Protein AF-A0A6Q2YKS8-F1 (afdb_monomer)

InterPro domains:
  IPR000008 C2 domain [PF00168] (632-728)
  IPR000008 C2 domain [PS50004] (613-742)
  IPR000008 C2 domain [SM00239] (632-740)
  IPR000909 Phosphatidylinositol-specific phospholipase C, X domain [PF00388] (297-441)
  IPR000909 Phosphatidylinositol-specific phospholipase C, X domain [SM00148] (295-440)
  IPR001192 Phosphoinositide phospholipase C family [PR00390] (300-318)
  IPR001192 Phosphoinositide phospholipase C family [PR00390] (326-346)
  IPR001192 Phosphoinositide phospholipase C family [PR00390] (424-441)
  IPR001192 Phosphoinositide phospholipase C family [PR00390] (551-572)
  IPR001192 Phosphoinositide phospholipase C family [PR00390] (572-590)
  IPR001192 Phosphoinositide phospholipase C family [PR00390] (726-736)
  IPR001192 Phosphoinositide phospholipase C family [PTHR10336] (9-755)
  IPR001711 Phospholipase C, phosphatidylinositol-specific, Y domain [PF00387] (498-611)
  IPR001711 Phospholipase C, phosphatidylinositol-specific, Y domain [PS50008] (498-612)
  IPR001711 Phospholipase C, phosphatidylinositol-specific, Y domain [SM00149] (498-613)
  IPR001849 Pleckstrin homology domain [PF16457] (10-120)
  IPR001849 Pleckstrin homology domain [SM00233] (14-123)
  IPR002048 EF-hand domain [PS50222] (138-173)
  IPR002048 EF-hand domain [SM00054] (142-170)
  IPR002048 EF-hand domain [SM00054] (178-207)

Structure (mmCIF, N/CA/C/O backbone):
data_AF-A0A6Q2YKS8-F1
#
_entry.id   AF-A0A6Q2YKS8-F1
#
loop_
_atom_site.group_PDB
_atom_site.id
_atom_site.type_symbol
_atom_site.label_atom_id
_atom_site.label_alt_id
_atom_site.label_comp_id
_atom_site.label_asym_id
_atom_site.label_entity_id
_atom_site.label_seq_id
_atom_site.pdbx_PDB_ins_code
_atom_site.Cartn_x
_atom_site.Cartn_y
_atom_site.Cartn_z
_atom_site.occupancy
_atom_site.B_iso_or_equiv
_atom_site.auth_seq_id
_atom_site.auth_comp_id
_atom_site.auth_asym_id
_atom_site.auth_atom_id
_atom_site.pdbx_PDB_model_num
ATOM 1 N N . PRO A 1 1 ? -7.801 -16.984 30.990 1.00 25.09 1 PRO A N 1
ATOM 2 C CA . PRO A 1 1 ? -7.345 -15.678 31.512 1.00 25.09 1 PRO A CA 1
ATOM 3 C C . PRO A 1 1 ? -7.088 -14.725 30.337 1.00 25.09 1 PRO A C 1
ATOM 5 O O . PRO A 1 1 ? -5.967 -14.635 29.868 1.00 25.09 1 PRO A O 1
ATOM 8 N N . ASN A 1 2 ? -8.168 -14.169 29.785 1.00 26.89 2 ASN A N 1
ATOM 9 C CA . ASN A 1 2 ? -8.197 -13.201 28.684 1.00 26.89 2 ASN A CA 1
ATOM 10 C C . ASN A 1 2 ? -9.638 -12.677 28.634 1.00 26.89 2 ASN A C 1
ATOM 12 O O . ASN A 1 2 ? -10.514 -13.327 28.073 1.00 26.89 2 ASN A O 1
ATOM 16 N N . THR A 1 3 ? -9.898 -11.557 29.299 1.00 23.27 3 THR A N 1
ATOM 17 C CA . THR A 1 3 ? -11.165 -10.816 29.215 1.00 23.27 3 THR A CA 1
ATOM 18 C C . THR A 1 3 ? -10.833 -9.330 29.212 1.00 23.27 3 THR A C 1
ATOM 20 O O . THR A 1 3 ? -11.090 -8.629 30.185 1.00 23.27 3 THR A O 1
ATOM 23 N N . PHE A 1 4 ? -10.205 -8.874 28.133 1.00 27.16 4 PHE A N 1
ATOM 24 C CA . PHE A 1 4 ? -10.004 -7.458 27.839 1.00 27.16 4 PHE A CA 1
ATOM 25 C C . PHE A 1 4 ? -10.475 -7.214 26.402 1.00 27.16 4 PHE A C 1
ATOM 27 O O . PHE A 1 4 ? -9.683 -7.206 25.469 1.00 27.16 4 PHE A O 1
ATOM 34 N N . GLY A 1 5 ? -11.794 -7.112 26.221 1.00 28.03 5 GLY A N 1
ATOM 35 C CA . GLY A 1 5 ? -12.337 -6.260 25.159 1.00 28.03 5 GLY A CA 1
ATOM 36 C C . GLY A 1 5 ? -12.276 -4.800 25.626 1.00 28.03 5 GLY A C 1
ATOM 37 O O . GLY A 1 5 ? -12.112 -4.579 26.835 1.00 28.03 5 GLY A O 1
ATOM 38 N N . PRO A 1 6 ? -12.400 -3.805 24.728 1.00 39.75 6 PRO A N 1
ATOM 39 C CA . PRO A 1 6 ? -12.425 -2.407 25.139 1.00 39.75 6 PRO A CA 1
ATOM 40 C C . PRO A 1 6 ? -13.525 -2.214 26.206 1.00 39.75 6 PRO A C 1
ATOM 42 O O . PRO A 1 6 ? -14.635 -2.728 26.022 1.00 39.75 6 PRO A O 1
ATOM 45 N N . PRO A 1 7 ? -13.254 -1.513 27.328 1.00 51.94 7 PRO A N 1
ATOM 46 C CA . PRO A 1 7 ? -14.164 -1.417 28.480 1.00 51.94 7 PRO A CA 1
ATOM 47 C C . PRO A 1 7 ? -15.607 -1.023 28.120 1.00 51.94 7 PRO A C 1
ATOM 49 O O . PRO A 1 7 ? -16.556 -1.406 28.796 1.00 51.94 7 PRO A O 1
ATOM 52 N N . LEU A 1 8 ? -15.775 -0.301 27.013 1.00 49.78 8 LEU A N 1
ATOM 53 C CA . LEU A 1 8 ? -17.003 0.345 26.578 1.00 49.78 8 LEU A CA 1
ATOM 54 C C . LEU A 1 8 ? -18.019 -0.568 25.867 1.00 49.78 8 LEU A C 1
ATOM 56 O O . LEU A 1 8 ? -19.217 -0.451 26.121 1.00 49.78 8 LEU A O 1
ATOM 60 N N . GLU A 1 9 ? -17.577 -1.504 25.019 1.00 50.81 9 GLU A N 1
ATOM 61 C CA . GLU A 1 9 ? -18.476 -2.502 24.402 1.00 50.81 9 GLU A CA 1
ATOM 62 C C . GLU A 1 9 ? -19.090 -3.403 25.476 1.00 50.81 9 GLU A C 1
ATOM 64 O O . GLU A 1 9 ? -20.279 -3.734 25.434 1.00 50.81 9 GLU A O 1
ATOM 69 N N . ARG A 1 10 ? -18.294 -3.714 26.507 1.00 60.94 10 ARG A N 1
ATOM 70 C CA . ARG A 1 10 ? -18.766 -4.400 27.706 1.00 60.94 10 ARG A CA 1
ATOM 71 C C . ARG A 1 10 ? -19.811 -3.565 28.444 1.00 60.94 10 ARG A C 1
ATOM 73 O O . ARG A 1 10 ? -20.824 -4.130 28.851 1.00 60.94 10 ARG A O 1
ATOM 80 N N . CYS A 1 11 ? -19.624 -2.248 28.565 1.00 66.25 11 CYS A N 1
ATOM 81 C CA . CYS A 1 11 ? -20.628 -1.369 29.168 1.00 66.25 11 CYS A CA 1
ATOM 82 C C . CYS A 1 11 ? -21.944 -1.346 28.384 1.00 66.25 11 CYS A C 1
ATOM 84 O O . CYS A 1 11 ? -22.996 -1.568 28.978 1.00 66.25 11 CYS A O 1
ATOM 86 N N . MET A 1 12 ? -21.899 -1.163 27.060 1.00 76.56 12 MET A N 1
ATOM 87 C CA . MET A 1 12 ? -23.101 -1.131 26.212 1.00 76.56 12 MET A CA 1
ATOM 88 C C . MET A 1 12 ? -23.873 -2.448 26.260 1.00 76.56 12 MET A C 1
ATOM 90 O O . MET A 1 12 ? -25.082 -2.448 26.486 1.00 76.56 12 MET A O 1
ATOM 94 N N . CYS A 1 13 ? -23.169 -3.572 26.120 1.00 70.00 13 CYS A N 1
ATOM 95 C CA . CYS A 1 13 ? -23.775 -4.896 26.195 1.00 70.00 13 CYS A CA 1
ATOM 96 C C . CYS A 1 13 ? -24.390 -5.144 27.584 1.00 70.00 13 CYS A C 1
ATOM 98 O O . CYS A 1 13 ? -25.521 -5.618 27.690 1.00 70.00 13 CYS A O 1
ATOM 100 N N . THR A 1 14 ? -23.709 -4.731 28.659 1.00 80.50 14 THR A N 1
ATOM 101 C CA . THR A 1 14 ? -24.224 -4.858 30.035 1.00 80.50 14 THR A CA 1
ATOM 102 C C . THR A 1 14 ? -25.459 -3.978 30.262 1.00 80.50 14 THR A C 1
ATOM 104 O O . THR A 1 14 ? -26.441 -4.412 30.858 1.00 80.50 14 THR A O 1
ATOM 107 N N . MET A 1 15 ? -25.473 -2.756 29.730 1.00 88.62 15 MET A N 1
ATOM 108 C CA . MET A 1 15 ? -26.639 -1.877 29.818 1.00 88.62 15 MET A CA 1
ATOM 109 C C . MET A 1 15 ? -27.824 -2.391 28.989 1.00 88.62 15 MET A C 1
ATOM 111 O O . MET A 1 15 ? -28.958 -2.274 29.443 1.00 88.62 15 MET A O 1
ATOM 115 N N . GLN A 1 16 ? -27.598 -2.974 27.807 1.00 85.19 16 GLN A N 1
ATOM 116 C CA . GLN A 1 16 ? -28.663 -3.539 26.961 1.00 85.19 16 GLN A CA 1
ATOM 117 C C . GLN A 1 16 ? -29.227 -4.853 27.517 1.00 85.19 16 GLN A C 1
ATOM 119 O O . GLN A 1 16 ? -30.439 -5.066 27.498 1.00 85.19 16 GLN A O 1
ATOM 124 N N . THR A 1 17 ? -28.366 -5.714 28.067 1.00 86.31 17 THR A N 1
ATOM 125 C CA . THR A 1 17 ? -28.790 -6.916 28.811 1.00 86.31 17 THR A CA 1
ATOM 126 C C . THR A 1 17 ? -29.553 -6.544 30.083 1.00 86.31 17 THR A C 1
ATOM 128 O O . THR A 1 17 ? -30.546 -7.194 30.411 1.00 86.31 17 THR A O 1
ATOM 131 N N . GLY A 1 18 ? -29.157 -5.444 30.728 1.00 89.44 18 GLY A N 1
ATOM 132 C CA . GLY A 1 18 ? -29.878 -4.773 31.799 1.00 89.44 18 GLY A CA 1
ATOM 133 C C . GLY A 1 18 ? -29.396 -5.135 33.203 1.00 89.44 18 GLY A C 1
ATOM 134 O O . GLY A 1 18 ? -28.814 -6.187 33.454 1.00 89.44 18 GLY A O 1
ATOM 135 N N . THR A 1 19 ? -29.665 -4.243 34.153 1.00 93.56 19 THR A N 1
ATOM 136 C CA . THR A 1 19 ? -29.157 -4.317 35.525 1.00 93.56 19 THR A CA 1
ATOM 137 C C . THR A 1 19 ? -30.266 -4.021 36.524 1.00 93.56 19 THR A C 1
ATOM 139 O O . THR A 1 19 ? -31.067 -3.093 36.364 1.00 93.56 19 THR A O 1
ATOM 142 N N . GLN A 1 20 ? -30.321 -4.813 37.593 1.00 93.31 20 GLN A N 1
ATOM 143 C CA . GLN A 1 20 ? -31.254 -4.583 38.685 1.00 93.31 20 GLN A CA 1
ATOM 144 C C . GLN A 1 20 ? -30.702 -3.507 39.626 1.00 93.31 20 GLN A C 1
ATOM 146 O O . GLN A 1 20 ? -29.674 -3.695 40.264 1.00 93.31 20 GLN A O 1
ATOM 151 N N . MET A 1 21 ? -31.408 -2.384 39.742 1.00 94.31 21 MET A N 1
ATOM 152 C CA . MET A 1 21 ? -31.009 -1.256 40.583 1.00 94.31 21 MET A CA 1
ATOM 153 C C . MET A 1 21 ? -32.180 -0.764 41.432 1.00 94.31 21 MET A C 1
ATOM 155 O O . MET A 1 21 ? -33.357 -0.908 41.081 1.00 94.31 21 MET A O 1
ATOM 159 N N . THR A 1 22 ? -31.869 -0.163 42.575 1.00 91.62 22 THR A N 1
ATOM 160 C CA . THR A 1 22 ? -32.867 0.450 43.450 1.00 91.62 22 THR A CA 1
ATOM 161 C C . THR A 1 22 ? -33.079 1.901 43.046 1.00 91.62 22 THR A C 1
ATOM 163 O O . THR A 1 22 ? -32.205 2.741 43.224 1.00 91.62 22 THR A O 1
ATOM 166 N N . LYS A 1 23 ? -34.278 2.208 42.549 1.00 91.12 23 LYS A N 1
ATOM 167 C CA . LYS A 1 23 ? -34.730 3.571 42.273 1.00 91.12 23 LYS A CA 1
ATOM 168 C C . LYS A 1 23 ? -35.198 4.244 43.554 1.00 91.12 23 LYS A C 1
ATOM 170 O O . LYS A 1 23 ? -36.189 3.805 44.154 1.00 91.12 23 LYS A O 1
ATOM 175 N N . LEU A 1 24 ? -34.543 5.328 43.950 1.00 87.75 24 LEU A N 1
ATOM 176 C CA . LEU A 1 24 ? -34.975 6.120 45.093 1.00 87.75 24 LEU A CA 1
ATOM 177 C C . LEU A 1 24 ? -36.137 7.046 44.702 1.00 87.75 24 LEU A C 1
ATOM 179 O O . LEU A 1 24 ? -36.272 7.516 43.573 1.00 87.75 24 LEU A O 1
ATOM 183 N N . LYS A 1 25 ? -37.049 7.253 45.651 1.00 75.62 25 LYS A N 1
ATOM 184 C CA . LYS A 1 25 ? -38.141 8.232 45.576 1.00 75.62 25 LYS A CA 1
ATOM 185 C C . LYS A 1 25 ? -38.288 8.890 46.942 1.00 75.62 25 LYS A C 1
ATOM 187 O O . LYS A 1 25 ? -37.906 8.299 47.949 1.00 75.62 25 LYS A O 1
ATOM 192 N N . GLY A 1 26 ? -38.910 10.067 46.991 1.00 62.62 26 GLY A N 1
ATOM 193 C CA . GLY A 1 26 ? -39.091 10.879 48.205 1.00 62.62 26 GLY A CA 1
ATOM 194 C C . GLY A 1 26 ? -39.894 10.266 49.375 1.00 62.62 26 GLY A C 1
ATOM 195 O O . GLY A 1 26 ? -40.298 11.009 50.259 1.00 62.62 26 GLY A O 1
ATOM 196 N N . LYS A 1 27 ? -40.151 8.947 49.417 1.00 60.12 27 LYS A N 1
ATOM 197 C CA . LYS A 1 27 ? -40.704 8.219 50.581 1.00 60.12 27 LYS A CA 1
ATOM 198 C C . LYS A 1 27 ? -39.724 7.120 51.019 1.00 60.12 27 LYS A C 1
ATOM 200 O O . LYS A 1 27 ? -39.088 6.518 50.168 1.00 60.12 27 LYS A O 1
ATOM 205 N N . LYS A 1 28 ? -39.674 6.805 52.323 1.00 60.34 28 LYS A N 1
ATOM 206 C CA . LYS A 1 28 ? -38.656 5.989 53.043 1.00 60.34 28 LYS A CA 1
ATOM 207 C C . LYS A 1 28 ? -38.259 4.594 52.474 1.00 60.34 28 LYS A C 1
ATOM 209 O O . LYS A 1 28 ? -37.335 3.976 53.011 1.00 60.34 28 LYS A O 1
ATOM 214 N N . LYS A 1 29 ? -38.903 4.066 51.421 1.00 67.81 29 LYS A N 1
ATOM 215 C CA . LYS A 1 29 ? -38.556 2.778 50.780 1.00 67.81 29 LYS A CA 1
ATOM 216 C C . LYS A 1 29 ? -38.261 2.963 49.283 1.00 67.81 29 LYS A C 1
ATOM 218 O O . LYS A 1 29 ? -39.134 3.396 48.532 1.00 67.81 29 LYS A O 1
ATOM 223 N N . GLY A 1 30 ? -37.045 2.593 48.871 1.00 78.44 30 GLY A N 1
ATOM 224 C CA . GLY A 1 30 ? -36.628 2.519 47.468 1.00 78.44 30 GLY A CA 1
ATOM 225 C C . GLY A 1 30 ? -37.337 1.396 46.705 1.00 78.44 30 GLY A C 1
ATOM 226 O O . GLY A 1 30 ? -37.884 0.465 47.298 1.00 78.44 30 GLY A O 1
ATOM 227 N N . LEU A 1 31 ? -37.356 1.501 45.379 1.00 86.00 31 LEU A N 1
ATOM 228 C CA . LEU A 1 31 ? -38.044 0.576 44.484 1.00 86.00 31 LEU A CA 1
ATOM 229 C C . LEU A 1 31 ? -37.032 -0.174 43.622 1.00 86.00 31 LEU A C 1
ATOM 231 O O . LEU A 1 31 ? -36.424 0.420 42.737 1.00 86.00 31 LEU A O 1
ATOM 235 N N . VAL A 1 32 ? -36.908 -1.483 43.822 1.00 88.75 32 VAL A N 1
ATOM 236 C CA . VAL A 1 32 ? -36.059 -2.336 42.980 1.00 88.75 32 VAL A CA 1
ATOM 237 C C . VAL A 1 32 ? -36.666 -2.448 41.581 1.00 88.75 32 VAL A C 1
ATOM 239 O O . VAL A 1 32 ? -37.855 -2.757 41.436 1.00 88.75 32 VAL A O 1
ATOM 242 N N . ARG A 1 33 ? -35.882 -2.134 40.550 1.00 92.44 33 ARG A N 1
ATOM 243 C CA . ARG A 1 33 ? -36.289 -2.137 39.141 1.00 92.44 33 ARG A CA 1
ATOM 244 C C . ARG A 1 33 ? -35.175 -2.710 38.277 1.00 92.44 33 ARG A C 1
ATOM 246 O O . ARG A 1 33 ? -34.004 -2.561 38.594 1.00 92.44 33 ARG A O 1
ATOM 253 N N . PHE A 1 34 ? -35.560 -3.335 37.175 1.00 92.50 34 PHE A N 1
ATOM 254 C CA . PHE A 1 34 ? -34.646 -3.787 36.139 1.00 92.50 34 PHE A CA 1
ATOM 255 C C . PHE A 1 34 ? -34.526 -2.694 35.082 1.00 92.50 34 PHE A C 1
ATOM 257 O O . PHE A 1 34 ? -35.515 -2.419 34.394 1.00 92.50 34 PHE A O 1
ATOM 264 N N . PHE A 1 35 ? -33.367 -2.046 35.011 1.00 95.25 35 PHE A N 1
ATOM 265 C CA . PHE A 1 35 ? -33.050 -0.996 34.048 1.00 95.25 35 PHE A CA 1
ATOM 266 C C . PHE A 1 35 ? -32.314 -1.587 32.857 1.00 95.25 35 PHE A C 1
ATOM 268 O O . PHE A 1 35 ? -31.483 -2.467 33.037 1.00 95.25 35 PHE A O 1
ATOM 275 N N . TYR A 1 36 ? -32.608 -1.110 31.656 1.00 93.50 36 TYR A N 1
ATOM 276 C CA . TYR A 1 36 ? -31.921 -1.540 30.444 1.00 93.50 36 TYR A CA 1
ATOM 277 C C . TYR A 1 36 ? -31.907 -0.419 29.404 1.00 93.50 36 TYR A C 1
ATOM 279 O O . TYR A 1 36 ? -32.803 0.430 29.382 1.00 93.50 36 TYR A O 1
ATOM 287 N N . LEU A 1 37 ? -30.880 -0.414 28.565 1.00 89.88 37 LEU A N 1
ATOM 288 C CA . LEU A 1 37 ? -30.782 0.416 27.372 1.00 89.88 37 LEU A CA 1
ATOM 289 C C . LEU A 1 37 ? -31.534 -0.277 26.232 1.00 89.88 37 LEU A C 1
ATOM 291 O O . LEU A 1 37 ? -31.447 -1.495 26.086 1.00 89.88 37 LEU A O 1
ATOM 295 N N . ASP A 1 38 ? -32.306 0.472 25.449 1.00 79.88 38 ASP A N 1
ATOM 296 C CA . ASP A 1 38 ? -33.017 -0.119 24.317 1.00 79.88 38 ASP A CA 1
ATOM 297 C C . ASP A 1 38 ? -32.085 -0.515 23.155 1.00 79.88 38 ASP A C 1
ATOM 299 O O . ASP A 1 38 ? -30.897 -0.187 23.116 1.00 79.88 38 ASP A O 1
ATOM 303 N N . GLU A 1 39 ? -32.628 -1.281 22.210 1.00 71.31 39 GLU A N 1
ATOM 304 C CA . GLU A 1 39 ? -31.879 -1.861 21.087 1.00 71.31 39 GLU A CA 1
ATOM 305 C C . GLU A 1 39 ? -31.195 -0.786 20.226 1.00 71.31 39 GLU A C 1
ATOM 307 O O . GLU A 1 39 ? -30.036 -0.935 19.842 1.00 71.31 39 GLU A O 1
ATOM 312 N N . HIS A 1 40 ? -31.871 0.350 20.036 1.00 65.56 40 HIS A N 1
ATOM 313 C CA . HIS A 1 40 ? -31.376 1.505 19.283 1.00 65.56 40 HIS A CA 1
ATOM 314 C C . HIS A 1 40 ? -30.516 2.476 20.109 1.00 65.56 40 HIS A C 1
ATOM 316 O O . HIS A 1 40 ? -30.093 3.501 19.580 1.00 65.56 40 HIS A O 1
ATOM 322 N N . LYS A 1 41 ? -30.254 2.187 21.392 1.00 72.62 41 LYS A N 1
ATOM 323 C CA . LYS A 1 41 ? -29.443 3.023 22.300 1.00 72.62 41 LYS A CA 1
ATOM 324 C C . LYS A 1 41 ? -29.967 4.458 22.470 1.00 72.62 41 LYS A C 1
ATOM 326 O O . LYS A 1 41 ? -29.209 5.373 22.772 1.00 72.62 41 LYS A O 1
ATOM 331 N N . SER A 1 42 ? -31.272 4.647 22.300 1.00 68.12 42 SER A N 1
ATOM 332 C CA . SER A 1 42 ? -31.959 5.944 22.311 1.00 68.12 42 SER A CA 1
ATOM 333 C C . SER A 1 42 ? -32.605 6.272 23.660 1.00 68.12 42 SER A C 1
ATOM 335 O O . SER A 1 42 ? -32.854 7.436 23.980 1.00 68.12 42 SER A O 1
ATOM 337 N N . CYS A 1 43 ? -32.903 5.251 24.472 1.00 85.00 43 CYS A N 1
ATOM 338 C CA . CYS A 1 43 ? -33.612 5.411 25.739 1.00 85.00 43 CYS A CA 1
ATOM 339 C C . CYS A 1 43 ? -33.127 4.433 26.814 1.00 85.00 43 CYS A C 1
ATOM 341 O O . CYS A 1 43 ? -32.990 3.235 26.566 1.00 85.00 43 CYS A O 1
ATOM 343 N N . ILE A 1 44 ? -33.053 4.910 28.057 1.00 92.69 44 ILE A N 1
ATOM 344 C CA . ILE A 1 44 ? -33.035 4.054 29.248 1.00 92.69 44 ILE A CA 1
ATOM 345 C C . ILE A 1 44 ? -34.474 3.689 29.603 1.00 92.69 44 ILE A C 1
ATOM 347 O O . ILE A 1 44 ? -35.327 4.570 29.733 1.00 92.69 44 ILE A O 1
ATOM 351 N N . ARG A 1 45 ? -34.754 2.406 29.828 1.00 91.88 45 ARG A N 1
ATOM 352 C CA . ARG A 1 45 ? -36.072 1.887 30.219 1.00 91.88 45 ARG A CA 1
ATOM 353 C C . ARG A 1 45 ? -35.992 1.094 31.516 1.00 91.88 45 ARG A C 1
ATOM 355 O O . ARG A 1 45 ? -34.932 0.594 31.877 1.00 91.88 45 ARG A O 1
ATOM 362 N N . TRP A 1 46 ? -37.113 0.961 32.232 1.00 93.31 46 TRP A N 1
ATOM 363 C CA . TRP A 1 46 ? -37.159 0.109 33.429 1.00 93.31 46 TRP A CA 1
ATOM 364 C C . TRP A 1 46 ? -38.491 -0.604 33.676 1.00 93.31 46 TRP A C 1
ATOM 366 O O . TRP A 1 46 ? -39.572 -0.072 33.419 1.00 93.31 46 TRP A O 1
ATOM 376 N N . ARG A 1 47 ? -38.421 -1.804 34.269 1.00 89.00 47 ARG A N 1
ATOM 377 C CA . ARG A 1 47 ? -39.583 -2.640 34.640 1.00 89.00 47 ARG A CA 1
ATOM 378 C C . ARG A 1 47 ? -39.439 -3.260 36.045 1.00 89.00 47 ARG A C 1
ATOM 380 O O . ARG A 1 47 ? -38.315 -3.407 36.515 1.00 89.00 47 ARG A O 1
ATOM 387 N N . PRO A 1 48 ? -40.537 -3.602 36.755 1.00 78.88 48 PRO A N 1
ATOM 388 C CA . PRO A 1 48 ? -41.941 -3.345 36.416 1.00 78.88 48 PRO A CA 1
ATOM 389 C C . PRO A 1 48 ? -42.362 -1.885 36.680 1.00 78.88 48 PRO A C 1
ATOM 391 O O . PRO A 1 48 ? -41.936 -1.251 37.649 1.00 78.88 48 PRO A O 1
ATOM 394 N N . SER A 1 49 ? -43.241 -1.329 35.843 1.00 76.06 49 SER A N 1
ATOM 395 C CA . SER A 1 49 ? -43.823 0.009 36.026 1.00 76.06 49 SER A CA 1
ATOM 396 C C . SER A 1 49 ? -45.312 -0.011 35.694 1.00 76.06 49 SER A C 1
ATOM 398 O O . SER A 1 49 ? -45.691 -0.497 34.641 1.00 76.06 49 SER A O 1
ATOM 400 N N . ARG A 1 50 ? -46.157 0.582 36.553 1.00 68.31 50 ARG A N 1
ATOM 401 C CA . ARG A 1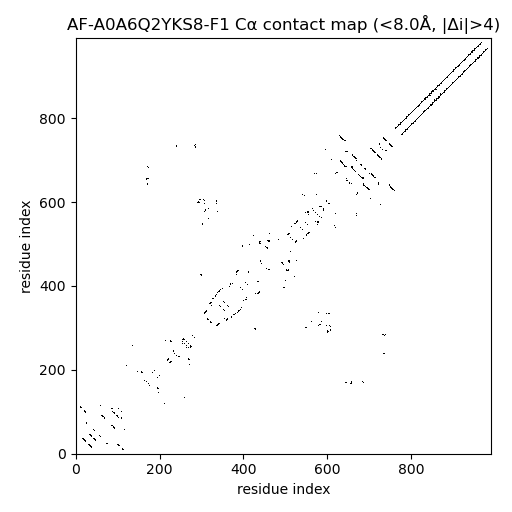 50 ? -47.610 0.726 36.303 1.00 68.31 50 ARG A CA 1
ATOM 402 C C . ARG A 1 50 ? -47.946 1.726 35.182 1.00 68.31 50 ARG A C 1
ATOM 404 O O . ARG A 1 50 ? -49.110 1.913 34.861 1.00 68.31 50 ARG A O 1
ATOM 411 N N . LYS A 1 51 ? -46.943 2.428 34.644 1.00 69.19 51 LYS A N 1
ATOM 412 C CA . LYS A 1 51 ? -47.068 3.406 33.553 1.00 69.19 51 LYS A CA 1
ATOM 413 C C . LYS A 1 51 ? -46.088 3.004 32.451 1.00 69.19 51 LYS A C 1
ATOM 415 O O . LYS A 1 51 ? -44.959 3.493 32.468 1.00 69.19 51 LYS A O 1
ATOM 420 N N . HIS A 1 52 ? -46.489 2.075 31.583 1.00 60.38 52 HIS A N 1
ATOM 421 C CA . HIS A 1 52 ? -45.611 1.458 30.581 1.00 60.38 52 HIS A CA 1
ATOM 422 C C . HIS A 1 52 ? -44.935 2.505 29.674 1.00 60.38 52 HIS A C 1
ATOM 424 O O . HIS A 1 52 ? -43.710 2.519 29.596 1.00 60.38 52 HIS A O 1
ATOM 430 N N . ASP A 1 53 ? -45.681 3.487 29.157 1.00 63.47 53 ASP A N 1
ATOM 431 C CA . ASP A 1 53 ? -45.129 4.509 28.243 1.00 63.47 53 ASP A CA 1
ATOM 432 C C . ASP A 1 53 ? -44.242 5.567 28.918 1.00 63.47 53 ASP A C 1
ATOM 434 O O . ASP A 1 53 ? -43.455 6.248 28.262 1.00 63.47 53 ASP A O 1
ATOM 438 N N . LYS A 1 54 ? -44.357 5.721 30.245 1.00 69.56 54 LYS A N 1
ATOM 439 C CA . LYS A 1 54 ? -43.622 6.734 31.032 1.00 69.56 54 LYS A CA 1
ATOM 440 C C . LYS A 1 54 ? -42.419 6.158 31.782 1.00 69.56 54 LYS A C 1
ATOM 442 O O . LYS A 1 54 ? -41.795 6.867 32.569 1.00 69.56 54 LYS A O 1
ATOM 447 N N . ALA A 1 55 ? -42.112 4.875 31.599 1.00 85.94 55 ALA A N 1
ATOM 448 C CA . ALA A 1 55 ? -40.985 4.199 32.238 1.00 85.94 55 ALA A CA 1
ATOM 449 C C . ALA A 1 55 ? -39.711 4.265 31.382 1.00 85.94 55 ALA A C 1
ATOM 451 O O . ALA A 1 55 ? -39.031 3.255 31.200 1.00 85.94 55 ALA A O 1
ATOM 452 N N . LYS A 1 56 ? -39.436 5.449 30.829 1.00 89.19 56 LYS A N 1
ATOM 453 C CA . LYS A 1 56 ? -38.287 5.713 29.970 1.00 89.19 56 LYS A CA 1
ATOM 454 C C . LYS A 1 56 ? -37.707 7.103 30.217 1.00 89.19 56 LYS A C 1
ATOM 456 O O . LYS A 1 56 ? -38.443 8.008 30.611 1.00 89.19 56 LYS A O 1
ATOM 461 N N . ILE A 1 57 ? -36.413 7.245 29.968 1.00 87.94 57 ILE A N 1
ATOM 462 C CA . ILE A 1 57 ? -35.698 8.517 29.816 1.00 87.94 57 ILE A CA 1
ATOM 463 C C . ILE A 1 57 ? -35.001 8.434 28.462 1.00 87.94 57 ILE A C 1
ATOM 465 O O . ILE A 1 57 ? -34.281 7.467 28.217 1.00 87.94 57 ILE A O 1
ATOM 469 N N . THR A 1 58 ? -35.267 9.388 27.573 1.00 80.88 58 THR A N 1
ATOM 470 C CA . THR A 1 58 ? -34.525 9.503 26.313 1.00 80.88 58 THR A CA 1
ATOM 471 C C . THR A 1 58 ? -33.121 9.988 26.634 1.00 80.88 58 THR A C 1
ATOM 473 O O . THR A 1 58 ? -32.971 10.863 27.490 1.00 80.88 58 THR A O 1
ATOM 476 N N . ILE A 1 59 ? -32.112 9.423 25.972 1.00 78.12 59 ILE A N 1
ATOM 477 C CA . ILE A 1 59 ? -30.714 9.835 26.148 1.00 78.12 59 ILE A CA 1
ATOM 478 C C . ILE A 1 59 ? -30.569 11.340 25.897 1.00 78.12 59 ILE A C 1
ATOM 480 O O . ILE A 1 59 ? -29.993 12.031 26.726 1.00 78.12 59 ILE A O 1
ATOM 484 N N . ASP A 1 60 ? -31.232 11.854 24.860 1.00 66.44 60 ASP A N 1
ATOM 485 C CA . ASP A 1 60 ? -31.244 13.275 24.487 1.00 66.44 60 ASP A CA 1
ATOM 486 C C . ASP A 1 60 ? -31.824 14.214 25.550 1.00 66.44 60 ASP A C 1
ATOM 488 O O . ASP A 1 60 ? -31.604 15.416 25.502 1.00 66.44 60 ASP A O 1
ATOM 492 N N . SER A 1 61 ? -32.578 13.684 26.518 1.00 74.38 61 SER A N 1
ATOM 493 C CA . SER A 1 61 ? -33.117 14.493 27.615 1.00 74.38 61 SER A CA 1
ATOM 494 C C . SER A 1 61 ? -32.213 14.531 28.843 1.00 74.38 61 SER A C 1
ATOM 496 O O . SER A 1 61 ? -32.593 15.167 29.823 1.00 74.38 61 SER A O 1
ATOM 498 N N . ILE A 1 62 ? -31.097 13.798 28.853 1.00 75.31 62 ILE A N 1
ATOM 499 C CA . ILE A 1 62 ? -30.191 13.727 29.999 1.00 75.31 62 ILE A CA 1
ATOM 500 C C . ILE A 1 62 ? -29.221 14.904 29.932 1.00 75.31 62 ILE A C 1
ATOM 502 O O . ILE A 1 62 ? -28.474 15.032 28.972 1.00 75.31 62 ILE A O 1
ATOM 506 N N . HIS A 1 63 ? -29.223 15.716 30.983 1.00 62.16 63 HIS A N 1
ATOM 507 C CA . HIS A 1 63 ? -28.340 16.873 31.131 1.00 62.16 63 HIS A CA 1
ATOM 508 C C . HIS A 1 63 ? -27.037 16.498 31.828 1.00 62.16 63 HIS A C 1
ATOM 510 O O . HIS A 1 63 ? -25.967 16.905 31.408 1.00 62.16 63 HIS A O 1
ATOM 516 N N . GLU A 1 64 ? -27.116 15.694 32.891 1.00 74.88 64 GLU A N 1
ATOM 517 C CA . GLU A 1 64 ? -25.953 15.373 33.722 1.00 74.88 64 GLU A CA 1
ATOM 518 C C . GLU A 1 64 ? -26.073 13.967 34.330 1.00 74.88 64 GLU A C 1
ATOM 520 O O . GLU A 1 64 ? -27.166 13.520 34.698 1.00 74.88 64 GLU A O 1
ATOM 525 N N . VAL A 1 65 ? -24.941 13.271 34.481 1.00 79.19 65 VAL A N 1
ATOM 526 C CA . VAL A 1 65 ? -24.833 12.032 35.265 1.00 79.19 65 VAL A CA 1
ATOM 527 C C . VAL A 1 65 ? -23.759 12.199 36.332 1.00 79.19 65 VAL A C 1
ATOM 529 O O . VAL A 1 65 ? -22.561 12.214 36.040 1.00 79.19 65 VAL A O 1
ATOM 532 N N . CYS A 1 66 ? -24.196 12.278 37.587 1.00 78.00 66 CYS A N 1
ATOM 533 C CA . CYS A 1 66 ? -23.323 12.505 38.732 1.00 78.00 66 CYS A CA 1
ATOM 534 C C . CYS A 1 66 ? -23.059 11.203 39.488 1.00 78.00 66 CYS A C 1
ATOM 536 O O . CYS A 1 66 ? -23.993 10.508 39.898 1.00 78.00 66 CYS A O 1
ATOM 538 N N . GLU A 1 67 ? -21.788 10.919 39.753 1.00 82.50 67 GLU A N 1
ATOM 539 C CA . GLU A 1 67 ? -21.372 9.824 40.626 1.00 82.50 67 GLU A CA 1
ATOM 540 C C . GLU A 1 67 ? -21.554 10.179 42.112 1.00 82.50 67 GLU A C 1
ATOM 542 O O . GLU A 1 67 ? -21.381 11.329 42.537 1.00 82.50 67 GLU A O 1
ATOM 547 N N . GLY A 1 68 ? -21.893 9.171 42.914 1.00 81.25 68 GLY A N 1
ATOM 548 C CA . GLY A 1 68 ? -22.037 9.272 44.358 1.00 81.25 68 GLY A CA 1
ATOM 549 C C . GLY A 1 68 ? -23.416 9.752 44.819 1.00 81.25 68 GLY A C 1
ATOM 550 O O . GLY A 1 68 ? -24.433 9.616 44.140 1.00 81.25 68 GLY A O 1
ATOM 551 N N . LYS A 1 69 ? -23.454 10.303 46.036 1.00 83.31 69 LYS A N 1
ATOM 552 C CA . LYS A 1 69 ? -24.675 10.696 46.767 1.00 83.31 69 LYS A CA 1
ATOM 553 C C . LYS A 1 69 ? -24.963 12.202 46.688 1.00 83.31 69 LYS A C 1
ATOM 555 O O . LYS A 1 69 ? -25.331 12.814 47.686 1.00 83.31 69 LYS A O 1
ATOM 560 N N . LYS A 1 70 ? -24.723 12.823 45.533 1.00 72.06 70 LYS A N 1
ATOM 561 C CA . LYS A 1 70 ? -24.729 14.292 45.410 1.00 72.06 70 LYS A CA 1
ATOM 562 C C . LYS A 1 70 ? -26.128 14.924 45.380 1.00 72.06 70 LYS A C 1
ATOM 564 O O . LYS A 1 70 ? -26.250 16.110 45.659 1.00 72.06 70 LYS A O 1
ATOM 569 N N . SER A 1 71 ? -27.181 14.162 45.081 1.00 79.88 71 SER A N 1
ATOM 570 C CA . SER A 1 71 ? -28.538 14.711 44.978 1.00 79.88 71 SER A CA 1
ATOM 571 C C . SER A 1 71 ? -29.236 14.899 46.333 1.00 79.88 71 SER A C 1
ATOM 573 O O . SER A 1 71 ? -29.000 14.165 47.298 1.00 79.88 71 SER A O 1
ATOM 575 N N . GLU A 1 72 ? -30.198 15.828 46.389 1.00 78.06 72 GLU A N 1
ATOM 576 C CA . GLU A 1 72 ? -31.047 16.053 47.571 1.00 78.06 72 GLU A CA 1
ATOM 577 C C . GLU A 1 72 ? -31.816 14.797 48.016 1.00 78.06 72 GLU A C 1
ATOM 579 O O . GLU A 1 72 ? -32.178 14.654 49.186 1.00 78.06 72 GLU A O 1
ATOM 584 N N . ILE A 1 73 ? -32.108 13.875 47.091 1.00 81.38 73 ILE A N 1
ATOM 585 C CA . ILE A 1 73 ? -32.829 12.643 47.419 1.00 81.38 73 ILE A CA 1
ATOM 586 C C . ILE A 1 73 ? -31.949 11.728 48.264 1.00 81.38 73 ILE A C 1
ATOM 588 O O . ILE A 1 73 ? -32.472 11.143 49.212 1.00 81.38 73 ILE A O 1
ATOM 592 N N . PHE A 1 74 ? -30.645 11.639 47.990 1.00 81.62 74 PHE A N 1
ATOM 593 C CA . PHE A 1 74 ? -29.722 10.860 48.815 1.00 81.62 74 PHE A CA 1
ATOM 594 C C . PHE A 1 74 ? -29.577 11.428 50.233 1.00 81.62 74 PHE A C 1
ATOM 596 O O . PHE A 1 74 ? -29.539 10.645 51.180 1.00 81.62 74 PHE A O 1
ATOM 603 N N . GLN A 1 75 ? -29.608 12.755 50.398 1.00 74.94 75 GLN A N 1
ATOM 604 C CA . GLN A 1 75 ? -29.516 13.428 51.707 1.00 74.94 75 GLN A CA 1
ATOM 605 C C . GLN A 1 75 ? -30.707 13.130 52.638 1.00 74.94 75 GLN A C 1
ATOM 607 O O . GLN A 1 75 ? -30.591 13.199 53.858 1.00 74.94 75 GLN A O 1
ATOM 612 N N . ARG A 1 76 ? -31.873 12.758 52.086 1.00 75.25 76 ARG A N 1
ATOM 613 C CA . ARG A 1 76 ? -33.072 12.390 52.873 1.00 75.25 76 ARG A CA 1
ATOM 614 C C . ARG A 1 76 ? -33.016 10.968 53.444 1.00 75.25 76 ARG A C 1
ATOM 616 O O . ARG A 1 76 ? -33.911 10.570 54.194 1.00 75.25 76 ARG A O 1
ATOM 623 N N . TYR A 1 77 ? -32.012 10.184 53.063 1.00 71.38 77 TYR A N 1
ATOM 624 C CA . TYR A 1 77 ? -31.729 8.860 53.607 1.00 71.38 77 TYR A CA 1
ATOM 625 C C . TYR A 1 77 ? -30.537 8.978 54.569 1.00 71.38 77 TYR A C 1
ATOM 627 O O . TYR A 1 77 ? -29.648 9.786 54.344 1.00 71.38 77 TYR A O 1
ATOM 635 N N . ALA A 1 78 ? -30.518 8.192 55.653 1.00 61.12 78 ALA A N 1
ATOM 636 C CA . ALA A 1 78 ? -29.429 8.248 56.636 1.00 61.12 78 ALA A CA 1
ATOM 637 C C . ALA A 1 78 ? -28.054 8.071 55.956 1.00 61.12 78 ALA A C 1
ATOM 639 O O . ALA A 1 78 ? -27.901 7.163 55.133 1.00 61.12 78 ALA A O 1
ATOM 640 N N . GLU A 1 79 ? -27.075 8.913 56.312 1.00 56.62 79 GLU A N 1
ATOM 641 C CA . GLU A 1 79 ? -25.773 9.048 55.630 1.00 56.62 79 GLU A CA 1
ATOM 642 C C . GLU A 1 79 ? -25.027 7.709 55.432 1.00 56.62 79 GLU A C 1
ATOM 644 O O . GLU A 1 79 ? -24.340 7.516 54.424 1.00 56.62 79 GLU A O 1
ATOM 649 N N . SER A 1 80 ? -25.251 6.733 56.320 1.00 57.59 80 SER A N 1
ATOM 650 C CA . SER A 1 80 ? -24.608 5.411 56.341 1.00 57.59 80 SER A CA 1
ATOM 651 C C . SER A 1 80 ? -25.322 4.295 55.560 1.00 57.59 80 SER A C 1
ATOM 653 O O . SER A 1 80 ? -24.864 3.155 55.575 1.00 57.59 80 SER A O 1
ATOM 655 N N . ARG A 1 81 ? -26.447 4.561 54.880 1.00 71.25 81 ARG A N 1
ATOM 656 C CA . ARG A 1 81 ? -27.293 3.479 54.330 1.00 71.25 81 ARG A CA 1
ATOM 657 C C . ARG A 1 81 ? -26.782 2.831 53.033 1.00 71.25 81 ARG A C 1
ATOM 659 O O . ARG A 1 81 ? -27.127 1.683 52.767 1.00 71.25 81 ARG A O 1
ATOM 666 N N . PHE A 1 82 ? -26.027 3.555 52.211 1.00 78.94 82 PHE A N 1
ATOM 667 C CA . PHE A 1 82 ? -25.596 3.098 50.881 1.00 78.94 82 PHE A CA 1
ATOM 668 C C . PHE A 1 82 ? -24.098 3.352 50.674 1.00 78.94 82 PHE A C 1
ATOM 670 O O . PHE A 1 82 ? -23.572 4.319 51.218 1.00 78.94 82 PHE A O 1
ATOM 677 N N . ASP A 1 83 ? -23.411 2.528 49.889 1.00 82.19 83 ASP A N 1
ATOM 678 C CA . ASP A 1 83 ? -22.020 2.776 49.481 1.00 82.19 83 ASP A CA 1
ATOM 679 C C . ASP A 1 83 ? -21.990 3.856 48.377 1.00 82.19 83 ASP A C 1
ATOM 681 O O . ASP A 1 83 ? -22.681 3.680 47.368 1.00 82.19 83 ASP A O 1
ATOM 685 N N . PRO A 1 84 ? -21.241 4.971 48.531 1.00 83.69 84 PRO A N 1
ATOM 686 C CA . PRO A 1 84 ? -21.092 5.988 47.488 1.00 83.69 84 PRO A CA 1
ATOM 687 C C . PRO A 1 84 ? -20.678 5.430 46.122 1.00 83.69 84 PRO A C 1
ATOM 689 O O . PRO A 1 84 ? -21.200 5.901 45.117 1.00 83.69 84 PRO A O 1
ATOM 692 N N . ASN A 1 85 ? -19.838 4.392 46.083 1.00 84.56 85 ASN A N 1
ATOM 693 C CA . ASN A 1 85 ? -19.365 3.782 44.835 1.00 84.56 85 ASN A CA 1
ATOM 694 C C . ASN A 1 85 ? -20.472 3.036 44.075 1.00 84.56 85 ASN A C 1
ATOM 696 O O . ASN A 1 85 ? -20.303 2.709 42.907 1.00 84.56 85 ASN A O 1
ATOM 700 N N . CYS A 1 86 ? -21.595 2.741 44.736 1.00 89.75 86 CYS A N 1
ATOM 701 C CA . CYS A 1 86 ? -22.770 2.099 44.143 1.00 89.75 86 CYS A CA 1
ATOM 702 C C . CYS A 1 86 ? -23.887 3.108 43.813 1.00 89.75 86 CYS A C 1
ATOM 704 O O . CYS A 1 86 ? -24.982 2.707 43.418 1.00 89.75 86 CYS A O 1
ATOM 706 N N . CYS A 1 87 ? -23.665 4.405 44.043 1.00 90.44 87 CYS A N 1
ATOM 707 C CA . CYS A 1 87 ? -24.684 5.444 43.916 1.00 90.44 87 CYS A CA 1
ATOM 708 C C . CYS A 1 87 ? -24.393 6.349 42.719 1.00 90.44 87 CYS A C 1
ATOM 710 O O . CYS A 1 87 ? -23.250 6.741 42.498 1.00 90.44 87 CYS A O 1
ATOM 712 N N . PHE A 1 88 ? -25.436 6.726 41.983 1.00 92.12 88 PHE A N 1
ATOM 713 C CA . PHE A 1 88 ? -25.354 7.769 40.963 1.00 92.12 88 PHE A CA 1
ATOM 714 C C . PHE A 1 88 ? -26.725 8.395 40.698 1.00 92.12 88 PHE A C 1
ATOM 716 O O . PHE A 1 88 ? -27.770 7.828 41.038 1.00 92.12 88 PHE A O 1
ATOM 723 N N . SER A 1 89 ? -26.719 9.585 40.102 1.00 90.31 89 SER A N 1
ATOM 724 C CA . SER A 1 89 ? -27.919 10.370 39.797 1.00 90.31 89 SER A CA 1
ATOM 725 C C . SER A 1 89 ? -27.925 10.763 38.323 1.00 90.31 89 SER A C 1
ATOM 727 O O . SER A 1 89 ? -26.893 11.165 37.797 1.00 90.31 89 SER A O 1
ATOM 729 N N . ILE A 1 90 ? -29.079 10.650 37.665 1.00 90.75 90 ILE A N 1
ATOM 730 C CA . ILE A 1 90 ? -29.286 11.075 36.273 1.00 90.75 90 ILE A CA 1
ATOM 731 C C . ILE A 1 90 ? -30.222 12.286 36.282 1.00 90.75 90 ILE A C 1
ATOM 733 O O . ILE A 1 90 ? -31.385 12.151 36.667 1.00 90.75 90 ILE A O 1
ATOM 737 N N . TYR A 1 91 ? -29.744 13.450 35.858 1.00 81.44 91 TYR A N 1
ATOM 738 C CA . TYR A 1 91 ? -30.533 14.676 35.748 1.00 81.44 91 TYR A CA 1
ATOM 739 C C . TYR A 1 91 ? -31.080 14.817 34.329 1.00 81.44 91 TYR A C 1
ATOM 741 O O . TYR A 1 91 ? -30.324 14.710 33.370 1.00 81.44 91 TYR A O 1
ATOM 749 N N . HIS A 1 92 ? -32.397 15.002 34.174 1.00 82.44 92 HIS A N 1
ATOM 750 C CA . HIS A 1 92 ? -33.031 14.931 32.855 1.00 82.44 92 HIS A CA 1
ATOM 751 C C . HIS A 1 92 ? -34.324 15.768 32.688 1.00 82.44 92 HIS A C 1
ATOM 753 O O . HIS A 1 92 ? -35.083 15.993 33.641 1.00 82.44 92 HIS A O 1
ATOM 759 N N . GLY A 1 93 ? -34.616 16.160 31.440 1.00 73.31 93 GLY A N 1
ATOM 760 C CA . GLY A 1 93 ? -35.809 16.881 30.967 1.00 73.31 93 GLY A CA 1
ATOM 761 C C . GLY A 1 93 ? -35.844 18.381 31.301 1.00 73.31 93 GLY A C 1
ATOM 762 O O . GLY A 1 93 ? -35.083 18.856 32.135 1.00 73.31 93 GLY A O 1
ATOM 763 N N . ASP A 1 94 ? -36.787 19.124 30.714 1.00 64.62 94 ASP A N 1
ATOM 764 C CA . ASP A 1 94 ? -36.870 20.607 30.752 1.00 64.62 94 ASP A CA 1
ATOM 765 C C . ASP A 1 94 ? -36.996 21.238 32.152 1.00 64.62 94 ASP A C 1
ATOM 767 O O . ASP A 1 94 ? -36.882 22.446 32.321 1.00 64.62 94 ASP A O 1
ATOM 771 N N . ARG A 1 95 ? -37.299 20.433 33.178 1.00 63.12 95 ARG A N 1
ATOM 772 C CA . ARG A 1 95 ? -37.429 20.879 34.579 1.00 63.12 95 ARG A CA 1
ATOM 773 C C . ARG A 1 95 ? -36.377 20.255 35.501 1.00 63.12 95 ARG A C 1
ATOM 775 O O . ARG A 1 95 ? -36.631 20.177 36.699 1.00 63.12 95 ARG A O 1
ATOM 782 N N . VAL A 1 96 ? -35.286 19.728 34.934 1.00 70.19 96 VAL A N 1
ATOM 783 C CA . VAL A 1 96 ? -34.122 19.141 35.626 1.00 70.19 96 VAL A CA 1
ATOM 784 C C . VAL A 1 96 ? -34.540 18.188 36.753 1.00 70.19 96 VAL A C 1
ATOM 786 O O . VAL A 1 96 ? -34.368 18.438 37.944 1.00 70.19 96 VAL A O 1
ATOM 789 N N . LYS A 1 97 ? -35.180 17.076 36.379 1.00 80.25 97 LYS A N 1
ATOM 790 C CA . LYS A 1 97 ? -35.594 16.044 37.341 1.00 80.25 97 LYS A CA 1
ATOM 791 C C . LYS A 1 97 ? -34.445 15.076 37.585 1.00 80.25 97 LYS A C 1
ATOM 793 O O . LYS A 1 97 ? -33.810 14.653 36.626 1.00 80.25 97 LYS A O 1
ATOM 798 N N . SER A 1 98 ? -34.243 14.653 38.831 1.00 85.75 98 SER A N 1
ATOM 799 C CA . SER A 1 98 ? -33.281 13.597 39.155 1.00 85.75 98 SER A CA 1
ATOM 800 C C . SER A 1 98 ? -33.916 12.201 39.114 1.00 85.75 98 SER A C 1
ATOM 802 O O . SER A 1 98 ? -35.050 11.966 39.559 1.00 85.75 98 SER A O 1
ATOM 804 N N . LEU A 1 99 ? -33.159 11.247 38.584 1.00 90.44 99 LEU A N 1
ATOM 805 C CA . LEU A 1 99 ? -33.351 9.818 38.761 1.00 90.44 99 LEU A CA 1
ATOM 806 C C . LEU A 1 99 ? -32.168 9.263 39.558 1.00 90.44 99 LEU A C 1
ATOM 808 O O . LEU A 1 99 ? -31.087 9.056 39.020 1.00 90.44 99 LEU A O 1
ATOM 812 N N . ASP A 1 100 ? -32.416 8.990 40.833 1.00 91.38 100 ASP A N 1
ATOM 813 C CA . ASP A 1 100 ? -31.400 8.548 41.788 1.00 91.38 100 ASP A CA 1
ATOM 814 C C . ASP A 1 100 ? -31.401 7.025 41.932 1.00 91.38 100 ASP A C 1
ATOM 816 O O . ASP A 1 100 ? -32.441 6.415 42.239 1.00 91.38 100 ASP A O 1
ATOM 820 N N . LEU A 1 101 ? -30.243 6.411 41.692 1.00 92.75 101 LEU A N 1
ATOM 821 C CA . LEU A 1 101 ? -30.083 4.967 41.560 1.00 92.75 101 LEU A CA 1
ATOM 822 C C . LEU A 1 101 ? -29.003 4.432 42.501 1.00 92.75 101 LEU A C 1
ATOM 824 O O . LEU A 1 101 ? -27.949 5.035 42.682 1.00 92.75 101 LEU A O 1
ATOM 828 N N . VAL A 1 102 ? -29.284 3.263 43.076 1.00 92.50 102 VAL A N 1
ATOM 829 C CA . VAL A 1 102 ? -28.319 2.471 43.847 1.00 92.50 102 VAL A CA 1
ATOM 830 C C . VAL A 1 102 ? -28.183 1.102 43.194 1.00 92.50 102 VAL A C 1
ATOM 832 O O . VAL A 1 102 ? -29.164 0.350 43.129 1.00 92.50 102 VAL A O 1
ATOM 835 N N . SER A 1 103 ? -26.993 0.790 42.689 1.00 91.56 103 SER A N 1
ATOM 836 C CA . SER A 1 103 ? -26.653 -0.516 42.124 1.00 91.56 103 SER A CA 1
ATOM 837 C C . SER A 1 103 ? -26.341 -1.545 43.217 1.00 91.56 103 SER A C 1
ATOM 839 O O . SER A 1 103 ? -26.233 -1.226 44.401 1.00 91.56 103 SER A O 1
ATOM 841 N N . THR A 1 104 ? -26.220 -2.811 42.821 1.00 85.94 104 THR A N 1
ATOM 842 C CA . THR A 1 104 ? -25.833 -3.917 43.709 1.00 85.94 104 THR A CA 1
ATOM 843 C C . THR A 1 104 ? -24.351 -3.921 44.071 1.00 85.94 104 THR A C 1
ATOM 845 O O . THR A 1 104 ? -23.986 -4.452 45.117 1.00 85.94 104 THR A O 1
ATOM 848 N N . ASN A 1 105 ? -23.503 -3.354 43.214 1.00 86.94 105 ASN A N 1
ATOM 849 C CA . ASN A 1 105 ? -22.061 -3.241 43.402 1.00 86.94 105 ASN A CA 1
ATOM 850 C C . ASN A 1 105 ? -21.519 -2.018 42.635 1.00 86.94 105 ASN A C 1
ATOM 852 O O . ASN A 1 105 ? -22.195 -1.464 41.760 1.00 86.94 105 ASN A O 1
ATOM 856 N N . GLY A 1 106 ? -20.292 -1.602 42.954 1.00 77.19 106 GLY A N 1
ATOM 857 C CA . GLY A 1 106 ? -19.680 -0.430 42.329 1.00 77.19 106 GLY A CA 1
ATOM 858 C C . GLY A 1 106 ? -19.301 -0.625 40.859 1.00 77.19 106 GLY A C 1
ATOM 859 O O . GLY A 1 106 ? -19.219 0.354 40.123 1.00 77.19 106 GLY A O 1
ATOM 860 N N . ASP A 1 107 ? -19.114 -1.866 40.401 1.00 77.25 107 ASP A N 1
ATOM 861 C CA . ASP A 1 107 ? -18.832 -2.152 38.990 1.00 77.25 107 ASP A CA 1
ATOM 862 C C . ASP A 1 107 ? -20.043 -1.848 38.107 1.00 77.25 107 ASP A C 1
ATOM 864 O O . ASP A 1 107 ? -19.896 -1.216 37.064 1.00 77.25 107 ASP A O 1
ATOM 868 N N . ASP A 1 108 ? -21.245 -2.217 38.546 1.00 85.50 108 ASP A N 1
ATOM 869 C CA . ASP A 1 108 ? -22.498 -1.911 37.861 1.00 85.50 108 ASP A CA 1
ATOM 870 C C . ASP A 1 108 ? -22.730 -0.395 37.801 1.00 85.50 108 ASP A C 1
ATOM 872 O O . ASP A 1 108 ? -23.087 0.132 36.750 1.00 85.50 108 ASP A O 1
ATOM 876 N N . ALA A 1 109 ? -22.482 0.327 38.901 1.00 83.12 109 ALA A N 1
ATOM 877 C CA . ALA A 1 109 ? -22.593 1.787 38.915 1.00 83.12 109 ALA A CA 1
ATOM 878 C C . ALA A 1 109 ? -21.617 2.423 37.920 1.00 83.12 109 ALA A C 1
ATOM 880 O O . ALA A 1 109 ? -22.049 3.193 37.067 1.00 83.12 109 ALA A O 1
ATOM 881 N N . ARG A 1 110 ? -20.332 2.045 37.954 1.00 78.00 110 ARG A N 1
ATOM 882 C CA . ARG A 1 110 ? -19.331 2.522 36.985 1.00 78.00 110 ARG A CA 1
ATOM 883 C C . ARG A 1 110 ? -19.721 2.194 35.549 1.00 78.00 110 ARG A C 1
ATOM 885 O O . ARG A 1 110 ? -19.676 3.069 34.697 1.00 78.00 110 ARG A O 1
ATOM 892 N N . THR A 1 111 ? -20.174 0.969 35.295 1.00 80.69 111 THR A N 1
ATOM 893 C CA . THR A 1 111 ? -20.623 0.514 33.971 1.00 80.69 111 THR A CA 1
ATOM 894 C C . THR A 1 111 ? -21.721 1.422 33.415 1.00 80.69 111 THR A C 1
ATOM 896 O O . THR A 1 111 ? -21.638 1.872 32.270 1.00 80.69 111 THR A O 1
ATOM 899 N N . TRP A 1 112 ? -22.725 1.738 34.238 1.00 86.94 112 TRP A N 1
ATOM 900 C CA . TRP A 1 112 ? -23.821 2.627 33.861 1.00 86.94 112 TRP A CA 1
ATOM 901 C C . TRP A 1 112 ? -23.389 4.088 33.749 1.00 86.94 112 TRP A C 1
ATOM 903 O O . TRP A 1 112 ? -23.796 4.751 32.803 1.00 86.94 112 TRP A O 1
ATOM 913 N N . ILE A 1 113 ? -22.550 4.599 34.651 1.00 79.62 113 ILE A N 1
ATOM 914 C CA . ILE A 1 113 ? -22.036 5.975 34.579 1.00 79.62 113 ILE A CA 1
ATOM 915 C C . ILE A 1 113 ? -21.219 6.163 33.298 1.00 79.62 113 ILE A C 1
ATOM 917 O O . ILE A 1 113 ? -21.507 7.068 32.522 1.00 79.62 113 ILE A O 1
ATOM 921 N N . THR A 1 114 ? -20.244 5.290 33.039 1.00 66.88 114 THR A N 1
ATOM 922 C CA . THR A 1 114 ? -19.392 5.342 31.845 1.00 66.88 114 THR A CA 1
ATOM 923 C C . THR A 1 114 ? -20.218 5.193 30.570 1.00 66.88 114 THR A C 1
ATOM 925 O O . THR A 1 114 ? -20.034 5.957 29.626 1.00 66.88 114 THR A O 1
ATOM 928 N N . GLY A 1 115 ? -21.161 4.247 30.533 1.00 70.88 115 GLY A N 1
ATOM 929 C CA . GLY A 1 115 ? -22.002 4.049 29.357 1.00 70.88 115 GLY A CA 1
ATOM 930 C C . GLY A 1 115 ? -23.023 5.169 29.129 1.00 70.88 115 GLY A C 1
ATOM 931 O O . GLY A 1 115 ? -23.292 5.514 27.984 1.00 70.88 115 GLY A O 1
ATOM 932 N N . LEU A 1 116 ? -23.553 5.803 30.178 1.00 75.56 116 LEU A N 1
ATOM 933 C CA . LEU A 1 116 ? -24.432 6.967 30.028 1.00 75.56 116 LEU A CA 1
ATOM 934 C C . LEU A 1 116 ? -23.665 8.224 29.635 1.00 75.56 116 LEU A C 1
ATOM 936 O O . LEU A 1 116 ? -24.102 8.916 28.724 1.00 75.56 116 LEU A O 1
ATOM 940 N N . LYS A 1 117 ? -22.497 8.476 30.235 1.00 61.69 117 LYS A N 1
ATOM 941 C CA . LYS A 1 117 ? -21.608 9.564 29.809 1.00 61.69 117 LYS A CA 1
ATOM 942 C C . LYS A 1 117 ? -21.174 9.400 28.350 1.00 61.69 117 LYS A C 1
ATOM 944 O O . LYS A 1 117 ? -21.175 10.377 27.615 1.00 61.69 117 LYS A O 1
ATOM 949 N N . TYR A 1 118 ? -20.921 8.171 27.887 1.00 58.84 118 TYR A N 1
ATOM 950 C CA . TYR A 1 118 ? -20.697 7.881 26.463 1.00 58.84 118 TYR A CA 1
ATOM 951 C C . TYR A 1 118 ? -21.875 8.293 25.572 1.00 58.84 118 TYR A C 1
ATOM 953 O O . TYR A 1 118 ? -21.676 8.868 24.503 1.00 58.84 118 TYR A O 1
ATOM 961 N N . LEU A 1 119 ? -23.101 7.985 25.999 1.00 61.41 119 LEU A N 1
ATOM 962 C CA . LEU A 1 119 ? -24.311 8.314 25.248 1.00 61.41 119 LEU A CA 1
ATOM 963 C C . LEU A 1 119 ? -24.607 9.829 25.276 1.00 61.41 119 LEU A C 1
ATOM 965 O O . LEU A 1 119 ? -25.101 10.364 24.286 1.00 61.41 119 LEU A O 1
ATOM 969 N N . MET A 1 120 ? -24.255 10.517 26.369 1.00 56.72 120 MET A N 1
ATOM 970 C CA . MET A 1 120 ? -24.447 11.961 26.568 1.00 56.72 120 MET A CA 1
ATOM 971 C C . MET A 1 120 ? -23.386 12.848 25.922 1.00 56.72 120 MET A C 1
ATOM 973 O O . MET A 1 120 ? -23.736 13.919 25.440 1.00 56.72 120 MET A O 1
ATOM 977 N N . ALA A 1 121 ? -22.128 12.401 25.821 1.00 49.31 121 ALA A N 1
ATOM 978 C CA . ALA A 1 121 ? -21.032 13.121 25.148 1.00 49.31 121 ALA A CA 1
ATOM 979 C C . ALA A 1 121 ? -21.293 13.366 23.645 1.00 49.31 121 ALA A C 1
ATOM 981 O O . ALA A 1 121 ? -20.458 13.879 22.903 1.00 49.31 121 ALA A O 1
ATOM 982 N N . GLY A 1 122 ? -22.462 12.949 23.162 1.00 43.91 122 GLY A N 1
ATOM 983 C CA . GLY A 1 122 ? -23.002 13.319 21.880 1.00 43.91 122 GLY A CA 1
ATOM 984 C C . GLY A 1 122 ? -23.984 14.483 21.835 1.00 43.91 122 GLY A C 1
ATOM 985 O O . GLY A 1 122 ? -24.476 14.747 20.734 1.00 43.91 122 GLY A O 1
ATOM 986 N N . ILE A 1 123 ? -24.322 15.099 22.970 1.00 43.12 123 ILE A N 1
ATOM 987 C CA . ILE A 1 123 ? -25.476 16.003 23.114 1.00 43.12 123 ILE A CA 1
ATOM 988 C C . ILE A 1 123 ? -25.161 17.254 23.970 1.00 43.12 123 ILE A C 1
ATOM 990 O O . ILE A 1 123 ? -25.769 18.297 23.742 1.00 43.12 123 ILE A O 1
ATOM 994 N N . SER A 1 124 ? -24.156 17.247 24.848 1.00 30.95 124 SER A N 1
ATOM 995 C CA . SER A 1 124 ? -23.639 18.454 25.530 1.00 30.95 124 SER A CA 1
ATOM 996 C C . SER A 1 124 ? -22.102 18.384 25.602 1.00 30.95 124 SER A C 1
ATOM 998 O O . SER A 1 124 ? -21.551 17.293 25.495 1.00 30.95 124 SER A O 1
ATOM 1000 N N . ASP A 1 125 ? -21.351 19.489 25.565 1.00 35.03 125 ASP A N 1
ATOM 1001 C CA . ASP A 1 125 ? -21.325 20.496 26.632 1.00 35.03 125 ASP A CA 1
ATOM 1002 C C . ASP A 1 125 ? -21.234 21.953 26.151 1.00 35.03 125 ASP A C 1
ATOM 1004 O O . ASP A 1 125 ? -20.516 22.295 25.212 1.00 35.03 125 ASP A O 1
ATOM 1008 N N . GLU A 1 126 ? -22.008 22.802 26.831 1.00 35.53 126 GLU A N 1
ATOM 1009 C CA . GLU A 1 126 ? -21.599 24.156 27.209 1.00 35.53 126 GLU A CA 1
ATOM 1010 C C . GLU A 1 126 ? -20.815 24.005 28.512 1.00 35.53 126 GLU A C 1
ATOM 1012 O O . GLU A 1 126 ? -21.371 23.477 29.468 1.00 35.53 126 GLU A O 1
ATOM 1017 N N . ASP A 1 127 ? -19.531 24.366 28.491 1.00 30.55 127 ASP A N 1
ATOM 1018 C CA . ASP A 1 127 ? -18.741 24.917 29.608 1.00 30.55 127 ASP A CA 1
ATOM 1019 C C . ASP A 1 127 ? -17.247 24.705 29.320 1.00 30.55 127 ASP A C 1
ATOM 1021 O O . ASP A 1 127 ? -16.617 23.780 29.817 1.00 30.55 127 ASP A O 1
ATOM 1025 N N . ASN A 1 128 ? -16.700 25.547 28.433 1.00 29.50 128 ASN A N 1
ATOM 1026 C CA . ASN A 1 128 ? -15.299 26.026 28.419 1.00 29.50 128 ASN A CA 1
ATOM 1027 C C . ASN A 1 128 ? -15.078 27.055 27.290 1.00 29.50 128 ASN A C 1
ATOM 1029 O O . ASN A 1 128 ? -14.042 27.127 26.627 1.00 29.50 128 ASN A O 1
ATOM 1033 N N . MET A 1 129 ? -16.094 27.885 27.067 1.00 33.41 129 MET A N 1
ATOM 1034 C CA . MET A 1 129 ? -16.086 28.963 26.092 1.00 33.41 129 MET A CA 1
ATOM 1035 C C . MET A 1 129 ? -15.563 30.227 26.778 1.00 33.41 129 MET A C 1
ATOM 1037 O O . MET A 1 129 ? -16.375 30.976 27.293 1.00 33.41 129 MET A O 1
ATOM 1041 N N . TRP A 1 130 ? -14.232 30.408 26.874 1.00 28.09 130 TRP A N 1
ATOM 1042 C CA . TRP A 1 130 ? -13.563 31.725 27.035 1.00 28.09 130 TRP A CA 1
ATOM 1043 C C . TRP A 1 130 ? -12.017 31.673 27.101 1.00 28.09 130 TRP A C 1
ATOM 1045 O O . TRP A 1 130 ? -11.400 32.265 27.982 1.00 28.09 130 TRP A O 1
ATOM 1055 N N . SER A 1 131 ? -11.330 31.005 26.166 1.00 27.94 131 SER A N 1
ATOM 1056 C CA . SER A 1 131 ? -9.868 31.214 25.981 1.00 27.94 131 SER A CA 1
ATOM 1057 C C . SER A 1 131 ? -9.374 30.963 24.550 1.00 27.94 131 SER A C 1
ATOM 1059 O O . SER A 1 131 ? -8.215 30.620 24.332 1.00 27.94 131 SER A O 1
ATOM 1061 N N . LEU A 1 132 ? -10.245 31.134 23.553 1.00 29.91 132 LEU A N 1
ATOM 1062 C CA . LEU A 1 132 ? -9.946 30.813 22.159 1.00 29.91 132 LEU A CA 1
ATOM 1063 C C . LEU A 1 132 ? -9.521 32.059 21.363 1.00 29.91 132 LEU A C 1
ATOM 1065 O O . LEU A 1 132 ? -10.245 32.535 20.497 1.00 29.91 132 LEU A O 1
ATOM 1069 N N . GLY A 1 133 ? -8.339 32.592 21.660 1.00 33.16 133 GLY A N 1
ATOM 1070 C CA . GLY A 1 133 ? -7.644 33.527 20.775 1.00 33.16 133 GLY A CA 1
ATOM 1071 C C . GLY A 1 133 ? -6.431 32.830 20.163 1.00 33.16 133 GLY A C 1
ATOM 1072 O O . GLY A 1 133 ? -5.606 32.327 20.915 1.00 33.16 133 GLY A O 1
ATOM 1073 N N . PHE A 1 134 ? -6.305 32.839 18.831 1.00 29.22 134 PHE A N 1
ATOM 1074 C CA . PHE A 1 134 ? -5.103 32.445 18.061 1.00 29.22 134 PHE A CA 1
ATOM 1075 C C . PHE A 1 134 ? -4.882 30.961 17.705 1.00 29.22 134 PHE A C 1
ATOM 1077 O O . PHE A 1 134 ? -3.752 30.485 17.686 1.00 29.22 134 PHE A O 1
ATOM 1084 N N . ILE A 1 135 ? -5.918 30.238 17.289 1.00 34.41 135 ILE A N 1
ATOM 1085 C CA . ILE A 1 135 ? -5.718 29.144 16.316 1.00 34.41 135 ILE A CA 1
ATOM 1086 C C . ILE A 1 135 ? -5.973 29.765 14.939 1.00 34.41 135 ILE A C 1
ATOM 1088 O O . ILE A 1 135 ? -6.758 30.703 14.888 1.00 34.41 135 ILE A O 1
ATOM 1092 N N . LEU A 1 136 ? -5.378 29.241 13.858 1.00 35.00 136 LEU A N 1
ATOM 1093 C CA . LEU A 1 136 ? -5.832 29.325 12.453 1.00 35.00 136 LEU A CA 1
ATOM 1094 C C . LEU A 1 136 ? -4.854 30.034 11.484 1.00 35.00 136 LEU A C 1
ATOM 1096 O O . LEU A 1 136 ? -4.738 31.253 11.472 1.00 35.00 136 LEU A O 1
ATOM 1100 N N . ASN A 1 137 ? -4.265 29.268 10.557 1.00 33.66 137 ASN A N 1
ATOM 1101 C CA . ASN A 1 137 ? -3.849 29.814 9.253 1.00 33.66 137 ASN A CA 1
ATOM 1102 C C . ASN A 1 137 ? -4.206 28.873 8.082 1.00 33.66 137 ASN A C 1
ATOM 1104 O O . ASN A 1 137 ? -4.754 29.339 7.091 1.00 33.66 137 ASN A O 1
ATOM 1108 N N . SER A 1 138 ? -4.072 27.546 8.206 1.00 34.69 138 SER A N 1
ATOM 1109 C CA . SER A 1 138 ? -4.560 26.614 7.160 1.00 34.69 138 SER A CA 1
ATOM 1110 C C . SER A 1 138 ? -6.038 26.233 7.343 1.00 34.69 138 SER A C 1
ATOM 1112 O O . SER A 1 138 ? -6.808 26.247 6.388 1.00 34.69 138 SER A O 1
ATOM 1114 N N . TYR A 1 139 ? -6.470 25.993 8.588 1.00 42.97 139 TYR A N 1
ATOM 1115 C CA . TYR A 1 139 ? -7.853 25.616 8.922 1.00 42.97 139 TYR A CA 1
ATOM 1116 C C . TYR A 1 139 ? -8.848 26.797 8.857 1.00 42.97 139 TYR A C 1
ATOM 1118 O O . TYR A 1 139 ? -10.004 26.584 8.496 1.00 42.97 139 TYR A O 1
ATOM 1126 N N . ASN A 1 140 ? -8.410 28.050 9.111 1.00 47.31 140 ASN A N 1
ATOM 1127 C CA . ASN A 1 140 ? -9.256 29.233 8.835 1.00 47.31 140 ASN A CA 1
ATOM 1128 C C . ASN A 1 140 ? -9.527 29.346 7.358 1.00 47.31 140 ASN A C 1
ATOM 1130 O O . ASN A 1 140 ? -10.651 29.620 6.984 1.00 47.31 140 ASN A O 1
ATOM 1134 N N . THR A 1 141 ? -8.500 29.160 6.533 1.00 46.00 141 THR A N 1
ATOM 1135 C CA . THR A 1 141 ? -8.613 29.407 5.101 1.00 46.00 141 THR A CA 1
ATOM 1136 C C . THR A 1 141 ? -9.683 28.506 4.484 1.00 46.00 141 THR A C 1
ATOM 1138 O O . THR A 1 141 ? -10.554 29.003 3.776 1.00 46.00 141 THR A O 1
ATOM 1141 N N . TRP A 1 142 ? -9.715 27.216 4.843 1.00 53.47 142 TRP A N 1
ATOM 1142 C CA . TRP A 1 142 ? -10.772 26.305 4.390 1.00 53.47 142 TRP A CA 1
ATOM 1143 C C . TRP A 1 142 ? -12.148 26.607 5.006 1.00 53.47 142 TRP A C 1
ATOM 1145 O O . TRP A 1 142 ? -13.148 26.599 4.290 1.00 53.47 142 TRP A O 1
ATOM 1155 N N . LEU A 1 143 ? -12.237 26.904 6.310 1.00 58.78 143 LEU A N 1
ATOM 1156 C CA . LEU A 1 143 ? -13.521 27.250 6.940 1.00 58.78 143 LEU A CA 1
ATOM 1157 C C . LEU A 1 143 ? -14.092 28.561 6.392 1.00 58.78 143 LEU A C 1
ATOM 1159 O O . LEU A 1 143 ? -15.294 28.647 6.169 1.00 58.78 143 LEU A O 1
ATOM 1163 N N . GLN A 1 144 ? -13.245 29.556 6.135 1.00 60.66 144 GLN A N 1
ATOM 1164 C CA . GLN A 1 144 ? -13.609 30.831 5.521 1.00 60.66 144 GLN A CA 1
ATOM 1165 C C . GLN A 1 144 ? -14.051 30.635 4.075 1.00 60.66 144 GLN A C 1
ATOM 1167 O O . GLN A 1 144 ? -15.051 31.224 3.673 1.00 60.66 144 GLN A O 1
ATOM 1172 N N . GLN A 1 145 ? -13.367 29.785 3.304 1.00 59.97 145 GLN A N 1
ATOM 1173 C CA . GLN A 1 145 ? -13.812 29.399 1.962 1.00 59.97 145 GLN A CA 1
ATOM 1174 C C . GLN A 1 145 ? -15.166 28.688 2.017 1.00 59.97 145 GLN A C 1
ATOM 1176 O O . GLN A 1 145 ? -16.093 29.086 1.322 1.00 59.97 145 GLN A O 1
ATOM 1181 N N . THR A 1 146 ? -15.322 27.701 2.899 1.00 62.38 146 THR A N 1
ATOM 1182 C CA . THR A 1 146 ? -16.568 26.941 3.075 1.00 62.38 146 THR A CA 1
ATOM 1183 C C . THR A 1 146 ? -17.726 27.843 3.502 1.00 62.38 146 THR A C 1
ATOM 1185 O O . THR A 1 146 ? -18.832 27.713 2.979 1.00 62.38 146 THR A O 1
ATOM 1188 N N . PHE A 1 147 ? -17.471 28.785 4.414 1.00 72.81 147 PHE A N 1
ATOM 1189 C CA . PHE A 1 147 ? -18.425 29.804 4.844 1.00 72.81 147 PHE A CA 1
ATOM 1190 C C . PHE A 1 147 ? -18.808 30.727 3.685 1.00 72.81 147 PHE A C 1
ATOM 1192 O O . PHE A 1 147 ? -19.987 30.853 3.371 1.00 72.81 147 PHE A O 1
ATOM 1199 N N . SER A 1 148 ? -17.816 31.285 2.985 1.00 73.38 148 SER A N 1
ATOM 1200 C CA . SER A 1 148 ? -18.028 32.184 1.840 1.00 73.38 148 SER A CA 1
ATOM 1201 C C . SER A 1 148 ? -18.758 31.495 0.686 1.00 73.38 148 SER A C 1
ATOM 1203 O O . SER A 1 148 ? -19.528 32.111 -0.040 1.00 73.38 148 SER A O 1
ATOM 1205 N N . GLU A 1 149 ? -18.537 30.197 0.489 1.00 72.25 149 GLU A N 1
ATOM 1206 C CA . GLU A 1 149 ? -19.254 29.413 -0.511 1.00 72.25 149 GLU A CA 1
ATOM 1207 C C . GLU A 1 149 ? -20.691 29.084 -0.100 1.00 72.25 149 GLU A C 1
ATOM 1209 O O . GLU A 1 149 ? -21.547 28.888 -0.976 1.00 72.25 149 GLU A O 1
ATOM 1214 N N . ALA A 1 150 ? -20.942 28.945 1.202 1.00 76.38 150 ALA A N 1
ATOM 1215 C CA . ALA A 1 150 ? -22.255 28.664 1.765 1.00 76.38 150 ALA A CA 1
ATOM 1216 C C . ALA A 1 150 ? -23.141 29.915 1.814 1.00 76.38 150 ALA A C 1
ATOM 1218 O O . ALA A 1 150 ? -24.348 29.785 1.593 1.00 76.38 150 ALA A O 1
ATOM 1219 N N . ASP A 1 151 ? -22.540 31.086 2.033 1.00 79.94 151 ASP A N 1
ATOM 1220 C CA . ASP A 1 151 ? -23.179 32.399 1.986 1.00 79.94 151 ASP A CA 1
ATOM 1221 C C . ASP A 1 151 ? -23.507 32.758 0.526 1.00 79.94 151 ASP A C 1
ATOM 1223 O O . ASP A 1 151 ? -22.680 33.253 -0.242 1.00 79.94 151 ASP A O 1
ATOM 1227 N N . LYS A 1 152 ? -24.725 32.423 0.084 1.00 77.50 152 LYS A N 1
ATOM 1228 C CA . LYS A 1 152 ? -25.133 32.630 -1.315 1.00 77.50 152 LYS A CA 1
ATOM 1229 C C . LYS A 1 152 ? -25.690 34.020 -1.565 1.00 77.50 152 LYS A C 1
ATOM 1231 O O . LYS A 1 152 ? -25.747 34.426 -2.728 1.00 77.50 152 LYS A O 1
ATOM 1236 N N . ASN A 1 153 ? -26.162 34.694 -0.525 1.00 79.25 153 ASN A N 1
ATOM 1237 C CA . ASN A 1 153 ? -26.717 36.038 -0.623 1.00 79.25 153 ASN A CA 1
ATOM 1238 C C . ASN A 1 153 ? -25.638 37.121 -0.396 1.00 79.25 153 ASN A C 1
ATOM 1240 O O . ASN A 1 153 ? -25.874 38.269 -0.773 1.00 79.25 153 ASN A O 1
ATOM 1244 N N . GLY A 1 154 ? -24.455 36.741 0.104 1.00 76.62 154 GLY A N 1
ATOM 1245 C CA . GLY A 1 154 ? -23.309 37.615 0.337 1.00 76.62 154 GLY A CA 1
ATOM 1246 C C . GLY A 1 154 ? -23.524 38.576 1.503 1.00 76.62 154 GLY A C 1
ATOM 1247 O O . GLY A 1 154 ? -22.936 39.659 1.500 1.00 76.62 154 GLY A O 1
ATOM 1248 N N . ASP A 1 155 ? -24.416 38.239 2.438 1.00 81.19 155 ASP A N 1
ATOM 1249 C CA . ASP A 1 155 ? -24.764 39.100 3.572 1.00 81.19 155 ASP A CA 1
ATOM 1250 C C . ASP A 1 155 ? -23.786 38.975 4.752 1.00 81.19 155 ASP A C 1
ATOM 1252 O O . ASP A 1 155 ? -23.923 39.694 5.747 1.00 81.19 155 ASP A O 1
ATOM 1256 N N . GLY A 1 156 ? -22.767 38.120 4.617 1.00 79.50 156 GLY A N 1
ATOM 1257 C CA . GLY A 1 156 ? -21.738 37.894 5.622 1.00 79.50 156 GLY A CA 1
ATOM 1258 C C . GLY A 1 156 ? -22.178 36.968 6.753 1.00 79.50 156 GLY A C 1
ATOM 1259 O O . GLY A 1 156 ? -21.417 36.813 7.707 1.00 79.50 156 GLY A O 1
ATOM 1260 N N . ASN A 1 157 ? -23.364 36.354 6.659 1.00 85.94 157 ASN A N 1
ATOM 1261 C CA . ASN A 1 157 ? -23.920 35.419 7.633 1.00 85.94 157 ASN A CA 1
ATOM 1262 C C . ASN A 1 157 ? -24.534 34.187 6.941 1.00 85.94 157 ASN A C 1
ATOM 1264 O O . ASN A 1 157 ? -24.772 34.161 5.738 1.00 85.94 157 ASN A O 1
ATOM 1268 N N . LEU A 1 158 ? -24.810 33.127 7.707 1.00 84.06 158 LEU A N 1
ATOM 1269 C CA . LEU A 1 158 ? -25.467 31.923 7.192 1.00 84.06 158 LEU A CA 1
ATOM 1270 C C . LEU A 1 158 ? -26.857 31.737 7.787 1.00 84.06 158 LEU A C 1
ATOM 1272 O O . LEU A 1 158 ? -27.018 31.503 8.985 1.00 84.06 158 LEU A O 1
ATOM 1276 N N . SER A 1 159 ? -27.876 31.719 6.930 1.00 87.75 159 SER A N 1
ATOM 1277 C CA . SER A 1 159 ? -29.225 31.319 7.332 1.00 87.75 159 SER A CA 1
ATOM 1278 C C . SER A 1 159 ? -29.336 29.805 7.547 1.00 87.75 159 SER A C 1
ATOM 1280 O O . SER A 1 159 ? -28.635 29.004 6.923 1.00 87.75 159 SER A O 1
ATOM 1282 N N . LEU A 1 160 ? -30.328 29.359 8.327 1.00 84.00 160 LEU A N 1
ATOM 1283 C CA . LEU A 1 160 ? -30.631 27.926 8.499 1.00 84.00 160 LEU A CA 1
ATOM 1284 C C . LEU A 1 160 ? -30.819 27.184 7.156 1.00 84.00 160 LEU A C 1
ATOM 1286 O O . LEU A 1 160 ? -30.526 25.992 7.036 1.00 84.00 160 LEU A O 1
ATOM 1290 N N . ARG A 1 161 ? -31.322 27.871 6.119 1.00 82.88 161 ARG A N 1
ATOM 1291 C CA . ARG A 1 161 ? -31.476 27.290 4.774 1.00 82.88 161 ARG A CA 1
ATOM 1292 C C . ARG A 1 161 ? -30.131 27.075 4.085 1.00 82.88 161 ARG A C 1
ATOM 1294 O O . ARG A 1 161 ? -29.979 26.059 3.406 1.00 82.88 161 ARG A O 1
ATOM 1301 N N . GLU A 1 162 ? -29.197 28.008 4.229 1.00 82.44 162 GLU A N 1
ATOM 1302 C CA . GLU A 1 162 ? -27.832 27.893 3.703 1.00 82.44 162 GLU A CA 1
ATOM 1303 C C . GLU A 1 162 ? -27.057 26.817 4.450 1.00 82.44 162 GLU A C 1
ATOM 1305 O O . GLU A 1 162 ? -26.487 25.941 3.806 1.00 82.44 162 GLU A O 1
ATOM 1310 N N . VAL A 1 163 ? -27.187 26.758 5.776 1.00 79.06 163 VAL A N 1
ATOM 1311 C CA . VAL A 1 163 ? -26.631 25.682 6.605 1.00 79.06 163 VAL A CA 1
ATOM 1312 C C . VAL A 1 163 ? -27.156 24.305 6.182 1.00 79.06 163 VAL A C 1
ATOM 1314 O O . VAL A 1 163 ? -26.377 23.376 5.986 1.00 79.06 163 VAL A O 1
ATOM 1317 N N . LEU A 1 164 ? -28.464 24.145 5.945 1.00 76.19 164 LEU A N 1
ATOM 1318 C CA . LEU A 1 164 ? -29.028 22.870 5.471 1.00 76.19 164 LEU A CA 1
ATOM 1319 C C . LEU A 1 164 ? -28.541 22.469 4.068 1.00 76.19 164 LEU A C 1
ATOM 1321 O O . LEU A 1 164 ? -28.458 21.275 3.772 1.00 76.19 164 LEU A O 1
ATOM 1325 N N . LYS A 1 165 ? -28.253 23.434 3.185 1.00 74.75 165 LYS A N 1
ATOM 1326 C CA . LYS A 1 165 ? -27.648 23.161 1.869 1.00 74.75 165 LYS A CA 1
ATOM 1327 C C . LYS A 1 165 ? -26.171 22.806 2.008 1.00 74.75 165 LYS A C 1
ATOM 1329 O O . LYS A 1 165 ? -25.725 21.863 1.360 1.00 74.75 165 LYS A O 1
ATOM 1334 N N . LEU A 1 166 ? -25.451 23.519 2.870 1.00 72.56 166 LEU A N 1
ATOM 1335 C CA . LEU A 1 166 ? -24.057 23.260 3.195 1.00 72.56 166 LEU A CA 1
ATOM 1336 C C . LEU A 1 166 ? -23.883 21.849 3.763 1.00 72.56 166 LEU A C 1
ATOM 1338 O O . LEU A 1 166 ? -23.035 21.118 3.276 1.00 72.56 166 LEU A O 1
ATOM 1342 N N . LEU A 1 167 ? -24.735 21.411 4.694 1.00 66.25 167 LEU A N 1
ATOM 1343 C CA . LEU A 1 167 ? -24.689 20.048 5.239 1.00 66.25 167 LEU A CA 1
ATOM 1344 C C . LEU A 1 167 ? -24.807 18.972 4.148 1.00 66.25 167 LEU A C 1
ATOM 1346 O O . LEU A 1 167 ? -24.034 18.019 4.144 1.00 66.25 167 LEU A O 1
ATOM 1350 N N . ARG A 1 168 ? -25.699 19.152 3.164 1.00 66.38 168 ARG A N 1
ATOM 1351 C CA . ARG A 1 168 ? -25.799 18.227 2.016 1.00 66.38 168 ARG A CA 1
ATOM 1352 C C . ARG A 1 168 ? -24.567 18.259 1.114 1.00 66.38 168 ARG A C 1
ATOM 1354 O O . ARG A 1 168 ? -24.222 17.230 0.535 1.00 66.38 168 ARG A O 1
ATOM 1361 N N . LYS A 1 169 ? -23.935 19.428 0.971 1.00 63.19 169 LYS A N 1
ATOM 1362 C CA . LYS A 1 169 ? -22.672 19.583 0.236 1.00 63.19 169 LYS A CA 1
ATOM 1363 C C . LYS A 1 169 ? -21.527 18.878 0.971 1.00 63.19 169 LYS A C 1
ATOM 1365 O O . LYS A 1 169 ? -20.770 18.153 0.345 1.00 63.19 169 LYS A O 1
ATOM 1370 N N . LEU A 1 170 ? -21.478 18.999 2.296 1.00 57.25 170 LEU A N 1
ATOM 1371 C CA . LEU A 1 170 ? -20.532 18.313 3.182 1.00 57.25 170 LEU A CA 1
ATOM 1372 C C . LEU A 1 170 ? -20.827 16.810 3.352 1.00 57.25 170 LEU A C 1
ATOM 1374 O O . LEU A 1 170 ? -20.198 16.161 4.177 1.00 57.25 170 LEU A O 1
ATOM 1378 N N . ASN A 1 171 ? -21.766 16.241 2.588 1.00 54.88 171 ASN A N 1
ATOM 1379 C CA . ASN A 1 171 ? -22.127 14.822 2.637 1.00 54.88 171 ASN A CA 1
ATOM 1380 C C . ASN A 1 171 ? -22.699 14.366 4.002 1.00 54.88 171 ASN A C 1
ATOM 1382 O O . ASN A 1 171 ? -22.507 13.227 4.431 1.00 54.88 171 ASN A O 1
ATOM 1386 N N . VAL A 1 172 ? -23.410 15.273 4.688 1.00 56.81 172 VAL A N 1
ATOM 1387 C CA . VAL A 1 172 ? -24.081 15.065 5.980 1.00 56.81 172 VAL A CA 1
ATOM 1388 C C . VAL A 1 172 ? -25.601 15.121 5.809 1.00 56.81 172 VAL A C 1
ATOM 1390 O O . VAL A 1 172 ? -26.153 16.141 5.380 1.00 56.81 172 VAL A O 1
ATOM 1393 N N . LYS A 1 173 ? -26.316 14.091 6.273 1.00 51.31 173 LYS A N 1
ATOM 1394 C CA . LYS A 1 173 ? -27.775 14.133 6.451 1.00 51.31 173 LYS A CA 1
ATOM 1395 C C . LYS A 1 173 ? -28.129 14.082 7.935 1.00 51.31 173 LYS A C 1
ATOM 1397 O O . LYS A 1 173 ? -28.168 13.028 8.557 1.00 51.31 173 LYS A O 1
ATOM 1402 N N . LEU A 1 174 ? -28.414 15.245 8.515 1.00 58.16 174 LEU A N 1
ATOM 1403 C CA . LEU A 1 174 ? -28.934 15.345 9.881 1.00 58.16 174 LEU A CA 1
ATOM 1404 C C . LEU A 1 174 ? -30.454 15.569 9.858 1.00 58.16 174 LEU A C 1
ATOM 1406 O O . LEU A 1 174 ? -30.951 16.302 8.994 1.00 58.16 174 LEU A O 1
ATOM 1410 N N . PRO A 1 175 ? -31.212 15.001 10.818 1.00 58.72 175 PRO A N 1
ATOM 1411 C CA . PRO A 1 175 ? -32.612 15.353 11.005 1.00 58.72 175 PRO A CA 1
ATOM 1412 C C . PRO A 1 175 ? -32.750 16.866 11.168 1.00 58.72 175 PRO A C 1
ATOM 1414 O O . PRO A 1 175 ? -32.037 17.478 11.961 1.00 58.72 175 PRO A O 1
ATOM 1417 N N . LYS A 1 176 ? -33.692 17.475 10.441 1.00 65.69 176 LYS A N 1
ATOM 1418 C CA . LYS A 1 176 ? -33.865 18.936 10.427 1.00 65.69 176 LYS A CA 1
ATOM 1419 C C . LYS A 1 176 ? -34.013 19.529 11.835 1.00 65.69 176 LYS A C 1
ATOM 1421 O O . LYS A 1 176 ? -33.500 20.610 12.078 1.00 65.69 176 LYS A O 1
ATOM 1426 N N . GLN A 1 177 ? -34.675 18.815 12.749 1.00 61.81 177 GLN A N 1
ATOM 1427 C CA . GLN A 1 177 ? -34.818 19.221 14.154 1.00 61.81 177 GLN A CA 1
ATOM 1428 C C . GLN A 1 177 ? -33.467 19.344 14.867 1.00 61.81 177 GLN A C 1
ATOM 1430 O O . GLN A 1 177 ? -33.206 20.366 15.484 1.00 61.81 177 GLN A O 1
ATOM 1435 N N . LYS A 1 178 ? -32.569 18.374 14.681 1.00 60.53 178 LYS A N 1
ATOM 1436 C CA . LYS A 1 178 ? -31.230 18.400 15.274 1.00 60.53 178 LYS A CA 1
ATOM 1437 C C . LYS A 1 178 ? -30.368 19.533 14.715 1.00 60.53 178 LYS A C 1
ATOM 1439 O O . LYS A 1 178 ? -29.634 20.172 15.454 1.00 60.53 178 LYS A O 1
ATOM 1444 N N . VAL A 1 179 ? -30.483 19.817 13.416 1.00 67.31 179 VAL A N 1
ATOM 1445 C CA . VAL A 1 179 ? -29.799 20.972 12.806 1.00 67.31 179 VAL A CA 1
ATOM 1446 C C . VAL A 1 179 ? -30.303 22.280 13.409 1.00 67.31 179 VAL A C 1
ATOM 1448 O O . VAL A 1 179 ? -29.496 23.153 13.688 1.00 67.31 179 VAL A O 1
ATOM 1451 N N . VAL A 1 180 ? -31.616 22.403 13.631 1.00 72.94 180 VAL A N 1
ATOM 1452 C CA . VAL A 1 180 ? -32.219 23.582 14.271 1.00 72.94 180 VAL A CA 1
ATOM 1453 C C . VAL A 1 180 ? -31.713 23.753 15.702 1.00 72.94 180 VAL A C 1
ATOM 1455 O O . VAL A 1 180 ? -31.328 24.858 16.055 1.00 72.94 180 VAL A O 1
ATOM 1458 N N . GLU A 1 181 ? -31.655 22.684 16.494 1.00 72.62 181 GLU A N 1
ATOM 1459 C CA . GLU A 1 181 ? -31.132 22.728 17.869 1.00 72.62 181 GLU A CA 1
ATOM 1460 C C . GLU A 1 181 ? -29.659 23.155 17.905 1.00 72.62 181 GLU A C 1
ATOM 1462 O O . GLU A 1 181 ? -29.286 24.042 18.665 1.00 72.62 181 GLU A O 1
ATOM 1467 N N . MET A 1 182 ? -28.821 22.570 17.044 1.00 67.06 182 MET A N 1
ATOM 1468 C CA . MET A 1 182 ? -27.402 22.932 16.951 1.00 67.06 182 MET A CA 1
ATOM 1469 C C . MET A 1 182 ? -27.205 24.363 16.447 1.00 67.06 182 MET A C 1
ATOM 1471 O O . MET A 1 182 ? -26.298 25.046 16.905 1.00 67.06 182 MET A O 1
ATOM 1475 N N . PHE A 1 183 ? -28.045 24.812 15.512 1.00 78.25 183 PHE A N 1
ATOM 1476 C CA . PHE A 1 183 ? -28.033 26.182 15.006 1.00 78.25 183 PHE A CA 1
ATOM 1477 C C . PHE A 1 183 ? -28.373 27.158 16.132 1.00 78.25 183 PHE A C 1
ATOM 1479 O O . PHE A 1 183 ? -27.587 28.049 16.398 1.00 78.25 183 PHE A O 1
ATOM 1486 N N . GLN A 1 184 ? -29.472 26.925 16.854 1.00 80.19 184 GLN A N 1
ATOM 1487 C CA . GLN A 1 184 ? -29.895 27.750 17.994 1.00 80.19 184 GLN A CA 1
ATOM 1488 C C . GLN A 1 184 ? -28.872 27.783 19.129 1.00 80.19 184 GLN A C 1
ATOM 1490 O O . GLN A 1 184 ? -28.811 28.753 19.868 1.00 80.19 184 GLN A O 1
ATOM 1495 N N . LYS A 1 185 ? -28.095 26.710 19.289 1.00 71.38 185 LYS A N 1
ATOM 1496 C CA . LYS A 1 185 ? -27.031 26.640 20.290 1.00 71.38 185 LYS A CA 1
ATOM 1497 C C . LYS A 1 185 ? -25.764 27.398 19.868 1.00 71.38 185 LYS A C 1
ATOM 1499 O O . LYS A 1 185 ? -25.006 27.829 20.724 1.00 71.38 185 LYS A O 1
ATOM 1504 N N . ALA A 1 186 ? -25.507 27.512 18.564 1.00 75.62 186 ALA A N 1
ATOM 1505 C CA . ALA A 1 186 ? -24.379 28.277 18.027 1.00 75.62 186 ALA A CA 1
ATOM 1506 C C . ALA A 1 186 ? -24.691 29.773 17.872 1.00 75.62 186 ALA A C 1
ATOM 1508 O O . ALA A 1 186 ? -23.779 30.582 17.988 1.00 75.62 186 ALA A O 1
ATOM 1509 N N . ASP A 1 187 ? -25.955 30.088 17.594 1.00 80.50 187 ASP A N 1
ATOM 1510 C CA . ASP A 1 187 ? -26.553 31.417 17.441 1.00 80.50 187 ASP A CA 1
ATOM 1511 C C . ASP A 1 187 ? -26.703 32.066 18.826 1.00 80.50 187 ASP A C 1
ATOM 1513 O O . ASP A 1 187 ? -27.698 31.877 19.531 1.00 80.50 187 ASP A O 1
ATOM 1517 N N . THR A 1 188 ? -25.628 32.715 19.269 1.00 75.88 188 THR A N 1
ATOM 1518 C CA . THR A 1 188 ? -25.479 33.261 20.630 1.00 75.88 188 THR A CA 1
ATOM 1519 C C . THR A 1 188 ? -25.480 34.783 20.656 1.00 75.88 188 THR A C 1
ATOM 1521 O O . THR A 1 188 ? -25.499 35.369 21.742 1.00 75.88 188 THR A O 1
ATOM 1524 N N . ASP A 1 189 ? -25.449 35.418 19.485 1.00 72.69 189 ASP A N 1
ATOM 1525 C CA . ASP A 1 189 ? -25.474 36.863 19.345 1.00 72.69 189 ASP A CA 1
ATOM 1526 C C . ASP A 1 189 ? -26.895 37.467 19.455 1.00 72.69 189 ASP A C 1
ATOM 1528 O O . ASP A 1 189 ? -27.910 36.788 19.648 1.00 72.69 189 ASP A O 1
ATOM 1532 N N . ASP A 1 190 ? -26.968 38.802 19.407 1.00 65.75 190 ASP A N 1
ATOM 1533 C CA . ASP A 1 190 ? -28.231 39.547 19.501 1.00 65.75 190 ASP A CA 1
ATOM 1534 C C . ASP A 1 190 ? -29.064 39.484 18.198 1.00 65.75 190 ASP A C 1
ATOM 1536 O O . ASP A 1 190 ? -30.197 39.978 18.160 1.00 65.75 190 ASP A O 1
ATOM 1540 N N . ASN A 1 191 ? -28.530 38.900 17.121 1.00 66.88 191 ASN A N 1
ATOM 1541 C CA . ASN A 1 191 ? -29.087 38.908 15.772 1.00 66.88 191 ASN A CA 1
ATOM 1542 C C . ASN A 1 191 ? -29.643 37.530 15.370 1.00 66.88 191 ASN A C 1
ATOM 1544 O O . ASN A 1 191 ? -29.375 37.008 14.286 1.00 66.88 191 ASN A O 1
ATOM 1548 N N . GLN A 1 192 ? -30.493 36.992 16.248 1.00 68.88 192 GLN A N 1
ATOM 1549 C CA . GLN A 1 192 ? -31.024 35.633 16.161 1.00 68.88 192 GLN A CA 1
ATOM 1550 C C . GLN A 1 192 ? -31.570 35.246 14.778 1.00 68.88 192 GLN A C 1
ATOM 1552 O O . GLN A 1 192 ? -32.395 35.941 14.174 1.00 68.88 192 GLN A O 1
ATOM 1557 N N . GLY A 1 193 ? -31.203 34.046 14.332 1.00 77.00 193 GLY A N 1
ATOM 1558 C CA . GLY A 1 193 ? -31.656 33.415 13.093 1.00 77.00 193 GLY A CA 1
ATOM 1559 C C . GLY A 1 193 ? -30.614 33.372 11.971 1.00 77.00 193 GLY A C 1
ATOM 1560 O O . GLY A 1 193 ? -30.924 32.846 10.892 1.00 77.00 193 GLY A O 1
ATOM 1561 N N . LEU A 1 194 ? -29.404 33.878 12.212 1.00 84.62 194 LEU A N 1
ATOM 1562 C CA . LEU A 1 194 ? -28.268 33.914 11.289 1.00 84.62 194 LEU A CA 1
ATOM 1563 C C . LEU A 1 194 ? -26.990 33.522 12.048 1.00 84.62 194 LEU A C 1
ATOM 1565 O O . LEU A 1 194 ? -26.880 33.835 13.218 1.00 84.62 194 LEU A O 1
ATOM 1569 N N . LEU A 1 195 ? -26.044 32.834 11.399 1.00 82.19 195 LEU A N 1
ATOM 1570 C CA . LEU A 1 195 ? -24.735 32.532 11.999 1.00 82.19 195 LEU A CA 1
ATOM 1571 C C . LEU A 1 195 ? -23.645 33.395 11.369 1.00 82.19 195 LEU A C 1
ATOM 1573 O O . LEU A 1 195 ? -23.370 33.249 10.172 1.00 82.19 195 LEU A O 1
ATOM 1577 N N . ALA A 1 196 ? -22.976 34.215 12.174 1.00 81.50 196 ALA A N 1
ATOM 1578 C CA . ALA A 1 196 ? -21.725 34.855 11.776 1.00 81.50 196 ALA A CA 1
ATOM 1579 C C . ALA A 1 196 ? -20.592 33.814 11.642 1.00 81.50 196 ALA A C 1
ATOM 1581 O O . ALA A 1 196 ? -20.722 32.663 12.063 1.00 81.50 196 ALA A O 1
ATOM 1582 N N . PHE A 1 197 ? -19.441 34.189 11.073 1.00 73.19 197 PHE A N 1
ATOM 1583 C CA . PHE A 1 197 ? -18.324 33.251 10.859 1.00 73.19 197 PHE A CA 1
ATOM 1584 C C . PHE A 1 197 ? -17.855 32.544 12.147 1.00 73.19 197 PHE A C 1
ATOM 1586 O O . PHE A 1 197 ? -17.573 31.343 12.133 1.00 73.19 197 PHE A O 1
ATOM 1593 N N . GLU A 1 198 ? -17.797 33.266 13.268 1.00 67.81 198 GLU A N 1
ATOM 1594 C CA . GLU A 1 198 ? -17.383 32.711 14.564 1.00 67.81 198 GLU A CA 1
ATOM 1595 C C . GLU A 1 198 ? -18.400 31.691 15.103 1.00 67.81 198 GLU A C 1
ATOM 1597 O O . GLU A 1 198 ? -18.025 30.606 15.553 1.00 67.81 198 GLU A O 1
ATOM 1602 N N . GLU A 1 199 ? -19.693 31.976 14.961 1.00 74.75 199 GLU A N 1
ATOM 1603 C CA . GLU A 1 199 ? -20.783 31.077 15.348 1.00 74.75 199 GLU A CA 1
ATOM 1604 C C . GLU A 1 199 ? -20.887 29.874 14.406 1.00 74.75 199 GLU A C 1
ATOM 1606 O O . GLU A 1 199 ? -21.101 28.745 14.847 1.00 74.75 199 GLU A O 1
ATOM 1611 N N . PHE A 1 200 ? -20.630 30.064 13.109 1.00 73.94 200 PHE A N 1
ATOM 1612 C CA . PHE A 1 200 ? -20.475 28.973 12.152 1.00 73.94 200 PHE A CA 1
ATOM 1613 C C . PHE A 1 200 ? -19.322 28.043 12.544 1.00 73.94 200 PHE A C 1
ATOM 1615 O O . PHE A 1 200 ? -19.468 26.823 12.455 1.00 73.94 200 PHE A O 1
ATOM 1622 N N . CYS A 1 201 ? -18.197 28.580 13.023 1.00 60.22 201 CYS A N 1
ATOM 1623 C CA . CYS A 1 201 ? -17.102 27.758 13.535 1.00 60.22 201 CYS A CA 1
ATOM 1624 C C . CYS A 1 201 ? -17.551 26.922 14.743 1.00 60.22 201 CYS A C 1
ATOM 1626 O O . CYS A 1 201 ? -17.202 25.743 14.829 1.00 60.22 201 CYS A O 1
ATOM 1628 N N . THR A 1 202 ? -18.354 27.490 15.646 1.00 61.41 202 THR A N 1
ATOM 1629 C CA . THR A 1 202 ? -18.954 26.773 16.785 1.00 61.41 202 THR A CA 1
ATOM 1630 C C . THR A 1 202 ? -19.938 25.696 16.322 1.00 61.41 202 THR A C 1
ATOM 1632 O O . THR A 1 202 ? -19.842 24.541 16.741 1.00 61.41 202 THR A O 1
ATOM 1635 N N . PHE A 1 203 ? -20.822 26.021 15.380 1.00 66.75 203 PHE A N 1
ATOM 1636 C CA . PHE A 1 203 ? -21.748 25.083 14.750 1.00 66.75 203 PHE A CA 1
ATOM 1637 C C . PHE A 1 203 ? -21.013 23.914 14.074 1.00 66.75 203 PHE A C 1
ATOM 1639 O O . PHE A 1 203 ? -21.326 22.744 14.311 1.00 66.75 203 PHE A O 1
ATOM 1646 N N . TYR A 1 204 ? -19.981 24.213 13.284 1.00 61.75 204 TYR A N 1
ATOM 1647 C CA . TYR A 1 204 ? -19.149 23.222 12.610 1.00 61.75 204 TYR A CA 1
ATOM 1648 C C . TYR A 1 204 ? -18.380 22.351 13.608 1.00 61.75 204 TYR A C 1
ATOM 1650 O O . TYR A 1 204 ? -18.300 21.134 13.425 1.00 61.75 204 TYR A O 1
ATOM 1658 N N . LYS A 1 205 ? -17.854 22.931 14.694 1.00 57.28 205 LYS A N 1
ATOM 1659 C CA . LYS A 1 205 ? -17.240 22.179 15.800 1.00 57.28 205 LYS A CA 1
ATOM 1660 C C . LYS A 1 205 ? -18.227 21.186 16.397 1.00 57.28 205 LYS A C 1
ATOM 1662 O O . LYS A 1 205 ? -17.908 20.008 16.441 1.00 57.28 205 LYS A O 1
ATOM 1667 N N . MET A 1 206 ? -19.450 21.605 16.721 1.00 59.38 206 MET A N 1
ATOM 1668 C CA . MET A 1 206 ? -20.475 20.699 17.258 1.00 59.38 206 MET A CA 1
ATOM 1669 C C . MET A 1 206 ? -20.829 19.538 16.310 1.00 59.38 206 MET A C 1
ATOM 1671 O O . MET A 1 206 ? -21.193 18.455 16.768 1.00 59.38 206 MET A O 1
ATOM 1675 N N . ILE A 1 207 ? -20.712 19.729 14.992 1.00 57.78 207 ILE A N 1
ATOM 1676 C CA . ILE A 1 207 ? -20.916 18.660 13.996 1.00 57.78 207 ILE A CA 1
ATOM 1677 C C . ILE A 1 207 ? -19.679 17.761 13.860 1.00 57.78 207 ILE A C 1
ATOM 1679 O O . ILE A 1 207 ? -19.800 16.579 13.532 1.00 57.78 207 ILE A O 1
ATOM 1683 N N . SER A 1 208 ? -18.490 18.309 14.110 1.00 50.25 208 SER A N 1
ATOM 1684 C CA . SER A 1 208 ? -17.198 17.655 13.886 1.00 50.25 208 SER A CA 1
ATOM 1685 C C . SER A 1 208 ? -16.549 17.069 15.150 1.00 50.25 208 SER A C 1
ATOM 1687 O O . SER A 1 208 ? -15.570 16.330 15.019 1.00 50.25 208 SER A O 1
ATOM 1689 N N . THR A 1 209 ? -17.091 17.310 16.355 1.00 51.59 209 THR A N 1
ATOM 1690 C CA . THR A 1 209 ? -16.578 16.762 17.625 1.00 51.59 209 THR A CA 1
ATOM 1691 C C . THR A 1 209 ? -16.539 15.229 17.600 1.00 51.59 209 THR A C 1
ATOM 1693 O O . THR A 1 209 ? -17.564 14.539 17.550 1.00 51.59 209 THR A O 1
ATOM 1696 N N . ARG A 1 210 ? -15.325 14.665 17.662 1.00 57.75 210 ARG A N 1
ATOM 1697 C CA . ARG A 1 210 ? -15.077 13.221 17.537 1.00 57.75 210 ARG A CA 1
ATOM 1698 C C . ARG A 1 210 ? -15.210 12.506 18.878 1.00 57.75 210 ARG A C 1
ATOM 1700 O O . ARG A 1 210 ? -14.226 12.289 19.582 1.00 57.75 210 ARG A O 1
ATOM 1707 N N . ARG A 1 211 ? -16.422 12.030 19.168 1.00 55.31 211 ARG A N 1
ATOM 1708 C CA . ARG A 1 211 ? -16.736 11.203 20.353 1.00 55.31 211 ARG A CA 1
ATOM 1709 C C . ARG A 1 211 ? -15.742 10.051 20.560 1.00 55.31 211 ARG A C 1
ATOM 1711 O O . ARG A 1 211 ? -15.323 9.799 21.682 1.00 55.31 211 ARG A O 1
ATOM 1718 N N . GLY A 1 212 ? -15.327 9.386 19.477 1.00 61.53 212 GLY A N 1
ATOM 1719 C CA . GLY A 1 212 ? -14.362 8.280 19.525 1.00 61.53 212 GLY A CA 1
ATOM 1720 C C . GLY A 1 212 ? -12.981 8.679 20.058 1.00 61.53 212 GLY A C 1
ATOM 1721 O O . GLY A 1 212 ? -12.436 7.977 20.903 1.00 61.53 212 GLY A O 1
ATOM 1722 N N . LEU A 1 213 ? -12.435 9.824 19.631 1.00 68.69 213 LEU A N 1
ATOM 1723 C CA . LEU A 1 213 ? -11.129 10.298 20.110 1.00 68.69 213 LEU A CA 1
ATOM 1724 C C . LEU A 1 213 ? -11.174 10.733 21.572 1.00 68.69 213 LEU A C 1
ATOM 1726 O O . LEU A 1 213 ? -10.255 10.434 22.328 1.00 68.69 213 LEU A O 1
ATOM 1730 N N . TYR A 1 214 ? -12.260 11.388 21.978 1.00 61.50 214 TYR A N 1
ATOM 1731 C CA . TYR A 1 214 ? -12.450 11.799 23.366 1.00 61.50 214 TYR A CA 1
ATOM 1732 C C . TYR A 1 214 ? -12.446 10.605 24.325 1.00 61.50 214 TYR A C 1
ATOM 1734 O O . TYR A 1 214 ? -11.814 10.646 25.376 1.00 61.50 214 TYR A O 1
ATOM 1742 N N . LEU A 1 215 ? -13.067 9.494 23.934 1.00 61.28 215 LEU A N 1
ATOM 1743 C CA . LEU A 1 215 ? -13.084 8.274 24.744 1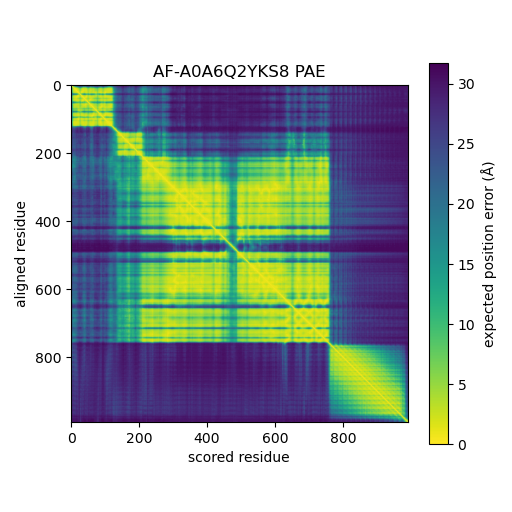.00 61.28 215 LEU A CA 1
ATOM 1744 C C . LEU A 1 215 ? -11.731 7.579 24.800 1.00 61.28 215 LEU A C 1
ATOM 1746 O O . LEU A 1 215 ? -11.374 7.043 25.846 1.00 61.28 215 LEU A O 1
ATOM 1750 N N . ILE A 1 216 ? -10.986 7.588 23.691 1.00 76.44 216 ILE A N 1
ATOM 1751 C CA . ILE A 1 216 ? -9.607 7.101 23.682 1.00 76.44 216 ILE A CA 1
ATOM 1752 C C . ILE A 1 216 ? -8.807 7.920 24.695 1.00 76.44 216 ILE A C 1
ATOM 1754 O O . ILE A 1 216 ? -8.254 7.337 25.622 1.00 76.44 216 ILE A O 1
ATOM 1758 N N . MET A 1 217 ? -8.848 9.252 24.615 1.00 73.25 217 MET A N 1
ATOM 1759 C CA . MET A 1 217 ? -8.174 10.127 25.577 1.00 73.25 217 MET A CA 1
ATOM 1760 C C . MET A 1 217 ? -8.566 9.794 27.023 1.00 73.25 217 MET A C 1
ATOM 1762 O O . MET A 1 217 ? -7.687 9.504 27.828 1.00 73.25 217 MET A O 1
ATOM 1766 N N . LEU A 1 218 ? -9.869 9.720 27.328 1.00 64.06 218 LEU A N 1
ATOM 1767 C CA . LEU A 1 218 ? -10.369 9.354 28.660 1.00 64.06 218 LEU A CA 1
ATOM 1768 C C . LEU A 1 218 ? -9.847 7.995 29.151 1.00 64.06 218 LEU A C 1
ATOM 1770 O O . LEU A 1 218 ? -9.570 7.827 30.341 1.00 64.06 218 LEU A O 1
ATOM 1774 N N . SER A 1 219 ? -9.726 7.016 28.251 1.00 71.94 219 SER A N 1
ATOM 1775 C CA . SER A 1 219 ? -9.275 5.667 28.602 1.00 71.94 219 SER A CA 1
ATOM 1776 C C . SER A 1 219 ? -7.798 5.611 28.999 1.00 71.94 219 SER A C 1
ATOM 1778 O O . SER A 1 219 ? -7.444 4.809 29.864 1.00 71.94 219 SER A O 1
ATOM 1780 N N . TYR A 1 220 ? -6.961 6.492 28.440 1.00 80.88 220 TYR A N 1
ATOM 1781 C CA . TYR A 1 220 ? -5.532 6.584 28.768 1.00 80.88 220 TYR A CA 1
ATOM 1782 C C . TYR A 1 220 ? -5.217 7.665 29.806 1.00 80.88 220 TYR A C 1
ATOM 1784 O O . TYR A 1 220 ? -4.148 7.623 30.402 1.00 80.88 220 TYR A O 1
ATOM 1792 N N . SER A 1 221 ? -6.155 8.570 30.090 1.00 69.25 221 SER A N 1
ATOM 1793 C CA . SER A 1 221 ? -6.021 9.629 31.093 1.00 69.25 221 SER A CA 1
ATOM 1794 C C . SER A 1 221 ? -6.654 9.289 32.449 1.00 69.25 221 SER A C 1
ATOM 1796 O O . SER A 1 221 ? -6.867 10.172 33.279 1.00 69.25 221 SER A O 1
ATOM 1798 N N . ASN A 1 222 ? -7.032 8.030 32.696 1.00 70.81 222 ASN A N 1
ATOM 1799 C CA . ASN A 1 222 ? -7.745 7.621 33.914 1.00 70.81 222 ASN A CA 1
ATOM 1800 C C . ASN A 1 222 ? -9.026 8.457 34.175 1.00 70.81 222 ASN A C 1
ATOM 1802 O O . ASN A 1 222 ? -9.315 8.848 35.308 1.00 70.81 222 ASN A O 1
ATOM 1806 N N . ASN A 1 223 ? -9.797 8.726 33.115 1.00 54.88 223 ASN A N 1
ATOM 1807 C CA . ASN A 1 223 ? -11.005 9.562 33.094 1.00 54.88 223 ASN A CA 1
ATOM 1808 C C . ASN A 1 223 ? -10.788 11.069 33.353 1.00 54.88 223 ASN A C 1
ATOM 1810 O O . ASN A 1 223 ? -11.755 11.767 33.661 1.00 54.88 223 ASN A O 1
ATOM 1814 N N . LYS A 1 224 ? -9.557 11.587 33.225 1.00 61.88 224 LYS A N 1
ATOM 1815 C CA . LYS A 1 224 ? -9.296 13.038 33.183 1.00 61.88 224 LYS A CA 1
ATOM 1816 C C . LYS A 1 224 ? -9.656 13.597 31.804 1.00 61.88 224 LYS A C 1
ATOM 1818 O O . LYS A 1 224 ? -9.414 12.957 30.785 1.00 61.88 224 LYS A O 1
ATOM 1823 N N . GLU A 1 225 ? -10.143 14.828 31.739 1.00 55.75 225 GLU A N 1
ATOM 1824 C CA . GLU A 1 225 ? -10.459 15.501 30.462 1.00 55.75 225 GLU A CA 1
ATOM 1825 C C . GLU A 1 225 ? -9.217 16.009 29.701 1.00 55.75 225 GLU A C 1
ATOM 1827 O O . GLU A 1 225 ? -9.331 16.693 28.688 1.00 55.75 225 GLU A O 1
ATOM 1832 N N . PHE A 1 226 ? -8.025 15.652 30.176 1.00 71.19 226 PHE A N 1
ATOM 1833 C CA . PHE A 1 226 ? -6.726 15.953 29.587 1.00 71.19 226 PHE A CA 1
ATOM 1834 C C . PHE A 1 226 ? -5.755 14.798 29.867 1.00 71.19 226 PHE A C 1
ATOM 1836 O O . PHE A 1 226 ? -5.934 14.059 30.837 1.00 71.19 226 PHE A O 1
ATOM 1843 N N . MET A 1 227 ? -4.708 14.668 29.056 1.00 80.56 227 MET A N 1
ATOM 1844 C CA . MET A 1 227 ? -3.574 13.772 29.297 1.00 80.56 227 MET A CA 1
ATOM 1845 C C . MET A 1 227 ? -2.380 14.566 29.814 1.00 80.56 227 MET A C 1
ATOM 1847 O O . MET A 1 227 ? -1.961 15.539 29.192 1.00 80.56 227 MET A O 1
ATOM 1851 N N . ASP A 1 228 ? -1.811 14.147 30.939 1.00 89.25 228 ASP A N 1
ATOM 1852 C CA . ASP A 1 228 ? -0.503 14.656 31.355 1.00 89.25 228 ASP A CA 1
ATOM 1853 C C . ASP A 1 228 ? 0.640 13.917 30.637 1.00 89.25 228 ASP A C 1
ATOM 1855 O O . ASP A 1 228 ? 0.424 12.983 29.863 1.00 89.25 228 ASP A O 1
ATOM 1859 N N . LEU A 1 229 ? 1.883 14.338 30.884 1.00 92.25 229 LEU A N 1
ATOM 1860 C CA . LEU A 1 229 ? 3.063 13.732 30.260 1.00 92.25 229 LEU A CA 1
ATOM 1861 C C . LEU A 1 229 ? 3.161 12.216 30.483 1.00 92.25 229 LEU A C 1
ATOM 1863 O O . LEU A 1 229 ? 3.622 11.511 29.592 1.00 92.25 229 LEU A O 1
ATOM 1867 N N . ASN A 1 230 ? 2.760 11.702 31.648 1.00 91.62 230 ASN A N 1
ATOM 1868 C CA . ASN A 1 230 ? 2.865 10.270 31.925 1.00 91.62 230 ASN A CA 1
ATOM 1869 C C . ASN A 1 230 ? 1.760 9.493 31.200 1.00 91.62 230 ASN A C 1
ATOM 1871 O O . ASN A 1 230 ? 2.032 8.420 30.663 1.00 91.62 230 ASN A O 1
ATOM 1875 N N . ASP A 1 231 ? 0.543 10.044 31.149 1.00 92.12 231 ASP A N 1
ATOM 1876 C CA . ASP A 1 231 ? -0.552 9.468 30.359 1.00 92.12 231 ASP A CA 1
ATOM 1877 C C . ASP A 1 231 ? -0.178 9.414 28.871 1.00 92.12 231 ASP A C 1
ATOM 1879 O O . ASP A 1 231 ? -0.410 8.405 28.204 1.00 92.12 231 ASP A O 1
ATOM 1883 N N . LEU A 1 232 ? 0.446 10.483 28.357 1.00 91.81 232 LEU A N 1
ATOM 1884 C CA . LEU A 1 232 ? 0.852 10.582 26.957 1.00 91.81 232 LEU A CA 1
ATOM 1885 C C . LEU A 1 232 ? 1.967 9.587 26.610 1.00 91.81 232 LEU A C 1
ATOM 1887 O O . LEU A 1 232 ? 1.856 8.892 25.602 1.00 91.81 232 LEU A O 1
ATOM 1891 N N . VAL A 1 233 ? 2.989 9.447 27.466 1.00 92.25 233 VAL A N 1
ATOM 1892 C CA . VAL A 1 233 ? 4.016 8.396 27.321 1.00 92.25 233 VAL A CA 1
ATOM 1893 C C . VAL A 1 233 ? 3.356 7.019 27.296 1.00 92.25 233 VAL A C 1
ATOM 1895 O O . VAL A 1 233 ? 3.605 6.229 26.388 1.00 92.25 233 VAL A O 1
ATOM 1898 N N . HIS A 1 234 ? 2.456 6.748 28.244 1.00 89.81 234 HIS A N 1
ATOM 1899 C CA . HIS A 1 234 ? 1.753 5.473 28.315 1.00 89.81 234 HIS A CA 1
ATOM 1900 C C . HIS A 1 234 ? 0.918 5.205 27.052 1.00 89.81 234 HIS A C 1
ATOM 1902 O O . HIS A 1 234 ? 0.939 4.091 26.530 1.00 89.81 234 HIS A O 1
ATOM 1908 N N . PHE A 1 235 ? 0.205 6.202 26.524 1.00 90.94 235 PHE A N 1
ATOM 1909 C CA . PHE A 1 235 ? -0.521 6.082 25.259 1.00 90.94 235 PHE A CA 1
ATOM 1910 C C . PHE A 1 235 ? 0.422 5.776 24.083 1.00 90.94 235 PHE A C 1
ATOM 1912 O O . PHE A 1 235 ? 0.164 4.852 23.309 1.00 90.94 235 PHE A O 1
ATOM 1919 N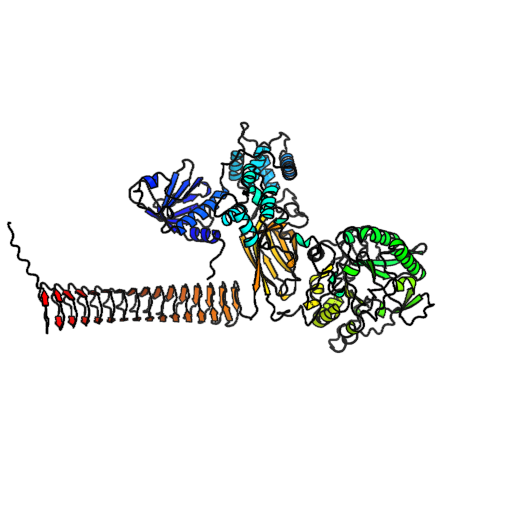 N . MET A 1 236 ? 1.534 6.502 23.960 1.00 93.06 236 MET A N 1
ATOM 1920 C CA . MET A 1 236 ? 2.481 6.320 22.858 1.00 93.06 236 MET A CA 1
ATOM 1921 C C . MET A 1 236 ? 3.173 4.947 22.898 1.00 93.06 236 MET A C 1
ATOM 1923 O O . MET A 1 236 ? 3.243 4.254 21.882 1.00 93.06 236 MET A O 1
ATOM 1927 N N . GLU A 1 237 ? 3.643 4.509 24.064 1.00 90.88 237 GLU A N 1
ATOM 1928 C CA . GLU A 1 237 ? 4.349 3.231 24.206 1.00 90.88 237 GLU A CA 1
ATOM 1929 C C . GLU A 1 237 ? 3.395 2.030 24.175 1.00 90.88 237 GLU A C 1
ATOM 1931 O O . GLU A 1 237 ? 3.645 1.039 23.484 1.00 90.88 237 GLU A O 1
ATOM 1936 N N . ASN A 1 238 ? 2.277 2.093 24.904 1.00 88.00 238 ASN A N 1
ATOM 1937 C CA . ASN A 1 238 ? 1.425 0.920 25.087 1.00 88.00 238 ASN A CA 1
ATOM 1938 C C . ASN A 1 238 ? 0.341 0.790 24.026 1.00 88.00 238 ASN A C 1
ATOM 1940 O O . ASN A 1 238 ? 0.041 -0.344 23.648 1.00 88.00 238 ASN A O 1
ATOM 1944 N N . GLU A 1 239 ? -0.225 1.890 23.534 1.00 89.69 239 GLU A N 1
ATOM 1945 C CA . GLU A 1 239 ? -1.275 1.838 22.514 1.00 89.69 239 GLU A CA 1
ATOM 1946 C C . GLU A 1 239 ? -0.702 2.011 21.111 1.00 89.69 239 GLU A C 1
ATOM 1948 O O . GLU A 1 239 ? -0.912 1.162 20.247 1.00 89.69 239 GLU A O 1
ATOM 1953 N N . GLN A 1 240 ? 0.092 3.061 20.898 1.00 90.62 240 GLN A N 1
ATOM 1954 C CA . GLN A 1 240 ? 0.697 3.349 19.593 1.00 90.62 240 GLN A CA 1
ATOM 1955 C C . GLN A 1 240 ? 1.930 2.483 19.284 1.00 90.62 240 GLN A C 1
ATOM 1957 O O . GLN A 1 240 ? 2.430 2.524 18.159 1.00 90.62 240 GLN A O 1
ATOM 1962 N N . LYS A 1 241 ? 2.404 1.693 20.264 1.00 91.12 241 LYS A N 1
ATOM 1963 C CA . LYS A 1 241 ? 3.601 0.825 20.212 1.00 91.12 241 LYS A CA 1
ATOM 1964 C C . LYS A 1 241 ? 4.859 1.536 19.714 1.00 91.12 241 LYS A C 1
ATOM 1966 O O . LYS A 1 241 ? 5.712 0.918 19.076 1.00 91.12 241 LYS A O 1
ATOM 1971 N N . MET A 1 242 ? 4.973 2.827 20.002 1.00 89.19 242 MET A N 1
ATOM 1972 C CA . MET A 1 242 ? 6.170 3.597 19.693 1.00 89.19 242 MET A CA 1
ATOM 1973 C C . MET A 1 242 ? 7.313 3.144 20.605 1.00 89.19 242 MET A C 1
ATOM 1975 O O . MET A 1 242 ? 7.112 2.888 21.791 1.00 89.19 242 MET A O 1
ATOM 1979 N N . VAL A 1 243 ? 8.516 3.028 20.046 1.00 85.62 243 VAL A N 1
ATOM 1980 C CA . VAL A 1 243 ? 9.713 2.593 20.777 1.00 85.62 243 VAL A CA 1
ATOM 1981 C C . VAL A 1 243 ? 10.584 3.807 21.076 1.00 85.62 243 VAL A C 1
ATOM 1983 O O . VAL A 1 243 ? 10.784 4.648 20.207 1.00 85.62 243 VAL A O 1
ATOM 1986 N N . GLY A 1 244 ? 11.131 3.883 22.293 1.00 85.00 244 GLY A N 1
ATOM 1987 C CA . GLY A 1 244 ? 12.074 4.942 22.666 1.00 85.00 244 GLY A CA 1
ATOM 1988 C C . GLY A 1 244 ? 11.429 6.316 22.858 1.00 85.00 244 GLY A C 1
ATOM 1989 O O . GLY A 1 244 ? 12.076 7.327 22.599 1.00 85.00 244 GLY A O 1
ATOM 1990 N N . VAL A 1 245 ? 10.169 6.362 23.300 1.00 88.06 245 VAL A N 1
ATOM 1991 C CA . VAL A 1 245 ? 9.455 7.616 23.571 1.00 88.06 245 VAL A CA 1
ATOM 1992 C C . VAL A 1 245 ? 10.127 8.337 24.740 1.00 88.06 245 VAL A C 1
ATOM 1994 O O . VAL A 1 245 ? 10.141 7.848 25.868 1.00 88.06 245 VAL A O 1
ATOM 1997 N N . THR A 1 246 ? 10.701 9.511 24.479 1.00 90.06 246 THR A N 1
ATOM 1998 C CA . THR A 1 246 ? 11.326 10.336 25.518 1.00 90.06 246 THR A CA 1
ATOM 1999 C C . THR A 1 246 ? 10.325 11.318 26.120 1.00 90.06 246 THR A C 1
ATOM 2001 O O . THR A 1 246 ? 9.300 11.663 25.521 1.00 90.06 246 THR A O 1
ATOM 2004 N N . ARG A 1 247 ? 10.626 11.804 27.328 1.00 89.81 247 ARG A N 1
ATOM 2005 C CA . ARG A 1 247 ? 9.799 12.828 27.975 1.00 89.81 247 ARG A CA 1
ATOM 2006 C C . ARG A 1 247 ? 9.844 14.129 27.174 1.00 89.81 247 ARG A C 1
ATOM 2008 O O . ARG A 1 247 ? 8.818 14.784 27.034 1.00 89.81 247 ARG A O 1
ATOM 2015 N N . GLU A 1 248 ? 11.006 14.457 26.618 1.00 92.44 248 GLU A N 1
ATOM 2016 C CA . GLU A 1 248 ? 11.250 15.614 25.758 1.00 92.44 248 GLU A CA 1
ATOM 2017 C C . GLU A 1 248 ? 10.360 15.568 24.511 1.00 92.44 248 GLU A C 1
ATOM 2019 O O . GLU A 1 248 ? 9.671 16.542 24.225 1.00 92.44 248 GLU A O 1
ATOM 2024 N N . TYR A 1 249 ? 10.262 14.409 23.851 1.00 90.62 249 TYR A N 1
ATOM 2025 C CA . TYR A 1 249 ? 9.370 14.226 22.704 1.00 90.62 249 TYR A CA 1
ATOM 2026 C C . TYR A 1 249 ? 7.897 14.476 23.061 1.00 90.62 249 TYR A C 1
ATOM 2028 O O . TYR A 1 249 ? 7.161 15.120 22.312 1.00 90.62 249 TYR A O 1
ATOM 2036 N N . CYS A 1 250 ? 7.450 14.014 24.233 1.00 93.06 250 CYS A N 1
ATOM 2037 C CA . CYS A 1 250 ? 6.090 14.281 24.705 1.00 93.06 250 CYS A CA 1
ATOM 2038 C C . CYS A 1 250 ? 5.867 15.773 24.997 1.00 93.06 250 CYS A C 1
ATOM 2040 O O . CYS A 1 250 ? 4.799 16.301 24.694 1.00 93.06 250 CYS A O 1
ATOM 2042 N N . MET A 1 251 ? 6.867 16.473 25.546 1.00 92.81 251 MET A N 1
ATOM 2043 C CA . MET A 1 251 ? 6.793 17.922 25.765 1.00 92.81 251 MET A CA 1
ATOM 2044 C C . MET A 1 251 ? 6.717 18.697 24.447 1.00 92.81 251 MET A C 1
ATOM 2046 O O . MET A 1 251 ? 5.914 19.623 24.335 1.00 92.81 251 MET A O 1
ATOM 2050 N N . GLU A 1 252 ? 7.514 18.310 23.451 1.00 92.19 252 GLU A N 1
ATOM 2051 C CA . GLU A 1 252 ? 7.474 18.885 22.103 1.00 92.19 252 GLU A CA 1
ATOM 2052 C C . GLU A 1 252 ? 6.124 18.629 21.434 1.00 92.19 252 GLU A C 1
ATOM 2054 O O . GLU A 1 252 ? 5.530 19.553 20.886 1.00 92.19 252 GLU A O 1
ATOM 2059 N N . THR A 1 253 ? 5.589 17.412 21.567 1.00 89.31 253 THR A N 1
ATOM 2060 C CA . THR A 1 253 ? 4.254 17.049 21.071 1.00 89.31 253 THR A CA 1
ATOM 2061 C C . THR A 1 253 ? 3.182 17.961 21.671 1.00 89.31 253 THR A C 1
ATOM 2063 O O . THR A 1 253 ? 2.386 18.544 20.938 1.00 89.31 253 THR A O 1
ATOM 2066 N N . ILE A 1 254 ? 3.171 18.135 22.996 1.00 87.44 254 ILE A N 1
ATOM 2067 C CA . ILE A 1 254 ? 2.220 19.039 23.660 1.00 87.44 254 ILE A CA 1
ATOM 2068 C C . ILE A 1 254 ? 2.415 20.470 23.156 1.00 87.44 254 ILE A C 1
ATOM 2070 O O . ILE A 1 254 ? 1.453 21.099 22.736 1.00 87.44 254 ILE A O 1
ATOM 2074 N N . SER A 1 255 ? 3.658 20.950 23.111 1.00 88.19 255 SER A N 1
ATOM 2075 C CA . SER A 1 255 ? 3.984 22.308 22.655 1.00 88.19 255 SER A CA 1
ATOM 2076 C C . SER A 1 255 ? 3.558 22.577 21.209 1.00 88.19 255 SER A C 1
ATOM 2078 O O . SER A 1 255 ? 3.210 23.704 20.869 1.00 88.19 255 SER A O 1
ATOM 2080 N N . GLN A 1 256 ? 3.606 21.554 20.355 1.00 83.88 256 GLN A N 1
ATOM 2081 C CA . GLN A 1 256 ? 3.273 21.654 18.939 1.00 83.88 256 GLN A CA 1
ATOM 2082 C C . GLN A 1 256 ? 1.766 21.578 18.679 1.00 83.88 256 GLN A C 1
ATOM 2084 O O . GLN A 1 256 ? 1.269 22.278 17.796 1.00 83.88 256 GLN A O 1
ATOM 2089 N N . PHE A 1 257 ? 1.051 20.700 19.386 1.00 78.69 257 PHE A N 1
ATOM 2090 C CA . PHE A 1 257 ? -0.327 20.354 19.034 1.00 78.69 257 PHE A CA 1
ATOM 2091 C C . PHE A 1 257 ? -1.380 20.916 19.985 1.00 78.69 257 PHE A C 1
ATOM 2093 O O . PHE A 1 257 ? -2.512 21.108 19.535 1.00 78.69 257 PHE A O 1
ATOM 2100 N N . GLU A 1 258 ? -1.047 21.179 21.255 1.00 76.38 258 GLU A N 1
ATOM 2101 C CA . GLU A 1 258 ? -1.996 21.714 22.235 1.00 76.38 258 GLU A CA 1
ATOM 2102 C C . GLU A 1 258 ? -2.285 23.193 21.962 1.00 76.38 258 GLU A C 1
ATOM 2104 O O . GLU A 1 258 ? -1.386 24.028 22.065 1.00 76.38 258 GLU A O 1
ATOM 2109 N N . PRO A 1 259 ? -3.539 23.557 21.648 1.00 59.84 259 PRO A N 1
ATOM 2110 C CA . PRO A 1 259 ? -3.850 24.933 21.299 1.00 59.84 259 PRO A CA 1
ATOM 2111 C C . PRO A 1 259 ? -4.175 25.820 22.507 1.00 59.84 259 PRO A C 1
ATOM 2113 O O . PRO A 1 259 ? -4.116 27.041 22.386 1.00 59.84 259 PRO A O 1
ATOM 2116 N N . CYS A 1 260 ? -4.568 25.252 23.655 1.00 59.62 260 CYS A N 1
ATOM 2117 C CA . CYS A 1 260 ? -4.986 26.035 24.817 1.00 59.62 260 CYS A CA 1
ATOM 2118 C C . CYS A 1 260 ? -3.764 26.527 25.621 1.00 59.62 260 CYS A C 1
ATOM 2120 O O . CYS A 1 260 ? -3.031 25.700 26.174 1.00 59.62 260 CYS A O 1
ATOM 2122 N N . PRO A 1 261 ? -3.559 27.851 25.794 1.00 58.62 261 PRO A N 1
ATOM 2123 C CA . PRO A 1 261 ? -2.409 28.382 26.535 1.00 58.62 261 PRO A CA 1
ATOM 2124 C C . PRO A 1 261 ? -2.339 27.921 27.997 1.00 58.62 261 PRO A C 1
ATOM 2126 O O . PRO A 1 261 ? -1.250 27.716 28.530 1.00 58.62 261 PRO A O 1
ATOM 2129 N N . HIS A 1 262 ? -3.492 27.725 28.646 1.00 60.81 262 HIS A N 1
ATOM 2130 C CA . HIS A 1 262 ? -3.550 27.208 30.015 1.00 60.81 262 HIS A CA 1
ATOM 2131 C C . HIS A 1 262 ? -3.070 25.752 30.094 1.00 60.81 262 HIS A C 1
ATOM 2133 O O . HIS A 1 262 ? -2.316 25.391 30.996 1.00 60.81 262 HIS A O 1
ATOM 2139 N N . ASN A 1 263 ? -3.457 24.921 29.125 1.00 64.88 263 ASN A N 1
ATOM 2140 C CA . ASN A 1 263 ? -3.019 23.528 29.051 1.00 64.88 263 ASN A CA 1
ATOM 2141 C C . ASN A 1 263 ? -1.522 23.428 28.734 1.00 64.88 263 ASN A C 1
ATOM 2143 O O . ASN A 1 263 ? -0.813 22.669 29.392 1.00 64.88 263 ASN A O 1
ATOM 2147 N N . LEU A 1 264 ? -1.024 24.264 27.815 1.00 70.44 264 LEU A N 1
ATOM 2148 C CA . LEU A 1 264 ? 0.406 24.401 27.524 1.00 70.44 264 LEU A CA 1
ATOM 2149 C C . LEU A 1 264 ? 1.210 24.788 28.770 1.00 70.44 264 LEU A C 1
ATOM 2151 O O . LEU A 1 264 ? 2.220 24.158 29.070 1.00 70.44 264 LEU A O 1
ATOM 2155 N N . GLN A 1 265 ? 0.745 25.782 29.536 1.00 75.56 265 GLN A N 1
ATOM 2156 C CA . GLN A 1 265 ? 1.410 26.211 30.770 1.00 75.56 265 GLN A CA 1
ATOM 2157 C C . GLN A 1 265 ? 1.492 25.081 31.806 1.00 75.56 265 GLN A C 1
ATOM 2159 O O . GLN A 1 265 ? 2.484 24.971 32.527 1.00 75.56 265 GLN A O 1
ATOM 2164 N N . ASN A 1 266 ? 0.463 24.236 31.866 1.00 77.69 266 ASN A N 1
ATOM 2165 C CA . ASN A 1 266 ? 0.406 23.082 32.758 1.00 77.69 266 ASN A CA 1
ATOM 2166 C C . ASN A 1 266 ? 1.043 21.811 32.165 1.00 77.69 266 ASN A C 1
ATOM 2168 O O . ASN A 1 266 ? 1.075 20.786 32.845 1.00 77.69 266 ASN A O 1
ATOM 2172 N N . MET A 1 267 ? 1.560 21.864 30.931 1.00 87.38 267 MET A N 1
ATOM 2173 C CA . MET A 1 267 ? 2.106 20.721 30.190 1.00 87.38 267 MET A CA 1
ATOM 2174 C C . MET A 1 267 ? 1.136 19.533 30.097 1.00 87.38 267 MET A C 1
ATOM 2176 O O . MET A 1 267 ? 1.512 18.384 30.346 1.00 87.38 267 MET A O 1
ATOM 2180 N N . VAL A 1 268 ? -0.116 19.815 29.732 1.00 80.56 268 VAL A N 1
ATOM 2181 C CA . VAL A 1 268 ? -1.165 18.809 29.502 1.00 80.56 268 VAL A CA 1
ATOM 2182 C C . VAL A 1 268 ? -1.732 18.914 28.086 1.00 80.56 268 VAL A C 1
ATOM 2184 O O . VAL A 1 268 ? -1.749 19.991 27.499 1.00 80.56 268 VAL A O 1
ATOM 2187 N N . LEU A 1 269 ? -2.206 17.791 27.548 1.00 77.69 269 LEU A N 1
ATOM 2188 C CA . LEU A 1 269 ? -2.835 17.679 26.233 1.00 77.69 269 LEU A CA 1
ATOM 2189 C C . LEU A 1 269 ? -4.350 17.501 26.399 1.00 77.69 269 LEU A C 1
ATOM 2191 O O . LEU A 1 269 ? -4.803 16.478 26.915 1.00 77.69 269 LEU A O 1
ATOM 2195 N N . GLY A 1 270 ? -5.135 18.488 25.981 1.00 65.88 270 GLY A N 1
ATOM 2196 C CA . GLY A 1 270 ? -6.595 18.424 25.948 1.00 65.88 270 GLY A CA 1
ATOM 2197 C C . GLY A 1 270 ? -7.121 17.697 24.706 1.00 65.88 270 GLY A C 1
ATOM 2198 O O . GLY A 1 270 ? -6.359 17.252 23.846 1.00 65.88 270 GLY A O 1
ATOM 2199 N N . ILE A 1 271 ? -8.448 17.600 24.574 1.00 67.44 271 ILE A N 1
ATOM 2200 C CA . ILE A 1 271 ? -9.089 16.905 23.441 1.00 67.44 271 ILE A CA 1
ATOM 2201 C C . ILE A 1 271 ? -8.745 17.522 22.079 1.00 67.44 271 ILE A C 1
ATOM 2203 O O . ILE A 1 271 ? -8.562 16.795 21.099 1.00 67.44 271 ILE A O 1
ATOM 2207 N N . ASP A 1 272 ? -8.619 18.844 22.010 1.00 60.59 272 ASP A N 1
ATOM 2208 C CA . ASP A 1 272 ? -8.262 19.530 20.770 1.00 60.59 272 ASP A CA 1
ATOM 2209 C C . ASP A 1 272 ? -6.807 19.240 20.388 1.00 60.59 272 ASP A C 1
ATOM 2211 O O . ASP A 1 272 ? -6.539 18.857 19.249 1.00 60.59 272 ASP A O 1
ATOM 2215 N N . GLY A 1 273 ? -5.878 19.312 21.349 1.00 69.19 273 GLY A N 1
ATOM 2216 C CA . GLY A 1 273 ? -4.482 18.949 21.121 1.00 69.19 273 GLY A CA 1
ATOM 2217 C C . GLY A 1 273 ? -4.306 17.482 20.746 1.00 69.19 273 GLY A C 1
ATOM 2218 O O . GLY A 1 273 ? -3.576 17.160 19.808 1.00 69.19 273 GLY A O 1
ATOM 2219 N N . PHE A 1 274 ? -5.046 16.585 21.398 1.00 77.94 274 PHE A N 1
ATOM 2220 C CA . PHE A 1 274 ? -5.054 15.170 21.046 1.00 77.94 274 PHE A CA 1
ATOM 2221 C C . PHE A 1 274 ? -5.609 14.929 19.638 1.00 77.94 274 PHE A C 1
ATOM 2223 O O . PHE A 1 274 ? -5.034 14.169 18.863 1.00 77.94 274 PHE A O 1
ATOM 2230 N N . THR A 1 275 ? -6.691 15.612 19.263 1.00 73.38 275 THR A N 1
ATOM 2231 C CA . THR A 1 275 ? -7.263 15.520 17.912 1.00 73.38 275 THR A CA 1
ATOM 2232 C C . THR A 1 275 ? -6.286 16.021 16.852 1.00 73.38 275 THR A C 1
ATOM 2234 O O . THR A 1 275 ? -6.139 15.374 15.813 1.00 73.38 275 THR A O 1
ATOM 2237 N N . ASN A 1 276 ? -5.585 17.124 17.125 1.00 70.62 276 ASN A N 1
ATOM 2238 C CA . ASN A 1 276 ? -4.556 17.670 16.242 1.00 70.62 276 ASN A CA 1
ATOM 2239 C C . ASN A 1 276 ? -3.385 16.698 16.079 1.00 70.62 276 ASN A C 1
ATOM 2241 O O . ASN A 1 276 ? -2.973 16.423 14.953 1.00 70.62 276 ASN A O 1
ATOM 2245 N N . TYR A 1 277 ? -2.902 16.117 17.180 1.00 82.06 277 TYR A N 1
ATOM 2246 C CA . TYR A 1 277 ? -1.856 15.098 17.145 1.00 82.06 277 TYR A CA 1
ATOM 2247 C C . TYR A 1 277 ? -2.269 13.895 16.285 1.00 82.06 277 TYR A C 1
ATOM 2249 O O . TYR A 1 277 ? -1.531 13.500 15.384 1.00 82.06 277 TYR A O 1
ATOM 2257 N N . MET A 1 278 ? -3.479 13.364 16.488 1.00 83.69 278 MET A N 1
ATOM 2258 C CA . MET A 1 278 ? -3.982 12.206 15.738 1.00 83.69 278 MET A CA 1
ATOM 2259 C C . MET A 1 278 ? -4.232 12.491 14.250 1.00 83.69 278 MET A C 1
ATOM 2261 O O . MET A 1 278 ? -4.260 11.553 13.462 1.00 83.69 278 MET A O 1
ATOM 2265 N N . ARG A 1 279 ? -4.423 13.753 13.848 1.00 77.88 279 ARG A N 1
ATOM 2266 C CA . ARG A 1 279 ? -4.534 14.156 12.432 1.00 77.88 279 ARG A CA 1
ATOM 2267 C C . ARG A 1 279 ? -3.192 14.508 11.794 1.00 77.88 279 ARG A C 1
ATOM 2269 O O . ARG A 1 279 ? -3.096 14.549 10.571 1.00 77.88 279 ARG A O 1
ATOM 2276 N N . SER A 1 280 ? -2.168 14.771 12.598 1.00 78.19 280 SER A N 1
ATOM 2277 C CA . SER A 1 280 ? -0.823 15.062 12.107 1.00 78.19 280 SER A CA 1
ATOM 2278 C C . SER A 1 280 ? -0.210 13.850 11.381 1.00 78.19 280 SER A C 1
ATOM 2280 O O . SER A 1 280 ? -0.724 12.736 11.511 1.00 78.19 280 SER A O 1
ATOM 2282 N N . PRO A 1 281 ? 0.934 14.008 10.687 1.00 78.19 281 PRO A N 1
ATOM 2283 C CA . PRO A 1 281 ? 1.669 12.874 10.122 1.00 78.19 281 PRO A CA 1
ATOM 2284 C C . PRO A 1 281 ? 2.007 11.776 11.143 1.00 78.19 281 PRO A C 1
ATOM 2286 O O . PRO A 1 281 ? 2.141 10.618 10.768 1.00 78.19 281 PRO A O 1
ATOM 2289 N N . ALA A 1 282 ? 2.100 12.104 12.440 1.00 81.88 282 ALA A N 1
ATOM 2290 C CA . ALA A 1 282 ? 2.308 11.110 13.494 1.00 81.88 282 ALA A CA 1
ATOM 2291 C C . ALA A 1 282 ? 1.088 10.197 13.709 1.00 81.88 282 ALA A C 1
ATOM 2293 O O . ALA A 1 282 ? 1.237 9.103 14.245 1.00 81.88 282 ALA A O 1
ATOM 2294 N N . GLY A 1 283 ? -0.108 10.631 13.308 1.00 85.69 283 GLY A N 1
ATOM 2295 C CA . GLY A 1 283 ? -1.336 9.844 13.345 1.00 85.69 283 GLY A CA 1
ATOM 2296 C C . GLY A 1 283 ? -1.634 9.082 12.052 1.00 85.69 283 GLY A C 1
ATOM 2297 O O . GLY A 1 283 ? -2.584 8.300 12.036 1.00 85.69 283 GLY A O 1
ATOM 2298 N N . ASP A 1 284 ? -0.841 9.262 10.991 1.00 89.19 284 ASP A N 1
ATOM 2299 C CA . ASP A 1 284 ? -0.946 8.469 9.761 1.00 89.19 284 ASP A CA 1
ATOM 2300 C C . ASP A 1 284 ? -0.558 7.008 10.041 1.00 89.19 284 ASP A C 1
ATOM 2302 O O . ASP A 1 284 ? 0.321 6.708 10.852 1.00 89.19 284 ASP A O 1
ATOM 2306 N N . ILE A 1 285 ? -1.240 6.079 9.379 1.00 95.56 285 ILE A N 1
ATOM 2307 C CA . ILE A 1 285 ? -0.910 4.658 9.395 1.00 95.56 285 ILE A CA 1
ATOM 2308 C C . ILE A 1 285 ? 0.444 4.367 8.745 1.00 95.56 285 ILE A C 1
ATOM 2310 O O . ILE A 1 285 ? 1.055 3.352 9.070 1.00 95.56 285 ILE A O 1
ATOM 2314 N N . PHE A 1 286 ? 0.911 5.205 7.820 1.00 93.44 286 PHE A N 1
ATOM 2315 C CA . PHE A 1 286 ? 2.201 5.014 7.171 1.00 93.44 286 PHE A CA 1
ATOM 2316 C C . PHE A 1 286 ? 3.346 5.392 8.117 1.00 93.44 286 PHE A C 1
ATOM 2318 O O . PHE A 1 286 ? 3.355 6.480 8.687 1.00 93.44 286 PHE A O 1
ATOM 2325 N N . ASN A 1 287 ? 4.339 4.511 8.262 1.00 93.25 287 ASN A N 1
ATOM 2326 C CA . ASN A 1 287 ? 5.501 4.765 9.107 1.00 93.25 287 ASN A CA 1
ATOM 2327 C C . ASN A 1 287 ? 6.285 5.983 8.582 1.00 93.25 287 ASN A C 1
ATOM 2329 O O . ASN A 1 287 ? 6.860 5.903 7.490 1.00 93.25 287 ASN A O 1
ATOM 2333 N N . PRO A 1 288 ? 6.376 7.089 9.345 1.00 89.25 288 PRO A N 1
ATOM 2334 C CA . PRO A 1 288 ? 7.072 8.285 8.895 1.00 89.25 288 PRO A CA 1
ATOM 2335 C C . PRO A 1 288 ? 8.554 8.041 8.579 1.00 89.25 288 PRO A C 1
ATOM 2337 O O . PRO A 1 288 ? 9.075 8.680 7.667 1.00 89.25 288 PRO A O 1
ATOM 2340 N N . GLU A 1 289 ? 9.216 7.089 9.246 1.00 89.75 289 GLU A N 1
ATOM 2341 C CA . GLU A 1 289 ? 10.623 6.742 8.986 1.00 89.75 289 GLU A CA 1
ATOM 2342 C C . GLU A 1 289 ? 10.836 6.171 7.577 1.00 89.75 289 GLU A C 1
ATOM 2344 O O . GLU A 1 289 ? 11.905 6.326 6.989 1.00 89.75 289 GLU A O 1
ATOM 2349 N N . HIS A 1 290 ? 9.801 5.561 6.994 1.00 94.56 290 HIS A N 1
ATOM 2350 C CA . HIS A 1 290 ? 9.871 4.950 5.669 1.00 94.56 290 HIS A CA 1
ATOM 2351 C C . HIS A 1 290 ? 9.768 5.972 4.526 1.00 94.56 290 HIS A C 1
ATOM 2353 O O . HIS A 1 290 ? 9.933 5.595 3.366 1.00 94.56 290 HIS A O 1
ATOM 2359 N N . HIS A 1 291 ? 9.567 7.265 4.827 1.00 90.31 291 HIS A N 1
ATOM 2360 C CA . HIS A 1 291 ? 9.773 8.356 3.861 1.00 90.31 291 HIS A CA 1
ATOM 2361 C C . HIS A 1 291 ? 11.253 8.581 3.528 1.00 90.31 291 HIS A C 1
ATOM 2363 O O . HIS A 1 291 ? 11.564 9.273 2.559 1.00 90.31 291 HIS A O 1
ATOM 2369 N N . PHE A 1 292 ? 12.162 7.978 4.293 1.00 94.62 292 PHE A N 1
ATOM 2370 C CA . PHE A 1 292 ? 13.594 7.992 4.039 1.00 94.62 292 PHE A CA 1
ATOM 2371 C C . PHE A 1 292 ? 14.086 6.580 3.724 1.00 94.62 292 PHE A C 1
ATOM 2373 O O . PHE A 1 292 ? 13.422 5.581 4.006 1.00 94.62 292 PHE A O 1
ATOM 2380 N N . VAL A 1 293 ? 15.262 6.488 3.108 1.00 97.31 293 VAL A N 1
ATOM 2381 C CA . VAL A 1 293 ? 15.888 5.190 2.845 1.00 97.31 293 VAL A CA 1
ATOM 2382 C C . VAL A 1 293 ? 16.392 4.616 4.165 1.00 97.31 293 VAL A C 1
ATOM 2384 O O . VAL A 1 293 ? 17.252 5.215 4.808 1.00 97.31 293 VAL A O 1
ATOM 2387 N N . HIS A 1 294 ? 15.863 3.457 4.551 1.00 95.56 294 HIS A N 1
ATOM 2388 C CA . HIS A 1 294 ? 16.171 2.786 5.823 1.00 95.56 294 HIS A CA 1
ATOM 2389 C C . HIS A 1 294 ? 16.634 1.337 5.647 1.00 95.56 294 HIS A C 1
ATOM 2391 O O . HIS A 1 294 ? 17.246 0.767 6.550 1.00 95.56 294 HIS A O 1
ATOM 2397 N N . GLN A 1 295 ? 16.370 0.734 4.486 1.00 97.31 295 GLN A N 1
ATOM 2398 C CA . GLN A 1 295 ? 16.797 -0.631 4.193 1.00 97.31 295 GLN A CA 1
ATOM 2399 C C . GLN A 1 295 ? 18.295 -0.688 3.868 1.00 97.31 295 GLN A C 1
ATOM 2401 O O . GLN A 1 295 ? 18.904 0.297 3.454 1.00 97.31 295 GLN A O 1
ATOM 2406 N N . ASP A 1 296 ? 18.894 -1.868 4.032 1.00 97.75 296 ASP A N 1
ATOM 2407 C CA . ASP A 1 296 ? 20.286 -2.102 3.650 1.00 97.75 296 ASP A CA 1
ATOM 2408 C C . ASP A 1 296 ? 20.445 -2.018 2.126 1.00 97.75 296 ASP A C 1
ATOM 2410 O O . ASP A 1 296 ? 19.973 -2.899 1.409 1.00 97.75 296 ASP A O 1
ATOM 2414 N N . MET A 1 297 ? 21.136 -0.972 1.663 1.00 98.25 297 MET A N 1
ATOM 2415 C CA . MET A 1 297 ? 21.415 -0.693 0.249 1.00 98.25 297 MET A CA 1
ATOM 2416 C C . MET A 1 297 ? 22.751 -1.282 -0.239 1.00 98.25 297 MET A C 1
ATOM 2418 O O . MET A 1 297 ? 23.149 -1.068 -1.386 1.00 98.25 297 MET A O 1
ATOM 2422 N N . THR A 1 298 ? 23.451 -2.046 0.609 1.00 97.31 298 THR A N 1
ATOM 2423 C CA . THR A 1 298 ? 24.777 -2.622 0.322 1.00 97.31 298 THR A CA 1
ATOM 2424 C C . THR A 1 298 ? 24.734 -4.052 -0.224 1.00 97.31 298 THR A C 1
ATOM 2426 O O . THR A 1 298 ? 25.760 -4.577 -0.661 1.00 97.31 298 THR A O 1
ATOM 2429 N N . GLN A 1 299 ? 23.559 -4.687 -0.261 1.00 95.75 299 GLN A N 1
ATOM 2430 C CA . GLN A 1 299 ? 23.386 -6.002 -0.889 1.00 95.75 299 GLN A CA 1
ATOM 2431 C C . GLN A 1 299 ? 23.559 -5.929 -2.422 1.00 95.75 299 GLN A C 1
ATOM 2433 O O . GLN A 1 299 ? 23.397 -4.850 -2.990 1.00 95.75 299 GLN A O 1
ATOM 2438 N N . PRO A 1 300 ? 23.865 -7.045 -3.114 1.00 93.00 300 PRO A N 1
ATOM 2439 C CA . PRO A 1 300 ? 23.937 -7.091 -4.580 1.00 93.00 300 PRO A CA 1
ATOM 2440 C C . PRO A 1 300 ? 22.629 -6.678 -5.264 1.00 93.00 300 PRO A C 1
ATOM 2442 O O . PRO A 1 300 ? 21.556 -6.946 -4.730 1.00 93.00 300 PRO A O 1
ATOM 2445 N N . LEU A 1 301 ? 22.699 -6.116 -6.474 1.00 93.38 301 LEU A N 1
ATOM 2446 C CA . LEU A 1 301 ? 21.528 -5.636 -7.227 1.00 93.38 301 LEU A CA 1
ATOM 2447 C C . LEU A 1 301 ? 20.417 -6.696 -7.412 1.00 93.38 301 LEU A C 1
ATOM 2449 O O . LEU A 1 301 ? 19.237 -6.372 -7.306 1.00 93.38 301 LEU A O 1
ATOM 2453 N N . CYS A 1 302 ? 20.772 -7.980 -7.575 1.00 92.31 302 CYS A N 1
ATOM 2454 C CA . CYS A 1 302 ? 19.810 -9.095 -7.631 1.00 92.31 302 CYS A CA 1
ATOM 2455 C C . CYS A 1 302 ? 19.055 -9.359 -6.320 1.00 92.31 302 CYS A C 1
ATOM 2457 O O . CYS A 1 302 ? 18.198 -10.233 -6.267 1.00 92.31 302 CYS A O 1
ATOM 2459 N N . ASN A 1 303 ? 19.354 -8.649 -5.236 1.00 96.00 303 ASN A N 1
ATOM 2460 C CA . ASN A 1 303 ? 18.624 -8.787 -3.983 1.00 96.00 303 ASN A CA 1
ATOM 2461 C C . ASN A 1 303 ? 17.500 -7.756 -3.844 1.00 96.00 303 ASN A C 1
ATOM 2463 O O . ASN A 1 303 ? 16.833 -7.768 -2.816 1.00 96.00 303 ASN A O 1
ATOM 2467 N N . TYR A 1 304 ? 17.250 -6.902 -4.842 1.00 98.12 304 TYR A N 1
ATOM 2468 C CA . TYR A 1 304 ? 16.218 -5.862 -4.773 1.00 98.12 304 TYR A CA 1
ATOM 2469 C C . TYR A 1 304 ? 15.140 -6.051 -5.837 1.00 98.12 304 TYR A C 1
ATOM 2471 O O . TYR A 1 304 ? 15.403 -6.498 -6.951 1.00 98.12 304 TYR A O 1
ATOM 2479 N N . PHE A 1 305 ? 13.918 -5.666 -5.487 1.00 98.62 305 PHE A N 1
ATOM 2480 C CA . PHE A 1 305 ? 12.922 -5.234 -6.456 1.00 98.62 305 PHE A CA 1
ATOM 2481 C C . PHE A 1 305 ? 13.295 -3.833 -6.947 1.00 98.62 305 PHE A C 1
ATOM 2483 O O . PHE A 1 305 ? 13.711 -3.001 -6.137 1.00 98.62 305 PHE A O 1
ATOM 2490 N N . ILE A 1 306 ? 13.139 -3.587 -8.245 1.00 98.75 306 ILE A N 1
ATOM 2491 C CA . ILE A 1 306 ? 13.543 -2.357 -8.927 1.00 98.75 306 ILE A CA 1
ATOM 2492 C C . ILE A 1 306 ? 12.322 -1.776 -9.632 1.00 98.75 306 ILE A C 1
ATOM 2494 O O . ILE A 1 306 ? 11.686 -2.451 -10.445 1.00 98.75 306 ILE A O 1
ATOM 2498 N N . ASP A 1 307 ? 11.999 -0.528 -9.321 1.00 98.75 307 ASP A N 1
ATOM 2499 C CA . ASP A 1 307 ? 10.854 0.157 -9.905 1.00 98.75 307 ASP A CA 1
ATOM 2500 C C . ASP A 1 307 ? 11.091 0.409 -11.396 1.00 98.75 307 ASP A C 1
ATOM 2502 O O . ASP A 1 307 ? 12.133 0.962 -11.767 1.00 98.75 307 ASP A O 1
ATOM 2506 N N . SER A 1 308 ? 10.182 -0.068 -12.247 1.00 98.81 308 SER A N 1
ATOM 2507 C CA . SER A 1 308 ? 10.446 -0.264 -13.676 1.00 98.81 308 SER A CA 1
ATOM 2508 C C . SER A 1 308 ? 9.280 0.190 -14.551 1.00 98.81 308 SER A C 1
ATOM 2510 O O . SER A 1 308 ? 8.134 -0.198 -14.332 1.00 98.81 308 SER A O 1
ATOM 2512 N N . SER A 1 309 ? 9.592 0.954 -15.593 1.00 98.69 309 SER A N 1
ATOM 2513 C CA . SER A 1 309 ? 8.648 1.428 -16.603 1.00 98.69 309 SER A CA 1
ATOM 2514 C C . SER A 1 309 ? 8.815 0.646 -17.910 1.00 98.69 309 SER A C 1
ATOM 2516 O O . SER A 1 309 ? 9.929 0.274 -18.287 1.00 98.69 309 SER A O 1
ATOM 2518 N N . HIS A 1 310 ? 7.692 0.372 -18.570 1.00 98.25 310 HIS A N 1
ATOM 2519 C CA . HIS A 1 310 ? 7.615 -0.167 -19.926 1.00 98.25 310 HIS A CA 1
ATOM 2520 C C . HIS A 1 310 ? 7.230 0.945 -20.906 1.00 98.25 310 HIS A C 1
ATOM 2522 O O . HIS A 1 310 ? 6.408 1.791 -20.543 1.00 98.25 310 HIS A O 1
ATOM 2528 N N . ASN A 1 311 ? 7.842 0.952 -22.095 1.00 97.75 311 ASN A N 1
ATOM 2529 C CA . ASN A 1 311 ? 7.657 1.941 -23.162 1.00 97.75 311 ASN A CA 1
ATOM 2530 C C . ASN A 1 311 ? 7.526 3.364 -22.614 1.00 97.75 311 ASN A C 1
ATOM 2532 O O . ASN A 1 311 ? 6.542 4.068 -22.846 1.00 97.75 311 ASN A O 1
ATOM 2536 N N . THR A 1 312 ? 8.532 3.771 -21.830 1.00 98.38 312 THR A N 1
ATOM 2537 C CA . THR A 1 312 ? 8.502 4.970 -20.978 1.00 98.38 312 THR A CA 1
ATOM 2538 C C . THR A 1 312 ? 8.134 6.244 -21.735 1.00 98.38 312 THR A C 1
ATOM 2540 O O . THR A 1 312 ? 7.580 7.166 -21.151 1.00 98.38 312 THR A O 1
ATOM 2543 N N . TYR A 1 313 ? 8.441 6.309 -23.026 1.00 97.69 313 TYR A N 1
ATOM 2544 C CA . TYR A 1 313 ? 8.178 7.458 -23.880 1.00 97.69 313 TYR A CA 1
ATOM 2545 C C . TYR A 1 313 ? 6.687 7.678 -24.197 1.00 97.69 313 TYR A C 1
ATOM 2547 O O . TYR A 1 313 ? 6.334 8.799 -24.560 1.00 97.69 313 TYR A O 1
ATOM 2555 N N . LEU A 1 314 ? 5.818 6.669 -24.065 1.00 96.62 314 LEU A N 1
ATOM 2556 C CA . LEU A 1 314 ? 4.406 6.755 -24.454 1.00 96.62 314 LEU A CA 1
ATOM 2557 C C . LEU A 1 314 ? 3.539 7.485 -23.424 1.00 96.62 314 LEU A C 1
ATOM 2559 O O . LEU A 1 314 ? 3.668 7.306 -22.215 1.00 96.62 314 LEU A O 1
ATOM 2563 N N . THR A 1 315 ? 2.584 8.267 -23.926 1.00 93.56 315 THR A N 1
ATOM 2564 C CA . THR A 1 315 ? 1.598 9.003 -23.112 1.00 93.56 315 THR A CA 1
ATOM 2565 C C . THR A 1 315 ? 0.218 8.347 -23.067 1.00 93.56 315 THR A C 1
ATOM 2567 O O . THR A 1 315 ? -0.608 8.731 -22.242 1.00 93.56 315 THR A O 1
ATOM 2570 N N . GLY A 1 316 ? -0.044 7.363 -23.932 1.00 92.12 316 GLY A N 1
ATOM 2571 C CA . GLY A 1 316 ? -1.326 6.666 -24.017 1.00 92.12 316 GLY A CA 1
ATOM 2572 C C . GLY A 1 316 ? -1.177 5.229 -24.514 1.00 92.12 316 GLY A C 1
ATOM 2573 O O . GLY A 1 316 ? -0.332 4.480 -24.018 1.00 92.12 316 GLY A O 1
ATOM 2574 N N . ASP A 1 317 ? -2.022 4.844 -25.471 1.00 92.75 317 ASP A N 1
ATOM 2575 C CA . ASP A 1 317 ? -2.044 3.518 -26.100 1.00 92.75 317 ASP A CA 1
ATOM 2576 C C . ASP A 1 317 ? -0.760 3.191 -26.894 1.00 92.75 317 ASP A C 1
ATOM 2578 O O . ASP A 1 317 ? 0.039 4.070 -27.221 1.00 92.75 317 ASP A O 1
ATOM 2582 N N . GLN A 1 318 ? -0.563 1.913 -27.213 1.00 91.88 318 GLN A N 1
ATOM 2583 C CA . GLN A 1 318 ? 0.653 1.413 -27.861 1.00 91.88 318 GLN A CA 1
ATOM 2584 C C . GLN A 1 318 ? 0.709 1.689 -29.374 1.00 91.88 318 GLN A C 1
ATOM 2586 O O . GLN A 1 318 ? 1.741 1.443 -29.985 1.00 91.88 318 GLN A O 1
ATOM 2591 N N . LEU A 1 319 ? -0.363 2.153 -30.023 1.00 88.81 319 LEU A N 1
ATOM 2592 C CA . LEU A 1 319 ? -0.444 2.181 -31.492 1.00 88.81 319 LEU A CA 1
ATOM 2593 C C . LEU A 1 319 ? -0.457 3.590 -32.088 1.00 88.81 319 LEU A C 1
ATOM 2595 O O . LEU A 1 319 ? 0.089 3.802 -33.171 1.00 88.81 319 LEU A O 1
ATOM 2599 N N . LEU A 1 320 ? -1.118 4.530 -31.419 1.00 90.69 320 LEU A N 1
ATOM 2600 C CA . LEU A 1 320 ? -1.492 5.842 -31.947 1.00 90.69 320 LEU A CA 1
ATOM 2601 C C . LEU A 1 320 ? -1.036 6.999 -31.052 1.00 90.69 320 LEU A C 1
ATOM 2603 O O . LEU A 1 320 ? -1.048 8.144 -31.503 1.00 90.69 320 LEU A O 1
ATOM 2607 N N . SER A 1 321 ? -0.685 6.732 -29.791 1.00 90.81 321 SER A N 1
ATOM 2608 C CA . SER A 1 321 ? -0.427 7.797 -28.819 1.00 90.81 321 SER A CA 1
ATOM 2609 C C . SER A 1 321 ? 0.867 8.578 -29.077 1.00 90.81 321 SER A C 1
ATOM 2611 O O . SER A 1 321 ? 1.743 8.186 -29.854 1.00 90.81 321 SER A O 1
ATOM 2613 N N . GLU A 1 322 ? 0.984 9.736 -28.428 1.00 95.00 322 GLU A N 1
ATOM 2614 C CA . GLU A 1 322 ? 2.180 10.564 -28.527 1.00 95.00 322 GLU A CA 1
ATOM 2615 C C . GLU A 1 322 ? 3.327 9.987 -27.690 1.00 95.00 322 GLU A C 1
ATOM 2617 O O . GLU A 1 322 ? 3.145 9.631 -26.521 1.00 95.00 322 GLU A O 1
ATOM 2622 N N . SER A 1 323 ? 4.527 10.007 -28.265 1.00 96.62 323 SER A N 1
ATOM 2623 C CA . SER A 1 323 ? 5.790 9.883 -27.547 1.00 96.62 323 SER A CA 1
ATOM 2624 C C . SER A 1 323 ? 6.230 11.253 -27.032 1.00 96.62 323 SER A C 1
ATOM 2626 O O . SER A 1 323 ? 6.274 12.222 -27.796 1.00 96.62 323 SER A O 1
ATOM 2628 N N . ARG A 1 324 ? 6.587 11.360 -25.747 1.00 95.81 324 ARG A N 1
ATOM 2629 C CA . ARG A 1 324 ? 7.048 12.617 -25.135 1.00 95.81 324 ARG A CA 1
ATOM 2630 C C . ARG A 1 324 ? 8.286 12.424 -24.275 1.00 95.81 324 ARG A C 1
ATOM 2632 O O . ARG A 1 324 ? 8.347 11.554 -23.413 1.00 95.81 324 ARG A O 1
ATOM 2639 N N . VAL A 1 325 ? 9.236 13.341 -24.442 1.00 95.50 325 VAL A N 1
ATOM 2640 C CA . VAL A 1 325 ? 10.460 13.419 -23.633 1.00 95.50 325 VAL A CA 1
ATOM 2641 C C . VAL A 1 325 ? 10.136 13.633 -22.144 1.00 95.50 325 VAL A C 1
ATOM 2643 O O . VAL A 1 325 ? 10.764 13.029 -21.275 1.00 95.50 325 VAL A O 1
ATOM 2646 N N . ASP A 1 326 ? 9.096 14.418 -21.843 1.00 93.44 326 ASP A N 1
ATOM 2647 C CA . ASP A 1 326 ? 8.656 14.718 -20.473 1.00 93.44 326 ASP A CA 1
ATOM 2648 C C . ASP A 1 326 ? 8.266 13.468 -19.666 1.00 93.44 326 ASP A C 1
ATOM 2650 O O . ASP A 1 326 ? 8.351 13.486 -18.435 1.00 93.44 326 ASP A O 1
ATOM 2654 N N . MET A 1 327 ? 7.881 12.368 -20.327 1.00 96.38 327 MET A N 1
ATOM 2655 C CA . MET A 1 327 ? 7.519 11.129 -19.634 1.00 96.38 327 MET A CA 1
ATOM 2656 C C . MET A 1 327 ? 8.701 10.535 -18.863 1.00 96.38 327 MET A C 1
ATOM 2658 O O . MET A 1 327 ? 8.522 10.066 -17.740 1.00 96.38 327 MET A O 1
ATOM 2662 N N . TYR A 1 328 ? 9.926 10.651 -19.385 1.00 98.06 328 TYR A N 1
ATOM 2663 C CA . TYR A 1 328 ? 11.130 10.227 -18.666 1.00 98.06 328 TYR A CA 1
ATOM 2664 C C . TYR A 1 328 ? 11.334 11.037 -17.385 1.00 98.06 328 TYR A C 1
ATOM 2666 O O . TYR A 1 328 ? 11.652 10.475 -16.336 1.00 98.06 328 TYR A O 1
ATOM 2674 N N . ALA A 1 329 ? 11.107 12.353 -17.437 1.00 94.25 329 ALA A N 1
ATOM 2675 C CA . ALA A 1 329 ? 11.166 13.196 -16.248 1.00 94.25 329 ALA A CA 1
ATOM 2676 C C . ALA A 1 329 ? 10.083 12.795 -15.235 1.00 94.25 329 ALA A C 1
ATOM 2678 O O . ALA A 1 329 ? 10.388 12.637 -14.052 1.00 94.25 329 ALA A O 1
ATOM 2679 N N . TYR A 1 330 ? 8.847 12.584 -15.699 1.00 94.06 330 TYR A N 1
ATOM 2680 C CA . TYR A 1 330 ? 7.716 12.168 -14.870 1.00 94.06 330 TYR A CA 1
ATOM 2681 C C . TYR A 1 330 ? 7.999 10.857 -14.121 1.00 94.06 330 TYR A C 1
ATOM 2683 O O . TYR A 1 330 ? 7.928 10.837 -12.889 1.00 94.06 330 TYR A O 1
ATOM 2691 N N . VAL A 1 331 ? 8.403 9.786 -14.819 1.00 96.69 331 VAL A N 1
ATOM 2692 C CA . VAL A 1 331 ? 8.634 8.482 -14.170 1.00 96.69 331 VAL A CA 1
ATOM 2693 C C . VAL A 1 331 ? 9.849 8.501 -13.239 1.00 96.69 331 VAL A C 1
ATOM 2695 O O . VAL A 1 331 ? 9.792 7.947 -12.141 1.00 96.69 331 VAL A O 1
ATOM 2698 N N . LEU A 1 332 ? 10.939 9.184 -13.617 1.00 96.38 332 LEU A N 1
ATOM 2699 C CA . LEU A 1 332 ? 12.138 9.278 -12.778 1.00 96.38 332 LEU A CA 1
ATOM 2700 C C . LEU A 1 332 ? 11.850 10.065 -11.495 1.00 96.38 332 LEU A C 1
ATOM 2702 O O . LEU A 1 332 ? 12.326 9.681 -10.425 1.00 96.38 332 LEU A O 1
ATOM 2706 N N . GLN A 1 333 ? 11.055 11.136 -11.582 1.00 93.19 333 GLN A N 1
ATOM 2707 C CA . GLN A 1 333 ? 10.627 11.905 -10.412 1.00 93.19 333 GLN A CA 1
ATOM 2708 C C . GLN A 1 333 ? 9.621 11.156 -9.534 1.00 93.19 333 GLN A C 1
ATOM 2710 O O . GLN A 1 333 ? 9.579 11.416 -8.331 1.00 93.19 333 GLN A O 1
ATOM 2715 N N . ALA A 1 334 ? 8.860 10.218 -10.103 1.00 91.94 334 ALA A N 1
ATOM 2716 C CA . ALA A 1 334 ? 7.991 9.316 -9.354 1.00 91.94 334 ALA A CA 1
ATOM 2717 C C . ALA A 1 334 ? 8.763 8.236 -8.572 1.00 91.94 334 ALA A C 1
ATOM 2719 O O . ALA A 1 334 ? 8.166 7.583 -7.724 1.00 91.94 334 ALA A O 1
ATOM 2720 N N . GLY A 1 335 ? 10.073 8.079 -8.801 1.00 95.50 335 GLY A N 1
ATOM 2721 C CA . GLY A 1 335 ? 10.928 7.112 -8.103 1.00 95.50 335 GLY A CA 1
ATOM 2722 C C . GLY A 1 335 ? 11.424 5.963 -8.982 1.00 95.50 335 GLY A C 1
ATOM 2723 O O . GLY A 1 335 ? 12.361 5.279 -8.574 1.00 95.50 335 GLY A O 1
ATOM 2724 N N . CYS A 1 336 ? 10.894 5.807 -10.202 1.00 98.31 336 CYS A N 1
ATOM 2725 C CA . CYS A 1 336 ? 11.249 4.733 -11.136 1.00 98.31 336 CYS A CA 1
ATOM 2726 C C . CYS A 1 336 ? 12.750 4.710 -11.427 1.00 98.31 336 CYS A C 1
ATOM 2728 O O . CYS A 1 336 ? 13.352 5.773 -11.611 1.00 98.31 336 CYS A O 1
ATOM 2730 N N . ARG A 1 337 ? 13.366 3.520 -11.460 1.00 98.56 337 ARG A N 1
ATOM 2731 C CA . ARG A 1 337 ? 14.820 3.316 -11.626 1.00 98.56 337 ARG A CA 1
ATOM 2732 C C . ARG A 1 337 ? 15.196 2.481 -12.844 1.00 98.56 337 ARG A C 1
ATOM 2734 O O . ARG A 1 337 ? 16.374 2.445 -13.169 1.00 98.56 337 ARG A O 1
ATOM 2741 N N . CYS A 1 338 ? 14.249 1.870 -13.548 1.00 98.62 338 CYS A N 1
ATOM 2742 C CA . CYS A 1 338 ? 14.479 1.258 -14.855 1.00 98.62 338 CYS A CA 1
ATOM 2743 C C . CYS A 1 338 ? 13.531 1.874 -15.888 1.00 98.62 338 CYS A C 1
ATOM 2745 O O . CYS A 1 338 ? 12.317 1.819 -15.711 1.00 98.62 338 CYS A O 1
ATOM 2747 N N . VAL A 1 339 ? 14.082 2.490 -16.932 1.00 98.62 339 VAL A N 1
ATOM 2748 C CA . VAL A 1 339 ? 13.319 3.146 -18.007 1.00 98.62 339 VAL A CA 1
ATOM 2749 C C . VAL A 1 339 ? 13.711 2.558 -19.356 1.00 98.62 339 VAL A C 1
ATOM 2751 O O . VAL A 1 339 ? 14.859 2.150 -19.544 1.00 98.62 339 VAL A O 1
ATOM 2754 N N . GLU A 1 340 ? 12.756 2.494 -20.273 1.00 98.38 340 GLU A N 1
ATOM 2755 C CA . GLU A 1 340 ? 12.896 1.849 -21.581 1.00 98.38 340 GLU A CA 1
ATOM 2756 C C . GLU A 1 340 ? 13.012 2.874 -22.706 1.00 98.38 340 GLU A C 1
ATOM 2758 O O . GLU A 1 340 ? 12.371 3.925 -22.650 1.00 98.38 340 GLU A O 1
ATOM 2763 N N . VAL A 1 341 ? 13.870 2.578 -23.686 1.00 97.50 341 VAL A N 1
ATOM 2764 C CA . VAL A 1 341 ? 14.207 3.454 -24.810 1.00 97.50 341 VAL A CA 1
ATOM 2765 C C . VAL A 1 341 ? 14.306 2.644 -26.103 1.00 97.50 341 VAL A C 1
ATOM 2767 O O . VAL A 1 341 ? 15.334 2.012 -26.367 1.00 97.50 341 VAL A O 1
ATOM 2770 N N . ASP A 1 342 ? 13.271 2.741 -26.933 1.00 97.12 342 ASP A N 1
ATOM 2771 C CA . ASP A 1 342 ? 13.172 1.991 -28.190 1.00 97.12 342 ASP A CA 1
ATOM 2772 C C . ASP A 1 342 ? 13.763 2.807 -29.329 1.00 97.12 342 ASP A C 1
ATOM 2774 O O . ASP A 1 342 ? 13.161 3.760 -29.821 1.00 97.12 342 ASP A O 1
ATOM 2778 N N . CYS A 1 343 ? 14.983 2.464 -29.718 1.00 97.56 343 CYS A N 1
ATOM 2779 C CA . CYS A 1 343 ? 15.811 3.253 -30.613 1.00 97.56 343 CYS A CA 1
ATOM 2780 C C . CYS A 1 343 ? 15.664 2.776 -32.056 1.00 97.56 343 CYS A C 1
ATOM 2782 O O . CYS A 1 343 ? 15.933 1.614 -32.361 1.00 97.56 343 CYS A O 1
ATOM 2784 N N . TRP A 1 344 ? 15.318 3.704 -32.945 1.00 96.81 344 TRP A N 1
ATOM 2785 C CA . TRP A 1 344 ? 15.164 3.481 -34.379 1.00 96.81 344 TRP A CA 1
ATOM 2786 C C . TRP A 1 344 ? 15.973 4.501 -35.179 1.00 96.81 344 TRP A C 1
ATOM 2788 O O . TRP A 1 344 ? 16.229 5.616 -34.714 1.00 96.81 344 TRP A O 1
ATOM 2798 N N . ASP A 1 345 ? 16.341 4.137 -36.410 1.00 97.00 345 ASP A N 1
ATOM 2799 C CA . ASP A 1 345 ? 16.999 5.076 -37.315 1.00 97.00 345 ASP A CA 1
ATOM 2800 C C . ASP A 1 345 ? 16.071 6.250 -37.648 1.00 97.00 345 ASP A C 1
ATOM 2802 O O . ASP A 1 345 ? 14.952 6.066 -38.140 1.00 97.00 345 ASP A O 1
ATOM 2806 N N . GLY A 1 346 ? 16.545 7.473 -37.421 1.00 94.81 346 GLY A N 1
ATOM 2807 C CA . GLY A 1 346 ? 15.822 8.684 -37.794 1.00 94.81 346 GLY A CA 1
ATOM 2808 C C . GLY A 1 346 ? 16.407 9.396 -39.014 1.00 94.81 346 GLY A C 1
ATOM 2809 O O . GLY A 1 346 ? 17.419 8.964 -39.586 1.00 94.81 346 GLY A O 1
ATOM 2810 N N . PRO A 1 347 ? 15.743 10.479 -39.460 1.00 92.69 347 PRO A N 1
ATOM 2811 C CA . PRO A 1 347 ? 16.203 11.286 -40.583 1.00 92.69 347 PRO A CA 1
ATOM 2812 C C . PRO A 1 347 ? 17.540 11.967 -40.267 1.00 92.69 347 PRO A C 1
ATOM 2814 O O . PRO A 1 347 ? 17.906 12.142 -39.108 1.00 92.69 347 PRO A O 1
ATOM 2817 N N . ASP A 1 348 ? 18.284 12.335 -41.312 1.00 91.81 348 ASP A N 1
ATOM 2818 C CA . ASP A 1 348 ? 19.554 13.075 -41.211 1.00 91.81 348 ASP A CA 1
ATOM 2819 C C . ASP A 1 348 ? 20.636 12.395 -40.346 1.00 91.81 348 ASP A C 1
ATOM 2821 O O . ASP A 1 348 ? 21.594 13.022 -39.890 1.00 91.81 348 ASP A O 1
ATOM 2825 N N . GLY A 1 349 ? 20.507 11.080 -40.142 1.00 92.12 349 GLY A N 1
ATOM 2826 C CA . GLY A 1 349 ? 21.412 10.305 -39.301 1.00 92.12 349 GLY A CA 1
ATOM 2827 C C . GLY A 1 349 ? 21.250 10.592 -37.808 1.00 92.12 349 GLY A C 1
ATOM 2828 O O . GLY A 1 349 ? 22.209 10.387 -37.069 1.00 92.12 349 GLY A O 1
ATOM 2829 N N . GLU A 1 350 ? 20.109 11.120 -37.361 1.00 97.12 350 GLU A N 1
ATOM 2830 C CA . GLU A 1 350 ? 19.770 11.310 -35.945 1.00 97.12 350 GLU A CA 1
ATOM 2831 C C . GLU A 1 350 ? 18.923 10.140 -35.421 1.00 97.12 350 GLU A C 1
ATOM 2833 O O . GLU A 1 350 ? 17.845 9.908 -35.967 1.00 97.12 350 GLU A O 1
ATOM 2838 N N . PRO A 1 351 ? 19.341 9.430 -34.354 1.00 97.88 351 PRO A N 1
ATOM 2839 C CA . PRO A 1 351 ? 18.529 8.371 -33.762 1.00 97.88 351 PRO A CA 1
ATOM 2840 C C . PRO A 1 351 ? 17.247 8.927 -33.135 1.00 97.88 351 PRO A C 1
ATOM 2842 O O . PRO A 1 351 ? 17.256 9.960 -32.454 1.00 97.88 351 PRO A O 1
ATOM 2845 N N . ILE A 1 352 ? 16.142 8.211 -33.325 1.00 98.12 352 ILE A N 1
ATOM 2846 C CA . ILE A 1 352 ? 14.816 8.563 -32.803 1.00 98.12 352 ILE A CA 1
ATOM 2847 C C . ILE A 1 352 ? 14.275 7.468 -31.888 1.00 98.12 352 ILE A C 1
ATOM 2849 O O . ILE A 1 352 ? 14.743 6.332 -31.906 1.00 98.12 352 ILE A O 1
ATOM 2853 N N . ILE A 1 353 ? 13.260 7.822 -31.104 1.00 97.94 353 ILE A N 1
ATOM 2854 C CA . ILE A 1 353 ? 12.532 6.917 -30.221 1.00 97.94 353 ILE A CA 1
ATOM 2855 C C . ILE A 1 353 ? 11.056 6.922 -30.595 1.00 97.94 353 ILE A C 1
ATOM 2857 O O . ILE A 1 353 ? 10.448 7.995 -30.694 1.00 97.94 353 ILE A O 1
ATOM 2861 N N . HIS A 1 354 ? 10.502 5.729 -30.811 1.00 94.56 354 HIS A N 1
ATOM 2862 C CA . HIS A 1 354 ? 9.071 5.471 -30.973 1.00 94.56 354 HIS A CA 1
ATOM 2863 C C . HIS A 1 354 ? 8.783 3.968 -30.906 1.00 94.56 354 HIS A C 1
ATOM 2865 O O . HIS A 1 354 ? 9.705 3.159 -31.000 1.00 94.56 354 HIS A O 1
ATOM 2871 N N . HIS A 1 355 ? 7.501 3.602 -30.848 1.00 92.25 355 HIS A N 1
ATOM 2872 C CA . HIS A 1 355 ? 7.110 2.204 -30.952 1.00 92.25 355 HIS A CA 1
ATOM 2873 C C . HIS A 1 355 ? 7.130 1.769 -32.427 1.00 92.25 355 HIS A C 1
ATOM 2875 O O . HIS A 1 355 ? 6.407 2.315 -33.274 1.00 92.25 355 HIS A O 1
ATOM 2881 N N . GLY A 1 356 ? 8.010 0.820 -32.748 1.00 86.81 356 GLY A N 1
ATOM 2882 C CA . GLY A 1 356 ? 8.284 0.363 -34.110 1.00 86.81 356 GLY A CA 1
ATOM 2883 C C . GLY A 1 356 ? 7.044 -0.128 -34.851 1.00 86.81 356 GLY A C 1
ATOM 2884 O O . GLY A 1 356 ? 6.153 -0.726 -34.265 1.00 86.81 356 GLY A O 1
ATOM 2885 N N . TYR A 1 357 ? 6.977 0.122 -36.162 1.00 86.69 357 TYR A N 1
ATOM 2886 C CA . TYR A 1 357 ? 5.861 -0.307 -37.026 1.00 86.69 357 TYR A CA 1
ATOM 2887 C C . TYR A 1 357 ? 4.457 0.179 -36.606 1.00 86.69 357 TYR A C 1
ATOM 2889 O O . TYR A 1 357 ? 3.455 -0.316 -37.122 1.00 86.69 357 TYR A O 1
ATOM 2897 N N . THR A 1 358 ? 4.371 1.189 -35.735 1.00 88.12 358 THR A N 1
ATOM 2898 C CA . THR A 1 358 ? 3.110 1.826 -35.322 1.00 88.12 358 THR A CA 1
ATOM 2899 C C . THR A 1 358 ? 3.007 3.281 -35.799 1.00 88.12 358 THR A C 1
ATOM 2901 O O . THR A 1 358 ? 3.882 3.787 -36.510 1.00 88.12 358 THR A O 1
ATOM 2904 N N . LEU A 1 359 ? 1.919 3.965 -35.427 1.00 88.44 359 LEU A N 1
ATOM 2905 C CA . LEU A 1 359 ? 1.666 5.374 -35.743 1.00 88.44 359 LEU A CA 1
ATOM 2906 C C . LEU A 1 359 ? 2.000 6.322 -34.578 1.00 88.44 359 LEU A C 1
ATOM 2908 O O . LEU A 1 359 ? 1.661 7.503 -34.652 1.00 88.44 359 LEU A O 1
ATOM 2912 N N . THR A 1 360 ? 2.676 5.843 -33.529 1.00 92.62 360 THR A N 1
ATOM 2913 C CA . THR A 1 360 ? 3.113 6.701 -32.417 1.00 92.62 360 THR A CA 1
ATOM 2914 C C . THR A 1 360 ? 4.062 7.796 -32.907 1.00 92.62 360 THR A C 1
ATOM 2916 O O . THR A 1 360 ? 4.864 7.573 -33.824 1.00 92.62 360 THR A O 1
ATOM 2919 N N . SER A 1 361 ? 4.004 8.981 -32.294 1.00 94.88 361 SER A N 1
ATOM 2920 C CA . SER A 1 361 ? 4.915 10.075 -32.655 1.00 94.88 361 SER A CA 1
ATOM 2921 C C . SER A 1 361 ? 6.372 9.746 -32.294 1.00 94.88 361 SER A C 1
ATOM 2923 O O . SER A 1 361 ? 6.653 8.822 -31.532 1.00 94.88 361 SER A O 1
ATOM 2925 N N . LYS A 1 362 ? 7.318 10.487 -32.875 1.00 96.50 362 LYS A N 1
ATOM 2926 C CA . LYS A 1 362 ? 8.762 10.253 -32.731 1.00 96.50 362 LYS A CA 1
ATOM 2927 C C . LYS A 1 362 ? 9.404 11.388 -31.951 1.00 96.50 362 LYS A C 1
ATOM 2929 O O . LYS A 1 362 ? 9.087 12.551 -32.197 1.00 96.50 362 LYS A O 1
ATOM 2934 N N . ILE A 1 363 ? 10.335 11.050 -31.068 1.00 97.94 363 ILE A N 1
ATOM 2935 C CA . ILE A 1 363 ? 11.164 12.008 -30.323 1.00 97.94 363 ILE A CA 1
ATOM 2936 C C . ILE A 1 363 ? 12.645 11.715 -30.568 1.00 97.94 363 ILE A C 1
ATOM 2938 O O . ILE A 1 363 ? 13.002 10.592 -30.913 1.00 97.94 363 ILE A O 1
ATOM 2942 N N . LEU A 1 364 ? 13.514 12.715 -30.424 1.00 98.25 364 LEU A N 1
ATOM 2943 C CA . LEU A 1 364 ? 14.952 12.527 -30.625 1.00 98.25 364 LEU A CA 1
ATOM 2944 C C . LEU A 1 364 ? 15.566 11.763 -29.449 1.00 98.25 364 LEU A C 1
ATOM 2946 O O . LEU A 1 364 ? 15.282 12.060 -28.286 1.00 98.25 364 LEU A O 1
ATOM 2950 N N . PHE A 1 365 ? 16.468 10.825 -29.746 1.00 98.56 365 PHE A N 1
ATOM 2951 C CA . PHE A 1 365 ? 17.220 10.101 -28.718 1.00 98.56 365 PHE A CA 1
ATOM 2952 C C . PHE A 1 365 ? 18.025 11.056 -27.830 1.00 98.56 365 PHE A C 1
ATOM 2954 O O . PHE A 1 365 ? 18.032 10.922 -26.607 1.00 98.56 365 PHE A O 1
ATOM 2961 N N . LYS A 1 366 ? 18.653 12.067 -28.440 1.00 98.12 366 LYS A N 1
ATOM 2962 C CA . LYS A 1 366 ? 19.449 13.073 -27.732 1.00 98.12 366 LYS A CA 1
ATOM 2963 C C . LYS A 1 366 ? 18.645 13.795 -26.645 1.00 98.12 366 LYS A C 1
ATOM 2965 O O . LYS A 1 366 ? 19.083 13.828 -25.497 1.00 98.12 366 LYS A O 1
ATOM 2970 N N . ASP A 1 367 ? 17.454 14.290 -26.979 1.00 98.25 367 ASP A N 1
ATOM 2971 C CA . ASP A 1 367 ? 16.584 15.024 -26.047 1.00 98.25 367 ASP A CA 1
ATOM 2972 C C . ASP A 1 367 ? 16.166 14.150 -24.850 1.00 98.25 367 ASP A C 1
ATOM 2974 O O . ASP A 1 367 ? 16.060 14.622 -23.711 1.00 98.25 367 ASP A O 1
ATOM 2978 N N . VAL A 1 368 ? 15.965 12.850 -25.091 1.00 98.56 368 VAL A N 1
ATOM 2979 C CA . VAL A 1 368 ? 15.676 11.869 -24.038 1.00 98.56 368 VAL A CA 1
ATOM 2980 C C . VAL A 1 368 ? 16.870 11.687 -23.107 1.00 98.56 368 VAL A C 1
ATOM 2982 O O . VAL A 1 368 ? 16.700 11.779 -21.889 1.00 98.56 368 VAL A O 1
ATOM 2985 N N . ILE A 1 369 ? 18.083 11.497 -23.634 1.00 98.62 369 ILE A N 1
ATOM 2986 C CA . ILE A 1 369 ? 19.283 11.355 -22.796 1.00 98.62 369 ILE A CA 1
ATOM 2987 C C . ILE A 1 369 ? 19.577 12.645 -22.015 1.00 98.62 369 ILE A C 1
ATOM 2989 O O . ILE A 1 369 ? 19.909 12.571 -20.831 1.00 98.62 369 ILE A O 1
ATOM 2993 N N . GLU A 1 370 ? 19.386 13.825 -22.611 1.00 98.50 370 GLU A N 1
ATOM 2994 C CA . GLU A 1 370 ? 19.512 15.117 -21.916 1.00 98.50 370 GLU A CA 1
ATOM 2995 C C . GLU A 1 370 ? 18.511 15.250 -20.760 1.00 98.50 370 GLU A C 1
ATOM 2997 O O . GLU A 1 370 ? 18.854 15.707 -19.662 1.00 98.50 370 GLU A O 1
ATOM 3002 N N . THR A 1 371 ? 17.283 14.779 -20.964 1.00 98.19 371 THR A N 1
ATOM 3003 C CA . THR A 1 371 ? 16.241 14.776 -19.932 1.00 98.19 371 THR A CA 1
ATOM 3004 C C . THR A 1 371 ? 16.563 13.796 -18.809 1.00 98.19 371 THR A C 1
ATOM 3006 O O . THR A 1 371 ? 16.482 14.159 -17.632 1.00 98.19 371 THR A O 1
ATOM 3009 N N . ILE A 1 372 ? 17.010 12.583 -19.138 1.00 98.19 372 ILE A N 1
ATOM 3010 C CA . ILE A 1 372 ? 17.469 11.605 -18.144 1.00 98.19 372 ILE A CA 1
ATOM 3011 C C . ILE A 1 372 ? 18.646 12.180 -17.352 1.00 98.19 372 ILE A C 1
ATOM 3013 O O . ILE A 1 372 ? 18.625 12.148 -16.124 1.00 98.19 372 ILE A O 1
ATOM 3017 N N . ASN A 1 373 ? 19.632 12.786 -18.015 1.00 98.00 373 ASN A N 1
ATOM 3018 C CA . ASN A 1 373 ? 20.781 13.409 -17.361 1.00 98.00 373 ASN A CA 1
ATOM 3019 C C . ASN A 1 373 ? 20.360 14.444 -16.306 1.00 98.00 373 ASN A C 1
ATOM 3021 O O . ASN A 1 373 ? 20.911 14.477 -15.199 1.00 98.00 373 ASN A O 1
ATOM 3025 N N . LYS A 1 374 ? 19.358 15.262 -16.644 1.00 96.56 374 LYS A N 1
ATOM 3026 C CA . LYS A 1 374 ? 18.820 16.317 -15.784 1.00 96.56 374 LYS A CA 1
ATOM 3027 C C . LYS A 1 374 ? 18.053 15.769 -14.578 1.00 96.56 374 LYS A C 1
ATOM 3029 O O . LYS A 1 374 ? 18.207 16.308 -13.482 1.00 96.56 374 LYS A O 1
ATOM 3034 N N . TYR A 1 375 ? 17.239 14.725 -14.766 1.00 96.38 375 TYR A N 1
ATOM 3035 C CA . TYR A 1 375 ? 16.263 14.282 -13.760 1.00 96.38 375 TYR A CA 1
ATOM 3036 C C . TYR A 1 375 ? 16.600 12.977 -13.031 1.00 96.38 375 TYR A C 1
ATOM 3038 O O . TYR A 1 375 ? 16.047 12.740 -11.955 1.00 96.38 375 TYR A O 1
ATOM 3046 N N . ALA A 1 376 ? 17.518 12.155 -13.552 1.00 95.25 376 ALA A N 1
ATOM 3047 C CA . ALA A 1 376 ? 17.845 10.839 -12.998 1.00 95.25 376 ALA A CA 1
ATOM 3048 C C . ALA A 1 376 ? 18.169 10.890 -11.505 1.00 95.25 376 ALA A C 1
ATOM 3050 O O . ALA A 1 376 ? 17.684 10.039 -10.763 1.00 95.25 376 ALA A O 1
ATOM 3051 N N . PHE A 1 377 ? 18.921 11.903 -11.057 1.00 96.62 377 PHE A N 1
ATOM 3052 C CA . PHE A 1 377 ? 19.413 11.974 -9.679 1.00 96.62 377 PHE A CA 1
ATOM 3053 C C . PHE A 1 377 ? 18.957 13.200 -8.877 1.00 96.62 377 PHE A C 1
ATOM 3055 O O . PHE A 1 377 ? 19.485 13.453 -7.799 1.00 96.62 377 PHE A O 1
ATOM 3062 N N . THR A 1 378 ? 17.963 13.963 -9.355 1.00 90.12 378 THR A N 1
ATOM 3063 C CA . THR A 1 378 ? 17.536 15.216 -8.694 1.00 90.12 378 THR A CA 1
ATOM 3064 C C . THR A 1 378 ? 17.017 15.001 -7.271 1.00 90.12 378 THR A C 1
ATOM 3066 O O . THR A 1 378 ? 17.297 15.801 -6.385 1.00 90.12 378 THR A O 1
ATOM 3069 N N . LYS A 1 379 ? 16.237 13.936 -7.052 1.00 84.38 379 LYS A N 1
ATOM 3070 C CA . LYS A 1 379 ? 15.624 13.601 -5.752 1.00 84.38 379 LYS A CA 1
ATOM 3071 C C . LYS A 1 379 ? 16.036 12.221 -5.231 1.00 84.38 379 LYS A C 1
ATOM 3073 O O . LYS A 1 379 ? 15.580 11.807 -4.173 1.00 84.38 379 LYS A O 1
ATOM 3078 N N . ASN A 1 380 ? 16.858 11.494 -5.986 1.00 94.56 380 ASN A N 1
ATOM 3079 C CA . ASN A 1 380 ? 17.152 10.089 -5.730 1.00 94.56 380 ASN A CA 1
ATOM 3080 C C . ASN A 1 380 ? 18.583 9.753 -6.182 1.00 94.56 380 ASN A C 1
ATOM 3082 O O . ASN A 1 380 ? 18.844 9.806 -7.378 1.00 94.56 380 ASN A O 1
ATOM 3086 N N . PRO A 1 381 ? 19.511 9.394 -5.280 1.00 97.25 381 PRO A N 1
ATOM 3087 C CA . PRO A 1 381 ? 20.902 9.143 -5.647 1.00 97.25 381 PRO A CA 1
ATOM 3088 C C . PRO A 1 381 ? 21.148 7.744 -6.232 1.00 97.25 381 PRO A C 1
ATOM 3090 O O . PRO A 1 381 ? 22.252 7.484 -6.698 1.00 97.25 381 PRO A O 1
ATOM 3093 N N . TYR A 1 382 ? 20.186 6.822 -6.172 1.00 98.50 382 TYR A N 1
ATOM 3094 C CA . TYR A 1 382 ? 20.396 5.418 -6.538 1.00 98.50 382 TYR A CA 1
ATOM 3095 C C . TYR A 1 382 ? 20.377 5.198 -8.058 1.00 98.50 382 TYR A C 1
ATOM 3097 O O . TYR A 1 382 ? 19.718 5.964 -8.772 1.00 98.50 382 TYR A O 1
ATOM 3105 N N . PRO A 1 383 ? 21.087 4.163 -8.557 1.00 98.19 383 PRO A N 1
ATOM 3106 C CA . PRO A 1 383 ? 21.349 3.975 -9.984 1.00 98.19 383 PRO A CA 1
ATOM 3107 C C . PRO A 1 383 ? 20.087 3.882 -10.839 1.00 98.19 383 PRO A C 1
ATOM 3109 O O . PRO A 1 383 ? 19.071 3.334 -10.404 1.00 98.19 383 PRO A O 1
ATOM 3112 N N . VAL A 1 384 ? 20.191 4.360 -12.079 1.00 98.62 384 VAL A N 1
ATOM 3113 C CA . VAL A 1 384 ? 19.154 4.228 -13.113 1.00 98.62 384 VAL A CA 1
ATOM 3114 C C . VAL A 1 384 ? 19.613 3.219 -14.163 1.00 98.62 384 VAL A C 1
ATOM 3116 O O . VAL A 1 384 ? 20.738 3.301 -14.640 1.00 98.62 384 VAL A O 1
ATOM 3119 N N . ILE A 1 385 ? 18.752 2.278 -14.537 1.00 98.44 385 ILE A N 1
ATOM 3120 C CA . ILE A 1 385 ? 18.967 1.317 -15.620 1.00 98.44 385 ILE A CA 1
ATOM 3121 C C . ILE A 1 385 ? 18.258 1.837 -16.870 1.00 98.44 385 ILE A C 1
ATOM 3123 O O . ILE A 1 385 ? 17.040 2.016 -16.866 1.00 98.44 385 ILE A O 1
ATOM 3127 N N . LEU A 1 386 ? 19.021 2.047 -17.937 1.00 98.12 386 LEU A N 1
ATOM 3128 C CA . LEU A 1 386 ? 18.519 2.394 -19.259 1.00 98.12 386 LEU A CA 1
ATOM 3129 C C . LEU A 1 386 ? 18.376 1.113 -20.089 1.00 98.12 386 LEU A C 1
ATOM 3131 O O . LEU A 1 386 ? 19.382 0.540 -20.507 1.00 98.12 386 LEU A O 1
ATOM 3135 N N . SER A 1 387 ? 17.145 0.640 -20.278 1.00 97.44 387 SER A N 1
ATOM 3136 C CA . SER A 1 387 ? 16.833 -0.516 -21.125 1.00 97.44 387 SER A CA 1
ATOM 3137 C C . SER A 1 387 ? 16.738 -0.068 -22.576 1.00 97.44 387 SER A C 1
ATOM 3139 O O . SER A 1 387 ? 15.735 0.523 -22.956 1.00 97.44 387 SER A O 1
ATOM 3141 N N . ILE A 1 388 ? 17.792 -0.309 -23.358 1.00 95.50 388 ILE A N 1
ATOM 3142 C CA . ILE A 1 388 ? 17.842 0.066 -24.774 1.00 95.50 388 ILE A CA 1
ATOM 3143 C C . ILE A 1 388 ? 17.355 -1.105 -25.623 1.00 95.50 388 ILE A C 1
ATOM 3145 O O . ILE A 1 388 ? 18.026 -2.141 -25.686 1.00 95.50 388 ILE A O 1
ATOM 3149 N N . GLU A 1 389 ? 16.249 -0.899 -26.327 1.00 93.31 389 GLU A N 1
ATOM 3150 C CA . GLU A 1 389 ? 15.826 -1.754 -27.432 1.00 93.31 389 GLU A CA 1
ATOM 3151 C C . GLU A 1 389 ? 16.376 -1.146 -28.731 1.00 93.31 389 GLU A C 1
ATOM 3153 O O . GLU A 1 389 ? 16.045 -0.021 -29.094 1.00 93.31 389 GLU A O 1
ATOM 3158 N N . ASN A 1 390 ? 17.323 -1.822 -29.384 1.00 93.38 390 ASN A N 1
ATOM 3159 C CA . ASN A 1 390 ? 18.127 -1.221 -30.453 1.00 93.38 390 ASN A CA 1
ATOM 3160 C C . ASN A 1 390 ? 17.770 -1.785 -31.834 1.00 93.38 390 ASN A C 1
ATOM 3162 O O . ASN A 1 390 ? 18.125 -2.924 -32.137 1.00 93.38 390 ASN A O 1
ATOM 3166 N N . HIS A 1 391 ? 17.201 -0.934 -32.689 1.00 93.31 391 HIS A N 1
ATOM 3167 C CA . HIS A 1 391 ? 16.888 -1.210 -34.098 1.00 93.31 391 HIS A CA 1
ATOM 3168 C C . HIS A 1 391 ? 17.677 -0.325 -35.075 1.00 93.31 391 HIS A C 1
ATOM 3170 O O . HIS A 1 391 ? 17.411 -0.331 -36.275 1.00 93.31 391 HIS A O 1
ATOM 3176 N N . CYS A 1 392 ? 18.648 0.446 -34.580 1.00 94.94 392 CYS A N 1
ATOM 3177 C CA . CYS A 1 392 ? 19.424 1.388 -35.381 1.00 94.94 392 CYS A CA 1
ATOM 3178 C C . CYS A 1 392 ? 20.506 0.701 -36.225 1.00 94.94 392 CYS A C 1
ATOM 3180 O O . CYS A 1 392 ? 21.135 -0.280 -35.813 1.00 94.94 392 CYS A O 1
ATOM 3182 N N . THR A 1 393 ? 20.838 1.304 -37.362 1.00 95.19 393 THR A N 1
ATOM 3183 C CA . THR A 1 393 ? 22.051 1.009 -38.132 1.00 95.19 393 THR A CA 1
ATOM 3184 C C . THR A 1 393 ? 23.321 1.336 -37.341 1.00 95.19 393 THR A C 1
ATOM 3186 O O . THR A 1 393 ? 23.337 2.215 -36.479 1.00 95.19 393 THR A O 1
ATOM 3189 N N . VAL A 1 394 ? 24.440 0.674 -37.659 1.00 95.94 394 VAL A N 1
ATOM 3190 C CA . VAL A 1 394 ? 25.725 0.878 -36.957 1.00 95.94 394 VAL A CA 1
ATOM 3191 C C . VAL A 1 394 ? 26.172 2.350 -36.891 1.00 95.94 394 VAL A C 1
ATOM 3193 O O . VAL A 1 394 ? 26.597 2.767 -35.811 1.00 95.94 394 VAL A O 1
ATOM 3196 N N . PRO A 1 395 ? 26.063 3.176 -37.955 1.00 96.56 395 PRO A N 1
ATOM 3197 C CA . PRO A 1 395 ? 26.385 4.600 -37.857 1.00 96.56 395 PRO A CA 1
ATOM 3198 C C . PRO A 1 395 ? 25.555 5.338 -36.797 1.00 96.56 395 PRO A C 1
ATOM 3200 O O . PRO A 1 395 ? 26.110 6.099 -36.007 1.00 96.56 395 PRO A O 1
ATOM 3203 N N . GLN A 1 396 ? 24.247 5.075 -36.722 1.00 97.31 396 GLN A N 1
ATOM 3204 C CA . GLN A 1 396 ? 23.381 5.692 -35.716 1.00 97.31 396 GLN A CA 1
ATOM 3205 C C . GLN A 1 396 ? 23.602 5.099 -34.317 1.00 97.31 396 GLN A C 1
ATOM 3207 O O . GLN A 1 396 ? 23.546 5.835 -33.338 1.00 97.31 396 GLN A O 1
ATOM 3212 N N . GLN A 1 397 ? 23.979 3.820 -34.195 1.00 97.75 397 GLN A N 1
ATOM 3213 C CA . GLN A 1 397 ? 24.417 3.241 -32.917 1.00 97.75 397 GLN A CA 1
ATOM 3214 C C . GLN A 1 397 ? 25.688 3.912 -32.374 1.00 97.75 397 GLN A C 1
ATOM 3216 O O . GLN A 1 397 ? 25.798 4.120 -31.166 1.00 97.75 397 GLN A O 1
ATOM 3221 N N . LYS A 1 398 ? 26.654 4.253 -33.243 1.00 97.50 398 LYS A N 1
ATOM 3222 C CA . LYS A 1 398 ? 27.849 5.016 -32.839 1.00 97.50 398 LYS A CA 1
ATOM 3223 C C . LYS A 1 398 ? 27.451 6.391 -32.304 1.00 97.50 398 LYS A C 1
ATOM 3225 O O . LYS A 1 398 ? 27.902 6.772 -31.231 1.00 97.50 398 LYS A O 1
ATOM 3230 N N . LYS A 1 399 ? 26.510 7.059 -32.970 1.00 97.81 399 LYS A N 1
ATOM 3231 C CA . LYS A 1 399 ? 25.963 8.344 -32.522 1.00 97.81 399 LYS A CA 1
ATOM 3232 C C . LYS A 1 399 ? 25.176 8.256 -31.210 1.00 97.81 399 LYS A C 1
ATOM 3234 O O . LYS A 1 399 ? 25.291 9.131 -30.358 1.00 97.81 399 LYS A O 1
ATOM 3239 N N . MET A 1 400 ? 24.425 7.174 -30.991 1.00 98.38 400 MET A N 1
ATOM 3240 C CA . MET A 1 400 ? 23.809 6.895 -29.687 1.00 98.38 400 MET A CA 1
ATOM 3241 C C . MET A 1 400 ? 24.870 6.766 -28.589 1.00 98.38 400 MET A C 1
ATOM 3243 O O . MET A 1 400 ? 24.710 7.348 -27.518 1.00 98.38 400 MET A O 1
ATOM 3247 N N . ALA A 1 401 ? 25.952 6.024 -28.846 1.00 97.81 401 ALA A N 1
ATOM 3248 C CA . ALA A 1 401 ? 27.051 5.868 -27.896 1.00 97.81 401 ALA A CA 1
ATOM 3249 C C . ALA A 1 401 ? 27.755 7.206 -27.609 1.00 97.81 401 ALA A C 1
ATOM 3251 O O . ALA A 1 401 ? 28.019 7.506 -26.446 1.00 97.81 401 ALA A O 1
ATOM 3252 N N . GLU A 1 402 ? 27.982 8.032 -28.635 1.00 97.75 402 GLU A N 1
ATOM 3253 C CA . GLU A 1 402 ? 28.491 9.403 -28.494 1.00 97.75 402 GLU A CA 1
ATOM 3254 C C . GLU A 1 402 ? 27.590 10.227 -27.565 1.00 97.75 402 GLU A C 1
ATOM 3256 O O . GLU A 1 402 ? 28.070 10.735 -26.555 1.00 97.75 402 GLU A O 1
ATOM 3261 N N . TYR A 1 403 ? 26.276 10.275 -27.811 1.00 98.44 403 TYR A N 1
ATOM 3262 C CA . TYR A 1 403 ? 25.347 11.013 -26.948 1.00 98.44 403 TYR A CA 1
ATOM 3263 C C . TYR A 1 403 ? 25.287 10.479 -25.519 1.00 98.44 403 TYR A C 1
ATOM 3265 O O . TYR A 1 403 ? 25.260 11.270 -24.577 1.00 98.44 403 TYR A O 1
ATOM 3273 N N . LEU A 1 404 ? 25.308 9.159 -25.325 1.00 98.31 404 LEU A N 1
ATOM 3274 C CA . LEU A 1 404 ? 25.356 8.574 -23.985 1.00 98.31 404 LEU A CA 1
ATOM 3275 C C . LEU A 1 404 ? 26.609 9.026 -23.225 1.00 98.31 404 LEU A C 1
ATOM 3277 O O . LEU A 1 404 ? 26.504 9.383 -22.055 1.00 98.31 404 LEU A O 1
ATOM 3281 N N . VAL A 1 405 ? 27.775 9.054 -23.872 1.00 97.81 405 VAL A N 1
ATOM 3282 C CA . VAL A 1 405 ? 29.037 9.465 -23.237 1.00 97.81 405 VAL A CA 1
ATOM 3283 C C . VAL A 1 405 ? 29.100 10.978 -23.022 1.00 97.81 405 VAL A C 1
ATOM 3285 O O . VAL A 1 405 ? 29.409 11.425 -21.918 1.00 97.81 405 VAL A O 1
ATOM 3288 N N . GLU A 1 406 ? 28.787 11.775 -24.042 1.00 97.56 406 GLU A N 1
ATOM 3289 C CA . GLU A 1 406 ? 28.884 13.239 -23.997 1.00 97.56 406 GLU A CA 1
ATOM 3290 C C . GLU A 1 406 ? 27.900 13.863 -23.005 1.00 97.56 406 GLU A C 1
ATOM 3292 O O . GLU A 1 406 ? 28.248 14.804 -22.283 1.00 97.56 406 GLU A O 1
ATOM 3297 N N . VAL A 1 407 ? 26.669 13.343 -22.965 1.00 98.19 407 VAL A N 1
ATOM 3298 C CA . VAL A 1 407 ? 25.589 13.917 -22.159 1.00 98.19 407 VAL A CA 1
ATOM 3299 C C . VAL A 1 407 ? 25.620 13.389 -20.727 1.00 98.19 407 VAL A C 1
ATOM 3301 O O . VAL A 1 407 ? 25.451 14.177 -19.795 1.00 98.19 407 VAL A O 1
ATOM 3304 N N . LEU A 1 408 ? 25.825 12.080 -20.520 1.00 97.38 408 LEU A N 1
ATOM 3305 C CA . LEU A 1 408 ? 25.802 11.488 -19.174 1.00 97.38 408 LEU A CA 1
ATOM 3306 C C . LEU A 1 408 ? 27.152 11.576 -18.455 1.00 97.38 408 LEU A C 1
ATOM 3308 O O . LEU A 1 408 ? 27.170 11.508 -17.226 1.00 97.38 408 LEU A O 1
ATOM 3312 N N . GLN A 1 409 ? 28.258 11.756 -19.182 1.00 95.62 409 GLN A N 1
ATOM 3313 C CA . GLN A 1 409 ? 29.585 12.026 -18.622 1.00 95.62 409 GLN A CA 1
ATOM 3314 C C . GLN A 1 409 ? 29.968 11.005 -17.535 1.00 95.62 409 GLN A C 1
ATOM 3316 O O . GLN A 1 409 ? 29.893 9.795 -17.753 1.00 95.62 409 GLN A O 1
ATOM 3321 N N . GLU A 1 410 ? 30.340 11.462 -16.337 1.00 94.81 410 GLU A N 1
ATOM 3322 C CA . GLU A 1 410 ? 30.742 10.617 -15.213 1.00 94.81 410 GLU A CA 1
ATOM 3323 C C . GLU A 1 410 ? 29.630 9.700 -14.682 1.00 94.81 410 GLU A C 1
ATOM 3325 O O . GLU A 1 410 ? 29.912 8.806 -13.875 1.00 94.81 410 GLU A O 1
ATOM 3330 N N . LYS A 1 411 ? 28.373 9.898 -15.100 1.00 96.50 411 LYS A N 1
ATOM 3331 C CA . LYS A 1 411 ? 27.248 9.040 -14.707 1.00 96.50 411 LYS A CA 1
ATOM 3332 C C . LYS A 1 411 ? 27.287 7.696 -15.429 1.00 96.50 411 LYS A C 1
ATOM 3334 O O . LYS A 1 411 ? 26.789 6.721 -14.873 1.00 96.50 411 LYS A O 1
ATOM 3339 N N . VAL A 1 412 ? 27.900 7.593 -16.607 1.00 94.19 412 VAL A N 1
ATOM 3340 C CA . VAL A 1 412 ? 28.134 6.302 -17.275 1.00 94.19 412 VAL A CA 1
ATOM 3341 C C . VAL A 1 412 ? 29.499 5.759 -16.862 1.00 94.19 412 VAL A C 1
ATOM 3343 O O . VAL A 1 412 ? 30.492 6.480 -16.802 1.00 94.19 412 VAL A O 1
ATOM 3346 N N . ASP A 1 413 ? 29.556 4.471 -16.529 1.00 86.88 413 ASP A N 1
ATOM 3347 C CA . ASP A 1 413 ? 30.804 3.822 -16.135 1.00 86.88 413 ASP A CA 1
ATOM 3348 C C . ASP A 1 413 ? 31.596 3.345 -17.359 1.00 86.88 413 ASP A C 1
ATOM 3350 O O . ASP A 1 413 ? 31.230 2.374 -18.023 1.00 86.88 413 ASP A O 1
ATOM 3354 N N . LEU A 1 414 ? 32.708 4.026 -17.636 1.00 84.00 414 LEU A N 1
ATOM 3355 C CA . LEU A 1 414 ? 33.621 3.696 -18.733 1.00 84.00 414 LEU A CA 1
ATOM 3356 C C . LEU A 1 414 ? 34.772 2.772 -18.305 1.00 84.00 414 LEU A C 1
ATOM 3358 O O . LEU A 1 414 ? 35.572 2.367 -19.147 1.00 84.00 414 LEU A O 1
ATOM 3362 N N . SER A 1 415 ? 34.868 2.408 -17.023 1.00 81.69 415 SER A N 1
ATOM 3363 C CA . SER A 1 415 ? 35.967 1.583 -16.514 1.00 81.69 415 SER A CA 1
ATOM 3364 C C . SER A 1 415 ? 35.917 0.134 -17.021 1.00 81.69 415 SER A C 1
ATOM 3366 O O . SER A 1 415 ? 34.879 -0.392 -17.445 1.00 81.69 415 SER A O 1
ATOM 3368 N N . THR A 1 416 ? 37.067 -0.542 -17.007 1.00 71.06 416 THR A N 1
ATOM 3369 C CA . THR A 1 416 ? 37.156 -1.969 -17.337 1.00 71.06 416 THR A CA 1
ATOM 3370 C C . THR A 1 416 ? 36.833 -2.788 -16.094 1.00 71.06 416 THR A C 1
ATOM 3372 O O . THR A 1 416 ? 37.638 -2.868 -15.169 1.00 71.06 416 THR A O 1
ATOM 3375 N N . VAL A 1 417 ? 35.652 -3.405 -16.066 1.00 69.56 417 VAL A N 1
ATOM 3376 C CA . VAL A 1 417 ? 35.230 -4.264 -14.954 1.00 69.56 417 VAL A CA 1
ATOM 3377 C C . VAL A 1 417 ? 35.615 -5.712 -15.261 1.00 69.56 417 VAL A C 1
ATOM 3379 O O . VAL A 1 417 ? 35.128 -6.293 -16.232 1.00 69.56 417 VAL A O 1
ATOM 3382 N N . ASN A 1 418 ? 36.475 -6.316 -14.434 1.00 62.72 418 ASN A N 1
ATOM 3383 C CA . ASN A 1 418 ? 36.844 -7.724 -14.580 1.00 62.72 418 ASN A CA 1
ATOM 3384 C C . ASN A 1 418 ? 35.758 -8.639 -13.983 1.00 62.72 418 ASN A C 1
ATOM 3386 O O . ASN A 1 418 ? 35.750 -8.919 -12.784 1.00 62.72 418 ASN A O 1
ATOM 3390 N N . MET A 1 419 ? 34.854 -9.136 -14.834 1.00 59.97 419 MET A N 1
ATOM 3391 C CA . MET A 1 419 ? 33.745 -10.018 -14.428 1.00 59.97 419 MET A CA 1
ATOM 3392 C C . MET A 1 419 ? 34.203 -11.332 -13.770 1.00 59.97 419 MET A C 1
ATOM 3394 O O . MET A 1 419 ? 33.447 -11.948 -13.019 1.00 59.97 419 MET A O 1
ATOM 3398 N N . ASN A 1 420 ? 35.438 -11.776 -14.035 1.00 56.16 420 ASN A N 1
ATOM 3399 C CA . ASN A 1 420 ? 35.961 -13.042 -13.516 1.00 56.16 420 ASN A CA 1
ATOM 3400 C C . ASN A 1 420 ? 36.441 -12.943 -12.057 1.00 56.16 420 ASN A C 1
ATOM 3402 O O . ASN A 1 420 ? 36.528 -13.967 -11.376 1.00 56.16 420 ASN A O 1
ATOM 3406 N N . GLU A 1 421 ? 36.732 -11.737 -11.560 1.00 54.62 421 GLU A N 1
ATOM 3407 C CA . GLU A 1 421 ? 37.220 -11.512 -10.191 1.00 54.62 421 GLU A CA 1
ATOM 3408 C C . GLU A 1 421 ? 36.077 -11.385 -9.169 1.00 54.62 421 GLU A C 1
ATOM 3410 O O . GLU A 1 421 ? 36.220 -11.805 -8.018 1.00 54.62 421 GLU A O 1
ATOM 3415 N N . THR A 1 422 ? 34.907 -10.883 -9.578 1.00 57.19 422 THR A N 1
ATOM 3416 C CA . THR A 1 422 ? 33.755 -10.644 -8.696 1.00 57.19 422 THR A CA 1
ATOM 3417 C C . THR A 1 422 ? 32.510 -11.406 -9.156 1.00 57.19 422 THR A C 1
ATOM 3419 O O . THR A 1 422 ? 31.721 -10.957 -9.972 1.00 57.19 422 THR A O 1
ATOM 3422 N N . ARG A 1 423 ? 32.233 -12.562 -8.536 1.00 66.50 423 ARG A N 1
ATOM 3423 C CA . ARG A 1 423 ? 31.027 -13.374 -8.837 1.00 66.50 423 ARG A CA 1
ATOM 3424 C C . ARG A 1 423 ? 29.682 -12.728 -8.448 1.00 66.50 423 ARG A C 1
ATOM 3426 O O . ARG A 1 423 ? 28.634 -13.327 -8.688 1.00 66.50 423 ARG A O 1
ATOM 3433 N N . LYS A 1 424 ? 29.674 -11.561 -7.796 1.00 77.12 424 LYS A N 1
ATOM 3434 C CA . LYS A 1 424 ? 28.467 -10.887 -7.280 1.00 77.12 424 LYS A CA 1
ATOM 3435 C C . LYS A 1 424 ? 28.293 -9.534 -7.955 1.00 77.12 424 LYS A C 1
ATOM 3437 O O . LYS A 1 424 ? 29.278 -8.828 -8.134 1.00 77.12 424 LYS A O 1
ATOM 3442 N N . MET A 1 425 ? 27.054 -9.181 -8.293 1.00 86.06 425 MET A N 1
ATOM 3443 C CA . MET A 1 425 ? 26.743 -7.850 -8.813 1.00 86.06 425 MET A CA 1
ATOM 3444 C C . MET A 1 425 ? 27.038 -6.754 -7.776 1.00 86.06 425 MET A C 1
ATOM 3446 O O . MET A 1 425 ? 26.913 -7.011 -6.572 1.00 86.06 425 MET A O 1
ATOM 3450 N N . PRO A 1 426 ? 27.388 -5.536 -8.229 1.00 90.44 426 PRO A N 1
ATOM 3451 C CA . PRO A 1 426 ? 27.515 -4.375 -7.355 1.00 90.44 426 PRO A CA 1
ATOM 3452 C C . PRO A 1 426 ? 26.190 -4.048 -6.649 1.00 90.44 426 PRO A C 1
ATOM 3454 O O . PRO A 1 426 ? 25.111 -4.484 -7.061 1.00 90.44 426 PRO A O 1
ATOM 3457 N N . SER A 1 427 ? 26.278 -3.292 -5.559 1.00 94.88 427 SER A N 1
ATOM 3458 C CA . SER A 1 427 ? 25.119 -2.850 -4.787 1.00 94.88 427 SER A CA 1
ATOM 3459 C C . SER A 1 427 ? 24.566 -1.512 -5.290 1.00 94.88 427 SER A C 1
ATOM 3461 O O . SER A 1 427 ? 25.323 -0.726 -5.869 1.00 94.88 427 SER A O 1
ATOM 3463 N N . PRO A 1 428 ? 23.278 -1.199 -5.035 1.00 97.75 428 PRO A N 1
ATOM 3464 C CA . PRO A 1 428 ? 22.738 0.138 -5.277 1.00 97.75 428 PRO A CA 1
ATOM 3465 C C . PRO A 1 428 ? 23.555 1.247 -4.600 1.00 97.75 428 PRO A C 1
ATOM 3467 O O . PRO A 1 428 ? 23.717 2.317 -5.178 1.00 97.75 428 PRO A O 1
ATOM 3470 N N . GLU A 1 429 ? 24.102 0.986 -3.406 1.00 97.81 429 GLU A N 1
ATOM 3471 C CA . GLU A 1 429 ? 24.963 1.928 -2.684 1.00 97.81 429 GLU A CA 1
ATOM 3472 C C . GLU A 1 429 ? 26.247 2.264 -3.455 1.00 97.81 429 GLU A C 1
ATOM 3474 O O . GLU A 1 429 ? 26.596 3.435 -3.593 1.00 97.81 429 GLU A O 1
ATOM 3479 N N . LEU A 1 430 ? 26.933 1.250 -3.996 1.00 95.38 430 LEU A N 1
ATOM 3480 C CA . LEU A 1 430 ? 28.176 1.436 -4.753 1.00 95.38 430 LEU A CA 1
ATOM 3481 C C . LEU A 1 430 ? 27.941 2.167 -6.084 1.00 95.38 430 LEU A C 1
ATOM 3483 O O . LEU A 1 430 ? 28.827 2.853 -6.585 1.00 95.38 430 LEU A O 1
ATOM 3487 N N . LEU A 1 431 ? 26.746 2.014 -6.652 1.00 95.75 431 LEU A N 1
ATOM 3488 C CA . LEU A 1 431 ? 26.361 2.553 -7.954 1.00 95.75 431 LEU A CA 1
ATOM 3489 C C . LEU A 1 431 ? 25.602 3.887 -7.866 1.00 95.75 431 LEU A C 1
ATOM 3491 O O . LEU A 1 431 ? 24.957 4.297 -8.833 1.00 95.75 431 LEU A O 1
ATOM 3495 N N . LYS A 1 432 ? 25.648 4.583 -6.726 1.00 97.75 432 LYS A N 1
ATOM 3496 C CA . LYS A 1 432 ? 25.010 5.898 -6.597 1.00 97.75 432 LYS A CA 1
ATOM 3497 C C . LYS A 1 432 ? 25.493 6.869 -7.680 1.00 97.75 432 LYS A C 1
ATOM 3499 O O . LYS A 1 432 ? 26.684 6.965 -7.970 1.00 97.75 432 LYS A O 1
ATOM 3504 N N . GLY A 1 433 ? 24.547 7.589 -8.278 1.00 97.44 433 GLY A N 1
ATOM 3505 C CA . GLY A 1 433 ? 24.783 8.543 -9.361 1.00 97.44 433 GLY A CA 1
ATOM 3506 C C . GLY A 1 433 ? 25.133 7.909 -10.710 1.00 97.44 433 GLY A C 1
ATOM 3507 O O . GLY A 1 433 ? 25.543 8.635 -11.613 1.00 97.44 433 GLY A O 1
ATOM 3508 N N . LYS A 1 434 ? 25.001 6.582 -10.865 1.00 97.88 434 LYS A N 1
ATOM 3509 C CA . LYS A 1 434 ? 25.346 5.877 -12.107 1.00 97.88 434 LYS A CA 1
ATOM 3510 C C . LYS A 1 434 ? 24.131 5.513 -12.956 1.00 97.88 434 LYS A C 1
ATOM 3512 O O . LYS A 1 434 ? 23.101 5.078 -12.441 1.00 97.88 434 LYS A O 1
ATOM 3517 N N . VAL A 1 435 ? 24.278 5.667 -14.270 1.00 98.25 435 VAL A N 1
ATOM 3518 C CA . VAL A 1 435 ? 23.348 5.183 -15.295 1.00 98.25 435 VAL A CA 1
ATOM 3519 C C . VAL A 1 435 ? 23.937 3.917 -15.912 1.00 98.25 435 VAL A C 1
ATOM 3521 O O . VAL A 1 435 ? 25.032 3.941 -16.473 1.00 98.25 435 VAL A O 1
ATOM 3524 N N . LEU A 1 436 ? 23.227 2.800 -15.775 1.00 96.69 436 LEU A N 1
ATOM 3525 C CA . LEU A 1 436 ? 23.633 1.491 -16.278 1.00 96.69 436 LEU A CA 1
ATOM 3526 C C . LEU A 1 436 ? 22.952 1.235 -17.622 1.00 96.69 436 LEU A C 1
ATOM 3528 O O . LEU A 1 436 ? 21.730 1.324 -17.713 1.00 96.69 436 LEU A O 1
ATOM 3532 N N . ILE A 1 437 ? 23.722 0.880 -18.648 1.00 96.75 437 ILE A N 1
ATOM 3533 C CA . ILE A 1 437 ? 23.177 0.575 -19.975 1.00 96.75 437 ILE A CA 1
ATOM 3534 C C . ILE A 1 437 ? 22.850 -0.919 -20.064 1.00 96.75 437 ILE A C 1
ATOM 3536 O O . ILE A 1 437 ? 23.750 -1.765 -20.021 1.00 96.75 437 ILE A O 1
ATOM 3540 N N . LYS A 1 438 ? 21.561 -1.262 -20.175 1.00 95.38 438 LYS A N 1
ATOM 3541 C CA . LYS A 1 438 ? 21.087 -2.618 -20.492 1.00 95.38 438 LYS A CA 1
ATOM 3542 C C . LYS A 1 438 ? 20.915 -2.729 -22.006 1.00 95.38 438 LYS A C 1
ATOM 3544 O O . LYS A 1 438 ? 20.127 -1.998 -22.591 1.00 95.38 438 LYS A O 1
ATOM 3549 N N . GLY A 1 439 ? 21.645 -3.660 -22.616 1.00 91.94 439 GLY A N 1
ATOM 3550 C CA . GLY A 1 439 ? 21.606 -3.911 -24.059 1.00 91.94 439 GLY A CA 1
ATOM 3551 C C . GLY A 1 439 ? 22.398 -5.159 -24.452 1.00 91.94 439 GLY A C 1
ATOM 3552 O O . GLY A 1 439 ? 22.917 -5.868 -23.580 1.00 91.94 439 GLY A O 1
ATOM 3553 N N . LYS A 1 440 ? 22.476 -5.439 -25.758 1.00 88.38 440 LYS A N 1
ATOM 3554 C CA . LYS A 1 440 ? 23.298 -6.530 -26.313 1.00 88.38 440 LYS A CA 1
ATOM 3555 C C . LYS A 1 440 ? 24.793 -6.182 -26.191 1.00 88.38 440 LYS A C 1
ATOM 3557 O O . LYS A 1 440 ? 25.159 -5.009 -26.146 1.00 88.38 440 LYS A O 1
ATOM 3562 N N . LYS A 1 441 ? 25.665 -7.194 -26.132 1.00 88.31 441 LYS A N 1
ATOM 3563 C CA . LYS A 1 441 ? 27.124 -7.016 -26.003 1.00 88.31 441 LYS A CA 1
ATOM 3564 C C . LYS A 1 441 ? 27.872 -7.945 -26.955 1.00 88.31 441 LYS A C 1
ATOM 3566 O O . LYS A 1 441 ? 27.525 -9.121 -27.030 1.00 88.31 441 LYS A O 1
ATOM 3571 N N . LEU A 1 442 ? 28.910 -7.431 -27.616 1.00 87.56 442 LEU A N 1
ATOM 3572 C CA . LEU A 1 442 ? 29.785 -8.212 -28.491 1.00 87.56 442 LEU A CA 1
ATOM 3573 C C . LEU A 1 442 ? 30.490 -9.350 -27.717 1.00 87.56 442 LEU A C 1
ATOM 3575 O O . LEU A 1 442 ? 30.819 -9.181 -26.535 1.00 87.56 442 LEU A O 1
ATOM 3579 N N . PRO A 1 443 ? 30.740 -10.506 -28.359 1.00 80.00 443 PRO A N 1
ATOM 3580 C CA . PRO A 1 443 ? 31.503 -11.607 -27.769 1.00 80.00 443 PRO A CA 1
ATOM 3581 C C . PRO A 1 443 ? 32.936 -11.199 -27.395 1.00 80.00 443 PRO A C 1
ATOM 3583 O O . PRO A 1 443 ? 33.563 -10.424 -28.106 1.00 80.00 443 PRO A O 1
ATOM 3586 N N . MET A 1 444 ? 33.503 -11.764 -26.319 1.00 70.81 444 MET A N 1
ATOM 3587 C CA . MET A 1 444 ? 34.871 -11.416 -25.877 1.00 70.81 444 MET A CA 1
ATOM 3588 C C . MET A 1 444 ? 35.986 -11.887 -26.825 1.00 70.81 444 MET A C 1
ATOM 3590 O O . MET A 1 444 ? 37.130 -11.492 -26.658 1.00 70.81 444 MET A O 1
ATOM 3594 N N . ASN A 1 445 ? 35.679 -12.781 -27.765 1.00 72.94 445 ASN A N 1
ATOM 3595 C CA . ASN A 1 445 ? 36.626 -13.366 -28.717 1.00 72.94 445 ASN A CA 1
ATOM 3596 C C . ASN A 1 445 ? 36.648 -12.647 -30.074 1.00 72.94 445 ASN A C 1
ATOM 3598 O O . ASN A 1 445 ? 37.257 -13.158 -31.014 1.00 72.94 445 ASN A O 1
ATOM 3602 N N . ILE A 1 446 ? 35.945 -11.522 -30.199 1.00 79.94 446 ILE A N 1
ATOM 3603 C CA . ILE A 1 446 ? 36.052 -10.661 -31.373 1.00 79.94 446 ILE A CA 1
ATOM 3604 C C . ILE A 1 446 ? 37.430 -9.979 -31.385 1.00 79.94 446 ILE A C 1
ATOM 3606 O O . ILE A 1 446 ? 37.978 -9.691 -30.325 1.00 79.94 446 ILE A O 1
ATOM 3610 N N . ASP A 1 447 ? 37.984 -9.739 -32.574 1.00 78.38 447 ASP A N 1
ATOM 3611 C CA . ASP A 1 447 ? 39.262 -9.037 -32.747 1.00 78.38 447 ASP A CA 1
ATOM 3612 C C . ASP A 1 447 ? 39.233 -7.673 -32.035 1.00 78.38 447 ASP A C 1
ATOM 3614 O O . ASP A 1 447 ? 38.235 -6.958 -32.141 1.00 78.38 447 ASP A O 1
ATOM 3618 N N . ASP A 1 448 ? 40.288 -7.310 -31.301 1.00 75.25 448 ASP A N 1
ATOM 3619 C CA . ASP A 1 448 ? 40.357 -6.056 -30.535 1.00 75.25 448 ASP A CA 1
ATOM 3620 C C . ASP A 1 448 ? 40.249 -4.827 -31.454 1.00 75.25 448 ASP A C 1
ATOM 3622 O O . ASP A 1 448 ? 39.672 -3.814 -31.057 1.00 75.25 448 ASP A O 1
ATOM 3626 N N . ASP A 1 449 ? 40.694 -4.958 -32.709 1.00 80.94 449 ASP A N 1
ATOM 3627 C CA . ASP A 1 449 ? 40.633 -3.910 -33.734 1.00 80.94 449 ASP A CA 1
ATOM 3628 C C . ASP A 1 449 ? 39.264 -3.831 -34.458 1.00 80.94 449 ASP A C 1
ATOM 3630 O O . ASP A 1 449 ? 39.033 -2.937 -35.278 1.00 80.94 449 ASP A O 1
ATOM 3634 N N . ALA A 1 450 ? 38.326 -4.753 -34.195 1.00 84.31 450 ALA A N 1
ATOM 3635 C CA . ALA A 1 450 ? 37.034 -4.784 -34.888 1.00 84.31 450 ALA A CA 1
ATOM 3636 C C . ALA A 1 450 ? 36.038 -3.756 -34.325 1.00 84.31 450 ALA A C 1
ATOM 3638 O O . ALA A 1 450 ? 35.529 -3.908 -33.219 1.00 84.31 450 ALA A O 1
ATOM 3639 N N . GLU A 1 451 ? 35.672 -2.752 -35.117 1.00 86.00 451 GLU A N 1
ATOM 3640 C CA . GLU A 1 451 ? 34.742 -1.663 -34.753 1.00 86.00 451 GLU A CA 1
ATOM 3641 C C . GLU A 1 451 ? 33.262 -2.077 -34.599 1.00 86.00 451 GLU A C 1
ATOM 3643 O O . GLU A 1 451 ? 32.437 -1.324 -34.068 1.00 86.00 451 GLU A O 1
ATOM 3648 N N . GLU A 1 452 ? 32.903 -3.258 -35.090 1.00 87.81 452 GLU A N 1
ATOM 3649 C CA . GLU A 1 452 ? 31.547 -3.806 -35.111 1.00 87.81 452 GLU A CA 1
ATOM 3650 C C . GLU A 1 452 ? 31.598 -5.334 -35.231 1.00 87.81 452 GLU A C 1
ATOM 3652 O O . GLU A 1 452 ? 32.608 -5.902 -35.651 1.00 87.81 452 GLU A O 1
ATOM 3657 N N . GLY A 1 453 ? 30.500 -6.004 -34.894 1.00 86.88 453 GLY A N 1
ATOM 3658 C CA . GLY A 1 453 ? 30.373 -7.448 -35.060 1.00 86.88 453 GLY A CA 1
ATOM 3659 C C . GLY A 1 453 ? 28.927 -7.914 -35.057 1.00 86.88 453 GLY A C 1
ATOM 3660 O O . GLY A 1 453 ? 28.017 -7.164 -34.696 1.00 86.88 453 GLY A O 1
ATOM 3661 N N . ASP A 1 454 ? 28.720 -9.159 -35.469 1.00 83.56 454 ASP A N 1
ATOM 3662 C CA . ASP A 1 454 ? 27.396 -9.770 -35.473 1.00 83.56 454 ASP A CA 1
ATOM 3663 C C . ASP A 1 454 ? 27.048 -10.262 -34.064 1.00 83.56 454 ASP A C 1
ATOM 3665 O O . ASP A 1 454 ? 27.817 -10.988 -33.428 1.00 83.56 454 ASP A O 1
ATOM 3669 N N . VAL A 1 455 ? 25.869 -9.872 -33.582 1.00 79.62 455 VAL A N 1
ATOM 3670 C CA . VAL A 1 455 ? 25.244 -10.447 -32.389 1.00 79.62 455 VAL A CA 1
ATOM 3671 C C . VAL A 1 455 ? 23.958 -11.139 -32.811 1.00 79.62 455 VAL A C 1
ATOM 3673 O O . VAL A 1 455 ? 23.155 -10.601 -33.579 1.00 79.62 455 VAL A O 1
ATOM 3676 N N . SER A 1 456 ? 23.789 -12.371 -32.349 1.00 68.69 456 SER A N 1
ATOM 3677 C CA . SER A 1 456 ? 22.608 -13.167 -32.671 1.00 68.69 456 SER A CA 1
ATOM 3678 C C . SER A 1 456 ? 21.423 -12.770 -31.793 1.00 68.69 456 SER A C 1
ATOM 3680 O O . SER A 1 456 ? 21.598 -12.209 -30.707 1.00 68.69 456 SER A O 1
ATOM 3682 N N . ASP A 1 457 ? 20.213 -13.127 -32.214 1.00 59.78 457 ASP A N 1
ATOM 3683 C CA . ASP A 1 457 ? 19.034 -13.023 -31.352 1.00 59.78 457 ASP A CA 1
ATOM 3684 C C . ASP A 1 457 ? 19.096 -13.914 -30.099 1.00 59.78 457 ASP A C 1
ATOM 3686 O O . ASP A 1 457 ? 18.315 -13.710 -29.174 1.00 59.78 457 ASP A O 1
ATOM 3690 N N . GLU A 1 458 ? 20.047 -14.846 -29.976 1.00 52.69 458 GLU A N 1
ATOM 3691 C CA . GLU A 1 458 ? 20.308 -15.533 -28.699 1.00 52.69 458 GLU A CA 1
ATOM 3692 C C . GLU A 1 458 ? 20.865 -14.568 -27.628 1.00 52.69 458 GLU A C 1
ATOM 3694 O O . GLU A 1 458 ? 20.650 -14.750 -26.429 1.00 52.69 458 GLU A O 1
ATOM 3699 N N . ASP A 1 459 ? 21.499 -13.468 -28.044 1.00 50.50 459 ASP A N 1
ATOM 3700 C CA . ASP A 1 459 ? 21.933 -12.375 -27.167 1.00 50.50 459 ASP A CA 1
ATOM 3701 C C . ASP A 1 459 ? 20.870 -11.260 -27.041 1.00 50.50 459 ASP A C 1
ATOM 3703 O O . ASP A 1 459 ? 21.130 -10.239 -26.401 1.00 50.50 459 ASP A O 1
ATOM 3707 N N . SER A 1 460 ? 19.677 -11.407 -27.642 1.00 49.84 460 SER A N 1
ATOM 3708 C CA . SER A 1 460 ? 18.684 -10.319 -27.694 1.00 49.84 460 SER A CA 1
ATOM 3709 C C . SER A 1 460 ? 18.013 -9.997 -26.366 1.00 49.84 460 SER A C 1
ATOM 3711 O O . SER A 1 460 ? 17.518 -8.891 -26.193 1.00 49.84 460 SER A O 1
ATOM 3713 N N . GLY A 1 461 ? 18.048 -10.902 -25.390 1.00 51.59 461 GLY A N 1
ATOM 3714 C CA . GLY A 1 461 ? 17.416 -10.664 -24.096 1.00 51.59 461 GLY A CA 1
ATOM 3715 C C . GLY A 1 461 ? 15.896 -10.724 -24.102 1.00 51.59 461 GLY A C 1
ATOM 3716 O O . GLY A 1 461 ? 15.352 -10.889 -23.019 1.00 51.59 461 GLY A O 1
ATOM 3717 N N . GLU A 1 462 ? 15.252 -10.622 -25.261 1.00 52.34 462 GLU A N 1
ATOM 3718 C CA . GLU A 1 462 ? 13.808 -10.540 -25.484 1.00 52.34 462 GLU A CA 1
ATOM 3719 C C . GLU A 1 462 ? 13.405 -11.667 -26.447 1.00 52.34 462 GLU A C 1
ATOM 3721 O O . GLU A 1 462 ? 14.169 -12.035 -27.338 1.00 52.34 462 GLU A O 1
ATOM 3726 N N . GLU A 1 463 ? 12.251 -12.298 -26.234 1.00 51.09 463 GLU A N 1
ATOM 3727 C CA . GLU A 1 463 ? 11.780 -13.357 -27.134 1.00 51.09 463 GLU A CA 1
ATOM 3728 C C . GLU A 1 463 ? 10.957 -12.735 -28.273 1.00 51.09 463 GLU A C 1
ATOM 3730 O O . GLU A 1 463 ? 9.949 -12.085 -28.004 1.00 51.09 463 GLU A O 1
ATOM 3735 N N . GLU A 1 464 ? 11.381 -12.924 -29.533 1.00 45.72 464 GLU A N 1
ATOM 3736 C CA . GLU A 1 464 ? 10.535 -12.623 -30.700 1.00 45.72 464 GLU A CA 1
ATOM 3737 C C . GLU A 1 464 ? 9.308 -13.556 -30.678 1.00 45.72 464 GLU A C 1
ATOM 3739 O O . GLU A 1 464 ? 9.451 -14.776 -30.562 1.00 45.72 464 GLU A O 1
ATOM 3744 N N . GLU A 1 465 ? 8.106 -12.983 -30.774 1.00 45.44 465 GLU A N 1
ATOM 3745 C CA . GLU A 1 465 ? 6.849 -13.728 -30.887 1.00 45.44 465 GLU A CA 1
ATOM 3746 C C . GLU A 1 465 ? 6.734 -14.279 -32.324 1.00 45.44 465 GLU A C 1
ATOM 3748 O O . GLU A 1 465 ? 6.422 -13.541 -33.257 1.00 45.44 465 GLU A O 1
ATOM 3753 N N . GLU A 1 466 ? 7.036 -15.567 -32.527 1.00 40.31 466 GLU A N 1
ATOM 3754 C CA . GLU A 1 466 ? 6.596 -16.292 -33.730 1.00 40.31 466 GLU A CA 1
ATOM 3755 C C . GLU A 1 466 ? 5.073 -16.503 -33.656 1.00 40.31 466 GLU A C 1
ATOM 3757 O O . GLU A 1 466 ? 4.539 -16.776 -32.578 1.00 40.31 466 GLU A O 1
ATOM 3762 N N . ASP A 1 467 ? 4.380 -16.362 -34.793 1.00 36.62 467 ASP A N 1
ATOM 3763 C CA . ASP A 1 467 ? 2.920 -16.456 -34.915 1.00 36.62 467 ASP A CA 1
ATOM 3764 C C . ASP A 1 467 ? 2.346 -17.657 -34.126 1.00 36.62 467 ASP A C 1
ATOM 3766 O O . ASP A 1 467 ? 2.685 -18.817 -34.377 1.00 36.62 467 ASP A O 1
ATOM 3770 N N . GLU A 1 468 ? 1.427 -17.393 -33.187 1.00 40.47 468 GLU A N 1
ATOM 3771 C CA . GLU A 1 468 ? 0.802 -18.394 -32.297 1.00 40.47 468 GLU A CA 1
ATOM 3772 C C . GLU A 1 468 ? 0.076 -19.550 -33.030 1.00 40.47 468 GLU A C 1
ATOM 3774 O O . GLU A 1 468 ? -0.346 -20.523 -32.398 1.00 40.47 468 GLU A O 1
ATOM 3779 N N . GLU A 1 469 ? -0.074 -19.502 -34.360 1.00 37.78 469 GLU A N 1
ATOM 3780 C CA . GLU A 1 469 ? -0.682 -20.594 -35.129 1.00 37.78 469 GLU A CA 1
ATOM 3781 C C . GLU A 1 469 ? 0.167 -21.881 -35.157 1.00 37.78 469 GLU A C 1
ATOM 3783 O O . GLU A 1 469 ? -0.415 -22.971 -35.240 1.00 37.78 469 GLU A O 1
ATOM 3788 N N . ASP A 1 470 ? 1.495 -21.796 -34.995 1.00 36.06 470 ASP A N 1
ATOM 3789 C CA . ASP A 1 470 ? 2.380 -22.975 -34.988 1.00 36.06 470 ASP A CA 1
ATOM 3790 C C . ASP A 1 470 ? 2.574 -23.606 -33.591 1.00 36.06 470 ASP A C 1
ATOM 3792 O O . ASP A 1 470 ? 3.036 -24.744 -33.472 1.00 36.06 470 ASP A O 1
ATOM 3796 N N . THR A 1 471 ? 2.114 -22.960 -32.512 1.00 38.00 471 THR A N 1
ATOM 3797 C CA . THR A 1 471 ? 2.146 -23.506 -31.137 1.00 38.00 471 THR A CA 1
ATOM 3798 C C . THR A 1 471 ? 0.879 -24.297 -30.780 1.00 38.00 471 THR A C 1
ATOM 3800 O O . THR A 1 471 ? 0.307 -24.187 -29.692 1.00 38.00 471 THR A O 1
ATOM 3803 N N . ARG A 1 472 ? 0.439 -25.198 -31.672 1.00 34.22 472 ARG A N 1
ATOM 3804 C CA . ARG A 1 472 ? -0.571 -26.205 -31.302 1.00 34.22 472 ARG A CA 1
ATOM 3805 C C . ARG A 1 472 ? -0.000 -27.176 -30.266 1.00 34.22 472 ARG A C 1
ATOM 3807 O O . ARG A 1 472 ? 0.830 -28.031 -30.560 1.00 34.22 472 ARG A O 1
ATOM 3814 N N . ILE A 1 473 ? -0.524 -27.029 -29.051 1.00 39.84 473 ILE A N 1
ATOM 3815 C CA . ILE A 1 473 ? -0.388 -27.859 -27.849 1.00 39.84 473 ILE A CA 1
ATOM 3816 C C . ILE A 1 473 ? -0.156 -29.346 -28.184 1.00 39.84 473 ILE A C 1
ATOM 3818 O O . ILE A 1 473 ? -1.087 -30.078 -28.521 1.00 39.84 473 ILE A O 1
ATOM 3822 N N . SER A 1 474 ? 1.083 -29.805 -27.999 1.00 32.38 474 SER A N 1
ATOM 3823 C CA . SER A 1 474 ? 1.400 -31.213 -27.750 1.00 32.38 474 SER A CA 1
ATOM 3824 C C . SER A 1 474 ? 1.676 -31.382 -26.257 1.00 32.38 474 SER A C 1
ATOM 3826 O O . SER A 1 474 ? 2.555 -30.735 -25.695 1.00 32.38 474 SER A O 1
ATOM 3828 N N . THR A 1 475 ? 0.909 -32.247 -25.597 1.00 32.91 475 THR A N 1
ATOM 3829 C CA . THR A 1 475 ? 0.944 -32.531 -24.151 1.00 32.91 475 THR A CA 1
ATOM 3830 C C . THR A 1 475 ? 2.177 -33.327 -23.688 1.00 32.91 475 THR A C 1
ATOM 3832 O O . THR A 1 475 ? 2.134 -33.970 -22.638 1.00 32.91 475 THR A O 1
ATOM 3835 N N . ASP A 1 476 ? 3.276 -33.326 -24.446 1.00 30.73 476 ASP A N 1
ATOM 3836 C CA . ASP A 1 476 ? 4.446 -34.154 -24.151 1.00 30.73 476 ASP A CA 1
ATOM 3837 C C . ASP A 1 476 ? 5.511 -33.413 -23.323 1.00 30.73 476 ASP A C 1
ATOM 3839 O O . ASP A 1 476 ? 6.178 -32.476 -23.761 1.00 30.73 476 ASP A O 1
ATOM 3843 N N . VAL A 1 477 ? 5.724 -33.920 -22.106 1.00 36.66 477 VAL A N 1
ATOM 3844 C CA . VAL A 1 477 ? 6.578 -33.396 -21.017 1.00 36.66 477 VAL A CA 1
ATOM 3845 C C . VAL A 1 477 ? 8.084 -33.342 -21.372 1.00 36.66 477 VAL A C 1
ATOM 3847 O O . VAL A 1 477 ? 8.908 -32.925 -20.562 1.00 36.66 477 VAL A O 1
ATOM 3850 N N . ARG A 1 478 ? 8.482 -33.730 -22.591 1.00 33.69 478 ARG A N 1
ATOM 3851 C CA . ARG A 1 478 ? 9.887 -33.759 -23.052 1.00 33.69 478 ARG A CA 1
ATOM 3852 C C . ARG A 1 478 ? 10.322 -32.539 -23.876 1.00 33.69 478 ARG A C 1
ATOM 3854 O O . ARG A 1 478 ? 11.505 -32.434 -24.178 1.00 33.69 478 ARG A O 1
ATOM 3861 N N . PHE A 1 479 ? 9.413 -31.620 -24.216 1.00 35.81 479 PHE A N 1
ATOM 3862 C CA . PHE A 1 479 ? 9.722 -30.447 -25.054 1.00 35.81 479 PHE A CA 1
ATOM 3863 C C . PHE A 1 479 ? 10.180 -29.191 -24.285 1.00 35.81 479 PHE A C 1
ATOM 3865 O O . PHE A 1 479 ? 10.676 -28.257 -24.897 1.00 35.81 479 PHE A O 1
ATOM 3872 N N . PHE A 1 480 ? 10.099 -29.170 -22.948 1.00 42.22 480 PHE A N 1
ATOM 3873 C CA . PHE A 1 480 ? 10.460 -27.998 -22.123 1.00 42.22 480 PHE A CA 1
ATOM 3874 C C . PHE A 1 480 ? 11.851 -28.077 -21.464 1.00 42.22 480 PHE A C 1
ATOM 3876 O O . PHE A 1 480 ? 12.181 -27.266 -20.600 1.00 42.22 480 PHE A O 1
ATOM 3883 N N . THR A 1 481 ? 12.670 -29.067 -21.830 1.00 33.81 481 THR A N 1
ATOM 3884 C CA . THR A 1 481 ? 14.099 -29.131 -21.455 1.00 33.81 481 THR A CA 1
ATOM 3885 C C . THR A 1 481 ? 15.006 -28.418 -22.459 1.00 33.81 481 THR A C 1
ATOM 3887 O O . THR A 1 481 ? 16.212 -28.333 -22.252 1.00 33.81 481 THR A O 1
ATOM 3890 N N . THR A 1 482 ? 14.455 -27.936 -23.573 1.00 35.12 482 THR A N 1
ATOM 3891 C CA . THR A 1 482 ? 15.179 -27.187 -24.604 1.00 35.12 482 THR A CA 1
ATOM 3892 C C . THR A 1 482 ? 14.141 -26.402 -25.395 1.00 35.12 482 THR A C 1
ATOM 3894 O O . THR A 1 482 ? 13.362 -27.012 -26.122 1.00 35.12 482 THR A O 1
ATOM 3897 N N . VAL A 1 483 ? 14.101 -25.074 -25.269 1.00 37.09 483 VAL A N 1
ATOM 3898 C CA . VAL A 1 483 ? 13.398 -24.241 -26.255 1.00 37.09 483 VAL A CA 1
ATOM 3899 C C . VAL A 1 483 ? 14.171 -24.402 -27.570 1.00 37.09 483 VAL A C 1
ATOM 3901 O O . VAL A 1 483 ? 15.210 -23.779 -27.765 1.00 37.09 483 VAL A O 1
ATOM 3904 N N . LYS A 1 484 ? 13.754 -25.338 -28.430 1.00 30.83 484 LYS A N 1
ATOM 3905 C CA . LYS A 1 484 ? 14.267 -25.447 -29.799 1.00 30.83 484 LYS A CA 1
ATOM 3906 C C . LYS A 1 484 ? 13.400 -24.574 -30.691 1.00 30.83 484 LYS A C 1
ATOM 3908 O O . LYS A 1 484 ? 12.286 -24.970 -31.012 1.00 30.83 484 LYS A O 1
ATOM 3913 N N . ILE A 1 485 ? 13.943 -23.435 -31.101 1.00 37.47 485 ILE A N 1
ATOM 3914 C CA . ILE A 1 485 ? 13.440 -22.682 -32.248 1.00 37.47 485 ILE A CA 1
ATOM 3915 C C . ILE A 1 485 ? 14.335 -23.061 -33.418 1.00 37.47 485 ILE A C 1
ATOM 3917 O O . ILE A 1 485 ? 15.522 -22.740 -33.435 1.00 37.47 485 ILE A O 1
ATOM 3921 N N . ASP A 1 486 ? 13.778 -23.812 -34.362 1.00 31.53 486 ASP A N 1
ATOM 3922 C CA . ASP A 1 486 ? 14.430 -24.172 -35.624 1.00 31.53 486 ASP A CA 1
ATOM 3923 C C . ASP A 1 486 ? 14.229 -23.024 -36.633 1.00 31.53 486 ASP A C 1
ATOM 3925 O O . ASP A 1 486 ? 13.714 -23.195 -37.735 1.00 31.53 486 ASP A O 1
ATOM 3929 N N . GLY A 1 487 ? 14.603 -21.815 -36.211 1.00 38.09 487 GLY A N 1
ATOM 3930 C CA . GLY A 1 487 ? 14.566 -20.588 -36.993 1.00 38.09 487 GLY A CA 1
ATOM 3931 C C . GLY A 1 487 ? 15.979 -20.029 -37.071 1.00 38.09 487 GLY A C 1
ATOM 3932 O O . GLY A 1 487 ? 16.660 -19.898 -36.056 1.00 38.09 487 GLY A O 1
ATOM 3933 N N . ARG A 1 488 ? 16.465 -19.723 -38.280 1.00 39.84 488 ARG A N 1
ATOM 3934 C CA . ARG A 1 488 ? 17.706 -18.951 -38.454 1.00 39.84 488 ARG A CA 1
ATOM 3935 C C . ARG A 1 488 ? 17.513 -17.608 -37.743 1.00 39.84 488 ARG A C 1
ATOM 3937 O O . ARG A 1 488 ? 16.871 -16.733 -38.315 1.00 39.84 488 ARG A O 1
ATOM 3944 N N . GLY A 1 489 ? 18.024 -17.474 -36.517 1.00 47.62 489 GLY A N 1
ATOM 3945 C CA . GLY A 1 489 ? 17.918 -16.240 -35.737 1.00 47.62 489 GLY A CA 1
ATOM 3946 C C . GLY A 1 489 ? 18.407 -15.054 -36.560 1.00 47.62 489 GLY A C 1
ATOM 3947 O O . GLY A 1 489 ? 19.409 -15.176 -37.279 1.00 47.62 489 GLY A O 1
ATOM 3948 N N . LYS A 1 490 ? 17.697 -13.924 -36.504 1.00 56.88 490 LYS A N 1
ATOM 3949 C CA . LYS A 1 490 ? 18.181 -12.722 -37.171 1.00 56.88 490 LYS A CA 1
ATOM 3950 C C . LYS A 1 490 ? 19.460 -12.314 -36.441 1.00 56.88 490 LYS A C 1
ATOM 3952 O O . LYS A 1 490 ? 19.593 -12.359 -35.220 1.00 56.88 490 LYS A O 1
ATOM 3957 N N . THR A 1 491 ? 20.484 -12.007 -37.215 1.00 65.44 491 THR A N 1
ATOM 3958 C CA . THR A 1 491 ? 21.730 -11.455 -36.695 1.00 65.44 491 THR A CA 1
ATOM 3959 C C . THR A 1 491 ? 21.662 -9.957 -36.903 1.00 65.44 491 THR A C 1
ATOM 3961 O O . THR A 1 491 ? 21.477 -9.513 -38.038 1.00 65.44 491 THR A O 1
ATOM 3964 N N . MET A 1 492 ? 21.811 -9.177 -35.835 1.00 82.25 492 MET A N 1
ATOM 3965 C CA . MET A 1 492 ? 21.981 -7.732 -35.961 1.00 82.25 492 MET A CA 1
ATOM 3966 C C . MET A 1 492 ? 23.458 -7.378 -35.848 1.00 82.25 492 MET A C 1
ATOM 3968 O O . MET A 1 492 ? 24.219 -8.017 -35.120 1.00 82.25 492 MET A O 1
ATOM 3972 N N . ARG A 1 493 ? 23.860 -6.319 -36.544 1.00 89.44 493 ARG A N 1
ATOM 3973 C CA . ARG A 1 493 ? 25.221 -5.799 -36.461 1.00 89.44 493 ARG A CA 1
ATOM 3974 C C . ARG A 1 493 ? 25.291 -4.775 -35.334 1.00 89.44 493 ARG A C 1
ATOM 3976 O O . ARG A 1 493 ? 24.521 -3.812 -35.323 1.00 89.44 493 ARG A O 1
ATOM 3983 N N . LEU A 1 494 ? 26.175 -5.006 -34.370 1.00 92.81 494 LEU A N 1
ATOM 3984 C CA . LEU A 1 494 ? 26.332 -4.183 -33.175 1.00 92.81 494 LEU A CA 1
ATOM 3985 C C . LEU A 1 494 ? 27.653 -3.415 -33.234 1.00 92.81 494 LEU A C 1
ATOM 3987 O O . LEU A 1 494 ? 28.710 -3.996 -33.483 1.00 92.81 494 LEU A O 1
ATOM 3991 N N . SER A 1 495 ? 27.598 -2.110 -32.975 1.00 95.19 495 SER A N 1
ATOM 3992 C CA . SER A 1 495 ? 28.795 -1.279 -32.860 1.00 95.19 495 SER A CA 1
ATOM 3993 C C . SER A 1 495 ? 29.558 -1.592 -31.569 1.00 95.19 495 SER A C 1
ATOM 3995 O O . SER A 1 495 ? 28.960 -1.782 -30.503 1.00 95.19 495 SER A O 1
ATOM 3997 N N . ARG A 1 496 ? 30.896 -1.596 -31.633 1.00 92.69 496 ARG A N 1
ATOM 3998 C CA . ARG A 1 496 ? 31.731 -1.723 -30.429 1.00 92.69 496 ARG A CA 1
ATOM 3999 C C . ARG A 1 496 ? 31.470 -0.586 -29.446 1.00 92.69 496 ARG A C 1
ATOM 4001 O O . ARG A 1 496 ? 31.298 -0.845 -28.259 1.00 92.69 496 ARG A O 1
ATOM 4008 N N . ALA A 1 497 ? 31.345 0.639 -29.957 1.00 93.44 497 ALA A N 1
ATOM 4009 C CA . ALA A 1 497 ? 31.095 1.834 -29.155 1.00 93.44 497 ALA A CA 1
ATOM 4010 C C . ALA A 1 497 ? 29.876 1.685 -28.228 1.00 93.44 497 ALA A C 1
ATOM 4012 O O . ALA A 1 497 ? 29.965 2.023 -27.053 1.00 93.44 497 ALA A O 1
ATOM 4013 N N . LEU A 1 498 ? 28.760 1.130 -28.718 1.00 93.94 498 LEU A N 1
ATOM 4014 C CA . LEU A 1 498 ? 27.568 0.892 -27.897 1.00 93.94 498 LEU A CA 1
ATOM 4015 C C . LEU A 1 498 ? 27.722 -0.345 -26.992 1.00 93.94 498 LEU A C 1
ATOM 4017 O O . LEU A 1 498 ? 27.352 -0.308 -25.818 1.00 93.94 498 LEU A O 1
ATOM 4021 N N . SER A 1 499 ? 28.313 -1.426 -27.513 1.00 92.69 499 SER A N 1
ATOM 4022 C CA . SER A 1 499 ? 28.587 -2.667 -26.768 1.00 92.69 499 SER A CA 1
ATOM 4023 C C . SER A 1 499 ? 29.460 -2.444 -25.523 1.00 92.69 499 SER A C 1
ATOM 4025 O O . SER A 1 499 ? 29.264 -3.082 -24.479 1.00 92.69 499 SER A O 1
ATOM 4027 N N . ASP A 1 500 ? 30.437 -1.544 -25.603 1.00 91.62 500 ASP A N 1
ATOM 4028 C CA . ASP A 1 500 ? 31.386 -1.293 -24.519 1.00 91.62 500 ASP A CA 1
ATOM 4029 C C . ASP A 1 500 ? 30.765 -0.552 -23.332 1.00 91.62 500 ASP A C 1
ATOM 4031 O O . ASP A 1 500 ? 31.242 -0.720 -22.204 1.00 91.62 500 ASP A O 1
ATOM 4035 N N . LEU A 1 501 ? 29.655 0.166 -23.548 1.00 93.75 501 LEU A N 1
ATOM 4036 C CA . LEU A 1 501 ? 28.873 0.820 -22.492 1.00 93.75 501 LEU A CA 1
ATOM 4037 C C . LEU A 1 501 ? 28.049 -0.179 -21.658 1.00 93.75 501 LEU A C 1
ATOM 4039 O O . LEU A 1 501 ? 27.687 0.110 -20.516 1.00 93.75 501 LEU A O 1
ATOM 4043 N N . VAL A 1 502 ? 27.778 -1.380 -22.183 1.00 91.75 502 VAL A N 1
ATOM 4044 C CA . VAL A 1 502 ? 27.070 -2.446 -21.456 1.00 91.75 502 VAL A CA 1
ATOM 4045 C C . VAL A 1 502 ? 28.042 -3.149 -20.504 1.00 91.75 502 VAL A C 1
ATOM 4047 O O . VAL A 1 502 ? 28.798 -4.042 -20.902 1.00 91.75 502 VAL A O 1
ATOM 4050 N N . LYS A 1 503 ? 28.045 -2.734 -19.231 1.00 86.81 503 LYS A N 1
ATOM 4051 C CA . LYS A 1 503 ? 28.953 -3.265 -18.192 1.00 86.81 503 LYS A CA 1
ATOM 4052 C C . LYS A 1 503 ? 28.298 -4.308 -17.288 1.00 86.81 503 LYS A C 1
ATOM 4054 O O . LYS A 1 503 ? 28.786 -5.424 -17.202 1.00 86.81 503 LYS A O 1
ATOM 4059 N N . TYR A 1 504 ? 27.202 -3.956 -16.618 1.00 85.81 504 TYR A N 1
ATOM 4060 C CA . TYR A 1 504 ? 26.611 -4.775 -15.543 1.00 85.81 504 TYR A CA 1
ATOM 4061 C C . TYR A 1 504 ? 25.342 -5.521 -15.959 1.00 85.81 504 TYR A C 1
ATOM 4063 O O . TYR A 1 504 ? 24.895 -6.428 -15.263 1.00 85.81 504 TYR A O 1
ATOM 4071 N N . THR A 1 505 ? 24.745 -5.104 -17.073 1.00 89.56 505 THR A N 1
ATOM 4072 C CA . THR A 1 505 ? 23.383 -5.458 -17.479 1.00 89.56 505 THR A CA 1
ATOM 4073 C C . THR A 1 505 ? 23.373 -6.018 -18.901 1.00 89.56 505 THR A C 1
ATOM 4075 O O . THR A 1 505 ? 22.660 -5.518 -19.770 1.00 89.56 505 THR A O 1
ATOM 4078 N N . LYS A 1 506 ? 24.204 -7.042 -19.163 1.00 89.50 506 LYS A N 1
ATOM 4079 C CA . LYS A 1 506 ? 24.236 -7.711 -20.475 1.00 89.50 506 LYS A CA 1
ATOM 4080 C C . LYS A 1 506 ? 22.899 -8.412 -20.716 1.00 89.50 506 LYS A C 1
ATOM 4082 O O . LYS A 1 506 ? 22.537 -9.306 -19.952 1.00 89.50 506 LYS A O 1
ATOM 4087 N N . SER A 1 507 ? 22.217 -8.049 -21.797 1.00 88.38 507 SER A N 1
ATOM 4088 C CA . SER A 1 507 ? 20.999 -8.732 -22.236 1.00 88.38 507 SER A CA 1
ATOM 4089 C C . SER A 1 507 ? 21.337 -10.113 -22.797 1.00 88.38 507 SER A C 1
ATOM 4091 O O . SER A 1 507 ? 22.290 -10.244 -23.565 1.00 88.38 507 SER A O 1
ATOM 4093 N N . VAL A 1 508 ? 20.603 -11.142 -22.365 1.00 84.38 508 VAL A N 1
ATOM 4094 C CA . VAL A 1 508 ? 20.730 -12.526 -22.856 1.00 84.38 508 VAL A CA 1
ATOM 4095 C C . VAL A 1 508 ? 19.375 -13.220 -22.875 1.00 84.38 508 VAL A C 1
ATOM 4097 O O . VAL A 1 508 ? 18.567 -13.051 -21.951 1.00 84.38 508 VAL A O 1
ATOM 4100 N N . ARG A 1 509 ? 19.127 -14.028 -23.905 1.00 79.06 509 ARG A N 1
ATOM 4101 C CA . ARG A 1 509 ? 17.907 -14.829 -24.006 1.00 79.06 509 ARG A CA 1
ATOM 4102 C C . ARG A 1 509 ? 17.851 -15.891 -22.904 1.00 79.06 509 ARG A C 1
ATOM 4104 O O . ARG A 1 509 ? 18.884 -16.294 -22.367 1.00 79.06 509 ARG A O 1
ATOM 4111 N N . VAL A 1 510 ? 16.648 -16.336 -22.544 1.00 76.88 510 VAL A N 1
ATOM 4112 C CA . VAL A 1 510 ? 16.457 -17.491 -21.656 1.00 76.88 510 VAL A CA 1
ATOM 4113 C C . VAL A 1 510 ? 16.382 -18.764 -22.496 1.00 76.88 510 VAL A C 1
ATOM 4115 O O . VAL A 1 510 ? 15.460 -18.932 -23.282 1.00 76.88 510 VAL A O 1
ATOM 4118 N N . HIS A 1 511 ? 17.337 -19.678 -22.321 1.00 69.44 511 HIS A N 1
ATOM 4119 C CA . HIS A 1 511 ? 17.308 -21.003 -22.959 1.00 69.44 511 HIS A CA 1
ATOM 4120 C C . HIS A 1 511 ? 16.809 -22.089 -22.000 1.00 69.44 511 HIS A C 1
ATOM 4122 O O . HIS A 1 511 ? 16.055 -22.981 -22.391 1.00 69.44 511 HIS A O 1
ATOM 4128 N N . ASP A 1 512 ? 17.236 -22.011 -20.736 1.00 74.56 512 ASP A N 1
ATOM 4129 C CA . ASP A 1 512 ? 16.804 -22.894 -19.655 1.00 74.56 512 ASP A CA 1
ATOM 4130 C C . ASP A 1 512 ? 17.028 -22.227 -18.289 1.00 74.56 512 ASP A C 1
ATOM 4132 O O . ASP A 1 512 ? 18.161 -21.987 -17.863 1.00 74.56 512 ASP A O 1
ATOM 4136 N N . ILE A 1 513 ? 15.936 -21.974 -17.564 1.00 78.38 513 ILE A N 1
ATOM 4137 C CA . ILE A 1 513 ? 15.970 -21.359 -16.230 1.00 78.38 513 ILE A CA 1
ATOM 4138 C C . ILE A 1 513 ? 16.684 -22.222 -15.178 1.00 78.38 513 ILE A C 1
ATOM 4140 O O . ILE A 1 513 ? 17.058 -21.710 -14.122 1.00 78.38 513 ILE A O 1
ATOM 4144 N N . GLU A 1 514 ? 16.865 -23.523 -15.427 1.00 70.38 514 GLU A N 1
ATOM 4145 C CA . GLU A 1 514 ? 17.535 -24.423 -14.487 1.00 70.38 514 GLU A CA 1
ATOM 4146 C C . GLU A 1 514 ? 19.057 -24.340 -14.591 1.00 70.38 514 GLU A C 1
ATOM 4148 O O . GLU A 1 514 ? 19.730 -24.313 -13.560 1.00 70.38 514 GLU A O 1
ATOM 4153 N N . THR A 1 515 ? 19.614 -24.272 -15.800 1.00 67.19 515 THR A N 1
ATOM 4154 C CA . THR A 1 515 ? 21.070 -24.305 -16.008 1.00 67.19 515 THR A CA 1
ATOM 4155 C C . THR A 1 515 ? 21.694 -22.931 -16.242 1.00 67.19 515 THR A C 1
ATOM 4157 O O . THR A 1 515 ? 22.812 -22.690 -15.778 1.00 67.19 515 THR A O 1
ATOM 4160 N N . GLN A 1 516 ? 20.981 -21.991 -16.867 1.00 68.75 516 GLN A N 1
ATOM 4161 C CA . GLN A 1 516 ? 21.542 -20.699 -17.279 1.00 68.75 516 GLN A CA 1
ATOM 4162 C C . GLN A 1 516 ? 22.009 -19.837 -16.099 1.00 68.75 516 GLN A C 1
ATOM 4164 O O . GLN A 1 516 ? 23.108 -19.283 -16.122 1.00 68.75 516 GLN A O 1
ATOM 4169 N N . ALA A 1 517 ? 21.254 -19.826 -14.997 1.00 59.53 517 ALA A N 1
ATOM 4170 C CA . ALA A 1 517 ? 21.602 -19.071 -13.788 1.00 59.53 517 ALA A CA 1
ATOM 4171 C C . ALA A 1 517 ? 22.874 -19.574 -13.064 1.00 59.53 517 ALA A C 1
ATOM 4173 O O . ALA A 1 517 ? 23.267 -19.021 -12.034 1.00 59.53 517 ALA A O 1
ATOM 4174 N N . TYR A 1 518 ? 23.506 -20.657 -13.532 1.00 61.62 518 TYR A N 1
ATOM 4175 C CA . TYR A 1 518 ? 24.797 -21.135 -13.025 1.00 61.62 518 TYR A CA 1
ATOM 4176 C C . TYR A 1 518 ? 25.994 -20.586 -13.820 1.00 61.62 518 TYR A C 1
ATOM 4178 O O . TYR A 1 518 ? 27.124 -20.724 -13.350 1.00 61.62 518 TYR A O 1
ATOM 4186 N N . MET A 1 519 ? 25.766 -19.972 -14.987 1.00 62.22 519 MET A N 1
ATOM 4187 C CA . MET A 1 519 ? 26.826 -19.579 -15.921 1.00 62.22 519 MET A CA 1
ATOM 4188 C C . MET A 1 519 ? 27.362 -18.160 -15.686 1.00 62.22 519 MET A C 1
ATOM 4190 O O . MET A 1 519 ? 28.575 -17.967 -15.729 1.00 62.22 519 MET A O 1
ATOM 4194 N N . SER A 1 520 ? 26.504 -17.172 -15.406 1.00 65.94 520 SER A N 1
ATOM 4195 C CA . SER A 1 520 ? 26.925 -15.796 -15.095 1.00 65.94 520 SER A CA 1
ATOM 4196 C C . SER A 1 520 ? 25.852 -15.043 -14.304 1.00 65.94 520 SER A C 1
ATOM 4198 O O . SER A 1 520 ? 24.665 -15.180 -14.575 1.00 65.94 520 SER A O 1
ATOM 4200 N N . SER A 1 521 ? 26.259 -14.239 -13.317 1.00 67.38 521 SER A N 1
ATOM 4201 C CA . SER A 1 521 ? 25.345 -13.471 -12.456 1.00 67.38 521 SER A CA 1
ATOM 4202 C C . SER A 1 521 ? 25.052 -12.053 -12.961 1.00 67.38 521 SER A C 1
ATOM 4204 O O . SER A 1 521 ? 24.189 -11.381 -12.405 1.00 67.38 521 SER A O 1
ATOM 4206 N N . TRP A 1 522 ? 25.766 -11.567 -13.986 1.00 75.31 522 TRP A N 1
ATOM 4207 C CA . TRP A 1 522 ? 25.667 -10.180 -14.499 1.00 75.31 522 TRP A CA 1
ATOM 4208 C C . TRP A 1 522 ? 24.882 -10.101 -15.815 1.00 75.31 522 TRP A C 1
ATOM 4210 O O . TRP A 1 522 ? 25.093 -9.241 -16.671 1.00 75.31 522 TRP A O 1
ATOM 4220 N N . GLN A 1 523 ? 24.000 -11.075 -15.991 1.00 84.62 523 GLN A N 1
ATOM 4221 C CA . GLN A 1 523 ? 23.111 -11.195 -17.127 1.00 84.62 523 GLN A CA 1
ATOM 4222 C C . GLN A 1 523 ? 21.720 -10.682 -16.752 1.00 84.62 523 GLN A C 1
ATOM 4224 O O . GLN A 1 523 ? 21.287 -10.767 -15.598 1.00 84.62 523 GLN A O 1
ATOM 4229 N N . VAL A 1 524 ? 21.020 -10.149 -17.744 1.00 89.06 524 VAL A N 1
ATOM 4230 C CA . VAL A 1 524 ? 19.637 -9.699 -17.641 1.00 89.06 524 VAL A CA 1
ATOM 4231 C C . VAL A 1 524 ? 18.852 -10.398 -18.734 1.00 89.06 524 VAL A C 1
ATOM 4233 O O . VAL A 1 524 ? 19.206 -10.306 -19.907 1.00 89.06 524 VAL A O 1
ATOM 4236 N N . SER A 1 525 ? 17.778 -11.073 -18.354 1.00 90.88 525 SER A N 1
ATOM 4237 C CA . SER A 1 525 ? 16.802 -11.587 -19.314 1.00 90.88 525 SER A CA 1
ATOM 4238 C C . SER A 1 525 ? 15.518 -10.775 -19.226 1.00 90.88 525 SER A C 1
ATOM 4240 O O . SER A 1 525 ? 15.199 -10.257 -18.156 1.00 90.88 525 SER A O 1
ATOM 4242 N N . SER A 1 526 ? 14.800 -10.643 -20.335 1.00 90.81 526 SER A N 1
ATOM 4243 C CA . SER A 1 526 ? 13.518 -9.946 -20.430 1.00 90.81 526 SER A CA 1
ATOM 4244 C C . SER A 1 526 ? 12.501 -10.885 -21.074 1.00 90.81 526 SER A C 1
ATOM 4246 O O . SER A 1 526 ? 12.745 -11.431 -22.140 1.00 90.81 526 SER A O 1
ATOM 4248 N N . LEU A 1 527 ? 11.373 -11.111 -20.413 1.00 91.62 527 LEU A N 1
ATOM 4249 C CA . LEU A 1 527 ? 10.338 -12.025 -20.897 1.00 91.62 527 LEU A CA 1
ATOM 4250 C C . LEU A 1 527 ? 8.981 -11.327 -20.882 1.00 91.62 527 LEU A C 1
ATOM 4252 O O . LEU A 1 527 ? 8.697 -10.559 -19.960 1.00 91.62 527 LEU A O 1
ATOM 4256 N N . ASN A 1 528 ? 8.123 -11.630 -21.855 1.00 89.12 528 ASN A N 1
ATOM 4257 C CA . ASN A 1 528 ? 6.745 -11.152 -21.821 1.00 89.12 528 ASN A CA 1
ATOM 4258 C C . ASN A 1 528 ? 5.975 -11.791 -20.639 1.00 89.12 528 ASN A C 1
ATOM 4260 O O . ASN A 1 528 ? 6.333 -12.856 -20.114 1.00 89.12 528 ASN A O 1
ATOM 4264 N N . GLU A 1 529 ? 4.899 -11.140 -20.192 1.00 93.31 529 GLU A N 1
ATOM 4265 C CA . GLU A 1 529 ? 4.092 -11.626 -19.064 1.00 93.31 529 GLU A CA 1
ATOM 4266 C C . GLU A 1 529 ? 3.540 -13.048 -19.278 1.00 93.31 529 GLU A C 1
ATOM 4268 O O . GLU A 1 529 ? 3.438 -13.821 -18.322 1.00 93.31 529 GLU A O 1
ATOM 4273 N N . SER A 1 530 ? 3.196 -13.410 -20.519 1.00 90.62 530 SER A N 1
ATOM 4274 C CA . SER A 1 530 ? 2.565 -14.684 -20.874 1.00 90.62 530 SER A CA 1
ATOM 4275 C C . SER A 1 530 ? 3.513 -15.862 -20.652 1.00 90.62 530 SER A C 1
ATOM 4277 O O . SER A 1 530 ? 3.142 -16.832 -19.986 1.00 90.62 530 SER A O 1
ATOM 4279 N N . ILE A 1 531 ? 4.758 -15.748 -21.117 1.00 89.50 531 ILE A N 1
ATOM 4280 C CA . ILE A 1 531 ? 5.815 -16.747 -20.929 1.00 89.50 531 ILE A CA 1
ATOM 4281 C C . ILE A 1 531 ? 6.111 -16.915 -19.440 1.00 89.50 531 ILE A C 1
ATOM 4283 O O . ILE A 1 531 ? 6.144 -18.032 -18.920 1.00 89.50 531 ILE A O 1
ATOM 4287 N N . VAL A 1 532 ? 6.271 -15.811 -18.706 1.00 92.00 532 VAL A N 1
ATOM 4288 C CA . VAL A 1 532 ? 6.567 -15.886 -17.270 1.00 92.00 532 VAL A CA 1
ATOM 4289 C C . VAL A 1 532 ? 5.407 -16.515 -16.493 1.00 92.00 532 VAL A C 1
ATOM 4291 O O . VAL A 1 532 ? 5.650 -17.319 -15.593 1.00 92.00 532 VAL A O 1
ATOM 4294 N N . ASN A 1 533 ? 4.153 -16.227 -16.853 1.00 92.50 533 ASN A N 1
ATOM 4295 C CA . ASN A 1 533 ? 2.984 -16.891 -16.271 1.00 92.50 533 ASN A CA 1
ATOM 4296 C C . ASN A 1 533 ? 2.995 -18.409 -16.518 1.00 92.50 533 ASN A C 1
ATOM 4298 O O . ASN A 1 533 ? 2.733 -19.178 -15.588 1.00 92.50 533 ASN A O 1
ATOM 4302 N N . GLN A 1 534 ? 3.358 -18.858 -17.723 1.00 89.50 534 GLN A N 1
ATOM 4303 C CA . GLN A 1 534 ? 3.521 -20.287 -18.022 1.00 89.50 534 GLN A CA 1
ATOM 4304 C C . GLN A 1 534 ? 4.635 -20.918 -17.171 1.00 89.50 534 GLN A C 1
ATOM 4306 O O . GLN A 1 534 ? 4.436 -21.976 -16.567 1.00 89.50 534 GLN A O 1
ATOM 4311 N N . ILE A 1 535 ? 5.784 -20.246 -17.040 1.00 89.44 535 ILE A N 1
ATOM 4312 C CA . ILE A 1 535 ? 6.887 -20.705 -16.184 1.00 89.44 535 ILE A CA 1
ATOM 4313 C C . ILE A 1 535 ? 6.447 -20.777 -14.715 1.00 89.44 535 ILE A C 1
ATOM 4315 O O . ILE A 1 535 ? 6.749 -21.759 -14.038 1.00 89.44 535 ILE A O 1
ATOM 4319 N N . MET A 1 536 ? 5.714 -19.784 -14.206 1.00 90.56 536 MET A N 1
ATOM 4320 C CA . MET A 1 536 ? 5.196 -19.783 -12.831 1.00 90.56 536 MET A CA 1
ATOM 4321 C C . MET A 1 536 ? 4.199 -20.920 -12.577 1.00 90.56 536 MET A C 1
ATOM 4323 O O . MET A 1 536 ? 4.167 -21.457 -11.468 1.00 90.56 536 MET A O 1
ATOM 4327 N N . ALA A 1 537 ? 3.414 -21.309 -13.585 1.00 89.00 537 ALA A N 1
ATOM 4328 C CA . ALA A 1 537 ? 2.491 -22.436 -13.487 1.00 89.00 537 ALA A CA 1
ATOM 4329 C C . ALA A 1 537 ? 3.223 -23.790 -13.445 1.00 89.00 537 ALA A C 1
ATOM 4331 O O . ALA A 1 537 ? 2.818 -24.686 -12.704 1.00 89.00 537 ALA A O 1
ATOM 4332 N N . LEU A 1 538 ? 4.310 -23.938 -14.209 1.00 87.75 538 LEU A N 1
ATOM 4333 C CA . LEU A 1 538 ? 5.021 -25.213 -14.364 1.00 87.75 538 LEU A CA 1
ATOM 4334 C C . LEU A 1 538 ? 6.181 -25.402 -13.371 1.00 87.75 538 LEU A C 1
ATOM 4336 O O . LEU A 1 538 ? 6.375 -26.497 -12.842 1.00 87.75 538 LEU A O 1
ATOM 4340 N N . LYS A 1 539 ? 6.981 -24.356 -13.135 1.00 89.19 539 LYS A N 1
ATOM 4341 C CA . LYS A 1 539 ? 8.269 -24.407 -12.417 1.00 89.19 539 LYS A CA 1
ATOM 4342 C C . LYS A 1 539 ? 8.495 -23.195 -11.476 1.00 89.19 539 LYS A C 1
ATOM 4344 O O . LYS A 1 539 ? 9.528 -22.523 -11.566 1.00 89.19 539 LYS A O 1
ATOM 4349 N N . PRO A 1 540 ? 7.586 -22.907 -10.520 1.00 90.50 540 PRO A N 1
ATOM 4350 C CA . PRO A 1 540 ? 7.663 -21.703 -9.679 1.00 90.50 540 PRO A CA 1
ATOM 4351 C C . PRO A 1 540 ? 8.918 -21.643 -8.791 1.00 90.50 540 PRO A C 1
ATOM 4353 O O . PRO A 1 540 ? 9.535 -20.590 -8.648 1.00 90.50 540 PRO A O 1
ATOM 4356 N N . ALA A 1 541 ? 9.338 -22.769 -8.206 1.00 89.19 541 ALA A N 1
ATOM 4357 C CA . ALA A 1 541 ? 10.508 -22.809 -7.322 1.00 89.19 541 ALA A CA 1
ATOM 4358 C C . ALA A 1 541 ? 11.832 -22.628 -8.088 1.00 89.19 541 ALA A C 1
ATOM 4360 O O . ALA A 1 541 ? 12.790 -22.056 -7.567 1.00 89.19 541 ALA A O 1
ATOM 4361 N N . GLN A 1 542 ? 11.900 -23.121 -9.326 1.00 89.00 542 GLN A N 1
ATOM 4362 C CA . GLN A 1 542 ? 13.052 -22.962 -10.210 1.00 89.00 542 GLN A CA 1
ATOM 4363 C C . GLN A 1 542 ? 13.188 -21.505 -10.648 1.00 89.00 542 GLN A C 1
ATOM 4365 O O . GLN A 1 542 ? 14.292 -20.972 -10.602 1.00 89.00 542 GLN A O 1
ATOM 4370 N N . LEU A 1 543 ? 12.076 -20.839 -10.971 1.00 91.81 543 LEU A N 1
ATOM 4371 C CA . LEU A 1 543 ? 12.079 -19.416 -11.304 1.00 91.81 543 LEU A CA 1
ATOM 4372 C C . LEU A 1 543 ? 12.593 -18.553 -10.140 1.00 91.81 543 LEU A C 1
ATOM 4374 O O . LEU A 1 543 ? 13.435 -17.683 -10.345 1.00 91.81 543 LEU A O 1
ATOM 4378 N N . VAL A 1 544 ? 12.177 -18.838 -8.900 1.00 92.75 544 VAL A N 1
ATOM 4379 C CA . VAL A 1 544 ? 12.739 -18.163 -7.714 1.00 92.75 544 VAL A CA 1
ATOM 4380 C C . VAL A 1 544 ? 14.255 -18.364 -7.636 1.00 92.75 544 VAL A C 1
ATOM 4382 O O . VAL A 1 544 ? 14.990 -17.407 -7.414 1.00 92.75 544 VAL A O 1
ATOM 4385 N N . ARG A 1 545 ? 14.750 -19.592 -7.846 1.00 89.12 545 ARG A N 1
ATOM 4386 C CA . ARG A 1 545 ? 16.197 -19.886 -7.833 1.00 89.12 545 ARG A CA 1
ATOM 4387 C C . ARG A 1 545 ? 16.959 -19.184 -8.957 1.00 89.12 545 ARG A C 1
ATOM 4389 O O . ARG A 1 545 ? 18.092 -18.768 -8.728 1.00 89.12 545 ARG A O 1
ATOM 4396 N N . PHE A 1 546 ? 16.356 -19.040 -10.134 1.00 89.44 546 PHE A N 1
ATOM 4397 C CA . PHE A 1 546 ? 16.904 -18.242 -11.231 1.00 89.44 546 PHE A CA 1
ATOM 4398 C C . PHE A 1 546 ? 17.074 -16.777 -10.789 1.00 89.44 546 PHE A C 1
ATOM 4400 O O . PHE A 1 546 ? 18.174 -16.220 -10.843 1.00 89.44 546 PHE A O 1
ATOM 4407 N N . ASN A 1 547 ? 16.025 -16.206 -10.190 1.00 92.06 547 ASN A N 1
ATOM 4408 C CA . ASN A 1 547 ? 16.007 -14.833 -9.679 1.00 92.06 547 ASN A CA 1
ATOM 4409 C C . ASN A 1 547 ? 16.886 -14.590 -8.434 1.00 92.06 547 ASN A C 1
ATOM 4411 O O . ASN A 1 547 ? 17.065 -13.446 -8.022 1.00 92.06 547 ASN A O 1
ATOM 4415 N N . GLN A 1 548 ? 17.447 -15.630 -7.810 1.00 89.75 548 GLN A N 1
ATOM 4416 C CA . GLN A 1 548 ? 18.450 -15.480 -6.744 1.00 89.75 548 GLN A CA 1
ATOM 4417 C C . GLN A 1 548 ? 19.834 -15.092 -7.287 1.00 89.75 548 GLN A C 1
ATOM 4419 O O . GLN A 1 548 ? 20.730 -14.772 -6.505 1.00 89.75 548 GLN A O 1
ATOM 4424 N N . ARG A 1 549 ? 20.049 -15.186 -8.606 1.00 83.94 549 ARG A N 1
ATOM 4425 C CA . ARG A 1 549 ? 21.389 -15.103 -9.211 1.00 83.94 549 ARG A CA 1
ATOM 4426 C C . ARG A 1 549 ? 21.475 -14.185 -10.415 1.00 83.94 549 ARG A C 1
ATOM 4428 O O . ARG A 1 549 ? 22.530 -13.595 -10.618 1.00 83.94 549 ARG A O 1
ATOM 4435 N N . GLN A 1 550 ? 20.399 -14.091 -11.189 1.00 87.50 550 GLN A N 1
ATOM 4436 C CA . GLN A 1 550 ? 20.336 -13.320 -12.422 1.00 87.50 550 GLN A CA 1
ATOM 4437 C C . GLN A 1 550 ? 19.163 -12.339 -12.363 1.00 87.50 550 GLN A C 1
ATOM 4439 O O . GLN A 1 550 ? 18.130 -12.635 -11.757 1.00 87.50 550 GLN A O 1
ATOM 4444 N N . LEU A 1 551 ? 19.317 -11.166 -12.981 1.00 92.50 551 LEU A N 1
ATOM 4445 C CA . LEU A 1 551 ? 18.216 -10.218 -13.109 1.00 92.50 551 LEU A CA 1
ATOM 4446 C C . LEU A 1 551 ? 17.228 -10.699 -14.171 1.00 92.50 551 LEU A C 1
ATOM 4448 O O . LEU A 1 551 ? 17.609 -11.151 -15.251 1.00 92.50 551 LEU A O 1
ATOM 4452 N N . LEU A 1 552 ? 15.947 -10.532 -13.861 1.00 94.81 552 LEU A N 1
ATOM 4453 C CA . LEU A 1 552 ? 14.846 -10.797 -14.774 1.00 94.81 552 LEU A CA 1
ATOM 4454 C C . LEU A 1 552 ? 13.976 -9.550 -14.847 1.00 94.81 552 LEU A C 1
ATOM 4456 O O . LEU A 1 552 ? 13.573 -9.007 -13.807 1.00 94.81 552 LEU A O 1
ATOM 4460 N N . ARG A 1 553 ? 13.718 -9.123 -16.078 1.00 97.44 553 ARG A N 1
ATOM 4461 C CA . ARG A 1 553 ? 12.709 -8.145 -16.445 1.00 97.44 553 ARG A CA 1
ATOM 4462 C C . ARG A 1 553 ? 11.485 -8.873 -16.983 1.00 97.44 553 ARG A C 1
ATOM 4464 O O . ARG A 1 553 ? 11.615 -9.830 -17.740 1.00 97.44 553 ARG A O 1
ATOM 4471 N N . VAL A 1 554 ? 10.308 -8.415 -16.591 1.00 97.56 554 VAL A N 1
ATOM 4472 C CA . VAL A 1 554 ? 9.044 -8.820 -17.204 1.00 97.56 554 VAL A CA 1
ATOM 4473 C C . VAL A 1 554 ? 8.317 -7.581 -17.695 1.00 97.56 554 VAL A C 1
ATOM 4475 O O . VAL A 1 554 ? 8.351 -6.556 -17.012 1.00 97.56 554 VAL A O 1
ATOM 4478 N N . TYR A 1 555 ? 7.701 -7.674 -18.867 1.00 96.62 555 TYR A N 1
ATOM 4479 C CA . TYR A 1 555 ? 6.999 -6.569 -19.512 1.00 96.62 555 TYR A CA 1
ATOM 4480 C C . TYR A 1 555 ? 5.616 -6.999 -20.042 1.00 96.62 555 TYR A C 1
ATOM 4482 O O . TYR A 1 555 ? 5.368 -8.204 -20.194 1.00 96.62 555 TYR A O 1
ATOM 4490 N N . PRO A 1 556 ? 4.693 -6.041 -20.259 1.00 96.38 556 PRO A N 1
ATOM 4491 C CA . PRO A 1 556 ? 3.346 -6.313 -20.751 1.00 96.38 556 PRO A CA 1
ATOM 4492 C C . PRO A 1 556 ? 3.350 -6.990 -22.128 1.00 96.38 556 PRO A C 1
ATOM 4494 O O . PRO A 1 556 ? 4.220 -6.732 -22.950 1.00 96.38 556 PRO A O 1
ATOM 4497 N N . SER A 1 557 ? 2.364 -7.848 -22.398 1.00 92.12 557 SER A N 1
ATOM 4498 C CA . SER A 1 557 ? 2.193 -8.448 -23.733 1.00 92.12 557 SER A CA 1
ATOM 4499 C C . SER A 1 557 ? 1.754 -7.410 -24.774 1.00 92.12 557 SER A C 1
ATOM 4501 O O . SER A 1 557 ? 0.946 -6.531 -24.466 1.00 92.12 557 SER A O 1
ATOM 4503 N N . ASN A 1 558 ? 2.183 -7.594 -26.027 1.00 86.25 558 ASN A N 1
ATOM 4504 C CA . ASN A 1 558 ? 1.782 -6.786 -27.185 1.00 86.25 558 ASN A CA 1
ATOM 4505 C C . ASN A 1 558 ? 0.259 -6.744 -27.415 1.00 86.25 558 ASN A C 1
ATOM 4507 O O . ASN A 1 558 ? -0.259 -5.786 -27.987 1.00 86.25 558 ASN A O 1
ATOM 4511 N N . TYR A 1 559 ? -0.494 -7.733 -26.911 1.00 89.25 559 TYR A N 1
ATOM 4512 C CA . TYR A 1 559 ? -1.962 -7.721 -26.954 1.00 89.25 559 TYR A CA 1
ATOM 4513 C C . TYR A 1 559 ? -2.593 -6.605 -26.103 1.00 89.25 559 TYR A C 1
ATOM 4515 O O . TYR A 1 559 ? -3.765 -6.273 -26.290 1.00 89.25 559 TYR A O 1
ATOM 4523 N N . ARG A 1 560 ? -1.839 -5.995 -25.181 1.00 92.69 560 ARG A N 1
ATOM 4524 C CA . ARG A 1 560 ? -2.275 -4.862 -24.348 1.00 92.69 560 ARG A CA 1
ATOM 4525 C C . ARG A 1 560 ? -2.117 -3.540 -25.090 1.00 92.69 560 ARG A C 1
ATOM 4527 O O . ARG A 1 560 ? -1.445 -2.619 -24.630 1.00 92.69 560 ARG A O 1
ATOM 4534 N N . VAL A 1 561 ? -2.765 -3.448 -26.248 1.00 92.19 561 VAL A N 1
ATOM 4535 C CA . VAL A 1 561 ? -2.709 -2.269 -27.127 1.00 92.19 561 VAL A CA 1
ATOM 4536 C C . VAL A 1 561 ? -3.198 -0.995 -26.438 1.00 92.19 561 VAL A C 1
ATOM 4538 O O . VAL A 1 561 ? -2.746 0.092 -26.771 1.00 92.19 561 VAL A O 1
ATOM 4541 N N . ASP A 1 562 ? -4.073 -1.126 -25.440 1.00 93.56 562 ASP A N 1
ATOM 4542 C CA . ASP A 1 562 ? -4.603 -0.044 -24.606 1.00 93.56 562 ASP A CA 1
ATOM 4543 C C . ASP A 1 562 ? -3.640 0.422 -23.499 1.00 93.56 562 ASP A C 1
ATOM 4545 O O . ASP A 1 562 ? -4.011 1.251 -22.670 1.00 93.56 562 ASP A O 1
ATOM 4549 N N . SER A 1 563 ? -2.421 -0.123 -23.456 1.00 96.00 563 SER A N 1
ATOM 4550 C CA . SER A 1 563 ? -1.438 0.105 -22.393 1.00 96.00 563 SER A CA 1
ATOM 4551 C C . SER A 1 563 ? -1.916 -0.341 -21.006 1.00 96.00 563 SER A C 1
ATOM 4553 O O . SER A 1 563 ? -1.402 0.134 -19.989 1.00 96.00 563 SER A O 1
ATOM 4555 N N . SER A 1 564 ? -2.872 -1.273 -20.920 1.00 97.06 564 SER A N 1
ATOM 4556 C CA . SER A 1 564 ? -3.259 -1.884 -19.645 1.00 97.06 564 SER A CA 1
ATOM 4557 C C . SER A 1 564 ? -2.065 -2.555 -18.955 1.00 97.06 564 SER A C 1
ATOM 4559 O O . SER A 1 564 ? -1.085 -2.953 -19.582 1.00 97.06 564 SER A O 1
ATOM 4561 N N . ASN A 1 565 ? -2.135 -2.675 -17.630 1.00 98.12 565 ASN A N 1
ATOM 4562 C CA . ASN A 1 565 ? -1.092 -3.303 -16.822 1.00 98.12 565 ASN A CA 1
ATOM 4563 C C . ASN A 1 565 ? -1.550 -4.673 -16.311 1.00 98.12 565 ASN A C 1
ATOM 4565 O O . ASN A 1 565 ? -2.684 -4.830 -15.848 1.00 98.12 565 ASN A O 1
ATOM 4569 N N . PHE A 1 566 ? -0.650 -5.655 -16.334 1.00 97.81 566 PHE A N 1
ATOM 4570 C CA . PHE A 1 566 ? -0.844 -6.919 -15.628 1.00 97.81 566 PHE A CA 1
ATOM 4571 C C . PHE A 1 566 ? -0.702 -6.730 -14.111 1.00 97.81 566 PHE A C 1
ATOM 4573 O O . PHE A 1 566 ? -0.177 -5.727 -13.631 1.00 97.81 566 PHE A O 1
ATOM 4580 N N . ASN A 1 567 ? -1.177 -7.701 -13.326 1.00 97.81 567 ASN A N 1
ATOM 4581 C CA . ASN A 1 567 ? -1.002 -7.673 -11.874 1.00 97.81 567 ASN A CA 1
ATOM 4582 C C . ASN A 1 567 ? 0.470 -7.954 -11.515 1.00 97.81 567 ASN A C 1
ATOM 4584 O O . ASN A 1 567 ? 0.915 -9.075 -11.757 1.00 97.81 567 ASN A O 1
ATOM 4588 N N . PRO A 1 568 ? 1.216 -7.017 -10.901 1.00 98.38 568 PRO A N 1
ATOM 4589 C CA . PRO A 1 568 ? 2.645 -7.199 -10.641 1.00 98.38 568 PRO A CA 1
ATOM 4590 C C . PRO A 1 568 ? 2.950 -8.147 -9.466 1.00 98.38 568 PRO A C 1
ATOM 4592 O O . PRO A 1 568 ? 4.054 -8.690 -9.376 1.00 98.38 568 PRO A O 1
ATOM 4595 N N . GLN A 1 569 ? 1.988 -8.396 -8.565 1.00 97.88 569 GLN A N 1
ATOM 4596 C CA . GLN A 1 569 ? 2.238 -9.146 -7.327 1.00 97.88 569 GLN A CA 1
ATOM 4597 C C . GLN A 1 569 ? 2.751 -10.584 -7.548 1.00 97.88 569 GLN A C 1
ATOM 4599 O O . GLN A 1 569 ? 3.727 -10.951 -6.890 1.00 97.88 569 GLN A O 1
ATOM 4604 N N . PRO A 1 570 ? 2.180 -11.413 -8.448 1.00 97.38 570 PRO A N 1
ATOM 4605 C CA . PRO A 1 570 ? 2.693 -12.762 -8.706 1.00 97.38 570 PRO A CA 1
ATOM 4606 C C . PRO A 1 570 ? 4.161 -12.778 -9.158 1.00 97.38 570 PRO A C 1
ATOM 4608 O O . PRO A 1 570 ? 4.932 -13.636 -8.732 1.00 97.38 570 PRO A O 1
ATOM 4611 N N . PHE A 1 571 ? 4.576 -11.782 -9.939 1.00 98.25 571 PHE A N 1
ATOM 4612 C CA . PHE A 1 571 ? 5.948 -11.644 -10.425 1.00 98.25 571 PHE A CA 1
ATOM 4613 C C . PHE A 1 571 ? 6.908 -11.282 -9.282 1.00 98.25 571 PHE A C 1
ATOM 4615 O O . PHE A 1 571 ? 7.969 -11.894 -9.137 1.00 98.25 571 PHE A O 1
ATOM 4622 N N . TRP A 1 572 ? 6.506 -10.374 -8.385 1.00 98.19 572 TRP A N 1
ATOM 4623 C CA . TRP A 1 572 ? 7.264 -10.105 -7.157 1.00 98.19 572 TRP A CA 1
ATOM 4624 C C . TRP A 1 572 ? 7.312 -11.314 -6.215 1.00 98.19 572 TRP A C 1
ATOM 4626 O O . TRP A 1 572 ? 8.349 -11.556 -5.596 1.00 98.19 572 TRP A O 1
ATOM 4636 N N . ASN A 1 573 ? 6.242 -12.111 -6.132 1.00 97.19 573 ASN A N 1
ATOM 4637 C CA . ASN A 1 573 ? 6.222 -13.356 -5.354 1.00 97.19 573 ASN A CA 1
ATOM 4638 C C . ASN A 1 573 ? 7.249 -14.376 -5.878 1.00 97.19 573 ASN A C 1
ATOM 4640 O O . ASN A 1 573 ? 7.799 -15.147 -5.095 1.00 97.19 573 ASN A O 1
ATOM 4644 N N . ALA A 1 574 ? 7.544 -14.363 -7.182 1.00 96.19 574 ALA A N 1
ATOM 4645 C CA . ALA A 1 574 ? 8.599 -15.167 -7.798 1.00 96.19 574 ALA A CA 1
ATOM 4646 C C . ALA A 1 574 ? 10.008 -14.544 -7.676 1.00 96.19 574 ALA A C 1
ATOM 4648 O O . ALA A 1 574 ? 10.984 -15.120 -8.160 1.00 96.19 574 ALA A O 1
ATOM 4649 N N . GLY A 1 575 ? 10.143 -13.382 -7.027 1.00 96.50 575 GLY A N 1
ATOM 4650 C CA . GLY A 1 575 ? 11.420 -12.694 -6.822 1.00 96.50 575 GLY A CA 1
ATOM 4651 C C . GLY A 1 575 ? 11.935 -11.917 -8.039 1.00 96.50 575 GLY A C 1
ATOM 4652 O O . GLY A 1 575 ? 13.118 -11.564 -8.054 1.00 96.50 575 GLY A O 1
ATOM 4653 N N . ILE A 1 576 ? 11.080 -11.662 -9.037 1.00 97.94 576 ILE A N 1
ATOM 4654 C CA . ILE A 1 576 ? 11.424 -10.925 -10.263 1.00 97.94 576 ILE A CA 1
ATOM 4655 C C . ILE A 1 576 ? 11.728 -9.468 -9.925 1.00 97.94 576 ILE A C 1
ATOM 4657 O O . ILE A 1 576 ? 11.027 -8.850 -9.128 1.00 97.94 576 ILE A O 1
ATOM 4661 N N . HIS A 1 577 ? 12.789 -8.936 -10.528 1.00 98.19 577 HIS A N 1
ATOM 4662 C CA . HIS A 1 577 ? 13.417 -7.682 -10.121 1.00 98.19 577 HIS A CA 1
ATOM 4663 C C . HIS A 1 577 ? 12.749 -6.483 -10.780 1.00 98.19 577 HIS A C 1
ATOM 4665 O O . HIS A 1 577 ? 12.315 -5.574 -10.080 1.00 98.19 577 HIS A O 1
ATOM 4671 N N . MET A 1 578 ? 12.665 -6.508 -12.113 1.00 98.50 578 MET A N 1
ATOM 4672 C CA . MET A 1 578 ? 12.176 -5.406 -12.937 1.00 98.50 578 MET A CA 1
ATOM 4673 C C . MET A 1 578 ? 10.817 -5.786 -13.517 1.00 98.50 578 MET A C 1
ATOM 4675 O O . MET A 1 578 ? 10.724 -6.367 -14.595 1.00 98.50 578 MET A O 1
ATOM 4679 N N . VAL A 1 579 ? 9.757 -5.525 -12.759 1.00 98.62 579 VAL A N 1
ATOM 4680 C CA . VAL A 1 579 ? 8.379 -5.757 -13.207 1.00 98.62 579 VAL A CA 1
ATOM 4681 C C . VAL A 1 579 ? 7.899 -4.473 -13.869 1.00 98.62 579 VAL A C 1
ATOM 4683 O O . VAL A 1 579 ? 7.451 -3.564 -13.179 1.00 98.62 579 VAL A O 1
ATOM 4686 N N . ALA A 1 580 ? 8.108 -4.366 -15.181 1.00 98.62 580 ALA A N 1
ATOM 4687 C CA . ALA A 1 580 ? 7.898 -3.137 -15.930 1.00 98.62 580 ALA A CA 1
ATOM 4688 C C . ALA A 1 580 ? 6.407 -2.893 -16.194 1.00 98.62 580 ALA A C 1
ATOM 4690 O O . ALA A 1 580 ? 5.711 -3.777 -16.691 1.00 98.62 580 ALA A O 1
ATOM 4691 N N . LEU A 1 581 ? 5.929 -1.693 -15.856 1.00 98.69 581 LEU A N 1
ATOM 4692 C CA . LEU A 1 581 ? 4.534 -1.279 -16.024 1.00 98.69 581 LEU A CA 1
ATOM 4693 C C . LEU A 1 581 ? 4.428 -0.032 -16.916 1.00 98.69 581 LEU A C 1
ATOM 4695 O O . LEU A 1 581 ? 5.334 0.800 -16.962 1.00 98.69 581 LEU A O 1
ATOM 4699 N N . ASN A 1 582 ? 3.294 0.118 -17.591 1.00 98.44 582 ASN A N 1
ATOM 4700 C CA . ASN A 1 582 ? 2.908 1.316 -18.333 1.00 98.44 582 ASN A CA 1
ATOM 4701 C C . ASN A 1 582 ? 2.507 2.422 -17.335 1.00 98.44 582 ASN A C 1
ATOM 4703 O O . ASN A 1 582 ? 1.443 2.340 -16.717 1.00 98.44 582 ASN A O 1
ATOM 4707 N N . TYR A 1 583 ? 3.359 3.433 -17.138 1.00 97.75 583 TYR A N 1
ATOM 4708 C CA . TYR A 1 583 ? 3.156 4.504 -16.140 1.00 97.75 583 TYR A CA 1
ATOM 4709 C C . TYR A 1 583 ? 2.074 5.511 -16.528 1.00 97.75 583 TYR A C 1
ATOM 4711 O O . TYR A 1 583 ? 1.516 6.174 -15.659 1.00 97.75 583 TYR A O 1
ATOM 4719 N N . GLN A 1 584 ? 1.780 5.630 -17.820 1.00 94.38 584 GLN A N 1
ATOM 4720 C CA . GLN A 1 584 ? 0.705 6.466 -18.341 1.00 94.38 584 GLN A CA 1
ATOM 4721 C C . GLN A 1 584 ? -0.692 5.927 -17.992 1.00 94.38 584 GLN A C 1
ATOM 4723 O O . GLN A 1 584 ? -1.672 6.667 -18.044 1.00 94.38 584 GLN A O 1
ATOM 4728 N N . THR A 1 585 ? -0.787 4.648 -17.611 1.00 95.25 585 THR A N 1
ATOM 4729 C CA . THR A 1 585 ? -2.048 3.986 -17.275 1.00 95.25 585 THR A CA 1
ATOM 4730 C C . THR A 1 585 ? -2.233 3.938 -15.762 1.00 95.25 585 THR A C 1
ATOM 4732 O O . THR A 1 585 ? -1.756 3.026 -15.079 1.00 95.25 585 THR A O 1
ATOM 4735 N N . GLU A 1 586 ? -2.956 4.925 -15.234 1.00 91.19 586 GLU A N 1
ATOM 4736 C CA . GLU A 1 586 ? -3.382 4.942 -13.833 1.00 91.19 586 GLU A CA 1
ATOM 4737 C C . GLU A 1 586 ? -4.346 3.786 -13.507 1.00 91.19 586 GLU A C 1
ATOM 4739 O O . GLU A 1 586 ? -4.980 3.188 -14.379 1.00 91.19 586 GLU A O 1
ATOM 4744 N N . GLY A 1 587 ? -4.470 3.469 -12.218 1.00 93.31 587 GLY A N 1
ATOM 4745 C CA . GLY A 1 587 ? -5.380 2.442 -11.711 1.00 93.31 587 GLY A CA 1
ATOM 4746 C C . GLY A 1 587 ? -4.681 1.396 -10.852 1.00 93.31 587 GLY A C 1
ATOM 4747 O O . GLY A 1 587 ? -3.511 1.534 -10.490 1.00 93.31 587 GLY A O 1
ATOM 4748 N N . ARG A 1 588 ? -5.408 0.315 -10.530 1.00 96.25 588 ARG A N 1
ATOM 4749 C CA . ARG A 1 588 ? -5.030 -0.645 -9.476 1.00 96.25 588 ARG A CA 1
ATOM 4750 C C . ARG A 1 588 ? -3.574 -1.095 -9.554 1.00 96.25 588 ARG A C 1
ATOM 4752 O O . ARG A 1 588 ? -2.904 -1.117 -8.533 1.00 96.25 588 ARG A O 1
ATOM 4759 N N . MET A 1 589 ? -3.079 -1.464 -10.733 1.00 97.75 589 MET A N 1
ATOM 4760 C CA . MET A 1 589 ? -1.740 -2.053 -10.850 1.00 97.75 589 MET A CA 1
ATOM 4761 C C . MET A 1 589 ? -0.626 -1.036 -10.573 1.00 97.75 589 MET A C 1
ATOM 4763 O O . MET A 1 589 ? 0.331 -1.368 -9.874 1.00 97.75 589 MET A O 1
ATOM 4767 N N . LEU A 1 590 ? -0.782 0.208 -11.038 1.00 97.00 590 LEU A N 1
ATOM 4768 C CA . LEU A 1 590 ? 0.171 1.283 -10.760 1.00 97.00 590 LEU A CA 1
ATOM 4769 C C . LEU A 1 590 ? 0.074 1.756 -9.299 1.00 97.00 590 LEU A C 1
ATOM 4771 O O . LEU A 1 590 ? 1.093 2.066 -8.689 1.00 97.00 590 LEU A O 1
ATOM 4775 N N . GLU A 1 591 ? -1.118 1.725 -8.697 1.00 97.38 591 GLU A N 1
ATOM 4776 C CA . GLU A 1 591 ? -1.306 1.967 -7.257 1.00 97.38 591 GLU A CA 1
ATOM 4777 C C . GLU A 1 591 ? -0.561 0.924 -6.401 1.00 97.38 591 GLU A C 1
ATOM 4779 O O . GLU A 1 591 ? 0.092 1.285 -5.420 1.00 97.38 591 GLU A O 1
ATOM 4784 N N . LEU A 1 592 ? -0.585 -0.365 -6.783 1.00 98.50 592 LEU A N 1
ATOM 4785 C CA . LEU A 1 592 ? 0.212 -1.403 -6.102 1.00 98.50 592 LEU A CA 1
ATOM 4786 C C . LEU A 1 592 ? 1.715 -1.131 -6.225 1.00 98.50 592 LEU A C 1
ATOM 4788 O O . LEU A 1 592 ? 2.458 -1.321 -5.262 1.00 98.50 592 LEU A O 1
ATOM 4792 N N . ASN A 1 593 ? 2.155 -0.679 -7.401 1.00 98.50 593 ASN A N 1
ATOM 4793 C CA . ASN A 1 593 ? 3.542 -0.312 -7.655 1.00 98.50 593 ASN A CA 1
ATOM 4794 C C . ASN A 1 593 ? 3.992 0.850 -6.759 1.00 98.50 593 ASN A C 1
ATOM 4796 O O . ASN A 1 593 ? 4.938 0.700 -5.983 1.00 98.50 593 ASN A O 1
ATOM 4800 N N . LYS A 1 594 ? 3.237 1.957 -6.770 1.00 97.06 594 LYS A N 1
ATOM 4801 C CA . LYS A 1 594 ? 3.459 3.131 -5.909 1.00 97.06 594 LYS A CA 1
ATOM 4802 C C . LYS A 1 594 ? 3.521 2.725 -4.428 1.00 97.06 594 LYS A C 1
ATOM 4804 O O . LYS A 1 594 ? 4.462 3.095 -3.729 1.00 97.06 594 LYS A O 1
ATOM 4809 N N . ALA A 1 595 ? 2.585 1.894 -3.961 1.00 97.62 595 ALA A N 1
ATOM 4810 C CA . ALA A 1 595 ? 2.540 1.427 -2.573 1.00 97.62 595 ALA A CA 1
ATOM 4811 C C . ALA A 1 595 ? 3.722 0.531 -2.168 1.00 97.62 595 ALA A C 1
ATOM 4813 O O . ALA A 1 595 ? 4.157 0.565 -1.016 1.00 97.62 595 ALA A O 1
ATOM 4814 N N . LYS A 1 596 ? 4.242 -0.293 -3.086 1.00 98.06 596 LYS A N 1
ATOM 4815 C CA . LYS A 1 596 ? 5.421 -1.130 -2.825 1.00 98.06 596 LYS A CA 1
ATOM 4816 C C . LYS A 1 596 ? 6.688 -0.282 -2.741 1.00 98.06 596 LYS A C 1
ATOM 4818 O O . LYS A 1 596 ? 7.491 -0.471 -1.825 1.00 98.06 596 LYS A O 1
ATOM 4823 N N . PHE A 1 597 ? 6.881 0.636 -3.686 1.00 98.12 597 PHE A N 1
ATOM 4824 C CA . PHE A 1 597 ? 8.124 1.401 -3.806 1.00 98.12 597 PHE A CA 1
ATOM 4825 C C . PHE A 1 597 ? 8.200 2.619 -2.884 1.00 98.12 597 PHE A C 1
ATOM 4827 O O . PHE A 1 597 ? 9.306 3.050 -2.556 1.00 98.12 597 PHE A O 1
ATOM 4834 N N . SER A 1 598 ? 7.076 3.078 -2.322 1.00 95.12 598 SER A N 1
ATOM 4835 C CA . SER A 1 598 ? 7.083 4.097 -1.266 1.00 95.12 598 SER A CA 1
ATOM 4836 C C . SER A 1 598 ? 7.746 3.627 0.038 1.00 95.12 598 SER A C 1
ATOM 4838 O O . SER A 1 598 ? 8.082 4.452 0.877 1.00 95.12 598 SER A O 1
ATOM 4840 N N . THR A 1 599 ? 7.970 2.319 0.219 1.00 94.75 599 THR A N 1
ATOM 4841 C CA . THR A 1 599 ? 8.385 1.716 1.503 1.00 94.75 599 THR A CA 1
ATOM 4842 C C . THR A 1 599 ? 9.832 1.961 1.926 1.00 94.75 599 THR A C 1
ATOM 4844 O O . THR A 1 599 ? 10.202 1.585 3.038 1.00 94.75 599 THR A O 1
ATOM 4847 N N . ASN A 1 600 ? 10.660 2.547 1.062 1.00 97.31 600 ASN A N 1
ATOM 4848 C CA . ASN A 1 600 ? 12.079 2.799 1.325 1.00 97.31 600 ASN A CA 1
ATOM 4849 C C . ASN A 1 600 ? 12.492 4.187 0.810 1.00 97.31 600 ASN A C 1
ATOM 4851 O O . ASN A 1 600 ? 13.385 4.320 -0.027 1.00 97.31 600 ASN A O 1
ATOM 4855 N N . GLY A 1 601 ? 11.761 5.220 1.229 1.00 95.69 601 GLY A N 1
ATOM 4856 C CA . GLY A 1 601 ? 11.981 6.607 0.822 1.00 95.69 601 GLY A CA 1
ATOM 4857 C C . GLY A 1 601 ? 11.737 6.878 -0.655 1.00 95.69 601 GLY A C 1
ATOM 4858 O O . GLY A 1 601 ? 12.390 7.738 -1.240 1.00 95.69 601 GLY A O 1
ATOM 4859 N N . ASN A 1 602 ? 10.839 6.103 -1.271 1.00 96.25 602 ASN A N 1
ATOM 4860 C CA . ASN A 1 602 ? 10.532 6.174 -2.698 1.00 96.25 602 ASN A CA 1
ATOM 4861 C C . ASN A 1 602 ? 11.780 6.128 -3.607 1.00 96.25 602 ASN A C 1
ATOM 4863 O O . ASN A 1 602 ? 11.836 6.757 -4.663 1.00 96.25 602 ASN A O 1
ATOM 4867 N N . CYS A 1 603 ? 12.818 5.399 -3.181 1.00 97.69 603 CYS A N 1
ATOM 4868 C CA . CYS A 1 603 ? 14.087 5.351 -3.903 1.00 97.69 603 CYS A CA 1
ATOM 4869 C C . CYS A 1 603 ? 14.082 4.402 -5.116 1.00 97.69 603 CYS A C 1
ATOM 4871 O O . CYS A 1 603 ? 15.088 4.305 -5.820 1.00 97.69 603 CYS A O 1
ATOM 4873 N N . GLY A 1 604 ? 12.974 3.692 -5.347 1.00 98.12 604 GLY A N 1
ATOM 4874 C CA . GLY A 1 604 ? 12.806 2.728 -6.436 1.00 98.12 604 GLY A CA 1
ATOM 4875 C C . GLY A 1 604 ? 13.546 1.398 -6.251 1.00 98.12 604 GLY A C 1
ATOM 4876 O O . GLY A 1 604 ? 13.543 0.577 -7.162 1.00 98.12 604 GLY A O 1
ATOM 4877 N N . TYR A 1 605 ? 14.143 1.157 -5.078 1.00 98.75 605 TYR A N 1
ATOM 4878 C CA . TYR A 1 605 ? 14.794 -0.105 -4.715 1.00 98.75 605 TYR A CA 1
ATOM 4879 C C . TYR A 1 605 ? 14.269 -0.629 -3.376 1.00 98.75 605 TYR A C 1
ATOM 4881 O O . TYR A 1 605 ? 14.422 0.026 -2.343 1.00 98.75 605 TYR A O 1
ATOM 4889 N N . ILE A 1 606 ? 13.697 -1.836 -3.383 1.00 98.44 606 ILE A N 1
ATOM 4890 C CA . ILE A 1 606 ? 13.198 -2.515 -2.176 1.00 98.44 606 ILE A CA 1
ATOM 4891 C C . ILE A 1 606 ? 13.932 -3.838 -1.993 1.00 98.44 606 ILE A C 1
ATOM 4893 O O . ILE A 1 606 ? 13.878 -4.704 -2.865 1.00 98.44 606 ILE A O 1
ATOM 4897 N N . LEU A 1 607 ? 14.592 -4.025 -0.854 1.00 98.12 607 LEU A N 1
ATOM 4898 C CA . LEU A 1 607 ? 15.316 -5.248 -0.532 1.00 98.12 607 LEU A CA 1
ATOM 4899 C C . LEU A 1 607 ? 14.343 -6.434 -0.426 1.00 98.12 607 LEU A C 1
ATOM 4901 O O . LEU A 1 607 ? 13.385 -6.425 0.349 1.00 98.12 607 LEU A O 1
ATOM 4905 N N . LYS A 1 608 ? 14.605 -7.487 -1.202 1.00 97.69 608 LYS A N 1
ATOM 4906 C CA . LYS A 1 608 ? 13.835 -8.731 -1.171 1.00 97.69 608 LYS A CA 1
ATOM 4907 C C . LYS A 1 608 ? 14.031 -9.448 0.170 1.00 97.69 608 LYS A C 1
ATOM 4909 O O . LYS A 1 608 ? 15.141 -9.455 0.716 1.00 97.69 608 LYS A O 1
ATOM 4914 N N . PRO A 1 609 ? 13.004 -10.141 0.685 1.00 95.00 609 PRO A N 1
ATOM 4915 C CA . PRO A 1 609 ? 13.146 -10.977 1.871 1.00 95.00 609 PRO A CA 1
ATOM 4916 C C . PRO A 1 609 ? 14.196 -12.076 1.700 1.00 95.00 609 PRO A C 1
ATOM 4918 O O . PRO A 1 609 ? 14.397 -12.616 0.613 1.00 95.00 609 PRO A O 1
ATOM 4921 N N . LYS A 1 610 ? 14.849 -12.459 2.803 1.00 92.50 610 LYS A N 1
ATOM 4922 C CA . LYS A 1 610 ? 16.007 -13.372 2.782 1.00 92.50 610 LYS A CA 1
ATOM 4923 C C . LYS A 1 610 ? 15.735 -14.707 2.078 1.00 92.50 610 LYS A C 1
ATOM 4925 O O . LYS A 1 610 ? 16.604 -15.180 1.354 1.00 92.50 610 LYS A O 1
ATOM 4930 N N . CYS A 1 611 ? 14.543 -15.285 2.241 1.00 90.56 611 CYS A N 1
ATOM 4931 C CA . CYS A 1 611 ? 14.149 -16.542 1.590 1.00 90.56 611 CYS A CA 1
ATOM 4932 C C . CYS A 1 611 ? 14.058 -16.447 0.055 1.00 90.56 611 CYS A C 1
ATOM 4934 O O . CYS A 1 611 ? 14.223 -17.453 -0.629 1.00 90.56 611 CYS A O 1
ATOM 4936 N N . MET A 1 612 ? 13.835 -15.250 -0.495 1.00 93.62 612 MET A N 1
ATOM 4937 C CA . MET A 1 612 ? 13.838 -15.009 -1.942 1.00 93.62 612 MET A CA 1
ATOM 4938 C C . MET A 1 612 ? 15.246 -14.794 -2.495 1.00 93.62 612 MET A C 1
ATOM 4940 O O . MET A 1 612 ? 15.439 -14.936 -3.695 1.00 93.62 612 MET A O 1
ATOM 4944 N N . ASN A 1 613 ? 16.219 -14.476 -1.638 1.00 90.62 613 ASN A N 1
ATOM 4945 C CA . ASN A 1 613 ? 17.615 -14.271 -2.031 1.00 90.62 613 ASN A CA 1
ATOM 4946 C C . ASN A 1 613 ? 18.451 -15.542 -1.863 1.00 90.62 613 ASN A C 1
ATOM 4948 O O . ASN A 1 613 ? 19.454 -15.717 -2.550 1.00 90.62 613 ASN A O 1
ATOM 4952 N N . GLN A 1 614 ? 18.080 -16.420 -0.925 1.00 85.81 614 GLN A N 1
ATOM 4953 C CA . GLN A 1 614 ? 18.829 -17.633 -0.603 1.00 85.81 614 GLN A CA 1
ATOM 4954 C C . GLN A 1 614 ? 17.903 -18.746 -0.096 1.00 85.81 614 GLN A C 1
ATOM 4956 O O . GLN A 1 614 ? 16.960 -18.499 0.653 1.00 85.81 614 GLN A O 1
ATOM 4961 N N . GLY A 1 615 ? 18.243 -19.994 -0.427 1.00 84.94 615 GLY A N 1
ATOM 4962 C CA . GLY A 1 615 ? 17.553 -21.184 0.073 1.00 84.94 615 GLY A CA 1
ATOM 4963 C C . GLY A 1 615 ? 16.371 -21.630 -0.791 1.00 84.94 615 GLY A C 1
ATOM 4964 O O . GLY A 1 615 ? 16.212 -21.205 -1.935 1.00 84.94 615 GLY A O 1
ATOM 4965 N N . PHE A 1 616 ? 15.574 -22.558 -0.254 1.00 85.19 616 PHE A N 1
ATOM 4966 C CA . PHE A 1 616 ? 14.368 -23.061 -0.910 1.00 85.19 616 PHE A CA 1
ATOM 4967 C C . PHE A 1 616 ? 13.161 -22.208 -0.523 1.00 85.19 616 PHE A C 1
ATOM 4969 O O . PHE A 1 616 ? 12.864 -22.057 0.659 1.00 85.19 616 PHE A O 1
ATOM 4976 N N . PHE A 1 617 ? 12.458 -21.701 -1.529 1.00 90.31 617 PHE A N 1
ATOM 4977 C CA . PHE A 1 617 ? 11.214 -20.965 -1.376 1.00 90.31 617 PHE A CA 1
ATOM 4978 C C . PHE A 1 617 ? 10.313 -21.274 -2.572 1.00 90.31 617 PHE A C 1
ATOM 4980 O O . PHE A 1 617 ? 10.784 -21.323 -3.710 1.00 90.31 617 PHE A O 1
ATOM 4987 N N . ASN A 1 618 ? 9.030 -21.509 -2.311 1.00 90.31 618 ASN A N 1
ATOM 4988 C CA . ASN A 1 618 ? 8.025 -21.691 -3.348 1.00 90.31 618 ASN A CA 1
ATOM 4989 C C . ASN A 1 618 ? 6.775 -20.881 -2.965 1.00 90.31 618 ASN A C 1
ATOM 4991 O O . ASN A 1 618 ? 6.126 -21.227 -1.974 1.00 90.31 618 ASN A O 1
ATOM 4995 N N . PRO A 1 619 ? 6.429 -19.833 -3.734 1.00 91.25 619 PRO A N 1
ATOM 4996 C CA . PRO A 1 619 ? 5.329 -18.934 -3.397 1.00 91.25 619 PRO A CA 1
ATOM 4997 C C . PRO A 1 619 ? 3.944 -19.594 -3.469 1.00 91.25 619 PRO A C 1
ATOM 4999 O O . PRO A 1 619 ? 3.000 -19.053 -2.902 1.00 91.25 619 PRO A O 1
ATOM 5002 N N . ASN A 1 620 ? 3.816 -20.753 -4.127 1.00 89.62 620 ASN A N 1
ATOM 5003 C CA . ASN A 1 620 ? 2.531 -21.420 -4.363 1.00 89.62 620 ASN A CA 1
ATOM 5004 C C . ASN A 1 620 ? 2.190 -22.498 -3.317 1.00 89.62 620 ASN A C 1
ATOM 5006 O O . ASN A 1 620 ? 1.157 -23.153 -3.432 1.00 89.62 620 ASN A O 1
ATOM 5010 N N . LEU A 1 621 ? 3.053 -22.732 -2.322 1.00 87.44 621 LEU A N 1
ATOM 5011 C CA . LEU A 1 621 ? 2.759 -23.681 -1.244 1.00 87.44 621 LEU A CA 1
ATOM 5012 C C . LEU A 1 621 ? 1.763 -23.087 -0.237 1.00 87.44 621 LEU A C 1
ATOM 5014 O O . LEU A 1 621 ? 1.780 -21.891 0.027 1.00 87.44 621 LEU A O 1
ATOM 5018 N N . GLU A 1 622 ? 0.949 -23.936 0.397 1.00 84.31 622 GLU A N 1
ATOM 5019 C CA . GLU A 1 622 ? 0.078 -23.525 1.518 1.00 84.31 622 GLU A CA 1
ATOM 5020 C C . GLU A 1 622 ? 0.871 -23.104 2.767 1.00 84.31 622 GLU A C 1
ATOM 5022 O O . GLU A 1 622 ? 0.376 -22.368 3.615 1.00 84.31 622 GLU A O 1
ATOM 5027 N N . ASP A 1 623 ? 2.112 -23.576 2.899 1.00 84.56 623 ASP A N 1
ATOM 5028 C CA . ASP A 1 623 ? 3.057 -23.116 3.915 1.00 84.56 623 ASP A CA 1
ATOM 5029 C C . ASP A 1 623 ? 4.406 -22.805 3.244 1.00 84.56 623 ASP A C 1
ATOM 5031 O O . ASP A 1 623 ? 5.292 -23.663 3.196 1.00 84.56 623 ASP A O 1
ATOM 5035 N N . PRO A 1 624 ? 4.560 -21.602 2.654 1.00 84.50 624 PRO A N 1
ATOM 5036 C CA . PRO A 1 624 ? 5.762 -21.207 1.913 1.00 84.50 624 PRO A CA 1
ATOM 5037 C C . PRO A 1 624 ? 7.028 -21.153 2.772 1.00 84.50 624 PRO A C 1
ATOM 5039 O O . PRO A 1 624 ? 8.138 -21.269 2.249 1.00 84.50 624 PRO A O 1
ATOM 5042 N N . LEU A 1 625 ? 6.869 -20.966 4.088 1.00 84.94 625 LEU A N 1
ATOM 5043 C CA . LEU A 1 625 ? 7.955 -20.815 5.055 1.00 84.94 625 LEU A CA 1
ATOM 5044 C C . LEU A 1 625 ? 7.738 -21.746 6.263 1.00 84.94 625 LEU A C 1
ATOM 5046 O O . LEU A 1 625 ? 7.478 -21.270 7.374 1.00 84.94 625 LEU A O 1
ATOM 5050 N N . PRO A 1 626 ? 7.878 -23.076 6.078 1.00 80.38 626 PRO A N 1
ATOM 5051 C CA . PRO A 1 626 ? 7.598 -24.039 7.133 1.00 80.38 626 PRO A CA 1
ATOM 5052 C C . PRO A 1 626 ? 8.409 -23.770 8.402 1.00 80.38 626 PRO A C 1
ATOM 5054 O O . PRO A 1 626 ? 9.630 -23.608 8.370 1.00 80.38 626 PRO A O 1
ATOM 5057 N N . GLY A 1 627 ? 7.720 -23.752 9.543 1.00 74.44 627 GLY A N 1
ATOM 5058 C CA . GLY A 1 627 ? 8.334 -23.538 10.856 1.00 74.44 627 GLY A CA 1
ATOM 5059 C C . GLY A 1 627 ? 8.599 -22.074 11.223 1.00 74.44 627 GLY A C 1
ATOM 5060 O O . GLY A 1 627 ? 9.002 -21.817 12.360 1.00 74.44 627 GLY A O 1
ATOM 5061 N N . GLN A 1 628 ? 8.334 -21.114 10.331 1.00 80.56 628 GLN A N 1
ATOM 5062 C CA . GLN A 1 628 ? 8.309 -19.697 10.696 1.00 80.56 628 GLN A CA 1
ATOM 5063 C C . GLN A 1 628 ? 6.982 -19.328 11.375 1.00 80.56 628 GLN A C 1
ATOM 5065 O O . GLN A 1 628 ? 5.953 -19.987 11.200 1.00 80.56 628 GLN A O 1
ATOM 5070 N N . LYS A 1 629 ? 7.009 -18.293 12.223 1.00 80.94 629 LYS A N 1
ATOM 5071 C CA . LYS A 1 629 ? 5.782 -17.758 12.823 1.00 80.94 629 LYS A CA 1
ATOM 5072 C C . LYS A 1 629 ? 4.997 -17.013 11.746 1.00 80.94 629 LYS A C 1
ATOM 5074 O O . LYS A 1 629 ? 5.584 -16.264 10.975 1.00 80.94 629 LYS A O 1
ATOM 5079 N N . LYS A 1 630 ? 3.683 -17.211 11.731 1.00 86.75 630 LYS A N 1
ATOM 5080 C CA . LYS A 1 630 ? 2.757 -16.436 10.903 1.00 86.75 630 LYS A CA 1
ATOM 5081 C C . LYS A 1 630 ? 2.460 -15.120 11.608 1.00 86.75 630 LYS A C 1
ATOM 5083 O O . LYS A 1 630 ? 2.438 -15.083 12.836 1.00 86.75 630 LYS A O 1
ATOM 5088 N N . THR A 1 631 ? 2.182 -14.071 10.860 1.00 92.69 631 THR A N 1
ATOM 5089 C CA . THR A 1 631 ? 1.780 -12.776 11.409 1.00 92.69 631 THR A CA 1
ATOM 5090 C C . THR A 1 631 ? 0.265 -12.644 11.319 1.00 92.69 631 THR A C 1
ATOM 5092 O O . THR A 1 631 ? -0.328 -12.932 10.288 1.00 92.69 631 THR A O 1
ATOM 5095 N N . GLN A 1 632 ? -0.388 -12.223 12.393 1.00 92.94 632 GLN A N 1
ATOM 5096 C CA . GLN A 1 632 ? -1.809 -11.909 12.416 1.00 92.94 632 GLN A CA 1
ATOM 5097 C C . GLN A 1 632 ? -1.979 -10.394 12.469 1.00 92.94 632 GLN A C 1
ATOM 5099 O O . GLN A 1 632 ? -1.474 -9.744 13.383 1.00 92.94 632 GLN A O 1
ATOM 5104 N N . LEU A 1 633 ? -2.701 -9.854 11.493 1.00 95.31 633 LEU A N 1
ATOM 5105 C CA . LEU A 1 633 ? -3.106 -8.457 11.428 1.00 95.31 633 LEU A CA 1
ATOM 5106 C C . LEU A 1 633 ? -4.560 -8.349 11.890 1.00 95.31 633 LEU A C 1
ATOM 5108 O O . LEU A 1 633 ? -5.450 -8.955 11.297 1.00 95.31 633 LEU A O 1
ATOM 5112 N N . VAL A 1 634 ? -4.795 -7.579 12.944 1.00 93.75 634 VAL A N 1
ATOM 5113 C CA . VAL A 1 634 ? -6.121 -7.268 13.478 1.00 93.75 634 VAL A CA 1
ATOM 5114 C C . VAL A 1 634 ? -6.389 -5.790 13.221 1.00 93.75 634 VAL A C 1
ATOM 5116 O O . VAL A 1 634 ? -5.701 -4.925 13.762 1.00 93.75 634 VAL A O 1
ATOM 5119 N N . LEU A 1 635 ? -7.381 -5.502 12.384 1.00 94.19 635 LEU A N 1
ATOM 5120 C CA . LEU A 1 635 ? -7.783 -4.149 12.010 1.00 94.19 635 LEU A CA 1
ATOM 5121 C C . LEU A 1 635 ? -9.183 -3.873 12.537 1.00 94.19 635 LEU A C 1
ATOM 5123 O O . LEU A 1 635 ? -10.143 -4.488 12.082 1.00 94.19 635 LEU A O 1
ATOM 5127 N N . LYS A 1 636 ? -9.320 -2.927 13.465 1.00 91.44 636 LYS A N 1
ATOM 5128 C CA . LYS A 1 636 ? -10.630 -2.381 13.824 1.00 91.44 636 LYS A CA 1
ATOM 5129 C C . LYS A 1 636 ? -10.919 -1.175 12.935 1.00 91.44 636 LYS A C 1
ATOM 5131 O O . LYS A 1 636 ? -10.252 -0.154 13.070 1.00 91.44 636 LYS A O 1
ATOM 5136 N N . ILE A 1 637 ? -11.890 -1.292 12.036 1.00 94.06 637 ILE A N 1
ATOM 5137 C CA . ILE A 1 637 ? -12.386 -0.200 11.197 1.00 94.06 637 ILE A CA 1
ATOM 5138 C C . ILE A 1 637 ? -13.392 0.602 12.020 1.00 94.06 637 ILE A C 1
ATOM 5140 O O . ILE A 1 637 ? -14.501 0.143 12.294 1.00 94.06 637 ILE A O 1
ATOM 5144 N N . ILE A 1 638 ? -12.982 1.787 12.471 1.00 85.50 638 ILE A N 1
ATOM 5145 C CA . ILE A 1 638 ? -13.736 2.567 13.457 1.00 85.50 638 ILE A CA 1
ATOM 5146 C C . ILE A 1 638 ? -14.701 3.505 12.738 1.00 85.50 638 ILE A C 1
ATOM 5148 O O . ILE A 1 638 ? -15.912 3.418 12.940 1.00 85.50 638 ILE A O 1
ATOM 5152 N N . SER A 1 639 ? -14.178 4.400 11.895 1.00 85.44 639 SER A N 1
ATOM 5153 C CA . SER A 1 639 ? -14.972 5.483 11.300 1.00 85.44 639 SER A CA 1
ATOM 5154 C C . SER A 1 639 ? -14.345 6.070 10.044 1.00 85.44 639 SER A C 1
ATOM 5156 O O . SER A 1 639 ? -13.146 5.919 9.841 1.00 85.44 639 SER A O 1
ATOM 5158 N N . GLY A 1 640 ? -15.134 6.761 9.227 1.00 85.88 640 GLY A N 1
ATOM 5159 C CA . GLY A 1 640 ? -14.666 7.537 8.078 1.00 85.88 640 GLY A CA 1
ATOM 5160 C C . GLY A 1 640 ? -14.701 9.031 8.378 1.00 85.88 640 GLY A C 1
ATOM 5161 O O . GLY A 1 640 ? -15.369 9.470 9.317 1.00 85.88 640 GLY A O 1
ATOM 5162 N N . GLN A 1 641 ? -13.950 9.816 7.617 1.00 80.44 641 GLN A N 1
ATOM 5163 C CA . GLN A 1 641 ? -13.916 11.270 7.705 1.00 80.44 641 GLN A CA 1
ATOM 5164 C C . GLN A 1 641 ? -14.017 11.848 6.300 1.00 80.44 641 GLN A C 1
ATOM 5166 O O . GLN A 1 641 ? -13.228 11.469 5.441 1.00 80.44 641 GLN A O 1
ATOM 5171 N N . GLN A 1 642 ? -14.974 12.757 6.102 1.00 76.50 642 GLN A N 1
ATOM 5172 C CA . GLN A 1 642 ? -15.134 13.582 4.900 1.00 76.50 642 GLN A CA 1
ATOM 5173 C C . GLN A 1 642 ? -15.016 12.796 3.586 1.00 76.50 642 GLN A C 1
ATOM 5175 O O . GLN A 1 642 ? -14.356 13.220 2.641 1.00 76.50 642 GLN A O 1
ATOM 5180 N N . LEU A 1 643 ? -15.656 11.629 3.522 1.00 83.12 643 LEU A N 1
ATOM 5181 C CA . LEU A 1 643 ? -15.643 10.800 2.326 1.00 83.12 643 LEU A CA 1
ATOM 5182 C C . LEU A 1 643 ? -16.401 11.535 1.209 1.00 83.12 643 LEU A C 1
ATOM 5184 O O . LEU A 1 643 ? -17.561 11.926 1.412 1.00 83.12 643 LEU A O 1
ATOM 5188 N N . PRO A 1 644 ? -15.769 11.758 0.045 1.00 81.31 644 PRO A N 1
ATOM 5189 C CA . PRO A 1 644 ? -16.386 12.511 -1.034 1.00 81.31 644 PRO A CA 1
ATOM 5190 C C . PRO A 1 644 ? -17.465 11.685 -1.736 1.00 81.31 644 PRO A C 1
ATOM 5192 O O . PRO A 1 644 ? -17.552 10.467 -1.590 1.00 81.31 644 PRO A O 1
ATOM 5195 N N . LYS A 1 645 ? -18.286 12.358 -2.542 1.00 80.81 645 LYS A N 1
ATOM 5196 C CA . LYS A 1 645 ? -19.203 11.679 -3.464 1.00 80.81 645 LYS A CA 1
ATOM 5197 C C . LYS A 1 645 ? -18.417 11.081 -4.644 1.00 80.81 645 LYS A C 1
ATOM 5199 O O . LYS A 1 645 ? -17.385 11.646 -5.017 1.00 80.81 645 LYS A O 1
ATOM 5204 N N . PRO A 1 646 ? -18.896 9.987 -5.267 1.00 79.12 646 PRO A N 1
ATOM 5205 C CA . PRO A 1 646 ? -18.276 9.431 -6.468 1.00 79.12 646 PRO A CA 1
ATOM 5206 C C . PRO A 1 646 ? -18.145 10.484 -7.578 1.00 79.12 646 PRO A C 1
ATOM 5208 O O . PRO A 1 646 ? -19.111 11.190 -7.879 1.00 79.12 646 PRO A O 1
ATOM 5211 N N . LYS A 1 647 ? -16.964 10.571 -8.209 1.00 69.25 647 LYS A N 1
ATOM 5212 C CA . LYS A 1 647 ? -16.663 11.561 -9.266 1.00 69.25 647 LYS A CA 1
ATOM 5213 C C . LYS A 1 647 ? -17.594 11.442 -10.478 1.00 69.25 647 LYS A C 1
ATOM 5215 O O . LYS A 1 647 ? -17.963 12.456 -11.059 1.00 69.25 647 LYS A O 1
ATOM 5220 N N . ASP A 1 648 ? -18.037 10.225 -10.785 1.00 64.50 648 ASP A N 1
ATOM 5221 C CA . ASP A 1 648 ? -18.912 9.922 -11.925 1.00 64.50 648 ASP A CA 1
ATOM 5222 C C . ASP A 1 648 ? -20.409 10.032 -11.588 1.00 64.50 648 ASP A C 1
ATOM 5224 O O . ASP A 1 648 ? -21.276 9.571 -12.335 1.00 64.50 648 ASP A O 1
ATOM 5228 N N . SER A 1 649 ? -20.755 10.628 -10.443 1.00 63.78 649 SER A N 1
ATOM 5229 C CA . SER A 1 649 ? -22.151 10.887 -10.110 1.00 63.78 649 SER A CA 1
ATOM 5230 C C . SER A 1 649 ? -22.743 11.900 -11.095 1.00 63.78 649 SER A C 1
ATOM 5232 O O . SER A 1 649 ? -22.340 13.061 -11.124 1.00 63.78 649 SER A O 1
ATOM 5234 N N . MET A 1 650 ? -23.758 11.481 -11.863 1.00 53.62 650 MET A N 1
ATOM 5235 C CA . MET A 1 650 ? -24.502 12.301 -12.844 1.00 53.62 650 MET A CA 1
ATOM 5236 C C . MET A 1 650 ? -25.034 13.634 -12.278 1.00 53.62 650 MET A C 1
ATOM 5238 O O . MET A 1 650 ? -25.358 14.551 -13.029 1.00 53.62 650 MET A O 1
ATOM 5242 N N . LEU A 1 651 ? -25.153 13.743 -10.952 1.00 55.84 651 LEU A N 1
ATOM 5243 C CA . LEU A 1 651 ? -25.657 14.918 -10.241 1.00 55.84 651 LEU A CA 1
ATOM 5244 C C . LEU A 1 651 ? -24.548 15.725 -9.531 1.00 55.84 651 LEU A C 1
ATOM 5246 O O . LEU A 1 651 ? -24.856 16.751 -8.918 1.00 55.84 651 LEU A O 1
ATOM 5250 N N . GLY A 1 652 ? -23.281 15.297 -9.606 1.00 59.66 652 GLY A N 1
ATOM 5251 C CA . GLY A 1 652 ? -22.133 15.935 -8.947 1.00 59.66 652 GLY A CA 1
ATOM 5252 C C . GLY A 1 652 ? -22.388 16.218 -7.460 1.00 59.66 652 GLY A C 1
ATOM 5253 O O . GLY A 1 652 ? -22.941 15.385 -6.740 1.00 59.66 652 GLY A O 1
ATOM 5254 N N . ASP A 1 653 ? -22.091 17.440 -7.008 1.00 51.75 653 ASP A N 1
ATOM 5255 C CA . ASP A 1 653 ? -22.348 17.905 -5.631 1.00 51.75 653 ASP A CA 1
ATOM 5256 C C . ASP A 1 653 ? -23.830 17.852 -5.215 1.00 51.75 653 ASP A C 1
ATOM 5258 O O . ASP A 1 653 ? -24.145 17.806 -4.020 1.00 51.75 653 ASP A O 1
ATOM 5262 N N . ARG A 1 654 ? -24.759 17.841 -6.184 1.00 51.56 654 ARG A N 1
ATOM 5263 C CA . ARG A 1 654 ? -26.210 17.716 -5.947 1.00 51.56 654 ARG A CA 1
ATOM 5264 C C . ARG A 1 654 ? -26.672 16.263 -5.825 1.00 51.56 654 ARG A C 1
ATOM 5266 O O . ARG A 1 654 ? -27.864 16.052 -5.611 1.00 51.56 654 ARG A O 1
ATOM 5273 N N . GLY A 1 655 ? -25.763 15.299 -5.987 1.00 59.19 655 GLY A N 1
ATOM 5274 C CA . GLY A 1 655 ? -26.038 13.875 -5.827 1.00 59.19 655 GLY A CA 1
ATOM 5275 C C . GLY A 1 655 ? -26.498 13.514 -4.417 1.00 59.19 655 GLY A C 1
ATOM 5276 O O . GLY A 1 655 ? -26.389 14.321 -3.486 1.00 59.19 655 GLY A O 1
ATOM 5277 N N . GLU A 1 656 ? -27.028 12.304 -4.276 1.00 69.31 656 GLU A N 1
ATOM 5278 C CA . GLU A 1 656 ? -27.464 11.757 -2.990 1.00 69.31 656 GLU A CA 1
ATOM 5279 C C . GLU A 1 656 ? -26.288 11.652 -2.006 1.00 69.31 656 GLU A C 1
ATOM 5281 O O . GLU A 1 656 ? -25.117 11.784 -2.379 1.00 69.31 656 GLU A O 1
ATOM 5286 N N . VAL A 1 657 ? -26.613 11.560 -0.717 1.00 74.69 657 VAL A N 1
ATOM 5287 C CA . VAL A 1 657 ? -25.595 11.317 0.306 1.00 74.69 657 VAL A CA 1
ATOM 5288 C C . VAL A 1 657 ? -25.181 9.859 0.178 1.00 74.69 657 VAL A C 1
ATOM 5290 O O . VAL A 1 657 ? -26.041 9.010 -0.010 1.00 74.69 657 VAL A O 1
ATOM 5293 N N . ILE A 1 658 ? -23.879 9.599 0.232 1.00 83.62 658 ILE A N 1
ATOM 5294 C CA . ILE A 1 658 ? -23.348 8.247 0.036 1.00 83.62 658 ILE A CA 1
ATOM 5295 C C . ILE A 1 658 ? -23.716 7.296 1.178 1.00 83.62 658 ILE A C 1
ATOM 5297 O O . ILE A 1 658 ? -23.863 7.723 2.331 1.00 83.62 658 ILE A O 1
ATOM 5301 N N . ASP A 1 659 ? -23.705 6.008 0.847 1.00 88.75 659 ASP A N 1
ATOM 5302 C CA . ASP A 1 659 ? -23.899 4.871 1.741 1.00 88.75 659 ASP A CA 1
ATOM 5303 C C . ASP A 1 659 ? -22.573 4.087 1.894 1.00 88.75 659 ASP A C 1
ATOM 5305 O O . ASP A 1 659 ? -22.355 3.061 1.227 1.00 88.75 659 ASP A O 1
ATOM 5309 N N . PRO A 1 660 ? -21.600 4.571 2.698 1.00 92.94 660 PRO A N 1
ATOM 5310 C CA . PRO A 1 660 ? -20.238 4.077 2.598 1.00 92.94 660 PRO A CA 1
ATOM 5311 C C . PRO A 1 660 ? -20.018 2.737 3.308 1.00 92.94 660 PRO A C 1
ATOM 5313 O O . PRO A 1 660 ? -20.493 2.480 4.419 1.00 92.94 660 PRO A O 1
ATOM 5316 N N . SER A 1 661 ? -19.175 1.910 2.696 1.00 95.69 661 SER A N 1
ATOM 5317 C CA . SER A 1 661 ? -18.563 0.720 3.298 1.00 95.69 661 SER A CA 1
ATOM 5318 C C . SER A 1 661 ? -17.062 0.691 3.022 1.00 95.69 661 SER A C 1
ATOM 5320 O O . SER A 1 661 ? -16.615 1.239 2.011 1.00 95.69 661 SER A O 1
ATOM 5322 N N . VAL A 1 662 ? -16.300 0.014 3.878 1.00 97.88 662 VAL A N 1
ATOM 5323 C CA . VAL A 1 662 ? -14.857 -0.178 3.706 1.00 97.88 662 VAL A CA 1
ATOM 5324 C C . VAL A 1 662 ? -14.563 -1.641 3.385 1.00 97.88 662 VAL A C 1
ATOM 5326 O O . VAL A 1 662 ? -14.895 -2.522 4.176 1.00 97.88 662 VAL A O 1
ATOM 5329 N N . GLU A 1 663 ? -13.907 -1.901 2.255 1.00 98.31 663 GLU A N 1
ATOM 5330 C CA . GLU A 1 663 ? -13.278 -3.189 1.940 1.00 98.31 663 GLU A CA 1
ATOM 5331 C C . GLU A 1 663 ? -11.778 -3.112 2.255 1.00 98.31 663 GLU A C 1
ATOM 5333 O O . GLU A 1 663 ? -11.093 -2.173 1.847 1.00 98.31 663 GLU A O 1
ATOM 5338 N N . VAL A 1 664 ? -11.258 -4.112 2.966 1.00 98.56 664 VAL A N 1
ATOM 5339 C CA . VAL A 1 664 ? -9.822 -4.309 3.172 1.00 98.56 664 VAL A CA 1
ATOM 5340 C C . VAL A 1 664 ? -9.387 -5.576 2.448 1.00 98.56 664 VAL A C 1
ATOM 5342 O O . VAL A 1 664 ? -9.874 -6.673 2.728 1.00 98.56 664 VAL A O 1
ATOM 5345 N N . GLU A 1 665 ? -8.447 -5.414 1.524 1.00 98.44 665 GLU A N 1
ATOM 5346 C CA . GLU A 1 665 ? -7.853 -6.470 0.710 1.00 98.44 665 GLU A CA 1
ATOM 5347 C C . GLU A 1 665 ? -6.385 -6.676 1.104 1.00 98.44 665 GLU A C 1
ATOM 5349 O O . GLU A 1 665 ? -5.595 -5.731 1.137 1.00 98.44 665 GLU A O 1
ATOM 5354 N N . ILE A 1 666 ? -6.006 -7.927 1.358 1.00 98.44 666 ILE A N 1
ATOM 5355 C CA . ILE A 1 666 ? -4.613 -8.352 1.489 1.00 98.44 666 ILE A CA 1
ATOM 5356 C C . ILE A 1 666 ? -4.127 -8.846 0.130 1.00 98.44 666 ILE A C 1
ATOM 5358 O O . ILE A 1 666 ? -4.741 -9.727 -0.473 1.00 98.44 666 ILE A O 1
ATOM 5362 N N . ILE A 1 667 ? -3.005 -8.301 -0.332 1.00 98.56 667 ILE A N 1
ATOM 5363 C CA . ILE A 1 667 ? -2.383 -8.619 -1.619 1.00 98.56 667 ILE A CA 1
ATOM 5364 C C . ILE A 1 667 ? -0.959 -9.086 -1.339 1.00 98.56 667 ILE A C 1
ATOM 5366 O O . ILE A 1 667 ? -0.153 -8.331 -0.814 1.00 98.56 667 ILE A O 1
ATOM 5370 N N . GLY A 1 668 ? -0.624 -10.331 -1.657 1.00 96.50 668 GLY A N 1
ATOM 5371 C CA . GLY A 1 668 ? 0.676 -10.894 -1.298 1.00 96.50 668 GLY A CA 1
ATOM 5372 C C . GLY A 1 668 ? 0.897 -12.248 -1.949 1.00 96.50 668 GLY A C 1
ATOM 5373 O O . GLY A 1 668 ? 0.602 -12.431 -3.133 1.00 96.50 668 GLY A O 1
ATOM 5374 N N . LEU A 1 669 ? 1.392 -13.212 -1.170 1.00 95.31 669 LEU A N 1
ATOM 5375 C CA . LEU A 1 669 ? 1.375 -14.612 -1.589 1.00 95.31 669 LEU A CA 1
ATOM 5376 C C . LEU A 1 669 ? -0.067 -15.095 -1.793 1.00 95.31 669 LEU A C 1
ATOM 5378 O O . LEU A 1 669 ? -0.949 -14.653 -1.058 1.00 95.31 669 LEU A O 1
ATOM 5382 N N . PRO A 1 670 ? -0.317 -16.046 -2.713 1.00 94.62 670 PRO A N 1
ATOM 5383 C CA . PRO A 1 670 ? -1.656 -16.590 -2.937 1.00 94.62 670 PRO A CA 1
ATOM 5384 C C . PRO A 1 670 ? -2.354 -17.067 -1.656 1.00 94.62 670 PRO A C 1
ATOM 5386 O O . PRO A 1 670 ? -3.551 -16.858 -1.503 1.00 94.62 670 PRO A O 1
ATOM 5389 N N . VAL A 1 671 ? -1.601 -17.652 -0.717 1.00 93.94 671 VAL A N 1
ATOM 5390 C CA . VAL A 1 671 ? -2.122 -18.131 0.575 1.00 93.94 671 VAL A CA 1
ATOM 5391 C C . VAL A 1 671 ? -2.513 -17.004 1.548 1.00 93.94 671 VAL A C 1
ATOM 5393 O O . VAL A 1 671 ? -3.316 -17.225 2.451 1.00 93.94 671 VAL A O 1
ATOM 5396 N N . ASP A 1 672 ? -1.968 -15.800 1.363 1.00 94.81 672 ASP A N 1
ATOM 5397 C CA . ASP A 1 672 ? -2.246 -14.625 2.200 1.00 94.81 672 ASP A CA 1
ATOM 5398 C C . ASP A 1 672 ? -3.382 -13.762 1.629 1.00 94.81 672 ASP A C 1
ATOM 5400 O O . ASP A 1 672 ? -4.008 -12.992 2.360 1.00 94.81 672 ASP A O 1
ATOM 5404 N N . CYS A 1 673 ? -3.666 -13.891 0.329 1.00 95.38 673 CYS A N 1
ATOM 5405 C CA . CYS A 1 673 ? -4.664 -13.092 -0.373 1.00 95.38 673 CYS A CA 1
ATOM 5406 C C . CYS A 1 673 ? -6.082 -13.347 0.152 1.00 95.38 673 CYS A C 1
ATOM 5408 O O . CYS A 1 673 ? -6.621 -14.449 0.048 1.00 95.38 673 CYS A O 1
ATOM 5410 N N . CYS A 1 674 ? -6.719 -12.303 0.676 1.00 94.31 674 CYS A N 1
ATOM 5411 C CA . CYS A 1 674 ? -8.095 -12.353 1.160 1.00 94.31 674 CYS A CA 1
ATOM 5412 C C . CYS A 1 674 ? -8.704 -10.948 1.255 1.00 94.31 674 CYS A C 1
ATOM 5414 O O . CYS A 1 674 ? -7.990 -9.947 1.234 1.00 94.31 674 CYS A O 1
ATOM 5416 N N . LYS A 1 675 ? -10.035 -10.880 1.349 1.00 94.31 675 LYS A N 1
ATOM 5417 C CA . LYS A 1 675 ? -10.809 -9.635 1.443 1.00 94.31 675 LYS A CA 1
ATOM 5418 C C . LYS A 1 675 ? -11.847 -9.731 2.551 1.00 94.31 675 LYS A C 1
ATOM 5420 O O . LYS A 1 675 ? -12.435 -10.794 2.743 1.00 94.31 675 LYS A O 1
ATOM 5425 N N . GLN A 1 676 ? -12.075 -8.633 3.262 1.00 95.25 676 GLN A N 1
ATOM 5426 C CA . GLN A 1 676 ? -13.190 -8.469 4.200 1.00 95.25 676 GLN A CA 1
ATOM 5427 C C . GLN A 1 676 ? -13.798 -7.078 4.013 1.00 95.25 676 GLN A C 1
ATOM 5429 O O . GLN A 1 676 ? -13.083 -6.137 3.682 1.00 95.25 676 GLN A O 1
ATOM 5434 N N . GLN A 1 677 ? -15.106 -6.948 4.225 1.00 95.69 677 GLN A N 1
ATOM 5435 C CA . GLN A 1 677 ? -15.842 -5.698 4.035 1.00 95.69 677 GLN A CA 1
ATOM 5436 C C . GLN A 1 677 ? -16.703 -5.410 5.267 1.00 95.69 677 GLN A C 1
ATOM 5438 O O . GLN A 1 677 ? -17.241 -6.338 5.872 1.00 95.69 677 GLN A O 1
ATOM 5443 N N . THR A 1 678 ? -16.806 -4.138 5.651 1.00 93.12 678 THR A N 1
ATOM 5444 C CA . THR A 1 678 ? -17.712 -3.689 6.717 1.00 93.12 678 THR A CA 1
ATOM 5445 C C . THR A 1 678 ? -19.167 -3.721 6.258 1.00 93.12 678 THR A C 1
ATOM 5447 O O . THR A 1 678 ? -19.462 -3.793 5.062 1.00 93.12 678 THR A O 1
ATOM 5450 N N . ARG A 1 679 ? -20.101 -3.536 7.193 1.00 90.69 679 ARG A N 1
ATOM 5451 C CA . ARG A 1 679 ? -21.470 -3.147 6.839 1.00 90.69 679 ARG A CA 1
ATOM 5452 C C . ARG A 1 679 ? -21.503 -1.791 6.122 1.00 90.69 679 ARG A C 1
ATOM 5454 O O . ARG A 1 679 ? -20.567 -0.989 6.212 1.00 90.69 679 ARG A O 1
ATOM 5461 N N . VAL A 1 680 ? -22.624 -1.533 5.463 1.00 91.06 680 VAL A N 1
ATOM 5462 C CA . VAL A 1 680 ? -22.966 -0.234 4.876 1.00 91.06 680 VAL A CA 1
ATOM 5463 C C . VAL A 1 680 ? -23.493 0.698 5.972 1.00 91.06 680 VAL A C 1
ATOM 5465 O O . VAL A 1 680 ? -24.202 0.254 6.878 1.00 91.06 680 VAL A O 1
ATOM 5468 N N . VAL A 1 681 ? -23.104 1.972 5.927 1.00 82.12 681 VAL A N 1
ATOM 5469 C CA . VAL A 1 681 ? -23.678 3.031 6.768 1.00 82.12 681 VAL A CA 1
ATOM 5470 C C . VAL A 1 681 ? -24.542 3.910 5.879 1.00 82.12 681 VAL A C 1
ATOM 5472 O O . VAL A 1 681 ? -24.012 4.513 4.962 1.00 82.12 681 VAL A O 1
ATOM 5475 N N . ASP A 1 682 ? -25.835 4.005 6.159 1.00 82.25 682 ASP A N 1
ATOM 5476 C CA . ASP A 1 682 ? -26.758 4.736 5.285 1.00 82.25 682 ASP A CA 1
ATOM 5477 C C . ASP A 1 682 ? -26.631 6.267 5.451 1.00 82.25 682 ASP A C 1
ATOM 5479 O O . ASP A 1 682 ? -26.531 6.777 6.575 1.00 82.25 682 ASP A O 1
ATOM 5483 N N . ASP A 1 683 ? -26.695 7.003 4.338 1.00 77.69 683 ASP A N 1
ATOM 5484 C CA . ASP A 1 683 ? -26.804 8.461 4.225 1.00 77.69 683 ASP A CA 1
ATOM 5485 C C . ASP A 1 683 ? -25.761 9.250 5.063 1.00 77.69 683 ASP A C 1
ATOM 5487 O O . ASP A 1 683 ? -26.068 10.302 5.648 1.00 77.69 683 ASP A O 1
ATOM 5491 N N . ASN A 1 684 ? -24.509 8.781 5.150 1.00 72.50 684 ASN A N 1
ATOM 5492 C CA . ASN A 1 684 ? -23.469 9.477 5.919 1.00 72.50 684 ASN A CA 1
ATOM 5493 C C . ASN A 1 684 ? -22.058 9.330 5.334 1.00 72.50 684 ASN A C 1
ATOM 5495 O O . ASN A 1 684 ? -21.313 8.428 5.707 1.00 72.50 684 ASN A O 1
ATOM 5499 N N . GLY A 1 685 ? -21.638 10.292 4.510 1.00 72.06 685 GLY A N 1
ATOM 5500 C CA . GLY A 1 685 ? -20.257 10.375 4.027 1.00 72.06 685 GLY A CA 1
ATOM 5501 C C . GLY A 1 685 ? -19.312 11.205 4.896 1.00 72.06 685 GLY A C 1
ATOM 5502 O O . GLY A 1 685 ? -18.097 11.066 4.801 1.00 72.06 685 GLY A O 1
ATOM 5503 N N . PHE A 1 686 ? -19.830 12.064 5.769 1.00 69.88 686 PHE A N 1
ATOM 5504 C CA . PHE A 1 686 ? -18.997 13.002 6.522 1.00 69.88 686 PHE A CA 1
ATOM 5505 C C . PHE A 1 686 ? -18.276 12.371 7.714 1.00 69.88 686 PHE A C 1
ATOM 5507 O O . PHE A 1 686 ? -17.107 12.672 7.958 1.00 69.88 686 PHE A O 1
ATOM 5514 N N . ASN A 1 687 ? -18.966 11.521 8.477 1.00 70.19 687 ASN A N 1
ATOM 5515 C CA . ASN A 1 687 ? -18.406 10.858 9.657 1.00 70.19 687 ASN A CA 1
ATOM 5516 C C . ASN A 1 687 ? -19.034 9.476 9.945 1.00 70.19 687 ASN A C 1
ATOM 5518 O O . ASN A 1 687 ? -19.491 9.233 11.069 1.00 70.19 687 ASN A O 1
ATOM 5522 N N . PRO A 1 688 ? -19.090 8.558 8.961 1.00 81.88 688 PRO A N 1
ATOM 5523 C CA . PRO A 1 688 ? -19.663 7.228 9.170 1.00 81.88 688 PRO A CA 1
ATOM 5524 C C . PRO A 1 688 ? -18.918 6.455 10.264 1.00 81.88 688 PRO A C 1
ATOM 5526 O O . PRO A 1 688 ? -17.708 6.601 10.427 1.00 81.88 688 PRO A O 1
ATOM 5529 N N . MET A 1 689 ? -19.638 5.603 11.000 1.00 79.69 689 MET A N 1
ATOM 5530 C CA . MET A 1 689 ? -19.101 4.780 12.092 1.00 79.69 689 MET A CA 1
ATOM 5531 C C . MET A 1 689 ? -19.411 3.298 11.842 1.00 79.69 689 MET A C 1
ATOM 5533 O O . MET A 1 689 ? -20.580 2.896 11.827 1.00 79.69 689 MET A O 1
ATOM 5537 N N . TRP A 1 690 ? -18.371 2.473 11.719 1.00 85.12 690 TRP A N 1
ATOM 5538 C CA . TRP A 1 690 ? -18.505 1.026 11.512 1.00 85.12 690 TRP A CA 1
ATOM 5539 C C . TRP A 1 690 ? -18.295 0.246 12.810 1.00 85.12 690 TRP A C 1
ATOM 5541 O O . TRP A 1 690 ? -19.183 -0.509 13.199 1.00 85.12 690 TRP A O 1
ATOM 5551 N N . GLU A 1 691 ? -17.192 0.504 13.523 1.00 81.00 691 GLU A N 1
ATOM 5552 C CA . GLU A 1 691 ? -16.790 -0.205 14.754 1.00 81.00 691 GLU A CA 1
ATOM 5553 C C . GLU A 1 691 ? -16.659 -1.730 14.567 1.00 81.00 691 GLU A C 1
ATOM 5555 O O . GLU A 1 691 ? -17.030 -2.520 15.435 1.00 81.00 691 GLU A O 1
ATOM 5560 N N . GLU A 1 692 ? -16.105 -2.159 13.434 1.00 82.88 692 GLU A N 1
ATOM 5561 C CA . GLU A 1 692 ? -15.979 -3.574 13.067 1.00 82.88 692 GLU A CA 1
ATOM 5562 C C . GLU A 1 692 ? -14.526 -4.043 13.103 1.00 82.88 692 GLU A C 1
ATOM 5564 O O . GLU A 1 692 ? -13.616 -3.292 12.768 1.00 82.88 692 GLU A O 1
ATOM 5569 N N . THR A 1 693 ? -14.290 -5.293 13.510 1.00 86.50 693 THR A N 1
ATOM 5570 C CA . THR A 1 693 ? -12.938 -5.870 13.584 1.00 86.50 693 THR A CA 1
ATOM 5571 C C . THR A 1 693 ? -12.741 -6.931 12.512 1.00 86.50 693 THR A C 1
ATOM 5573 O O . THR A 1 693 ? -13.478 -7.912 12.462 1.00 86.50 693 THR A O 1
ATOM 5576 N N . MET A 1 694 ? -11.699 -6.753 11.709 1.00 89.31 694 MET A N 1
ATOM 5577 C CA . MET A 1 694 ? -11.235 -7.676 10.682 1.00 89.31 694 MET A CA 1
ATOM 5578 C C . MET A 1 694 ? -9.933 -8.338 11.131 1.00 89.31 694 MET A C 1
ATOM 5580 O O . MET A 1 694 ? -9.078 -7.701 11.751 1.00 89.31 694 MET A O 1
ATOM 5584 N N . VAL A 1 695 ? -9.769 -9.625 10.822 1.00 89.62 695 VAL A N 1
ATOM 5585 C CA . VAL A 1 695 ? -8.572 -10.400 11.190 1.00 89.62 695 VAL A CA 1
ATOM 5586 C C . VAL A 1 695 ? -8.012 -11.112 9.969 1.00 89.62 695 VAL A C 1
ATOM 5588 O O . VAL A 1 695 ? -8.718 -11.886 9.323 1.00 89.62 695 VAL A O 1
ATOM 5591 N N . PHE A 1 696 ? -6.727 -10.899 9.702 1.00 90.81 696 PHE A N 1
ATOM 5592 C CA . PHE A 1 696 ? -5.990 -11.457 8.574 1.00 90.81 696 PHE A CA 1
ATOM 5593 C C . PHE A 1 696 ? -4.781 -12.252 9.075 1.00 90.81 696 PHE A C 1
ATOM 5595 O O . PHE A 1 696 ? -4.130 -11.859 10.041 1.00 90.81 696 PHE A O 1
ATOM 5602 N N . SER A 1 697 ? -4.482 -13.387 8.440 1.00 90.88 697 SER A N 1
ATOM 5603 C CA . SER A 1 697 ? -3.318 -14.225 8.768 1.00 90.88 697 SER A CA 1
ATOM 5604 C C . SER A 1 697 ? -2.356 -14.246 7.587 1.00 90.88 697 SER A C 1
ATOM 5606 O O . SER A 1 697 ? -2.739 -14.663 6.502 1.00 90.88 697 SER A O 1
ATOM 5608 N N . LEU A 1 698 ? -1.123 -13.808 7.819 1.00 93.06 698 LEU A N 1
ATOM 5609 C CA . LEU A 1 698 ? -0.072 -13.620 6.827 1.00 93.06 698 LEU A CA 1
ATOM 5610 C C . LEU A 1 698 ? 1.061 -14.620 7.081 1.00 93.06 698 LEU A C 1
ATOM 5612 O O . LEU A 1 698 ? 1.662 -14.643 8.157 1.00 93.06 698 LEU A O 1
ATOM 5616 N N . HIS A 1 699 ? 1.377 -15.435 6.088 1.00 91.88 699 HIS A N 1
ATOM 5617 C CA . HIS A 1 699 ? 2.526 -16.333 6.069 1.00 91.88 699 HIS A CA 1
ATOM 5618 C C . HIS A 1 699 ? 3.800 -15.560 5.745 1.00 91.88 699 HIS A C 1
ATOM 5620 O O . HIS A 1 699 ? 4.860 -15.894 6.268 1.00 91.88 699 HIS A O 1
ATOM 5626 N N . MET A 1 700 ? 3.702 -14.515 4.915 1.00 93.06 700 MET A N 1
ATOM 5627 C CA . MET A 1 700 ? 4.848 -13.702 4.523 1.00 93.06 700 MET A CA 1
ATOM 5628 C C . MET A 1 700 ? 4.501 -12.212 4.472 1.00 93.06 700 MET A C 1
ATOM 5630 O O . MET A 1 700 ? 4.464 -11.577 3.417 1.00 93.06 700 MET A O 1
ATOM 5634 N N . ALA A 1 701 ? 4.329 -11.627 5.657 1.00 93.94 701 ALA A N 1
ATOM 5635 C CA . ALA A 1 701 ? 4.000 -10.211 5.839 1.00 93.94 701 ALA A CA 1
ATOM 5636 C C . ALA A 1 701 ? 4.967 -9.244 5.115 1.00 93.94 701 ALA A C 1
ATOM 5638 O O . ALA A 1 701 ? 4.575 -8.152 4.722 1.00 93.94 701 ALA A O 1
ATOM 5639 N N . GLN A 1 702 ? 6.221 -9.651 4.889 1.00 93.25 702 GLN A N 1
ATOM 5640 C CA . GLN A 1 702 ? 7.270 -8.821 4.277 1.00 93.25 702 GLN A CA 1
ATOM 5641 C C . GLN A 1 702 ? 6.990 -8.402 2.825 1.00 93.25 702 GLN A C 1
ATOM 5643 O O . GLN A 1 702 ? 7.583 -7.432 2.362 1.00 93.25 702 GLN A O 1
ATOM 5648 N N . ILE A 1 703 ? 6.131 -9.126 2.100 1.00 94.62 703 ILE A N 1
ATOM 5649 C CA . ILE A 1 703 ? 5.757 -8.792 0.711 1.00 94.62 703 ILE A CA 1
ATOM 5650 C C . ILE A 1 703 ? 4.272 -8.465 0.552 1.00 94.62 703 ILE A C 1
ATOM 5652 O O . ILE A 1 703 ? 3.820 -8.264 -0.574 1.00 94.62 703 ILE A O 1
ATOM 5656 N N . ALA A 1 704 ? 3.523 -8.463 1.656 1.00 97.75 704 ALA A N 1
ATOM 5657 C CA . ALA A 1 704 ? 2.098 -8.194 1.649 1.00 97.75 704 ALA A CA 1
ATOM 5658 C C . ALA A 1 704 ? 1.835 -6.685 1.553 1.00 97.75 704 ALA A C 1
ATOM 5660 O O . ALA A 1 704 ? 2.484 -5.874 2.217 1.00 97.75 704 ALA A O 1
ATOM 5661 N N . LEU A 1 705 ? 0.845 -6.322 0.751 1.00 98.69 705 LEU A N 1
ATOM 5662 C CA . LEU A 1 705 ? 0.222 -5.012 0.693 1.00 98.69 705 LEU A CA 1
ATOM 5663 C C . LEU A 1 705 ? -1.175 -5.116 1.314 1.00 98.69 705 LEU A C 1
ATOM 5665 O O . LEU A 1 705 ? -1.868 -6.122 1.154 1.00 98.69 705 LEU A O 1
ATOM 5669 N N . VAL A 1 706 ? -1.582 -4.068 2.017 1.00 98.69 706 VAL A N 1
ATOM 5670 C CA . VAL A 1 706 ? -2.910 -3.904 2.603 1.00 98.69 706 VAL A CA 1
ATOM 5671 C C . VAL A 1 706 ? -3.582 -2.751 1.879 1.00 98.69 706 VAL A C 1
ATOM 5673 O O . VAL A 1 706 ? -3.082 -1.624 1.880 1.00 98.69 706 VAL A O 1
ATOM 5676 N N . ARG A 1 707 ? -4.699 -3.043 1.221 1.00 98.62 707 ARG A N 1
ATOM 5677 C CA . ARG A 1 707 ? -5.448 -2.091 0.408 1.00 98.62 707 ARG A CA 1
ATOM 5678 C C . ARG A 1 707 ? -6.797 -1.810 1.049 1.00 98.62 707 ARG A C 1
ATOM 5680 O O . ARG A 1 707 ? -7.632 -2.702 1.150 1.00 98.62 707 ARG A O 1
ATOM 5687 N N . PHE A 1 708 ? -7.001 -0.562 1.444 1.00 98.56 708 PHE A N 1
ATOM 5688 C CA . PHE A 1 708 ? -8.258 -0.037 1.960 1.00 98.56 708 PHE A CA 1
ATOM 5689 C C . PHE A 1 708 ? -9.029 0.595 0.808 1.00 98.56 708 PHE A C 1
ATOM 5691 O O . PHE A 1 708 ? -8.472 1.408 0.075 1.00 98.56 708 PHE A O 1
ATOM 5698 N N . GLN A 1 709 ? -10.292 0.228 0.639 1.00 97.50 709 GLN A N 1
ATOM 5699 C CA . GLN A 1 709 ? -11.157 0.740 -0.419 1.00 97.50 709 GLN A CA 1
ATOM 5700 C C . GLN A 1 709 ? -12.467 1.204 0.192 1.00 97.50 709 GLN A C 1
ATOM 5702 O O . GLN A 1 709 ? -13.055 0.503 1.013 1.00 97.50 709 GLN A O 1
ATOM 5707 N N . VAL A 1 710 ? -12.922 2.379 -0.219 1.00 96.19 710 VAL A N 1
ATOM 5708 C CA . VAL A 1 710 ? -14.204 2.933 0.197 1.00 96.19 710 VAL A CA 1
ATOM 5709 C C . VAL A 1 710 ? -15.161 2.867 -0.981 1.00 96.19 710 VAL A C 1
ATOM 5711 O O . VAL A 1 710 ? -14.844 3.321 -2.083 1.00 96.19 710 VAL A O 1
ATOM 5714 N N . TRP A 1 711 ? -16.336 2.312 -0.719 1.00 94.12 711 TRP A N 1
ATOM 5715 C CA . TRP A 1 711 ? -17.398 2.112 -1.694 1.00 94.12 711 TRP A CA 1
ATOM 5716 C C . TRP A 1 711 ? -18.674 2.797 -1.233 1.00 94.12 711 TRP A C 1
ATOM 5718 O O . TRP A 1 711 ? -19.007 2.703 -0.055 1.00 94.12 711 TRP A O 1
ATOM 5728 N N . ASP A 1 712 ? -19.384 3.421 -2.164 1.00 92.00 712 ASP A N 1
ATOM 5729 C CA . ASP A 1 712 ? -20.760 3.890 -2.017 1.00 92.00 712 ASP A CA 1
ATOM 5730 C C . ASP A 1 712 ? -21.704 2.765 -2.461 1.00 92.00 712 ASP A C 1
ATOM 5732 O O . ASP A 1 712 ? -21.601 2.309 -3.601 1.00 92.00 712 ASP A O 1
ATOM 5736 N N . ASN A 1 713 ? -22.566 2.264 -1.575 1.00 86.94 713 ASN A N 1
ATOM 5737 C CA . ASN A 1 713 ? -23.499 1.175 -1.884 1.00 86.94 713 ASN A CA 1
ATOM 5738 C C . ASN A 1 713 ? -24.933 1.699 -1.923 1.00 86.94 713 ASN A C 1
ATOM 5740 O O . ASN A 1 713 ? -25.743 1.364 -1.060 1.00 86.94 713 ASN A O 1
ATOM 5744 N N . ASP A 1 714 ? -25.230 2.500 -2.942 1.00 77.19 714 ASP A N 1
ATOM 5745 C CA . ASP A 1 714 ? -26.574 3.016 -3.159 1.00 77.19 714 ASP A CA 1
ATOM 5746 C C . ASP A 1 714 ? -27.492 1.968 -3.825 1.00 77.19 714 ASP A C 1
ATOM 5748 O O . ASP A 1 714 ? -27.085 0.881 -4.253 1.00 77.19 714 ASP A O 1
ATOM 5752 N N . SER A 1 715 ? -28.777 2.308 -3.940 1.00 71.12 715 SER A N 1
ATOM 5753 C CA . SER A 1 715 ? -29.783 1.456 -4.593 1.00 71.12 715 SER A CA 1
ATOM 5754 C C . SER A 1 715 ? -29.527 1.175 -6.087 1.00 71.12 715 SER A C 1
ATOM 5756 O O . SER A 1 715 ? -30.145 0.265 -6.644 1.00 71.12 715 SER A O 1
ATOM 5758 N N . LEU A 1 716 ? -28.638 1.932 -6.742 1.00 70.50 716 LEU A N 1
ATOM 5759 C CA . LEU A 1 716 ? -28.269 1.787 -8.155 1.00 70.50 716 LEU A CA 1
ATOM 5760 C C . LEU A 1 716 ? -27.028 0.903 -8.350 1.00 70.50 716 LEU A C 1
ATOM 5762 O O . LEU A 1 716 ? -26.775 0.462 -9.473 1.00 70.50 716 LEU A O 1
ATOM 5766 N N . GLY A 1 717 ? -26.279 0.621 -7.283 1.00 75.19 717 GLY A N 1
ATOM 5767 C CA . GLY A 1 717 ? -25.158 -0.310 -7.271 1.00 75.19 717 GLY A CA 1
ATOM 5768 C C . GLY A 1 717 ? -23.928 0.236 -6.550 1.00 75.19 717 GLY A C 1
ATOM 5769 O O . GLY A 1 717 ? -23.870 1.379 -6.111 1.00 75.19 717 GLY A O 1
ATOM 5770 N N . GLN A 1 718 ? -22.903 -0.605 -6.450 1.00 84.88 718 GLN A N 1
ATOM 5771 C CA . GLN A 1 718 ? -21.665 -0.259 -5.762 1.00 84.88 718 GLN A CA 1
ATOM 5772 C C . GLN A 1 718 ? -20.779 0.653 -6.630 1.00 84.88 718 GLN A C 1
ATOM 5774 O O . GLN A 1 718 ? -20.379 0.269 -7.732 1.00 84.88 718 GLN A O 1
ATOM 5779 N N . LYS A 1 719 ? -20.437 1.844 -6.128 1.00 89.75 719 LYS A N 1
ATOM 5780 C CA . LYS A 1 719 ? -19.571 2.829 -6.799 1.00 89.75 719 LYS A CA 1
ATOM 5781 C C . LYS A 1 719 ? -18.298 3.072 -5.999 1.00 89.75 719 LYS A C 1
ATOM 5783 O O . LYS A 1 719 ? -18.325 3.206 -4.779 1.00 89.75 719 LYS A O 1
ATOM 5788 N N . PHE A 1 720 ? -17.166 3.135 -6.690 1.00 91.06 720 PHE A N 1
ATOM 5789 C CA . PHE A 1 720 ? -15.872 3.384 -6.061 1.00 91.06 720 PHE A CA 1
ATOM 5790 C C . PHE A 1 720 ? -15.757 4.844 -5.605 1.00 91.06 720 PHE A C 1
ATOM 5792 O O . PHE A 1 720 ? -16.041 5.758 -6.380 1.00 91.06 720 PHE A O 1
ATOM 5799 N N . ILE A 1 721 ? -15.323 5.061 -4.362 1.00 90.38 721 ILE A N 1
ATOM 5800 C CA . ILE A 1 721 ? -15.050 6.402 -3.830 1.00 90.38 721 ILE A CA 1
ATOM 5801 C C . ILE A 1 721 ? -13.554 6.680 -3.883 1.00 90.38 721 ILE A C 1
ATOM 5803 O O . ILE A 1 721 ? -13.124 7.625 -4.535 1.00 90.38 721 ILE A O 1
ATOM 5807 N N . GLY A 1 722 ? -12.755 5.853 -3.211 1.00 92.94 722 GLY A N 1
ATOM 5808 C CA . GLY A 1 722 ? -11.316 6.058 -3.094 1.00 92.94 722 GLY A CA 1
ATOM 5809 C C . GLY A 1 722 ? -10.618 4.869 -2.450 1.00 92.94 722 GLY A C 1
ATOM 5810 O O . GLY A 1 722 ? -11.258 3.970 -1.902 1.00 92.94 722 GLY A O 1
ATOM 5811 N N . GLN A 1 723 ? -9.290 4.860 -2.521 1.00 95.94 723 GLN A N 1
ATOM 5812 C CA . GLN A 1 723 ? -8.468 3.790 -1.962 1.00 95.94 723 GLN A CA 1
ATOM 5813 C C . GLN A 1 723 ? -7.200 4.329 -1.315 1.00 95.94 723 GLN A C 1
ATOM 5815 O O . GLN A 1 723 ? -6.749 5.431 -1.623 1.00 95.94 723 GLN A O 1
ATOM 5820 N N . ARG A 1 724 ? -6.600 3.508 -0.460 1.00 96.94 724 ARG A N 1
ATOM 5821 C CA . ARG A 1 724 ? -5.214 3.651 -0.026 1.00 96.94 724 ARG A CA 1
ATOM 5822 C C . ARG A 1 724 ? -4.577 2.272 0.058 1.00 96.94 724 ARG A C 1
ATOM 5824 O O . ARG A 1 724 ? -5.080 1.398 0.763 1.00 96.94 724 ARG A O 1
ATOM 5831 N N . THR A 1 725 ? -3.455 2.081 -0.628 1.00 98.38 725 THR A N 1
ATOM 5832 C CA . THR A 1 725 ? -2.671 0.842 -0.572 1.00 98.38 725 THR A CA 1
ATOM 5833 C C . THR A 1 725 ? -1.349 1.103 0.135 1.00 98.38 725 THR A C 1
ATOM 5835 O O . THR A 1 725 ? -0.659 2.071 -0.174 1.00 98.38 725 THR A O 1
ATOM 5838 N N . ILE A 1 726 ? -1.002 0.258 1.106 1.00 97.75 726 ILE A N 1
ATOM 5839 C CA . ILE A 1 726 ? 0.197 0.406 1.939 1.00 97.75 726 ILE A CA 1
ATOM 5840 C C . ILE A 1 726 ? 0.867 -0.957 2.068 1.00 97.75 726 ILE A C 1
ATOM 5842 O O . ILE A 1 726 ? 0.194 -1.961 2.291 1.00 97.75 726 ILE A O 1
ATOM 5846 N N . ALA A 1 727 ? 2.192 -1.026 1.967 1.00 98.06 727 ALA A N 1
ATOM 5847 C CA . ALA A 1 727 ? 2.882 -2.262 2.310 1.00 98.06 727 ALA A CA 1
ATOM 5848 C C . ALA A 1 727 ? 2.771 -2.549 3.806 1.00 98.06 727 ALA A C 1
ATOM 5850 O O . ALA A 1 727 ? 3.022 -1.667 4.624 1.00 98.06 727 ALA A O 1
ATOM 5851 N N . PHE A 1 728 ? 2.491 -3.800 4.163 1.00 98.00 728 PHE A N 1
ATOM 5852 C CA . PHE A 1 728 ? 2.304 -4.222 5.549 1.00 98.00 728 PHE A CA 1
ATOM 5853 C C . PHE A 1 728 ? 3.458 -3.780 6.461 1.00 98.00 728 PHE A C 1
ATOM 5855 O O . PHE A 1 728 ? 3.231 -3.266 7.550 1.00 98.00 728 PHE A O 1
ATOM 5862 N N . ILE A 1 729 ? 4.701 -3.907 5.985 1.00 95.81 729 ILE A N 1
ATOM 5863 C CA . ILE A 1 729 ? 5.902 -3.518 6.741 1.00 95.81 729 ILE A CA 1
ATOM 5864 C C . ILE A 1 729 ? 5.987 -2.019 7.048 1.00 95.81 729 ILE A C 1
ATOM 5866 O O . ILE A 1 729 ? 6.765 -1.633 7.907 1.00 95.81 729 ILE A O 1
ATOM 5870 N N . SER A 1 730 ? 5.226 -1.182 6.342 1.00 97.00 730 SER A N 1
ATOM 5871 C CA . SER A 1 730 ? 5.177 0.270 6.544 1.00 97.00 730 SER A CA 1
ATOM 5872 C C . SER A 1 730 ? 3.942 0.714 7.322 1.00 97.00 730 SER A C 1
ATOM 5874 O O . SER A 1 730 ? 3.714 1.912 7.429 1.00 97.00 730 SER A O 1
ATOM 5876 N N . MET A 1 731 ? 3.131 -0.214 7.837 1.00 96.62 731 MET A N 1
ATOM 5877 C CA . MET A 1 731 ? 1.987 0.121 8.681 1.00 96.62 731 MET A CA 1
ATOM 5878 C C . MET A 1 731 ? 2.414 0.271 10.139 1.00 96.62 731 MET A C 1
ATOM 5880 O O . MET A 1 731 ? 3.062 -0.609 10.705 1.00 96.62 731 MET A O 1
ATOM 5884 N N . MET A 1 732 ? 1.977 1.355 10.765 1.00 95.00 732 MET A N 1
ATOM 5885 C CA . MET A 1 732 ? 2.134 1.594 12.191 1.00 95.00 732 MET A CA 1
ATOM 5886 C C . MET A 1 732 ? 0.973 0.966 12.982 1.00 95.00 732 MET A C 1
ATOM 5888 O O . MET A 1 732 ? -0.185 1.069 12.566 1.00 95.00 732 MET A O 1
ATOM 5892 N N . PRO A 1 733 ? 1.245 0.329 14.135 1.00 95.25 733 PRO A N 1
ATOM 5893 C CA . PRO A 1 733 ? 0.218 -0.160 15.057 1.00 95.25 733 PRO A CA 1
ATOM 5894 C C . PRO A 1 733 ? -0.470 0.988 15.824 1.00 95.25 733 PRO A C 1
ATOM 5896 O O . PRO A 1 733 ? -0.006 2.128 15.789 1.00 95.25 733 PRO A O 1
ATOM 5899 N N . GLY A 1 734 ? -1.547 0.680 16.550 1.00 94.19 734 GLY A N 1
ATOM 5900 C CA . GLY A 1 734 ? -2.325 1.630 17.353 1.00 94.19 734 GLY A CA 1
ATOM 5901 C C . GLY A 1 734 ? -3.440 2.322 16.570 1.00 94.19 734 GLY A C 1
ATOM 5902 O O . GLY A 1 734 ? -3.840 1.860 15.499 1.00 94.19 734 GLY A O 1
ATOM 5903 N N . TYR A 1 735 ? -3.974 3.422 17.107 1.00 93.38 735 TYR A N 1
ATOM 5904 C CA . TYR A 1 735 ? -4.987 4.225 16.415 1.00 93.38 735 TYR A CA 1
ATOM 5905 C C . TYR A 1 735 ? -4.349 5.054 15.307 1.00 93.38 735 TYR A C 1
ATOM 5907 O O . TYR A 1 735 ? -3.447 5.837 15.588 1.00 93.38 735 TYR A O 1
ATOM 5915 N N . ARG A 1 736 ? -4.837 4.919 14.073 1.00 94.88 736 ARG A N 1
ATOM 5916 C CA . ARG A 1 736 ? -4.251 5.552 12.889 1.00 94.88 736 ARG A CA 1
ATOM 5917 C C . ARG A 1 736 ? -5.310 6.065 11.923 1.00 94.88 736 ARG A C 1
ATOM 5919 O O . ARG A 1 736 ? -6.405 5.510 11.830 1.00 94.88 736 ARG A O 1
ATOM 5926 N N . HIS A 1 737 ? -4.958 7.103 11.179 1.00 92.06 737 HIS A N 1
ATOM 5927 C CA . HIS A 1 737 ? -5.681 7.548 9.998 1.00 92.06 737 HIS A CA 1
ATOM 5928 C C . HIS A 1 737 ? -5.100 6.894 8.747 1.00 92.06 737 HIS A C 1
ATOM 5930 O O . HIS A 1 737 ? -3.893 6.891 8.530 1.00 92.06 737 HIS A O 1
ATOM 5936 N N . VAL A 1 738 ? -5.980 6.364 7.907 1.00 96.38 738 VAL A N 1
ATOM 5937 C CA . VAL A 1 738 ? -5.682 5.906 6.554 1.00 96.38 738 VAL A CA 1
ATOM 5938 C C . VAL A 1 738 ? -6.229 6.954 5.594 1.00 96.38 738 VAL A C 1
ATOM 5940 O O . VAL A 1 738 ? -7.421 6.946 5.285 1.00 96.38 738 VAL A O 1
ATOM 5943 N N . TYR A 1 739 ? -5.382 7.887 5.166 1.00 89.38 739 TYR A N 1
ATOM 5944 C CA . TYR A 1 739 ? -5.763 8.920 4.200 1.00 89.38 739 TYR A CA 1
ATOM 5945 C C . TYR A 1 739 ? -5.930 8.322 2.803 1.00 89.38 739 TYR A C 1
ATOM 5947 O O . TYR A 1 739 ? -5.075 7.557 2.349 1.00 89.38 739 TYR A O 1
ATOM 5955 N N . LEU A 1 740 ? -7.042 8.642 2.137 1.00 91.00 740 LEU A N 1
ATOM 5956 C CA . LEU A 1 740 ? -7.322 8.166 0.784 1.00 91.00 740 LEU A CA 1
ATOM 5957 C C . LEU A 1 740 ? -6.427 8.885 -0.228 1.00 91.00 740 LEU A C 1
ATOM 5959 O O . LEU A 1 740 ? -6.152 10.078 -0.125 1.00 91.00 740 LEU A O 1
ATOM 5963 N N . GLU A 1 741 ? -5.945 8.141 -1.217 1.00 87.44 741 GLU A N 1
ATOM 5964 C CA . GLU A 1 741 ? -4.993 8.648 -2.195 1.00 87.44 741 GLU A CA 1
ATOM 5965 C C . GLU A 1 741 ? -5.632 9.717 -3.096 1.00 87.44 741 GLU A C 1
ATOM 5967 O O . GLU A 1 741 ? -6.716 9.526 -3.649 1.00 87.44 741 GLU A O 1
ATOM 5972 N N . GLY A 1 742 ? -4.954 10.862 -3.232 1.00 78.31 742 GLY A N 1
ATOM 5973 C CA . GLY A 1 742 ? -5.421 11.984 -4.052 1.00 78.31 742 GLY A CA 1
ATOM 5974 C C . GLY A 1 742 ? -6.622 12.745 -3.479 1.00 78.31 742 GLY A C 1
ATOM 5975 O O . GLY A 1 742 ? -7.280 13.468 -4.229 1.00 78.31 742 GLY A O 1
ATOM 5976 N N . MET A 1 743 ? -6.929 12.578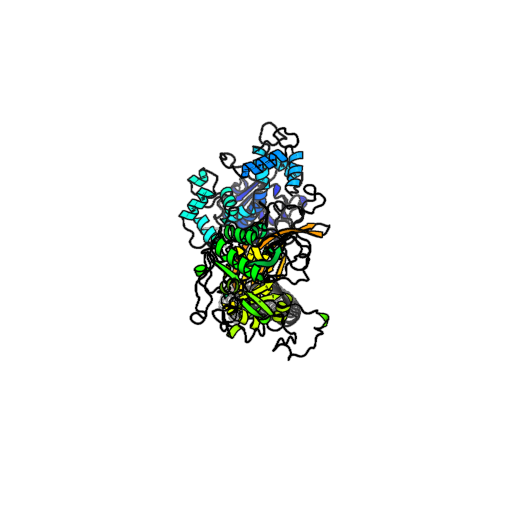 -2.188 1.00 77.81 743 MET A N 1
ATOM 5977 C CA . MET A 1 743 ? -8.041 13.248 -1.512 1.00 77.81 743 MET A CA 1
ATOM 5978 C C . MET A 1 743 ? -7.553 13.933 -0.237 1.00 77.81 743 MET A C 1
ATOM 5980 O O . MET A 1 743 ? -7.130 13.273 0.710 1.00 77.81 743 MET A O 1
ATOM 5984 N N . GLU A 1 744 ? -7.620 15.262 -0.211 1.00 62.91 744 GLU A N 1
ATOM 5985 C CA . GLU A 1 744 ? -7.325 16.039 0.994 1.00 62.91 744 GLU A CA 1
ATOM 5986 C C . GLU A 1 744 ? -8.400 15.754 2.060 1.00 62.91 744 GLU A C 1
ATOM 5988 O O . GLU A 1 744 ? -9.588 15.691 1.745 1.00 62.91 744 GLU A O 1
ATOM 5993 N N . GLU A 1 745 ? -7.980 15.532 3.310 1.00 71.00 745 GLU A N 1
ATOM 5994 C CA . GLU A 1 745 ? -8.820 15.285 4.503 1.00 71.00 745 GLU A CA 1
ATOM 5995 C C . GLU A 1 745 ? -9.634 13.968 4.553 1.00 71.00 745 GLU A C 1
ATOM 5997 O O . GLU A 1 745 ? -9.955 13.487 5.650 1.00 71.00 745 GLU A O 1
ATOM 6002 N N . ALA A 1 746 ? -9.933 13.333 3.414 1.00 81.56 746 ALA A N 1
ATOM 6003 C CA . ALA A 1 746 ? -10.702 12.089 3.378 1.00 81.56 746 ALA A CA 1
ATOM 6004 C C . ALA A 1 746 ? -9.900 10.911 3.957 1.00 81.56 746 ALA A C 1
ATOM 6006 O O . ALA A 1 746 ? -8.852 10.527 3.431 1.00 81.56 746 ALA A O 1
ATOM 6007 N N . SER A 1 747 ? -10.388 10.306 5.043 1.00 89.38 747 SER A N 1
ATOM 6008 C CA . SER A 1 747 ? -9.660 9.227 5.721 1.00 89.38 747 SER A CA 1
ATOM 6009 C C . SER A 1 747 ? -10.549 8.195 6.402 1.00 89.38 747 SER A C 1
ATOM 6011 O O . SER A 1 747 ? -11.730 8.418 6.669 1.00 89.38 747 SER A O 1
ATOM 6013 N N . ILE A 1 748 ? -9.953 7.036 6.682 1.00 94.31 748 ILE A N 1
ATOM 6014 C CA . ILE A 1 748 ? -10.524 5.982 7.517 1.00 94.31 748 ILE A CA 1
ATOM 6015 C C . ILE A 1 748 ? -9.732 5.951 8.819 1.00 94.31 748 ILE A C 1
ATOM 6017 O O . ILE A 1 748 ? -8.519 5.766 8.815 1.00 94.31 748 ILE A O 1
ATOM 6021 N N . PHE A 1 749 ? -10.408 6.091 9.948 1.00 93.25 749 PHE A N 1
ATOM 6022 C CA . PHE A 1 749 ? -9.811 5.910 11.259 1.00 93.25 749 PHE A CA 1
ATOM 6023 C C . PHE A 1 749 ? -9.893 4.443 11.669 1.00 93.25 749 PHE A C 1
ATOM 6025 O O . PHE A 1 749 ? -10.979 3.852 11.702 1.00 93.25 749 PHE A O 1
ATOM 6032 N N . VAL A 1 750 ? -8.744 3.863 11.996 1.00 96.12 750 VAL A N 1
ATOM 6033 C CA . VAL A 1 750 ? -8.592 2.444 12.316 1.00 96.12 750 VAL A CA 1
ATOM 6034 C C . VAL A 1 750 ? -7.786 2.256 13.594 1.00 96.12 750 VAL A C 1
ATOM 6036 O O . VAL A 1 750 ? -7.026 3.134 13.992 1.00 96.12 750 VAL A O 1
ATOM 6039 N N . HIS A 1 751 ? -7.919 1.095 14.227 1.00 94.94 751 HIS A N 1
ATOM 6040 C CA . HIS A 1 751 ? -6.947 0.614 15.205 1.00 94.94 751 HIS A CA 1
ATOM 6041 C C . HIS A 1 751 ? -6.248 -0.635 14.661 1.00 94.94 751 HIS A C 1
ATOM 6043 O O . HIS A 1 751 ? -6.909 -1.591 14.247 1.00 94.94 751 HIS A O 1
ATOM 6049 N N . VAL A 1 752 ? -4.918 -0.629 14.680 1.00 97.31 752 VAL A N 1
ATOM 6050 C CA . VAL A 1 752 ? -4.055 -1.654 14.090 1.00 97.31 752 VAL A CA 1
ATOM 6051 C C . VAL A 1 752 ? -3.348 -2.439 15.194 1.00 97.31 752 VAL A C 1
ATOM 6053 O O . VAL A 1 752 ? -2.591 -1.879 15.982 1.00 97.31 752 VAL A O 1
ATOM 6056 N N . ALA A 1 753 ? -3.536 -3.756 15.229 1.00 92.94 753 ALA A N 1
ATOM 6057 C CA . ALA A 1 753 ? -2.773 -4.653 16.092 1.00 92.94 753 ALA A CA 1
ATOM 6058 C C . ALA A 1 753 ? -2.119 -5.772 15.279 1.00 92.94 753 ALA A C 1
ATOM 6060 O O . ALA A 1 753 ? -2.726 -6.352 14.380 1.00 92.94 753 ALA A O 1
ATOM 6061 N N . VAL A 1 754 ? -0.866 -6.078 15.613 1.00 91.56 754 VAL A N 1
ATOM 6062 C CA . VAL A 1 754 ? -0.059 -7.097 14.936 1.00 91.56 754 VAL A CA 1
ATOM 6063 C C . VAL A 1 754 ? 0.453 -8.101 15.964 1.00 91.56 754 VAL A C 1
ATOM 6065 O O . VAL A 1 754 ? 0.992 -7.721 17.007 1.00 91.56 754 VAL A O 1
ATOM 6068 N N . HIS A 1 755 ? 0.280 -9.391 15.679 1.00 86.56 755 HIS A N 1
ATOM 6069 C CA . HIS A 1 755 ? 0.669 -10.481 16.572 1.00 86.56 755 HIS A CA 1
ATOM 6070 C C . HIS A 1 755 ? 1.410 -11.590 15.824 1.00 86.56 755 HIS A C 1
ATOM 6072 O O . HIS A 1 755 ? 1.005 -11.983 14.736 1.00 86.56 755 HIS A O 1
ATOM 6078 N N . ASP A 1 756 ? 2.441 -12.169 16.437 1.00 81.75 756 ASP A N 1
ATOM 6079 C CA . ASP A 1 756 ? 3.095 -13.370 15.909 1.00 81.75 756 ASP A CA 1
ATOM 6080 C C . ASP A 1 756 ? 2.416 -14.649 16.419 1.00 81.75 756 ASP A C 1
ATOM 6082 O O . ASP A 1 756 ? 2.247 -14.859 17.623 1.00 81.75 756 ASP A O 1
ATOM 6086 N N . VAL A 1 757 ? 2.109 -15.567 15.506 1.00 73.94 757 VAL A N 1
ATOM 6087 C CA . VAL A 1 757 ? 1.428 -16.839 15.763 1.00 73.94 757 VAL A CA 1
ATOM 6088 C C . VAL A 1 757 ? 2.348 -18.005 15.381 1.00 73.94 757 VAL A C 1
ATOM 6090 O O . VAL A 1 757 ? 2.738 -18.171 14.229 1.00 73.94 757 VAL A O 1
ATOM 6093 N N . SER A 1 758 ? 2.714 -18.849 16.351 1.00 53.59 758 SER A N 1
ATOM 6094 C CA . SER A 1 758 ? 3.579 -20.020 16.104 1.00 53.59 758 SER A CA 1
ATOM 6095 C C . SER A 1 758 ? 2.798 -21.237 15.581 1.00 53.59 758 SER A C 1
ATOM 6097 O O . SER A 1 758 ? 1.772 -21.624 16.144 1.00 53.59 758 SER A O 1
ATOM 6099 N N . GLY A 1 759 ? 3.291 -21.850 14.500 1.00 41.06 759 GLY A N 1
ATOM 6100 C CA . GLY A 1 759 ? 2.652 -22.976 13.819 1.00 41.06 759 GLY A CA 1
ATOM 6101 C C . GLY A 1 759 ? 2.852 -24.336 14.503 1.00 41.06 759 GLY A C 1
ATOM 6102 O O . GLY A 1 759 ? 3.932 -24.916 14.494 1.00 41.06 759 GLY A O 1
ATOM 6103 N N . LYS A 1 760 ? 1.760 -24.914 15.005 1.00 32.16 760 LYS A N 1
ATOM 6104 C CA . LYS A 1 760 ? 1.376 -26.305 14.695 1.00 32.16 760 LYS A CA 1
ATOM 6105 C C . LYS A 1 760 ? 0.001 -26.221 14.030 1.00 32.16 760 LYS A C 1
ATOM 6107 O O . LYS A 1 760 ? -0.767 -25.355 14.451 1.00 32.16 760 LYS A O 1
ATOM 6112 N N . PRO A 1 761 ? -0.365 -27.096 13.075 1.00 37.69 761 PRO A N 1
ATOM 6113 C CA . PRO A 1 761 ? -1.727 -27.137 12.564 1.00 37.69 761 PRO A CA 1
ATOM 6114 C C . PRO A 1 761 ? -2.635 -27.641 13.690 1.00 37.69 761 PRO A C 1
ATOM 6116 O O . PRO A 1 761 ? -2.813 -28.832 13.940 1.00 37.69 761 PRO A O 1
ATOM 6119 N N . ARG A 1 762 ? -3.142 -26.686 14.456 1.00 34.84 762 ARG A N 1
ATOM 6120 C CA . ARG A 1 762 ? -4.320 -26.780 15.296 1.00 34.84 762 ARG A CA 1
ATOM 6121 C C . ARG A 1 762 ? -5.186 -25.648 14.780 1.00 34.84 762 ARG A C 1
ATOM 6123 O O . ARG A 1 762 ? -4.721 -24.515 14.766 1.00 34.84 762 ARG A O 1
ATOM 6130 N N . THR A 1 763 ? -6.399 -25.948 14.336 1.00 43.66 763 THR A N 1
ATOM 6131 C CA . THR A 1 763 ? -7.434 -24.944 14.058 1.00 43.66 763 THR A CA 1
ATOM 6132 C C . THR A 1 763 ? -7.749 -24.247 15.379 1.00 43.66 763 THR A C 1
ATOM 6134 O O . THR A 1 763 ? -8.585 -24.701 16.164 1.00 43.66 763 THR A O 1
ATOM 6137 N N . GLY A 1 764 ? -6.926 -23.254 15.701 1.00 40.62 764 GLY A N 1
ATOM 6138 C CA . GLY A 1 764 ? -6.849 -22.584 16.981 1.00 40.62 764 GLY A CA 1
ATOM 6139 C C . GLY A 1 764 ? -7.167 -21.108 16.789 1.00 40.62 764 GLY A C 1
ATOM 6140 O O . GLY A 1 764 ? -6.424 -20.449 16.076 1.00 40.62 764 GLY A O 1
ATOM 6141 N N . GLY A 1 765 ? -8.246 -20.592 17.379 1.00 46.69 765 GLY A N 1
ATOM 6142 C CA . GLY A 1 765 ? -8.604 -19.166 17.293 1.00 46.69 765 GLY A CA 1
ATOM 6143 C C . GLY A 1 765 ? -9.520 -18.757 16.131 1.00 46.69 765 GLY A C 1
ATOM 6144 O O . GLY A 1 765 ? -9.707 -17.568 15.905 1.00 46.69 765 GLY A O 1
ATOM 6145 N N . CYS A 1 766 ? -10.099 -19.700 15.382 1.00 51.00 766 CYS A N 1
ATOM 6146 C CA . CYS A 1 766 ? -11.016 -19.381 14.278 1.00 51.00 766 CYS A CA 1
ATOM 6147 C C . CYS A 1 766 ? -12.333 -18.745 14.781 1.00 51.00 766 CYS A C 1
ATOM 6149 O O . CYS A 1 766 ? -12.902 -19.213 15.770 1.00 51.00 766 CYS A O 1
ATOM 6151 N N . ILE A 1 767 ? -12.860 -17.736 14.072 1.00 52.59 767 ILE A N 1
ATOM 6152 C CA . ILE A 1 767 ? -14.181 -17.135 14.360 1.00 52.59 767 ILE A CA 1
ATOM 6153 C C . ILE A 1 767 ? -15.290 -18.185 14.195 1.00 52.59 767 ILE A C 1
ATOM 6155 O O . ILE A 1 767 ? -16.146 -18.338 15.060 1.00 52.59 767 ILE A O 1
ATOM 6159 N N . SER A 1 768 ? -15.245 -18.971 13.122 1.00 54.31 768 SER A N 1
ATOM 6160 C CA . SER A 1 768 ? -16.161 -20.088 12.899 1.00 54.31 768 SER A CA 1
ATOM 6161 C C . SER A 1 768 ? -15.407 -21.251 12.267 1.00 54.31 768 SER A C 1
ATOM 6163 O O . SER A 1 768 ? -14.632 -21.051 11.334 1.00 54.31 768 SER A O 1
ATOM 6165 N N . VAL A 1 769 ? -15.599 -22.461 12.787 1.00 66.19 769 VAL A N 1
ATOM 6166 C CA . VAL A 1 769 ? -15.117 -23.701 12.171 1.00 66.19 769 VAL A CA 1
ATOM 6167 C C . VAL A 1 769 ? -16.326 -24.463 11.663 1.00 66.19 769 VAL A C 1
ATOM 6169 O O . VAL A 1 769 ? -17.098 -24.970 12.473 1.00 66.19 769 VAL A O 1
ATOM 6172 N N . VAL A 1 770 ? -16.455 -24.570 10.340 1.00 69.88 770 VAL A N 1
ATOM 6173 C CA . VAL A 1 770 ? -17.398 -25.476 9.672 1.00 69.88 770 VAL A CA 1
ATOM 6174 C C . VAL A 1 770 ? -16.572 -26.579 9.022 1.00 69.88 770 VAL A C 1
ATOM 6176 O O . VAL A 1 770 ? -15.937 -26.366 7.994 1.00 69.88 770 VAL A O 1
ATOM 6179 N N . SER A 1 771 ? -16.506 -27.741 9.672 1.00 64.06 771 SER A N 1
ATOM 6180 C CA . SER A 1 771 ? -15.708 -28.881 9.202 1.00 64.06 771 SER A CA 1
ATOM 6181 C C . SER A 1 771 ? -16.626 -30.050 8.869 1.00 64.06 771 SER A C 1
ATOM 6183 O O . SER A 1 771 ? -17.378 -30.451 9.757 1.00 64.06 771 SER A O 1
ATOM 6185 N N . PRO A 1 772 ? -16.538 -30.650 7.665 1.00 52.34 772 PRO A N 1
ATOM 6186 C CA . PRO A 1 772 ? -17.355 -31.803 7.280 1.00 52.34 772 PRO A CA 1
ATOM 6187 C C . PRO A 1 772 ? -16.960 -33.106 8.000 1.00 52.34 772 PRO A C 1
ATOM 6189 O O . PRO A 1 772 ? -17.643 -34.107 7.836 1.00 52.34 772 PRO A O 1
ATOM 6192 N N . LYS A 1 773 ? -15.867 -33.105 8.780 1.00 60.06 773 LYS A N 1
ATOM 6193 C CA . LYS A 1 773 ? -15.401 -34.231 9.612 1.00 60.06 773 LYS A CA 1
ATOM 6194 C C . LYS A 1 773 ? -15.014 -33.768 11.017 1.00 60.06 773 LYS A C 1
ATOM 6196 O O . LYS A 1 773 ? -14.679 -32.593 11.208 1.00 60.06 773 LYS A O 1
ATOM 6201 N N . GLY A 1 774 ? -14.985 -34.691 11.977 1.00 58.50 774 GLY A N 1
ATOM 6202 C CA . GLY A 1 774 ? -14.658 -34.445 13.379 1.00 58.50 774 GLY A CA 1
ATOM 6203 C C . GLY A 1 774 ? -13.317 -33.727 13.540 1.00 58.50 774 GLY A C 1
ATOM 6204 O O . GLY A 1 774 ? -12.241 -34.286 13.313 1.00 58.50 774 GLY A O 1
ATOM 6205 N N . SER A 1 775 ? -13.378 -32.456 13.937 1.00 65.06 775 SER A N 1
ATOM 6206 C CA . SER A 1 775 ? -12.221 -31.558 13.991 1.00 65.06 775 SER A CA 1
ATOM 6207 C C . SER A 1 775 ? -11.614 -31.468 15.397 1.00 65.06 775 SER A C 1
ATOM 6209 O O . SER A 1 775 ? -12.282 -31.683 16.413 1.00 65.06 775 SER A O 1
ATOM 6211 N N . ARG A 1 776 ? -10.308 -31.167 15.471 1.00 76.06 776 ARG A N 1
ATOM 6212 C CA . ARG A 1 776 ? -9.605 -30.857 16.729 1.00 76.06 776 ARG A CA 1
ATOM 6213 C C . ARG A 1 776 ? -9.345 -29.357 16.820 1.00 76.06 776 ARG A C 1
ATOM 6215 O O . ARG A 1 776 ? -8.36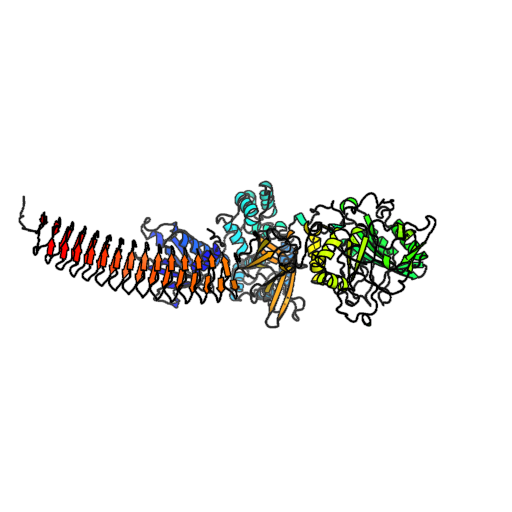6 -28.881 16.253 1.00 76.06 776 ARG A O 1
ATOM 6222 N N . THR A 1 777 ? -10.185 -28.628 17.549 1.00 68.81 777 THR A N 1
ATOM 6223 C CA . THR A 1 777 ? -10.154 -27.156 17.599 1.00 68.81 777 THR A CA 1
ATOM 6224 C C . THR A 1 777 ? -9.790 -26.614 18.984 1.00 68.81 777 THR A C 1
ATOM 6226 O O . THR A 1 777 ? -9.850 -27.321 19.996 1.00 68.81 777 THR A O 1
ATOM 6229 N N . GLY A 1 778 ? -9.395 -25.343 19.068 1.00 71.62 778 GLY A N 1
ATOM 6230 C CA . GLY A 1 778 ? -9.291 -24.671 20.362 1.00 71.62 778 GLY A CA 1
ATOM 6231 C C . GLY A 1 778 ? -9.320 -23.149 20.284 1.00 71.62 778 GLY A C 1
ATOM 6232 O O . GLY A 1 778 ? -8.860 -22.579 19.313 1.00 71.62 778 GLY A O 1
ATOM 6233 N N . GLY A 1 779 ? -9.870 -22.458 21.280 1.00 61.06 779 GLY A N 1
ATOM 6234 C CA . GLY A 1 779 ? -9.944 -20.990 21.255 1.00 61.06 779 GLY A CA 1
ATOM 6235 C C . GLY A 1 779 ? -10.879 -20.398 20.190 1.00 61.06 779 GLY A C 1
ATOM 6236 O O . GLY A 1 779 ? -10.780 -19.210 19.918 1.00 61.06 779 GLY A O 1
ATOM 6237 N N . CYS A 1 780 ? -11.734 -21.199 19.546 1.00 70.25 780 CYS A N 1
ATOM 6238 C CA . CYS A 1 780 ? -12.625 -20.735 18.477 1.00 70.25 780 CYS A CA 1
ATOM 6239 C C . CYS A 1 780 ? -13.859 -20.006 19.034 1.00 70.25 780 CYS A C 1
ATOM 6241 O O . CYS A 1 780 ? -14.350 -20.384 20.098 1.00 70.25 780 CYS A O 1
ATOM 6243 N N . ILE A 1 781 ? -14.405 -19.021 18.311 1.00 71.75 781 ILE A N 1
ATOM 6244 C CA . ILE A 1 781 ? -15.661 -18.355 18.711 1.00 71.75 781 ILE A CA 1
ATOM 6245 C C . ILE A 1 781 ? -16.857 -19.285 18.451 1.00 71.75 781 ILE A C 1
ATOM 6247 O O . ILE A 1 781 ? -17.694 -19.469 19.328 1.00 71.75 781 ILE A O 1
ATOM 6251 N N . SER A 1 782 ? -16.907 -19.938 17.292 1.00 72.69 782 SER A N 1
ATOM 6252 C CA . SER A 1 782 ? -17.958 -20.891 16.933 1.00 72.69 782 SER A CA 1
ATOM 6253 C C . SER A 1 782 ? -17.372 -22.157 16.307 1.00 72.69 782 SER A C 1
ATOM 6255 O O . SER A 1 782 ? -16.448 -22.093 15.496 1.00 72.69 782 SER A O 1
ATOM 6257 N N . VAL A 1 783 ? -17.889 -23.324 16.686 1.00 77.44 783 VAL A N 1
ATOM 6258 C CA . VAL A 1 783 ? -17.570 -24.617 16.066 1.00 77.44 783 VAL A CA 1
ATOM 6259 C C . VAL A 1 783 ? -18.879 -25.300 15.704 1.00 77.44 783 VAL A C 1
ATOM 6261 O O . VAL A 1 783 ? -19.640 -25.673 16.596 1.00 77.44 783 VAL A O 1
ATOM 6264 N N . VAL A 1 784 ? -19.109 -25.484 14.405 1.00 82.06 784 VAL A N 1
ATOM 6265 C CA . VAL A 1 784 ? -20.230 -26.246 13.853 1.00 82.06 784 VAL A CA 1
ATOM 6266 C C . VAL A 1 784 ? -19.657 -27.445 13.109 1.00 82.06 784 VAL A C 1
ATOM 6268 O O . VAL A 1 784 ? -18.972 -27.300 12.097 1.00 82.06 784 VAL A O 1
ATOM 6271 N N . SER A 1 785 ? -19.887 -28.648 13.625 1.00 78.19 785 SER A N 1
ATOM 6272 C CA . SER A 1 785 ? -19.392 -29.873 12.991 1.00 78.19 785 SER A CA 1
ATOM 6273 C C . SER A 1 785 ? -20.470 -30.951 13.043 1.00 78.19 785 SER A C 1
ATOM 6275 O O . SER A 1 785 ? -21.003 -31.171 14.131 1.00 78.19 785 SER A O 1
ATOM 6277 N N . PRO A 1 786 ? -20.801 -31.598 11.906 1.00 73.69 786 PRO A N 1
ATOM 6278 C CA . PRO A 1 786 ? -21.785 -32.671 11.851 1.00 73.69 786 PRO A CA 1
ATOM 6279 C C . PRO A 1 786 ? -21.303 -33.948 12.556 1.00 73.69 786 PRO A C 1
ATOM 6281 O O . PRO A 1 786 ? -22.138 -34.741 12.955 1.00 73.69 786 PRO A O 1
ATOM 6284 N N . GLU A 1 787 ? -19.993 -34.112 12.769 1.00 77.62 787 GLU A N 1
ATOM 6285 C CA . GLU A 1 787 ? -19.411 -35.170 13.607 1.00 77.62 787 GLU A CA 1
ATOM 6286 C C . GLU A 1 787 ? -18.897 -34.582 14.930 1.00 77.62 787 GLU A C 1
ATOM 6288 O O . GLU A 1 787 ? -18.388 -33.456 14.947 1.00 77.62 787 GLU A O 1
ATOM 6293 N N . GLY A 1 788 ? -18.946 -35.350 16.024 1.00 78.88 788 GLY A N 1
ATOM 6294 C CA . GLY A 1 788 ? -18.591 -34.888 17.375 1.00 78.88 788 GLY A CA 1
ATOM 6295 C C . GLY A 1 788 ? -17.161 -34.305 17.494 1.00 78.88 788 GLY A C 1
ATOM 6296 O O . GLY A 1 788 ? -16.175 -35.060 17.506 1.00 78.88 788 GLY A O 1
ATOM 6297 N N . PRO A 1 789 ? -16.979 -32.971 17.633 1.00 82.62 789 PRO A N 1
ATOM 6298 C CA . PRO A 1 789 ? -15.660 -32.342 17.619 1.00 82.62 789 PRO A CA 1
ATOM 6299 C C . PRO A 1 789 ? -14.901 -32.534 18.938 1.00 82.62 789 PRO A C 1
ATOM 6301 O O . PRO A 1 789 ? -15.479 -32.700 20.015 1.00 82.62 789 PRO A O 1
ATOM 6304 N N . ARG A 1 790 ? -13.565 -32.443 18.877 1.00 86.31 790 ARG A N 1
ATOM 6305 C CA . ARG A 1 790 ? -12.698 -32.393 20.067 1.00 86.31 790 ARG A CA 1
ATOM 6306 C C . ARG A 1 790 ? -12.153 -30.987 20.265 1.00 86.31 790 ARG A C 1
ATOM 6308 O O . ARG A 1 790 ? -11.239 -30.584 19.550 1.00 86.31 790 ARG A O 1
ATOM 6315 N N . THR A 1 791 ? -12.659 -30.263 21.255 1.00 80.81 791 THR A N 1
ATOM 6316 C CA . THR A 1 791 ? -12.397 -28.823 21.389 1.00 80.81 791 THR A CA 1
ATOM 6317 C C . THR A 1 791 ? -11.796 -28.438 22.746 1.00 80.81 791 THR A C 1
ATOM 6319 O O . THR A 1 791 ? -11.964 -29.134 23.754 1.00 80.81 791 THR A O 1
ATOM 6322 N N . ARG A 1 792 ? -11.086 -27.303 22.808 1.00 81.38 792 ARG A N 1
ATOM 6323 C CA . ARG A 1 792 ? -10.640 -26.704 24.079 1.00 81.38 792 ARG A CA 1
ATOM 6324 C C . ARG A 1 792 ? -10.739 -25.180 24.063 1.00 81.38 792 ARG A C 1
ATOM 6326 O O . ARG A 1 792 ? -10.167 -24.555 23.184 1.00 81.38 792 ARG A O 1
ATOM 6333 N N . GLY A 1 793 ? -11.383 -24.560 25.047 1.00 72.44 793 GLY A N 1
ATOM 6334 C CA . GLY A 1 793 ? -11.392 -23.097 25.172 1.00 72.44 793 GLY A CA 1
ATOM 6335 C C . GLY A 1 793 ? -12.232 -22.361 24.125 1.00 72.44 793 GLY A C 1
ATOM 6336 O O . GLY A 1 793 ? -11.896 -21.231 23.807 1.00 72.44 793 GLY A O 1
ATOM 6337 N N . CYS A 1 794 ? -13.244 -23.000 23.528 1.00 77.06 794 CYS A N 1
ATOM 6338 C CA . CYS A 1 794 ? -14.090 -22.372 22.500 1.00 77.06 794 CYS A CA 1
ATOM 6339 C C . CYS A 1 794 ? -15.288 -21.632 23.124 1.00 77.06 794 CYS A C 1
ATOM 6341 O O . CYS A 1 794 ? -15.748 -22.014 24.200 1.00 77.06 794 CYS A O 1
ATOM 6343 N N . ILE A 1 795 ? -15.812 -20.595 22.465 1.00 75.50 795 ILE A N 1
ATOM 6344 C CA . ILE A 1 795 ? -16.958 -19.821 22.966 1.00 75.50 795 ILE A CA 1
ATOM 6345 C C . ILE A 1 795 ? -18.269 -20.576 22.722 1.00 75.50 795 ILE A C 1
ATOM 6347 O O . ILE A 1 795 ? -19.010 -20.798 23.669 1.00 75.50 795 ILE A O 1
ATOM 6351 N N . SER A 1 796 ? -18.540 -21.020 21.498 1.00 82.00 796 SER A N 1
ATOM 6352 C CA . SER A 1 796 ? -19.777 -21.716 21.135 1.00 82.00 796 SER A CA 1
ATOM 6353 C C . SER A 1 796 ? -19.485 -22.998 20.364 1.00 82.00 796 SER A C 1
ATOM 6355 O O . SER A 1 796 ? -18.632 -23.019 19.474 1.00 82.00 796 SER A O 1
ATOM 6357 N N . ILE A 1 797 ? -20.175 -24.082 20.718 1.00 82.56 797 ILE A N 1
ATOM 6358 C CA . ILE A 1 797 ? -20.075 -25.380 20.049 1.00 82.56 797 ILE A CA 1
ATOM 6359 C C . ILE A 1 797 ? -21.481 -25.891 19.774 1.00 82.56 797 ILE A C 1
ATOM 6361 O O . ILE A 1 797 ? -22.254 -26.088 20.712 1.00 82.56 797 ILE A O 1
ATOM 6365 N N . VAL A 1 798 ? -21.762 -26.153 18.500 1.00 85.94 798 VAL A N 1
ATOM 6366 C CA . VAL A 1 798 ? -22.990 -26.791 18.030 1.00 85.94 798 VAL A CA 1
ATOM 6367 C C . VAL A 1 798 ? -22.602 -28.031 17.235 1.00 85.94 798 VAL A C 1
ATOM 6369 O O . VAL A 1 798 ? -21.932 -27.940 16.208 1.00 85.94 798 VAL A O 1
ATOM 6372 N N . SER A 1 799 ? -22.982 -29.206 17.719 1.00 83.19 799 SER A N 1
ATOM 6373 C CA . SER A 1 799 ? -22.718 -30.465 17.017 1.00 83.19 799 SER A CA 1
ATOM 6374 C C . SER A 1 799 ? -23.880 -31.426 17.225 1.00 83.19 799 SER A C 1
ATOM 6376 O O . SER A 1 799 ? -24.320 -31.545 18.370 1.00 83.19 799 SER A O 1
ATOM 6378 N N . PRO A 1 800 ? -24.392 -32.077 16.161 1.00 77.88 800 PRO A N 1
ATOM 6379 C CA . PRO A 1 800 ? -25.475 -33.042 16.266 1.00 77.88 800 PRO A CA 1
ATOM 6380 C C . PRO A 1 800 ? -25.031 -34.391 16.861 1.00 77.88 800 PRO A C 1
ATOM 6382 O O . PRO A 1 800 ? -25.901 -35.159 17.238 1.00 77.88 800 PRO A O 1
ATOM 6385 N N . GLU A 1 801 ? -23.725 -34.648 17.004 1.00 82.44 801 GLU A N 1
ATOM 6386 C CA . GLU A 1 801 ? -23.153 -35.844 17.652 1.00 82.44 801 GLU A CA 1
ATOM 6387 C C . GLU A 1 801 ? -22.331 -35.482 18.908 1.00 82.44 801 GLU A C 1
ATOM 6389 O O . GLU A 1 801 ? -21.849 -34.352 19.005 1.00 82.44 801 GLU A O 1
ATOM 6394 N N . GLU A 1 802 ? -22.088 -36.436 19.826 1.00 84.31 802 GLU A N 1
ATOM 6395 C CA . GLU A 1 802 ? -21.366 -36.256 21.109 1.00 84.31 802 GLU A CA 1
ATOM 6396 C C . GLU A 1 802 ? -20.029 -35.460 20.988 1.00 84.31 802 GLU A C 1
ATOM 6398 O O . GLU A 1 802 ? -18.971 -36.037 20.674 1.00 84.31 802 GLU A O 1
ATOM 6403 N N . PRO A 1 803 ? -19.964 -34.159 21.361 1.00 86.75 803 PRO A N 1
ATOM 6404 C CA . PRO A 1 803 ? -18.708 -33.419 21.371 1.00 86.75 803 PRO A CA 1
ATOM 6405 C C . PRO A 1 803 ? -17.872 -33.754 22.618 1.00 86.75 803 PRO A C 1
ATOM 6407 O O . PRO A 1 803 ? -18.387 -33.982 23.720 1.00 86.75 803 PRO A O 1
ATOM 6410 N N . ARG A 1 804 ? -16.539 -33.706 22.479 1.00 90.12 804 ARG A N 1
ATOM 6411 C CA . ARG A 1 804 ? -15.592 -33.820 23.605 1.00 90.12 804 ARG A CA 1
ATOM 6412 C C . ARG A 1 804 ? -14.864 -32.507 23.831 1.00 90.12 804 ARG A C 1
ATOM 6414 O O . ARG A 1 804 ? -13.994 -32.138 23.045 1.00 90.12 804 ARG A O 1
ATOM 6421 N N . THR A 1 805 ? -15.164 -31.823 24.926 1.00 86.62 805 THR A N 1
ATOM 6422 C CA . THR A 1 805 ? -14.753 -30.424 25.101 1.00 86.62 805 THR A CA 1
ATOM 6423 C C . THR A 1 805 ? -14.101 -30.174 26.463 1.00 86.62 805 THR A C 1
ATOM 6425 O O . THR A 1 805 ? -14.327 -30.902 27.434 1.00 86.62 805 THR A O 1
ATOM 6428 N N . ARG A 1 806 ? -13.272 -29.129 26.568 1.00 85.12 806 ARG A N 1
ATOM 6429 C CA . ARG A 1 806 ? -12.799 -28.600 27.862 1.00 85.12 806 ARG A CA 1
ATOM 6430 C C . ARG A 1 806 ? -12.726 -27.077 27.863 1.00 85.12 806 ARG A C 1
ATOM 6432 O O . ARG A 1 806 ? -12.201 -26.503 26.916 1.00 85.12 806 ARG A O 1
ATOM 6439 N N . GLY A 1 807 ? -13.155 -26.421 28.937 1.00 77.38 807 GLY A N 1
ATOM 6440 C CA . GLY A 1 807 ? -12.965 -24.979 29.125 1.00 77.38 807 GLY A CA 1
ATOM 6441 C C . GLY A 1 807 ? -13.777 -24.092 28.178 1.00 77.38 807 GLY A C 1
ATOM 6442 O O . GLY A 1 807 ? -13.301 -23.015 27.846 1.00 77.38 807 GLY A O 1
ATOM 6443 N N . CYS A 1 808 ? -14.915 -24.563 27.661 1.00 82.38 808 CYS A N 1
ATOM 6444 C CA . CYS A 1 808 ? -15.708 -23.837 26.659 1.00 82.38 808 CYS A CA 1
ATOM 6445 C C . CYS A 1 808 ? -16.824 -22.992 27.304 1.00 82.38 808 CYS A C 1
ATOM 6447 O O . CYS A 1 808 ? -17.259 -23.304 28.411 1.00 82.38 808 CYS A O 1
ATOM 6449 N N . ILE A 1 809 ? -17.298 -21.931 26.639 1.00 77.62 809 ILE A N 1
ATOM 6450 C CA . ILE A 1 809 ? -18.339 -21.051 27.205 1.00 77.62 809 ILE A CA 1
ATOM 6451 C C . ILE A 1 809 ? -19.735 -21.665 27.042 1.00 77.62 809 ILE A C 1
ATOM 6453 O O . ILE A 1 809 ? -20.450 -21.805 28.026 1.00 77.62 809 ILE A O 1
ATOM 6457 N N . SER A 1 810 ? -20.121 -22.071 25.838 1.00 86.00 810 SER A N 1
ATOM 6458 C CA . SER A 1 810 ? -21.450 -22.599 25.532 1.00 86.00 810 SER A CA 1
ATOM 6459 C C . SER A 1 810 ? -21.354 -23.842 24.656 1.00 86.00 810 SER A C 1
ATOM 6461 O O . SER A 1 810 ? -20.595 -23.879 23.685 1.00 86.00 810 SER A O 1
ATOM 6463 N N . ILE A 1 811 ? -22.105 -24.877 25.026 1.00 85.56 811 ILE A N 1
ATOM 6464 C CA . ILE A 1 811 ? -22.188 -26.142 24.297 1.00 85.56 811 ILE A CA 1
ATOM 6465 C C . ILE A 1 811 ? -23.658 -26.496 24.140 1.00 85.56 811 ILE A C 1
ATOM 6467 O O . ILE A 1 811 ? -24.359 -26.632 25.144 1.00 85.56 811 ILE A O 1
ATOM 6471 N N . VAL A 1 812 ? -24.083 -26.677 22.892 1.00 87.81 812 VAL A N 1
ATOM 6472 C CA . VAL A 1 812 ? -25.412 -27.162 22.525 1.00 87.81 812 VAL A CA 1
ATOM 6473 C C . VAL A 1 812 ? -25.239 -28.403 21.658 1.00 87.81 812 VAL A C 1
ATOM 6475 O O . VAL A 1 812 ? -24.657 -28.339 20.575 1.00 87.81 812 VAL A O 1
ATOM 6478 N N . SER A 1 813 ? -25.715 -29.544 22.141 1.00 85.12 813 SER A N 1
ATOM 6479 C CA . SER A 1 813 ? -25.677 -30.801 21.391 1.00 85.12 813 SER A CA 1
ATOM 6480 C C . SER A 1 813 ? -26.923 -31.629 21.707 1.00 85.12 813 SER A C 1
ATOM 6482 O O . SER A 1 813 ? -27.276 -31.716 22.886 1.00 85.12 813 SER A O 1
ATOM 6484 N N . PRO A 1 814 ? -27.621 -32.182 20.695 1.00 79.62 814 PRO A N 1
ATOM 6485 C CA . PRO A 1 814 ? -28.770 -33.048 20.912 1.00 79.62 814 PRO A CA 1
ATOM 6486 C C . PRO A 1 814 ? -28.380 -34.366 21.602 1.00 79.62 814 PRO A C 1
ATOM 6488 O O . PRO A 1 814 ? -29.177 -34.859 22.389 1.00 79.62 814 PRO A O 1
ATOM 6491 N N . GLU A 1 815 ? -27.155 -34.863 21.392 1.00 82.94 815 GLU A N 1
ATOM 6492 C CA . GLU A 1 815 ? -26.573 -35.999 22.125 1.00 82.94 815 GLU A CA 1
ATOM 6493 C C . GLU A 1 815 ? -25.806 -35.543 23.375 1.00 82.94 815 GLU A C 1
ATOM 6495 O O . GLU A 1 815 ? -25.254 -34.441 23.404 1.00 82.94 815 GLU A O 1
ATOM 6500 N N . GLY A 1 816 ? -25.709 -36.402 24.396 1.00 82.44 816 GLY A N 1
ATOM 6501 C CA . GLY A 1 816 ? -25.086 -36.078 25.686 1.00 82.44 816 GLY A CA 1
ATOM 6502 C C . GLY A 1 816 ? -23.564 -35.808 25.613 1.00 82.44 816 GLY A C 1
ATOM 6503 O O . GLY A 1 816 ? -22.766 -36.751 25.585 1.00 82.44 816 GLY A O 1
ATOM 6504 N N . PRO A 1 817 ? -23.080 -34.546 25.685 1.00 88.25 817 PRO A N 1
ATOM 6505 C CA . PRO A 1 817 ? -21.664 -34.228 25.502 1.00 88.25 817 PRO A CA 1
ATOM 6506 C C . PRO A 1 817 ? -20.764 -34.698 26.658 1.00 88.25 817 PRO A C 1
ATOM 6508 O O . PRO A 1 817 ? -21.176 -34.771 27.822 1.00 88.25 817 PRO A O 1
ATOM 6511 N N . ARG A 1 818 ? -19.471 -34.923 26.362 1.00 91.19 818 ARG A N 1
ATOM 6512 C CA . ARG A 1 818 ? -18.429 -35.184 27.378 1.00 91.19 818 ARG A CA 1
ATOM 6513 C C . ARG A 1 818 ? -17.559 -33.951 27.586 1.00 91.19 818 ARG A C 1
ATOM 6515 O O . ARG A 1 818 ? -16.685 -33.660 26.766 1.00 91.19 818 ARG A O 1
ATOM 6522 N N . THR A 1 819 ? -17.764 -33.240 28.690 1.00 88.88 819 THR A N 1
ATOM 6523 C CA . THR A 1 819 ? -17.201 -31.891 28.873 1.00 88.88 819 THR A CA 1
ATOM 6524 C C . THR A 1 819 ? -16.509 -31.711 30.225 1.00 88.88 819 THR A C 1
ATOM 6526 O O . THR A 1 819 ? -16.710 -32.483 31.164 1.00 88.88 819 THR A O 1
ATOM 6529 N N . GLY A 1 820 ? -15.671 -30.678 30.349 1.00 86.50 820 GLY A N 1
ATOM 6530 C CA . GLY A 1 820 ? -15.157 -30.269 31.656 1.00 86.50 820 GLY A CA 1
ATOM 6531 C C . GLY A 1 820 ? -14.729 -28.807 31.728 1.00 86.50 820 GLY A C 1
ATOM 6532 O O . GLY A 1 820 ? -14.157 -28.289 30.772 1.00 86.50 820 GLY A O 1
ATOM 6533 N N . GLY A 1 821 ? -14.990 -28.130 32.845 1.00 82.31 821 GLY A N 1
ATOM 6534 C CA . GLY A 1 821 ? -14.612 -26.730 33.063 1.00 82.31 821 GLY A CA 1
ATOM 6535 C C . GLY A 1 821 ? -15.372 -25.727 32.192 1.00 82.31 821 GLY A C 1
ATOM 6536 O O . GLY A 1 821 ? -14.799 -24.702 31.840 1.00 82.31 821 GLY A O 1
ATOM 6537 N N . CYS A 1 822 ? -16.590 -26.049 31.745 1.00 86.94 822 CYS A N 1
ATOM 6538 C CA . CYS A 1 822 ? -17.356 -25.210 30.814 1.00 86.94 822 CYS A CA 1
ATOM 6539 C C . CYS A 1 822 ? -18.328 -24.266 31.544 1.00 86.94 822 CYS A C 1
ATOM 6541 O O . CYS A 1 822 ? -18.755 -24.569 32.657 1.00 86.94 822 CYS A O 1
ATOM 6543 N N . ILE A 1 823 ? -18.700 -23.132 30.936 1.00 80.69 823 ILE A N 1
ATOM 6544 C CA . ILE A 1 823 ? -19.641 -22.179 31.558 1.00 80.69 823 ILE A CA 1
ATOM 6545 C C . ILE A 1 823 ? -21.086 -22.685 31.444 1.00 80.69 823 ILE A C 1
ATOM 6547 O O . ILE A 1 823 ? -21.780 -22.760 32.451 1.00 80.69 823 ILE A O 1
ATOM 6551 N N . SER A 1 824 ? -21.531 -23.075 30.252 1.00 88.81 824 SER A N 1
ATOM 6552 C CA . SER A 1 824 ? -22.898 -23.530 29.992 1.00 88.81 824 SER A CA 1
ATOM 6553 C C . SER A 1 824 ? -22.910 -24.767 29.097 1.00 88.81 824 SER A C 1
ATOM 6555 O O . SER A 1 824 ? -22.270 -24.790 28.042 1.00 88.81 824 SER A O 1
ATOM 6557 N N . VAL A 1 825 ? -23.633 -25.801 29.527 1.00 89.31 825 VAL A N 1
ATOM 6558 C CA . VAL A 1 825 ? -23.863 -27.042 28.778 1.00 89.31 825 VAL A CA 1
ATOM 6559 C C . VAL A 1 825 ? -25.365 -27.292 28.715 1.00 89.31 825 VAL A C 1
ATOM 6561 O O . VAL A 1 825 ? -25.993 -27.479 29.758 1.00 89.31 825 VAL A O 1
ATOM 6564 N N . VAL A 1 826 ? -25.921 -27.308 27.504 1.00 90.31 826 VAL A N 1
ATOM 6565 C CA . VAL A 1 826 ? -27.336 -27.594 27.244 1.00 90.31 826 VAL A CA 1
ATOM 6566 C C . VAL A 1 826 ? -27.428 -28.790 26.306 1.00 90.31 826 VAL A C 1
ATOM 6568 O O . VAL A 1 826 ? -26.894 -28.754 25.196 1.00 90.31 826 VAL A O 1
ATOM 6571 N N . SER A 1 827 ? -28.088 -29.852 26.754 1.00 88.50 827 SER A N 1
ATOM 6572 C CA . SER A 1 827 ? -28.296 -31.057 25.951 1.00 88.50 827 SER A CA 1
ATOM 6573 C C . SER A 1 827 ? -29.628 -31.716 26.320 1.00 88.50 827 SER A C 1
ATOM 6575 O O . SER A 1 827 ? -29.940 -31.749 27.505 1.00 88.50 827 SER A O 1
ATOM 6577 N N . PRO A 1 828 ? -30.443 -32.173 25.351 1.00 83.75 828 PRO A N 1
ATOM 6578 C CA . PRO A 1 828 ? -31.634 -32.987 25.592 1.00 83.75 828 PRO A CA 1
ATOM 6579 C C . PRO A 1 828 ? -31.325 -34.307 26.315 1.00 83.75 828 PRO A C 1
ATOM 6581 O O . PRO A 1 828 ? -32.055 -34.674 27.233 1.00 83.75 828 PRO A O 1
ATOM 6584 N N . GLU A 1 829 ? -30.238 -34.976 25.922 1.00 86.00 829 GLU A N 1
ATOM 6585 C CA . GLU A 1 829 ? -29.746 -36.213 26.534 1.00 86.00 829 GLU A CA 1
ATOM 6586 C C . GLU A 1 829 ? -28.769 -35.941 27.685 1.00 86.00 829 GLU A C 1
ATOM 6588 O O . GLU A 1 829 ? -28.024 -34.962 27.671 1.00 86.00 829 GLU A O 1
ATOM 6593 N N . GLY A 1 830 ? -28.701 -36.845 28.666 1.00 84.88 830 GLY A N 1
ATOM 6594 C CA . GLY A 1 830 ? -27.905 -36.653 29.886 1.00 84.88 830 GLY A CA 1
ATOM 6595 C C . GLY A 1 830 ? -26.383 -36.507 29.651 1.00 84.88 830 GLY A C 1
ATOM 6596 O O . GLY A 1 830 ? -25.697 -37.519 29.455 1.00 84.88 830 GLY A O 1
ATOM 6597 N N . PRO A 1 831 ? -25.774 -35.301 29.775 1.00 90.12 831 PRO A N 1
ATOM 6598 C CA . PRO A 1 831 ? -24.340 -35.102 29.555 1.00 90.12 831 PRO A CA 1
ATOM 6599 C C . PRO A 1 831 ? -23.458 -35.730 30.644 1.00 90.12 831 PRO A C 1
ATOM 6601 O O . PRO A 1 831 ? -23.865 -35.908 31.798 1.00 90.12 831 PRO A O 1
ATOM 6604 N N . ARG A 1 832 ? -22.183 -35.979 30.303 1.00 92.75 832 ARG A N 1
ATOM 6605 C CA . ARG A 1 832 ? -21.125 -36.331 31.270 1.00 92.75 832 ARG A CA 1
ATOM 6606 C C . ARG A 1 832 ? -20.178 -35.152 31.464 1.00 92.75 832 ARG A C 1
ATOM 6608 O O . ARG A 1 832 ? -19.338 -34.890 30.601 1.00 92.75 832 ARG A O 1
ATOM 6615 N N . THR A 1 833 ? -20.282 -34.457 32.594 1.00 90.19 833 THR A N 1
ATOM 6616 C CA . THR A 1 833 ? -19.562 -33.190 32.816 1.00 90.19 833 THR A CA 1
ATOM 6617 C C . THR A 1 833 ? -18.760 -33.163 34.119 1.00 90.19 833 THR A C 1
ATOM 6619 O O . THR A 1 833 ? -19.032 -33.906 35.061 1.00 90.19 833 THR A O 1
ATOM 6622 N N . GLY A 1 834 ? -17.751 -32.289 34.188 1.00 87.81 834 GLY A N 1
ATOM 6623 C CA . GLY A 1 834 ? -16.992 -32.033 35.415 1.00 87.81 834 GLY A CA 1
ATOM 6624 C C . GLY A 1 834 ? -16.579 -30.568 35.558 1.00 87.81 834 GLY A C 1
ATOM 6625 O O . GLY A 1 834 ? -16.084 -29.986 34.599 1.00 87.81 834 GLY A O 1
ATOM 6626 N N . GLY A 1 835 ? -16.754 -29.943 36.721 1.00 84.75 835 GLY A N 1
ATOM 6627 C CA . GLY A 1 835 ? -16.284 -28.577 36.985 1.00 84.75 835 GLY A CA 1
ATOM 6628 C C . GLY A 1 835 ? -16.978 -27.483 36.166 1.00 84.75 835 GLY A C 1
ATOM 6629 O O . GLY A 1 835 ? -16.345 -26.478 35.858 1.00 84.75 835 GLY A O 1
ATOM 6630 N N . CYS A 1 836 ? -18.221 -27.694 35.720 1.00 89.12 836 CYS A N 1
ATOM 6631 C CA . CYS A 1 836 ? -18.950 -26.725 34.891 1.00 89.12 836 CYS A CA 1
ATOM 6632 C C . CYS A 1 836 ? -19.765 -25.734 35.742 1.00 89.12 836 CYS A C 1
ATOM 6634 O O . CYS A 1 836 ? -20.188 -26.071 36.846 1.00 89.12 836 CYS A O 1
ATOM 6636 N N . ILE A 1 837 ? -20.017 -24.521 35.239 1.00 84.19 837 ILE A N 1
ATOM 6637 C CA . ILE A 1 837 ? -20.823 -23.522 35.967 1.00 84.19 837 ILE A CA 1
ATOM 6638 C C . ILE A 1 837 ? -22.316 -23.876 35.875 1.00 84.19 837 ILE A C 1
ATOM 6640 O O . ILE A 1 837 ? -22.980 -23.957 36.902 1.00 84.19 837 ILE A O 1
ATOM 6644 N N . SER A 1 838 ? -22.844 -24.139 34.680 1.00 90.56 838 SER A N 1
ATOM 6645 C CA . SER A 1 838 ? -24.254 -24.479 34.470 1.00 90.56 838 SER A CA 1
ATOM 6646 C C . SER A 1 838 ? -24.410 -25.686 33.546 1.00 90.56 838 SER A C 1
ATOM 6648 O O . SER A 1 838 ? -23.800 -25.745 32.476 1.00 90.56 838 SER A O 1
ATOM 6650 N N . VAL A 1 839 ? -25.223 -26.653 33.972 1.00 90.25 839 VAL A N 1
ATOM 6651 C CA . VAL A 1 839 ? -25.616 -27.834 33.194 1.00 90.25 839 VAL A CA 1
ATOM 6652 C C . VAL A 1 839 ? -27.138 -27.934 33.211 1.00 90.25 839 VAL A C 1
ATOM 6654 O O . VAL A 1 839 ? -27.727 -28.054 34.287 1.00 90.25 839 VAL A O 1
ATOM 6657 N N . VAL A 1 840 ? -27.764 -27.890 32.035 1.00 91.62 840 VAL A N 1
ATOM 6658 C CA . VAL A 1 840 ? -29.219 -28.007 31.865 1.00 91.62 840 VAL A CA 1
ATOM 6659 C C . VAL A 1 840 ? -29.514 -29.168 30.926 1.00 91.62 840 VAL A C 1
ATOM 6661 O O . VAL A 1 840 ? -29.055 -29.164 29.784 1.00 91.62 840 VAL A O 1
ATOM 6664 N N . SER A 1 841 ? -30.261 -30.157 31.414 1.00 89.31 841 SER A N 1
ATOM 6665 C CA . SER A 1 841 ? -30.596 -31.355 30.639 1.00 89.31 841 SER A CA 1
ATOM 6666 C C . SER A 1 841 ? -31.949 -31.933 31.054 1.00 89.31 841 SER A C 1
ATOM 6668 O O . SER A 1 841 ? -32.118 -32.176 32.247 1.00 89.31 841 SER A O 1
ATOM 6670 N N . PRO A 1 842 ? -32.908 -32.149 30.132 1.00 84.69 842 PRO A N 1
ATOM 6671 C CA . PRO A 1 842 ? -34.145 -32.894 30.377 1.00 84.69 842 PRO A CA 1
ATOM 6672 C C . PRO A 1 842 ? -33.896 -34.264 31.018 1.00 84.69 842 PRO A C 1
ATOM 6674 O O . PRO A 1 842 ? -34.465 -34.539 32.071 1.00 84.69 842 PRO A O 1
ATOM 6677 N N . GLU A 1 843 ? -32.991 -35.057 30.437 1.00 86.44 843 GLU A N 1
ATOM 6678 C CA . GLU A 1 843 ? -32.559 -36.345 30.986 1.00 86.44 843 GLU A CA 1
ATOM 6679 C C . GLU A 1 843 ? -31.493 -36.188 32.076 1.00 86.44 843 GLU A C 1
ATOM 6681 O O . GLU A 1 843 ? -30.682 -35.257 32.034 1.00 86.44 843 GLU A O 1
ATOM 6686 N N . GLY A 1 844 ? -31.434 -37.134 33.018 1.00 84.69 844 GLY A N 1
ATOM 6687 C CA . GLY A 1 844 ? -30.561 -37.063 34.194 1.00 84.69 844 GLY A CA 1
ATOM 6688 C C . GLY A 1 844 ? -29.049 -37.066 33.867 1.00 84.69 844 GLY A C 1
ATOM 6689 O O . GLY A 1 844 ? -28.492 -38.124 33.544 1.00 84.69 844 GLY A O 1
ATOM 6690 N N . PRO A 1 845 ? -28.311 -35.941 34.023 1.00 90.25 845 PRO A N 1
ATOM 6691 C CA . PRO A 1 845 ? -26.879 -35.871 33.730 1.00 90.25 845 PRO A CA 1
ATOM 6692 C C . PRO A 1 845 ? -26.012 -36.624 34.752 1.00 90.25 845 PRO A C 1
ATOM 6694 O O . PRO A 1 845 ? -26.389 -36.812 35.914 1.00 90.25 845 PRO A O 1
ATOM 6697 N N . ARG A 1 846 ? -24.785 -36.987 34.345 1.00 92.50 846 ARG A N 1
ATOM 6698 C CA . ARG A 1 846 ? -23.720 -37.450 35.255 1.00 92.50 846 ARG A CA 1
ATOM 6699 C C . ARG A 1 846 ? -22.677 -36.354 35.428 1.00 92.50 846 ARG A C 1
ATOM 6701 O O . ARG A 1 846 ? -21.898 -36.108 34.506 1.00 92.50 846 ARG A O 1
ATOM 6708 N N . THR A 1 847 ? -22.641 -35.708 36.589 1.00 90.44 847 THR A N 1
ATOM 6709 C CA . THR A 1 847 ? -21.797 -34.521 36.802 1.00 90.44 847 THR A CA 1
ATOM 6710 C C . THR A 1 847 ? -20.917 -34.621 38.048 1.00 90.44 847 THR A C 1
ATOM 6712 O O . THR A 1 847 ? -21.232 -35.330 39.001 1.00 90.44 847 THR A O 1
ATOM 6715 N N . GLY A 1 848 ? -19.795 -33.899 38.051 1.00 88.25 848 GLY A N 1
ATOM 6716 C CA . GLY A 1 848 ? -18.927 -33.754 39.224 1.00 88.25 848 GLY A CA 1
ATOM 6717 C C . GLY A 1 848 ? -18.449 -32.313 39.403 1.00 88.25 848 GLY A C 1
ATOM 6718 O O . GLY A 1 848 ? -18.078 -31.678 38.421 1.00 88.25 848 GLY A O 1
ATOM 6719 N N . GLY A 1 849 ? -18.444 -31.762 40.615 1.00 85.44 849 GLY A N 1
ATOM 6720 C CA . GLY A 1 849 ? -17.845 -30.449 40.904 1.00 85.44 849 GLY A CA 1
ATOM 6721 C C . GLY A 1 849 ? -18.488 -29.251 40.190 1.00 85.44 849 GLY A C 1
ATOM 6722 O O . GLY A 1 849 ? -17.802 -28.263 39.942 1.00 85.44 849 GLY A O 1
ATOM 6723 N N . CYS A 1 850 ? -19.753 -29.344 39.772 1.00 89.94 850 CYS A N 1
ATOM 6724 C CA . CYS A 1 850 ? -20.431 -28.280 39.022 1.00 89.94 850 CYS A CA 1
ATOM 6725 C C . CYS A 1 850 ? -21.115 -27.258 39.948 1.00 89.94 850 CYS A C 1
ATOM 6727 O O . CYS A 1 850 ? -21.535 -27.603 41.051 1.00 89.94 850 CYS A O 1
ATOM 6729 N N . ILE A 1 851 ? -21.270 -26.004 39.505 1.00 85.56 851 ILE A N 1
ATOM 6730 C CA . ILE A 1 851 ? -21.927 -24.960 40.314 1.00 85.56 851 ILE A CA 1
ATOM 6731 C C . ILE A 1 851 ? -23.452 -25.135 40.302 1.00 85.56 851 ILE A C 1
ATOM 6733 O O . ILE A 1 851 ? -24.077 -25.142 41.357 1.00 85.56 851 ILE A O 1
ATOM 6737 N N . SER A 1 852 ? -24.064 -25.305 39.132 1.00 90.75 852 SER A N 1
ATOM 6738 C CA . SER A 1 852 ? -25.513 -25.449 38.982 1.00 90.75 852 SER A CA 1
ATOM 6739 C C . SER A 1 852 ? -25.857 -26.576 38.013 1.00 90.75 852 SER A C 1
ATOM 6741 O O . SER A 1 852 ? -25.360 -26.609 36.887 1.00 90.75 852 SER A O 1
ATOM 6743 N N . VAL A 1 853 ? -26.716 -27.494 38.455 1.00 90.19 853 VAL A N 1
ATOM 6744 C CA . VAL A 1 853 ? -27.274 -28.578 37.639 1.00 90.19 853 VAL A CA 1
ATOM 6745 C C . VAL A 1 853 ? -28.793 -28.528 37.749 1.00 90.19 853 VAL A C 1
ATOM 6747 O O . VAL A 1 853 ? -29.337 -28.621 38.852 1.00 90.19 853 VAL A O 1
ATOM 6750 N N . VAL A 1 854 ? -29.466 -28.381 36.610 1.00 91.56 854 VAL A N 1
ATOM 6751 C CA . VAL A 1 854 ? -30.929 -28.360 36.513 1.00 91.56 854 VAL A CA 1
ATOM 6752 C C . VAL A 1 854 ? -31.366 -29.474 35.575 1.00 91.56 854 VAL A C 1
ATOM 6754 O O . VAL A 1 854 ? -30.984 -29.479 34.404 1.00 91.56 854 VAL A O 1
ATOM 6757 N N . SER A 1 855 ? -32.148 -30.420 36.090 1.00 89.00 855 SER A N 1
ATOM 6758 C CA . SER A 1 855 ? -32.624 -31.550 35.295 1.00 89.00 855 SER A CA 1
ATOM 6759 C C . SER A 1 855 ? -33.982 -32.053 35.788 1.00 89.00 855 SER A C 1
ATOM 6761 O O . SER A 1 855 ? -34.081 -32.368 36.970 1.00 89.00 855 SER A O 1
ATOM 6763 N N . PRO A 1 856 ? -35.028 -32.081 34.937 1.00 84.19 856 PRO A N 1
ATOM 6764 C CA . PRO A 1 856 ? -36.310 -32.728 35.209 1.00 84.19 856 PRO A CA 1
ATOM 6765 C C . PRO A 1 856 ? -36.158 -34.142 35.778 1.00 84.19 856 PRO A C 1
ATOM 6767 O O . PRO A 1 856 ? -36.676 -34.402 36.861 1.00 84.19 856 PRO A O 1
ATOM 6770 N N . GLU A 1 857 ? -35.386 -34.993 35.099 1.00 84.69 857 GLU A N 1
ATOM 6771 C CA . GLU A 1 857 ? -35.051 -36.335 35.571 1.00 84.69 857 GLU A CA 1
ATOM 6772 C C . GLU A 1 857 ? -33.917 -36.324 36.605 1.00 84.69 857 GLU A C 1
ATOM 6774 O O . GLU A 1 857 ? -33.013 -35.486 36.570 1.00 84.69 857 GLU A O 1
ATOM 6779 N N . GLY A 1 858 ? -33.923 -37.291 37.524 1.00 81.75 858 GLY A N 1
ATOM 6780 C CA . GLY A 1 858 ? -32.978 -37.337 38.644 1.00 81.75 858 GLY A CA 1
ATOM 6781 C C . GLY A 1 858 ? -31.496 -37.438 38.214 1.00 81.75 858 GLY A C 1
ATOM 6782 O O . GLY A 1 858 ? -31.059 -38.510 37.773 1.00 81.75 858 GLY A O 1
ATOM 6783 N N . PRO A 1 859 ? -30.650 -36.399 38.411 1.00 88.81 859 PRO A N 1
ATOM 6784 C CA . PRO A 1 859 ? -29.234 -36.439 38.046 1.00 88.81 859 PRO A CA 1
ATOM 6785 C C . PRO A 1 859 ? -28.410 -37.342 38.978 1.00 88.81 859 PRO A C 1
ATOM 6787 O O . PRO A 1 859 ? -28.765 -37.573 40.139 1.00 88.81 859 PRO A O 1
ATOM 6790 N N . ARG A 1 860 ? -27.248 -37.805 38.491 1.00 91.38 860 ARG A N 1
ATOM 6791 C CA . ARG A 1 860 ? -26.203 -38.443 39.316 1.00 91.38 860 ARG A CA 1
ATOM 6792 C C . ARG A 1 860 ? -25.030 -37.490 39.491 1.00 91.38 860 ARG A C 1
ATOM 6794 O O . ARG A 1 860 ? -24.311 -37.242 38.522 1.00 91.38 860 ARG A O 1
ATOM 6801 N N . THR A 1 861 ? -24.823 -36.969 40.697 1.00 90.12 861 THR A N 1
ATOM 6802 C CA . THR A 1 861 ? -23.846 -35.892 40.920 1.00 90.12 861 THR A CA 1
ATOM 6803 C C . THR A 1 861 ? -22.930 -36.125 42.116 1.00 90.12 861 THR A C 1
ATOM 6805 O O . THR A 1 861 ? -23.322 -36.733 43.109 1.00 90.12 861 THR A O 1
ATOM 6808 N N . GLU A 1 862 ? -21.707 -35.599 42.041 1.00 88.75 862 GLU A N 1
ATOM 6809 C CA . GLU A 1 862 ? -20.775 -35.537 43.173 1.00 88.75 862 GLU A CA 1
ATOM 6810 C C . GLU A 1 862 ? -20.172 -34.130 43.316 1.00 88.75 862 GLU A C 1
ATOM 6812 O O . GLU A 1 862 ? -19.817 -33.495 42.324 1.00 88.75 862 GLU A O 1
ATOM 6817 N N . GLY A 1 863 ? -20.053 -33.604 44.537 1.00 85.94 863 GLY A N 1
ATOM 6818 C CA . GLY A 1 863 ? -19.325 -32.362 44.831 1.00 85.94 863 GLY A CA 1
ATOM 6819 C C . GLY A 1 863 ? -19.896 -31.084 44.203 1.00 85.94 863 GLY A C 1
ATOM 6820 O O . GLY A 1 863 ? -19.146 -30.139 43.975 1.00 85.94 863 GLY A O 1
ATOM 6821 N N . CYS A 1 864 ? -21.183 -31.048 43.848 1.00 89.50 864 CYS A N 1
ATOM 6822 C CA . CYS A 1 864 ? -21.797 -29.900 43.170 1.00 89.50 864 CYS A CA 1
ATOM 6823 C C . CYS A 1 864 ? -22.367 -28.862 44.156 1.00 89.50 864 CYS A C 1
ATOM 6825 O O . CYS A 1 864 ? -22.753 -29.197 45.273 1.00 89.50 864 CYS A O 1
ATOM 6827 N N . ILE A 1 865 ? -22.469 -27.591 43.752 1.00 86.19 865 ILE A N 1
ATOM 6828 C CA . ILE A 1 865 ? -22.971 -26.523 44.636 1.00 86.19 865 ILE A CA 1
ATOM 6829 C C . ILE A 1 865 ? -24.503 -26.523 44.701 1.00 86.19 865 ILE A C 1
ATOM 6831 O O . ILE A 1 865 ? -25.060 -26.536 45.792 1.00 86.19 865 ILE A O 1
ATOM 6835 N N . SER A 1 866 ? -25.197 -26.521 43.565 1.00 90.12 866 SER A N 1
ATOM 6836 C CA . SER A 1 866 ? -26.660 -26.433 43.515 1.00 90.12 866 SER A CA 1
ATOM 6837 C C . SER A 1 866 ? -27.245 -27.440 42.533 1.00 90.12 866 SER A C 1
ATOM 6839 O O . SER A 1 866 ? -26.914 -27.421 41.346 1.00 90.12 866 SER A O 1
ATOM 6841 N N . ILE A 1 867 ? -28.123 -28.307 43.033 1.00 89.12 867 ILE A N 1
ATOM 6842 C CA . ILE A 1 867 ? -28.879 -29.293 42.260 1.00 89.12 867 ILE A CA 1
ATOM 6843 C C . ILE A 1 867 ? -30.366 -28.976 42.392 1.00 89.12 867 ILE A C 1
ATOM 6845 O O . ILE A 1 867 ? -30.881 -28.912 43.510 1.00 89.12 867 ILE A O 1
ATOM 6849 N N . VAL A 1 868 ? -31.052 -28.813 41.261 1.00 90.31 868 VAL A N 1
ATOM 6850 C CA . VAL A 1 868 ? -32.510 -28.659 41.201 1.00 90.31 868 VAL A CA 1
ATOM 6851 C C . VAL A 1 868 ? -33.066 -29.717 40.260 1.00 90.31 868 VAL A C 1
ATOM 6853 O O . VAL A 1 868 ? -32.771 -29.694 39.063 1.00 90.31 868 VAL A O 1
ATOM 6856 N N . SER A 1 869 ? -33.851 -30.646 40.799 1.00 87.19 869 SER A N 1
ATOM 6857 C CA . SER A 1 869 ? -34.445 -31.724 40.010 1.00 87.19 869 SER A CA 1
ATOM 6858 C C . SER A 1 869 ? -35.817 -32.114 40.553 1.00 87.19 869 SER A C 1
ATOM 6860 O O . SER A 1 869 ? -35.884 -32.456 41.722 1.00 87.19 869 SER A O 1
ATOM 6862 N N . PRO A 1 870 ? -36.905 -32.011 39.767 1.00 82.19 870 PRO A N 1
ATOM 6863 C CA . PRO A 1 870 ? -38.230 -32.535 40.095 1.00 82.19 870 PRO A CA 1
ATOM 6864 C C . PRO A 1 870 ? -38.216 -33.984 40.599 1.00 82.19 870 PRO A C 1
ATOM 6866 O O . PRO A 1 870 ? -38.819 -34.262 41.635 1.00 82.19 870 PRO A O 1
ATOM 6869 N N . GLU A 1 871 ? -37.502 -34.869 39.902 1.00 82.25 871 GLU A N 1
ATOM 6870 C CA . GLU A 1 871 ? -37.388 -36.288 40.245 1.00 82.25 871 GLU A CA 1
ATOM 6871 C C . GLU A 1 871 ? -36.234 -36.595 41.216 1.00 82.25 871 GLU A C 1
ATOM 6873 O O . GLU A 1 871 ? -35.248 -35.862 41.336 1.00 82.25 871 GLU A O 1
ATOM 6878 N N . GLY A 1 872 ? -36.319 -37.743 41.894 1.00 76.44 872 GLY A N 1
ATOM 6879 C CA . GLY A 1 872 ? -35.352 -38.150 42.915 1.00 76.44 872 GLY A CA 1
ATOM 6880 C C . GLY A 1 872 ? -33.904 -38.263 42.404 1.00 76.44 872 GLY A C 1
ATOM 6881 O O . GLY A 1 872 ? -33.504 -39.261 41.797 1.00 76.44 872 GLY A O 1
ATOM 6882 N N . SER A 1 873 ? -33.067 -37.279 42.740 1.00 84.94 873 SER A N 1
ATOM 6883 C CA . SER A 1 873 ? -31.634 -37.255 42.395 1.00 84.94 873 SER A CA 1
ATOM 6884 C C . SER A 1 873 ? -30.775 -38.232 43.222 1.00 84.94 873 SER A C 1
ATOM 6886 O O . SER A 1 873 ? -31.112 -38.591 44.354 1.00 84.94 873 SER A O 1
ATOM 6888 N N . ARG A 1 874 ? -29.629 -38.672 42.672 1.00 89.88 874 ARG A N 1
ATOM 6889 C CA . ARG A 1 874 ? -28.586 -39.413 43.411 1.00 89.88 874 ARG A CA 1
ATOM 6890 C C . ARG A 1 874 ? -27.344 -38.545 43.556 1.00 89.88 874 ARG A C 1
ATOM 6892 O O . ARG A 1 874 ? -26.622 -38.362 42.578 1.00 89.88 874 ARG A O 1
ATOM 6899 N N . THR A 1 875 ? -27.082 -38.028 44.750 1.00 88.38 875 THR A N 1
ATOM 6900 C CA . THR A 1 875 ? -26.039 -37.009 44.942 1.00 88.38 875 THR A CA 1
ATOM 6901 C C . THR A 1 875 ? -25.073 -37.345 46.079 1.00 88.38 875 THR A C 1
ATOM 6903 O O . THR A 1 875 ? -25.427 -38.022 47.044 1.00 88.38 875 THR A O 1
ATOM 6906 N N . GLY A 1 876 ? -23.832 -36.873 45.972 1.00 87.44 876 GLY A N 1
ATOM 6907 C CA . GLY A 1 876 ? -22.803 -37.005 47.006 1.00 87.44 876 GLY A CA 1
ATOM 6908 C C . GLY A 1 876 ? -22.055 -35.690 47.225 1.00 87.44 876 GLY A C 1
ATOM 6909 O O . GLY A 1 876 ? -21.721 -35.015 46.258 1.00 87.44 876 GLY A O 1
ATOM 6910 N N . GLY A 1 877 ? -21.787 -35.288 48.467 1.00 84.75 877 GLY A N 1
ATOM 6911 C CA . GLY A 1 877 ? -20.918 -34.146 48.785 1.00 84.75 877 GLY A CA 1
ATOM 6912 C C . GLY A 1 877 ? -21.382 -32.787 48.242 1.00 84.75 877 GLY A C 1
ATOM 6913 O O . GLY A 1 877 ? -20.544 -31.929 47.978 1.00 84.75 877 GLY A O 1
ATOM 6914 N N . CYS A 1 878 ? -22.682 -32.596 47.993 1.00 89.69 878 CYS A N 1
ATOM 6915 C CA . CYS A 1 878 ? -23.211 -31.375 47.376 1.00 89.69 878 CYS A CA 1
ATOM 6916 C C . CYS A 1 878 ? -23.591 -30.299 48.414 1.00 89.69 878 CYS A C 1
ATOM 6918 O O . CYS A 1 878 ? -23.958 -30.625 49.541 1.00 89.69 878 CYS A O 1
ATOM 6920 N N . ILE A 1 879 ? -23.556 -29.011 48.049 1.00 87.06 879 ILE A N 1
ATOM 6921 C CA . ILE A 1 879 ? -23.916 -27.921 48.982 1.00 87.06 879 ILE A CA 1
ATOM 6922 C C . ILE A 1 879 ? -25.439 -27.797 49.137 1.00 87.06 879 ILE A C 1
ATOM 6924 O O . ILE A 1 879 ? -25.939 -27.758 50.255 1.00 87.06 879 ILE A O 1
ATOM 6928 N N . SER A 1 880 ? -26.187 -27.751 48.039 1.00 90.19 880 SER A N 1
ATOM 6929 C CA . SER A 1 880 ? -27.638 -27.560 48.044 1.00 90.19 880 SER A CA 1
ATOM 6930 C C . SER A 1 880 ? -28.307 -28.515 47.064 1.00 90.19 880 SER A C 1
ATOM 6932 O O . SER A 1 880 ? -27.989 -28.511 45.876 1.00 90.19 880 SER A O 1
ATOM 6934 N N . VAL A 1 881 ? -29.249 -29.316 47.556 1.00 89.12 881 VAL A N 1
ATOM 6935 C CA . VAL A 1 881 ? -30.064 -30.239 46.760 1.00 89.12 881 VAL A CA 1
ATOM 6936 C C . VAL A 1 881 ? -31.531 -29.919 47.009 1.00 89.12 881 VAL A C 1
ATOM 6938 O O . VAL A 1 881 ? -32.004 -30.037 48.138 1.00 89.12 881 VAL A O 1
ATOM 6941 N N . VAL A 1 882 ? -32.241 -29.511 45.959 1.00 90.25 882 VAL A N 1
ATOM 6942 C CA . VAL A 1 882 ? -33.679 -29.230 45.989 1.00 90.25 882 VAL A CA 1
ATOM 6943 C C . VAL A 1 882 ? -34.376 -30.204 45.053 1.00 90.25 882 VAL A C 1
ATOM 6945 O O . VAL A 1 882 ? -34.132 -30.178 43.845 1.00 90.25 882 VAL A O 1
ATOM 6948 N N . SER A 1 883 ? -35.214 -31.069 45.619 1.00 85.69 883 SER A N 1
ATOM 6949 C CA . SER A 1 883 ? -35.843 -32.158 44.873 1.00 85.69 883 SER A CA 1
ATOM 6950 C C . SER A 1 883 ? -37.249 -32.442 45.396 1.00 85.69 883 SER A C 1
ATOM 6952 O O . SER A 1 883 ? -37.350 -32.882 46.534 1.00 85.69 883 SER A O 1
ATOM 6954 N N . PRO A 1 884 ? -38.328 -32.148 44.646 1.00 82.44 884 PRO A N 1
ATOM 6955 C CA . PRO A 1 884 ? -39.705 -32.526 44.961 1.00 82.44 884 PRO A CA 1
ATOM 6956 C C . PRO A 1 884 ? -39.861 -33.988 45.390 1.00 82.44 884 PRO A C 1
ATOM 6958 O O . PRO A 1 884 ? -40.308 -34.225 46.509 1.00 82.44 884 PRO A O 1
ATOM 6961 N N . GLU A 1 885 ? -39.413 -34.930 44.558 1.00 82.12 885 GLU A N 1
ATOM 6962 C CA . GLU A 1 885 ? -39.354 -36.352 44.906 1.00 82.12 885 GLU A CA 1
ATOM 6963 C C . GLU A 1 885 ? -38.127 -36.653 45.780 1.00 82.12 885 GLU A C 1
ATOM 6965 O O . GLU A 1 885 ? -37.028 -36.151 45.519 1.00 82.12 885 GLU A O 1
ATOM 6970 N N . GLY A 1 886 ? -38.290 -37.490 46.806 1.00 81.56 886 GLY A N 1
ATOM 6971 C CA . GLY A 1 886 ? -37.278 -37.730 47.842 1.00 81.56 886 GLY A CA 1
ATOM 6972 C C . GLY A 1 886 ? -35.908 -38.192 47.294 1.00 81.56 886 GLY A C 1
ATOM 6973 O O . GLY A 1 886 ? -35.773 -39.350 46.874 1.00 81.56 886 GLY A O 1
ATOM 6974 N N . PRO A 1 887 ? -34.839 -37.364 47.339 1.00 87.94 887 PRO A N 1
ATOM 6975 C CA . PRO A 1 887 ? -33.538 -37.705 46.763 1.00 87.94 887 PRO A CA 1
ATOM 6976 C C . PRO A 1 887 ? -32.769 -38.740 47.598 1.00 87.94 887 PRO A C 1
ATOM 6978 O O . PRO A 1 887 ? -32.981 -38.892 48.804 1.00 87.94 887 PRO A O 1
ATOM 6981 N N . ARG A 1 888 ? -31.820 -39.440 46.959 1.00 90.94 888 ARG A N 1
ATOM 6982 C CA . ARG A 1 888 ? -30.825 -40.295 47.629 1.00 90.94 888 ARG A CA 1
ATOM 6983 C C . ARG A 1 888 ? -29.497 -39.555 47.720 1.00 90.94 888 ARG A C 1
ATOM 6985 O O . ARG A 1 888 ? -28.803 -39.441 46.711 1.00 90.94 888 ARG A O 1
ATOM 6992 N N . THR A 1 889 ? -29.135 -39.072 48.903 1.00 89.00 889 THR A N 1
ATOM 6993 C CA . THR A 1 889 ? -27.970 -38.191 49.068 1.00 89.00 889 THR A CA 1
ATOM 6994 C C . THR A 1 889 ? -26.976 -38.695 50.117 1.00 89.00 889 THR A C 1
ATOM 6996 O O . THR A 1 889 ? -27.339 -39.399 51.056 1.00 89.00 889 THR A O 1
ATOM 6999 N N . GLY A 1 890 ? -25.701 -38.337 49.967 1.00 87.88 890 GLY A N 1
ATOM 7000 C CA . GLY A 1 890 ? -24.652 -38.604 50.956 1.00 87.88 890 GLY A CA 1
ATOM 7001 C C . GLY A 1 890 ? -23.772 -37.376 51.181 1.00 87.88 890 GLY A C 1
ATOM 7002 O O . GLY A 1 890 ? -23.392 -36.723 50.215 1.00 87.88 890 GLY A O 1
ATOM 7003 N N . GLY A 1 891 ? -23.441 -37.020 52.423 1.00 85.44 891 GLY A N 1
ATOM 7004 C CA . GLY A 1 891 ? -22.457 -35.971 52.728 1.00 85.44 891 GLY A CA 1
ATOM 7005 C C . GLY A 1 891 ? -22.813 -34.554 52.251 1.00 85.44 891 GLY A C 1
ATOM 7006 O O . GLY A 1 891 ? -21.911 -33.758 52.008 1.00 85.44 891 GLY A O 1
ATOM 7007 N N . CYS A 1 892 ? -24.095 -34.240 52.038 1.00 89.75 892 CYS A N 1
ATOM 7008 C CA . CYS A 1 892 ? -24.528 -32.940 51.509 1.00 89.75 892 CYS A CA 1
ATOM 7009 C C . CYS A 1 892 ? -24.747 -31.893 52.618 1.00 89.75 892 CYS A C 1
ATOM 7011 O O . CYS A 1 892 ? -25.109 -32.242 53.741 1.00 89.75 892 CYS A O 1
ATOM 7013 N N . ILE A 1 893 ? -24.582 -30.599 52.320 1.00 87.62 893 ILE A N 1
ATOM 7014 C CA . ILE A 1 893 ? -24.775 -29.525 53.313 1.00 87.62 893 ILE A CA 1
ATOM 7015 C C . ILE A 1 893 ? -26.266 -29.241 53.544 1.00 87.62 893 ILE A C 1
ATOM 7017 O O . ILE A 1 893 ? -26.709 -29.195 54.686 1.00 87.62 893 ILE A O 1
ATOM 7021 N N . SER A 1 894 ? -27.050 -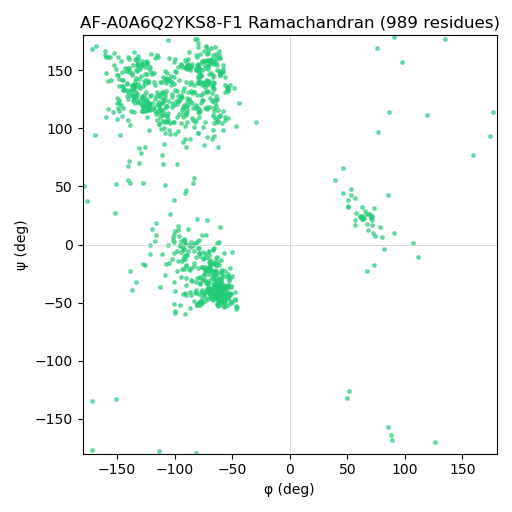29.067 52.483 1.00 90.50 894 SER A N 1
ATOM 7022 C CA . SER A 1 894 ? -28.474 -28.736 52.566 1.00 90.50 894 SER A CA 1
ATOM 7023 C C . SER A 1 894 ? -29.285 -29.590 51.600 1.00 90.50 894 SER A C 1
ATOM 7025 O O . SER A 1 894 ? -29.007 -29.610 50.400 1.00 90.50 894 SER A O 1
ATOM 7027 N N . VAL A 1 895 ? -30.298 -30.282 52.117 1.00 89.69 895 VAL A N 1
ATOM 7028 C CA . VAL A 1 895 ? -31.257 -31.072 51.339 1.00 89.69 895 VAL A CA 1
ATOM 7029 C C . VAL A 1 895 ? -32.663 -30.586 51.672 1.00 89.69 895 VAL A C 1
ATOM 7031 O O . VAL A 1 895 ? -33.084 -30.646 52.827 1.00 89.69 895 VAL A O 1
ATOM 7034 N N . VAL A 1 896 ? -33.384 -30.103 50.661 1.00 90.31 896 VAL A N 1
ATOM 7035 C CA . VAL A 1 896 ? -34.770 -29.641 50.782 1.00 90.31 896 VAL A CA 1
ATOM 7036 C C . VAL A 1 896 ? -35.633 -30.459 49.837 1.00 90.31 896 VAL A C 1
ATOM 7038 O O . VAL A 1 896 ? -35.428 -30.436 48.622 1.00 90.31 896 VAL A O 1
ATOM 7041 N N . SER A 1 897 ? -36.588 -31.192 50.395 1.00 88.00 897 SER A N 1
ATOM 7042 C CA . SER A 1 897 ? -37.449 -32.081 49.623 1.00 88.00 897 SER A CA 1
ATOM 7043 C C . SER A 1 897 ? -38.829 -32.159 50.271 1.00 88.00 897 SER A C 1
ATOM 7045 O O . SER A 1 897 ? -38.884 -32.422 51.461 1.00 88.00 897 SER A O 1
ATOM 7047 N N . PRO A 1 898 ? -39.924 -31.856 49.557 1.00 83.81 898 PRO A N 1
ATOM 7048 C CA . PRO A 1 898 ? -41.295 -32.117 49.985 1.00 83.81 898 PRO A CA 1
ATOM 7049 C C . PRO A 1 898 ? -41.524 -33.569 50.427 1.00 83.81 898 PRO A C 1
ATOM 7051 O O . PRO A 1 898 ? -42.060 -33.787 51.512 1.00 83.81 898 PRO A O 1
ATOM 7054 N N . GLU A 1 899 ? -41.080 -34.534 49.619 1.00 84.38 899 GLU A N 1
ATOM 7055 C CA . GLU A 1 899 ? -41.147 -35.958 49.945 1.00 84.38 899 GLU A CA 1
ATOM 7056 C C . GLU A 1 899 ? -39.938 -36.420 50.768 1.00 84.38 899 GLU A C 1
ATOM 7058 O O . GLU A 1 899 ? -38.834 -35.896 50.643 1.00 84.38 899 GLU A O 1
ATOM 7063 N N . GLY A 1 900 ? -40.107 -37.462 51.584 1.00 82.69 900 GLY A N 1
ATOM 7064 C CA . GLY A 1 900 ? -39.059 -37.932 52.498 1.00 82.69 900 GLY A CA 1
ATOM 7065 C C . GLY A 1 900 ? -37.752 -38.385 51.800 1.00 82.69 900 GLY A C 1
ATOM 7066 O O . GLY A 1 900 ? -37.727 -39.477 51.216 1.00 82.69 900 GLY A O 1
ATOM 7067 N N . PRO A 1 901 ? -36.614 -37.659 51.920 1.00 88.31 901 PRO A N 1
ATOM 7068 C CA . PRO A 1 901 ? -35.334 -38.057 51.332 1.00 88.31 901 PRO A CA 1
ATOM 7069 C C . PRO A 1 901 ? -34.715 -39.283 52.021 1.00 88.31 901 PRO A C 1
ATOM 7071 O O . PRO A 1 901 ? -34.976 -39.573 53.194 1.00 88.31 901 PRO A O 1
ATOM 7074 N N . ARG A 1 902 ? -33.819 -39.983 51.308 1.00 90.75 902 ARG A N 1
ATOM 7075 C CA . ARG A 1 902 ? -32.913 -40.995 51.883 1.00 90.75 902 ARG A CA 1
ATOM 7076 C C . ARG A 1 902 ? -31.498 -40.445 51.943 1.00 90.75 902 ARG A C 1
ATOM 7078 O O . ARG A 1 902 ? -30.873 -40.288 50.898 1.00 90.75 902 ARG A O 1
ATOM 7085 N N . THR A 1 903 ? -30.980 -40.186 53.136 1.00 89.44 903 THR A N 1
ATOM 7086 C CA . THR A 1 903 ? -29.702 -39.481 53.284 1.00 89.44 903 THR A CA 1
ATOM 7087 C C . THR A 1 903 ? -28.737 -40.163 54.249 1.00 89.44 903 THR A C 1
ATOM 7089 O O . THR A 1 903 ? -29.146 -40.834 55.197 1.00 89.44 903 THR A O 1
ATOM 7092 N N . GLU A 1 904 ? -27.442 -39.927 54.054 1.00 88.88 904 GLU A N 1
ATOM 7093 C CA . GLU A 1 904 ? -26.393 -40.289 55.011 1.00 88.88 904 GLU A CA 1
ATOM 7094 C C . GLU A 1 904 ? -25.395 -39.130 55.179 1.00 88.88 904 GLU A C 1
ATOM 7096 O O . GLU A 1 904 ? -25.035 -38.474 54.204 1.00 88.88 904 GLU A O 1
ATOM 7101 N N . GLY A 1 905 ? -24.965 -38.821 56.404 1.00 86.19 905 GLY A N 1
ATOM 7102 C CA . GLY A 1 905 ? -23.883 -37.863 56.677 1.00 86.19 905 GLY A CA 1
ATOM 7103 C C . GLY A 1 905 ? -24.137 -36.406 56.260 1.00 86.19 905 GLY A C 1
ATOM 7104 O O . GLY A 1 905 ? -23.180 -35.677 56.020 1.00 86.19 905 GLY A O 1
ATOM 7105 N N . CYS A 1 906 ? -25.392 -35.969 56.108 1.00 89.81 906 CYS A N 1
ATOM 7106 C CA . CYS A 1 906 ? -25.723 -34.610 55.652 1.00 89.81 906 CYS A CA 1
ATOM 7107 C C . CYS A 1 906 ? -25.813 -33.592 56.809 1.00 89.81 906 CYS A C 1
ATOM 7109 O O . CYS A 1 906 ? -26.122 -33.957 57.942 1.00 89.81 906 CYS A O 1
ATOM 7111 N N . ILE A 1 907 ? -25.593 -32.299 56.546 1.00 87.81 907 ILE A N 1
ATOM 7112 C CA . ILE A 1 907 ? -25.630 -31.257 57.591 1.00 87.81 907 ILE A CA 1
ATOM 7113 C C . ILE A 1 907 ? -27.066 -30.825 57.912 1.00 87.81 907 ILE A C 1
ATOM 7115 O O . ILE A 1 907 ? -27.455 -30.834 59.074 1.00 87.81 907 ILE A O 1
ATOM 7119 N N . SER A 1 908 ? -27.862 -30.453 56.914 1.00 90.25 908 SER A N 1
ATOM 7120 C CA . SER A 1 908 ? -29.213 -29.922 57.107 1.00 90.25 908 SER A CA 1
ATOM 7121 C C . SER A 1 908 ? -30.200 -30.589 56.163 1.00 90.25 908 SER A C 1
ATOM 7123 O O . SER A 1 908 ? -29.982 -30.625 54.951 1.00 90.25 908 SER A O 1
ATOM 7125 N N . ILE A 1 909 ? -31.292 -31.107 56.718 1.00 89.38 909 ILE A N 1
ATOM 7126 C CA . ILE A 1 909 ? -32.370 -31.759 55.976 1.00 89.38 909 ILE A CA 1
ATOM 7127 C C . ILE A 1 909 ? -33.689 -31.127 56.392 1.00 89.38 909 ILE A C 1
ATOM 7129 O O . ILE A 1 909 ? -34.006 -31.090 57.581 1.00 89.38 909 ILE A O 1
ATOM 7133 N N . VAL A 1 910 ? -34.456 -30.655 55.412 1.00 90.00 910 VAL A N 1
ATOM 7134 C CA . VAL A 1 910 ? -35.791 -30.087 55.614 1.00 90.00 910 VAL A CA 1
ATOM 7135 C C . VAL A 1 910 ? -36.762 -30.802 54.687 1.00 90.00 910 VAL A C 1
ATOM 7137 O O . VAL A 1 910 ? -36.647 -30.689 53.466 1.00 90.00 910 VAL A O 1
ATOM 7140 N N . SER A 1 911 ? -37.709 -31.532 55.272 1.00 87.44 911 SER A N 1
ATOM 7141 C CA . SER A 1 911 ? -38.723 -32.272 54.519 1.00 87.44 911 SER A CA 1
ATOM 7142 C C . SER A 1 911 ? -40.035 -32.360 55.288 1.00 87.44 911 SER A C 1
ATOM 7144 O O . SER A 1 911 ? -39.983 -32.896 56.390 1.00 87.44 911 SER A O 1
ATOM 7146 N N . PRO A 1 912 ? -41.181 -31.877 54.763 1.00 83.06 912 PRO A N 1
ATOM 7147 C CA . PRO A 1 912 ? -42.490 -32.037 55.394 1.00 83.06 912 PRO A CA 1
ATOM 7148 C C . PRO A 1 912 ? -42.805 -33.507 55.712 1.00 83.06 912 PRO A C 1
ATOM 7150 O O . PRO A 1 912 ? -43.191 -33.802 56.843 1.00 83.06 912 PRO A O 1
ATOM 7153 N N . GLU A 1 913 ? -42.536 -34.417 54.774 1.00 83.44 913 GLU A N 1
ATOM 7154 C CA . GLU A 1 913 ? -42.730 -35.857 54.959 1.00 83.44 913 GLU A CA 1
ATOM 7155 C C . GLU A 1 913 ? -41.573 -36.540 55.717 1.00 83.44 913 GLU A C 1
ATOM 7157 O O . GLU A 1 913 ? -40.450 -36.026 55.830 1.00 83.44 913 GLU A O 1
ATOM 7162 N N . GLY A 1 914 ? -41.832 -37.749 56.224 1.00 78.50 914 GLY A N 1
ATOM 7163 C CA . GLY A 1 914 ? -40.878 -38.548 56.996 1.00 78.50 914 GLY A CA 1
ATOM 7164 C C . GLY A 1 914 ? -39.622 -38.981 56.216 1.00 78.50 914 GLY A C 1
ATOM 7165 O O . GLY A 1 914 ? -39.636 -39.946 55.449 1.00 78.50 914 GLY A O 1
ATOM 7166 N N . SER A 1 915 ? -38.486 -38.337 56.499 1.00 84.62 915 SER A N 1
ATOM 7167 C CA . SER A 1 915 ? -37.163 -38.669 55.936 1.00 84.62 915 SER A CA 1
ATOM 7168 C C . SER A 1 915 ? -36.580 -39.988 56.480 1.00 84.62 915 SER A C 1
ATOM 7170 O O . SER A 1 915 ? -36.806 -40.340 57.640 1.00 84.62 915 SER A O 1
ATOM 7172 N N . ARG A 1 916 ? -35.747 -40.696 55.698 1.00 89.25 916 ARG A N 1
ATOM 7173 C CA . ARG A 1 916 ? -34.884 -41.797 56.188 1.00 89.25 916 ARG A CA 1
ATOM 7174 C C . ARG A 1 916 ? -33.426 -41.353 56.201 1.00 89.25 916 ARG A C 1
ATOM 7176 O O . ARG A 1 916 ? -32.818 -41.261 55.140 1.00 89.25 916 ARG A O 1
ATOM 7183 N N . THR A 1 917 ? -32.858 -41.101 57.373 1.00 87.00 917 THR A N 1
ATOM 7184 C CA . THR A 1 917 ? -31.540 -40.454 57.473 1.00 87.00 917 THR A CA 1
ATOM 7185 C C . THR A 1 917 ? -30.581 -41.211 58.396 1.00 87.00 917 THR A C 1
ATOM 7187 O O . THR A 1 917 ? -31.001 -41.910 59.318 1.00 87.00 917 THR A O 1
ATOM 7190 N N . GLY A 1 918 ? -29.276 -41.084 58.155 1.00 86.19 918 GLY A N 1
ATOM 7191 C CA . GLY A 1 918 ? -28.221 -41.627 59.016 1.00 86.19 918 GLY A CA 1
ATOM 7192 C C . GLY A 1 918 ? -27.087 -40.622 59.216 1.00 86.19 918 GLY A C 1
ATOM 7193 O O . GLY A 1 918 ? -26.704 -39.951 58.265 1.00 86.19 918 GLY A O 1
ATOM 7194 N N . GLY A 1 919 ? -26.557 -40.462 60.430 1.00 84.00 919 GLY A N 1
ATOM 7195 C CA . GLY A 1 919 ? -25.347 -39.666 60.690 1.00 84.00 919 GLY A CA 1
ATOM 7196 C C . GLY A 1 919 ? -25.442 -38.169 60.355 1.00 84.00 919 GLY A C 1
ATOM 7197 O O . GLY A 1 919 ? -24.423 -37.547 60.074 1.00 84.00 919 GLY A O 1
ATOM 7198 N N . CYS A 1 920 ? -26.648 -37.593 60.300 1.00 89.19 920 CYS A N 1
ATOM 7199 C CA . CYS A 1 920 ? -26.865 -36.197 59.881 1.00 89.19 920 CYS A CA 1
ATOM 7200 C C . CYS A 1 920 ? -26.821 -35.195 61.055 1.00 89.19 920 CYS A C 1
ATOM 7202 O O . CYS A 1 920 ? -27.170 -35.549 62.179 1.00 89.19 920 CYS A O 1
ATOM 7204 N N . ILE A 1 921 ? -26.457 -33.927 60.817 1.00 87.25 921 ILE A N 1
ATOM 7205 C CA . ILE A 1 921 ? -26.368 -32.912 61.890 1.00 87.25 921 ILE A CA 1
ATOM 7206 C C . ILE A 1 921 ? -27.753 -32.387 62.296 1.00 87.25 921 ILE A C 1
ATOM 7208 O O . ILE A 1 921 ? -28.075 -32.376 63.479 1.00 87.25 921 ILE A O 1
ATOM 7212 N N . SER A 1 922 ? -28.581 -31.966 61.345 1.00 89.81 922 SER A N 1
ATOM 7213 C CA . SER A 1 922 ? -29.895 -31.372 61.599 1.00 89.81 922 SER A CA 1
ATOM 7214 C C . SER A 1 922 ? -30.941 -31.960 60.660 1.00 89.81 922 SER A C 1
ATOM 7216 O O . SER A 1 922 ? -30.774 -31.933 59.440 1.00 89.81 922 SER A O 1
ATOM 7218 N N . VAL A 1 923 ? -32.024 -32.488 61.227 1.00 88.31 923 VAL A N 1
ATOM 7219 C CA . VAL A 1 923 ? -33.158 -33.053 60.488 1.00 88.31 923 VAL A CA 1
ATOM 7220 C C . VAL A 1 923 ? -34.443 -32.406 60.983 1.00 88.31 923 VAL A C 1
ATOM 7222 O O . VAL A 1 923 ? -34.792 -32.549 62.153 1.00 88.31 923 VAL A O 1
ATOM 7225 N N . VAL A 1 924 ? -35.157 -31.720 60.095 1.00 89.38 924 VAL A N 1
ATOM 7226 C CA . VAL A 1 924 ? -36.462 -31.114 60.369 1.00 89.38 924 VAL A CA 1
ATOM 7227 C C . VAL A 1 924 ? -37.501 -31.805 59.497 1.00 89.38 924 VAL A C 1
ATOM 7229 O O . VAL A 1 924 ? -37.530 -31.588 58.284 1.00 89.38 924 VAL A O 1
ATOM 7232 N N . SER A 1 925 ? -38.341 -32.635 60.121 1.00 86.06 925 SER A N 1
ATOM 7233 C CA . SER A 1 925 ? -39.415 -33.343 59.421 1.00 86.06 925 SER A CA 1
ATOM 7234 C C . SER A 1 925 ? -40.710 -33.415 60.230 1.00 86.06 925 SER A C 1
ATOM 7236 O O . SER A 1 925 ? -40.748 -34.171 61.196 1.00 86.06 925 SER A O 1
ATOM 7238 N N . PRO A 1 926 ? -41.758 -32.656 59.863 1.00 83.19 926 PRO A N 1
ATOM 7239 C CA . PRO A 1 926 ? -43.087 -32.705 60.462 1.00 83.19 926 PRO A CA 1
ATOM 7240 C C . PRO A 1 926 ? -43.669 -34.103 60.686 1.00 83.19 926 PRO A C 1
ATOM 7242 O O . PRO A 1 926 ? -43.950 -34.408 61.839 1.00 83.19 926 PRO A O 1
ATOM 7245 N N . GLU A 1 927 ? -43.739 -34.959 59.661 1.00 81.31 927 GLU A N 1
ATOM 7246 C CA . GLU A 1 927 ? -44.412 -36.279 59.716 1.00 81.31 927 GLU A CA 1
ATOM 7247 C C . GLU A 1 927 ? -43.601 -37.425 60.376 1.00 81.31 927 GLU A C 1
ATOM 7249 O O . GLU A 1 927 ? -43.809 -38.611 60.111 1.00 81.31 927 GLU A O 1
ATOM 7254 N N . GLY A 1 928 ? -42.607 -37.111 61.213 1.00 79.38 928 GLY A N 1
ATOM 7255 C CA . GLY A 1 928 ? -41.830 -38.127 61.938 1.00 79.38 928 GLY A CA 1
ATOM 7256 C C . GLY A 1 928 ? -40.772 -38.867 61.094 1.00 79.38 928 GLY A C 1
ATOM 7257 O O . GLY A 1 928 ? -41.056 -39.890 60.462 1.00 79.38 928 GLY A O 1
ATOM 7258 N N . PRO A 1 929 ? -39.488 -38.458 61.123 1.00 85.12 929 PRO A N 1
ATOM 7259 C CA . PRO A 1 929 ? -38.436 -39.137 60.367 1.00 85.12 929 PRO A CA 1
ATOM 7260 C C . PRO A 1 929 ? -38.011 -40.478 61.001 1.00 85.12 929 PRO A C 1
ATOM 7262 O O . PRO A 1 929 ? -38.173 -40.716 62.203 1.00 85.12 929 PRO A O 1
ATOM 7265 N N . ARG A 1 930 ? -37.413 -41.360 60.184 1.00 88.19 930 ARG A N 1
ATOM 7266 C CA . ARG A 1 930 ? -36.676 -42.556 60.625 1.00 88.19 930 ARG A CA 1
ATOM 7267 C C . ARG A 1 930 ? -35.178 -42.275 60.568 1.00 88.19 930 ARG A C 1
ATOM 7269 O O . ARG A 1 930 ? -34.617 -42.256 59.474 1.00 88.19 930 ARG A O 1
ATOM 7276 N N . THR A 1 931 ? -34.537 -42.068 61.714 1.00 85.62 931 THR A N 1
ATOM 7277 C CA . THR A 1 931 ? -33.140 -41.607 61.763 1.00 85.62 931 THR A CA 1
ATOM 7278 C C . THR A 1 931 ? -32.239 -42.480 62.637 1.00 85.62 931 THR A C 1
ATOM 7280 O O . THR A 1 931 ? -32.703 -43.154 63.558 1.00 85.62 931 THR A O 1
ATOM 7283 N N . GLY A 1 932 ? -30.934 -42.472 62.359 1.00 83.75 932 GLY A N 1
ATOM 7284 C CA . GLY A 1 932 ? -29.915 -43.126 63.184 1.00 83.75 932 GLY A CA 1
ATOM 7285 C C . GLY A 1 932 ? -28.643 -42.283 63.297 1.00 83.75 932 GLY A C 1
ATOM 7286 O O . GLY A 1 932 ? -28.138 -41.826 62.279 1.00 83.75 932 GLY A O 1
ATOM 7287 N N . GLY A 1 933 ? -28.101 -42.068 64.497 1.00 82.56 933 GLY A N 1
ATOM 7288 C CA . GLY A 1 933 ? -26.811 -41.389 64.690 1.00 82.56 933 GLY A CA 1
ATOM 7289 C C . GLY A 1 933 ? -26.798 -39.883 64.387 1.00 82.56 933 GLY A C 1
ATOM 7290 O O . GLY A 1 933 ? -25.744 -39.348 64.057 1.00 82.56 933 GLY A O 1
ATOM 7291 N N . CYS A 1 934 ? -27.945 -39.197 64.427 1.00 87.19 934 CYS A N 1
ATOM 7292 C CA . CYS A 1 934 ? -28.043 -37.765 64.114 1.00 87.19 934 CYS A CA 1
ATOM 7293 C C . CYS A 1 934 ? -27.753 -36.853 65.322 1.00 87.19 934 CYS A C 1
ATOM 7295 O O . CYS A 1 934 ? -28.006 -37.233 66.463 1.00 87.19 934 CYS A O 1
ATOM 7297 N N . ILE A 1 935 ? -27.291 -35.615 65.098 1.00 86.06 935 ILE A N 1
ATOM 7298 C CA . ILE A 1 935 ? -27.047 -34.652 66.193 1.00 86.06 935 ILE A CA 1
ATOM 7299 C C . ILE A 1 935 ? -28.355 -34.011 66.678 1.00 86.06 935 ILE A C 1
ATOM 7301 O O . ILE A 1 935 ? -28.615 -33.990 67.876 1.00 86.06 935 ILE A O 1
ATOM 7305 N N . SER A 1 936 ? -29.188 -33.505 65.771 1.00 87.69 936 SER A N 1
ATOM 7306 C CA . SER A 1 936 ? -30.436 -32.809 66.089 1.00 87.69 936 SER A CA 1
ATOM 7307 C C . SER A 1 936 ? -31.566 -33.277 65.178 1.00 87.69 936 SER A C 1
ATOM 7309 O O . SER A 1 936 ? -31.431 -33.268 63.952 1.00 87.69 936 SER A O 1
ATOM 7311 N N . VAL A 1 937 ? -32.687 -33.678 65.772 1.00 86.00 937 VAL A N 1
ATOM 7312 C CA . VAL A 1 937 ? -33.913 -34.062 65.064 1.00 86.00 937 VAL A CA 1
ATOM 7313 C C . VAL A 1 937 ? -35.082 -33.268 65.638 1.00 86.00 937 VAL A C 1
ATOM 7315 O O . VAL A 1 937 ? -35.326 -33.323 66.841 1.00 86.00 937 VAL A O 1
ATOM 7318 N N . VAL A 1 938 ? -35.816 -32.551 64.789 1.00 87.69 938 VAL A N 1
ATOM 7319 C CA . VAL A 1 938 ? -36.998 -31.762 65.162 1.00 87.69 938 VAL A CA 1
ATOM 7320 C C . VAL A 1 938 ? -38.195 -32.253 64.357 1.00 87.69 938 VAL A C 1
ATOM 7322 O O . VAL A 1 938 ? -38.177 -32.227 63.125 1.00 87.69 938 VAL A O 1
ATOM 7325 N N . SER A 1 939 ? -39.232 -32.712 65.050 1.00 83.88 939 SER A N 1
ATOM 7326 C CA . SER A 1 939 ? -40.414 -33.295 64.418 1.00 83.88 939 SER A CA 1
ATOM 7327 C C . SER A 1 939 ? -41.652 -33.131 65.304 1.00 83.88 939 SER A C 1
ATOM 7329 O O . SER A 1 939 ? -41.656 -33.699 66.391 1.00 83.88 939 SER A O 1
ATOM 7331 N N . PRO A 1 940 ? -42.675 -32.347 64.906 1.00 79.75 940 PRO A N 1
ATOM 7332 C CA . PRO A 1 940 ? -43.942 -32.261 65.631 1.00 79.75 940 PRO A CA 1
ATOM 7333 C C . PRO A 1 940 ? -44.583 -33.628 65.919 1.00 79.75 940 PRO A C 1
ATOM 7335 O O . PRO A 1 940 ? -45.005 -33.852 67.052 1.00 79.75 940 PRO A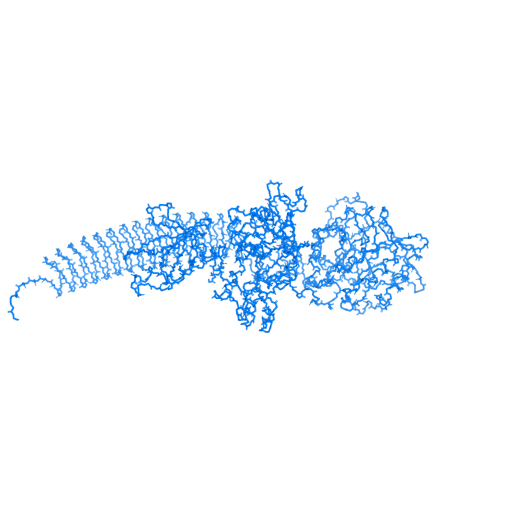 O 1
ATOM 7338 N N . GLU A 1 941 ? -44.580 -34.540 64.941 1.00 77.94 941 GLU A N 1
ATOM 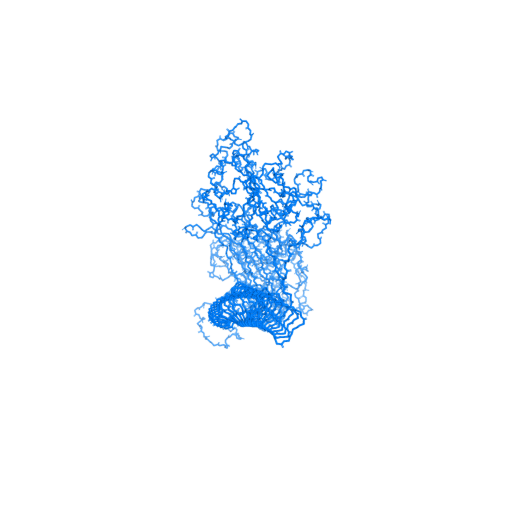7339 C CA . GLU A 1 941 ? -45.120 -35.897 65.085 1.00 77.94 941 GLU A CA 1
ATOM 7340 C C . GLU A 1 941 ? -44.086 -36.896 65.645 1.00 77.94 941 GLU A C 1
ATOM 7342 O O . GLU A 1 941 ? -42.876 -36.643 65.710 1.00 77.94 941 GLU A O 1
ATOM 7347 N N . GLY A 1 942 ? -44.554 -38.069 66.080 1.00 71.19 942 GLY A N 1
ATOM 7348 C CA . GLY A 1 942 ? -43.705 -39.107 66.673 1.00 71.19 942 GLY A CA 1
ATOM 7349 C C . GLY A 1 942 ? -42.635 -39.668 65.717 1.00 71.19 942 GLY A C 1
ATOM 7350 O O . GLY A 1 942 ? -42.923 -40.453 64.813 1.00 71.19 942 GLY A O 1
ATOM 7351 N N . SER A 1 943 ? -41.359 -39.359 65.971 1.00 79.38 943 SER A N 1
ATOM 7352 C CA . SER A 1 943 ? -40.213 -39.855 65.183 1.00 79.38 943 SER A CA 1
ATOM 7353 C C . SER A 1 943 ? -39.710 -41.243 65.621 1.00 79.38 943 SER A C 1
ATOM 7355 O O . SER A 1 943 ? -39.899 -41.661 66.767 1.00 79.38 943 SER A O 1
ATOM 7357 N N . ARG A 1 944 ? -39.052 -41.990 64.717 1.00 84.44 944 ARG A N 1
ATOM 7358 C CA . ARG A 1 944 ? -38.339 -43.243 65.052 1.00 84.44 944 ARG A CA 1
ATOM 7359 C C . ARG A 1 944 ? -36.838 -43.018 64.946 1.00 84.44 944 ARG A C 1
ATOM 7361 O O . ARG A 1 944 ? -36.313 -42.965 63.837 1.00 84.44 944 ARG A O 1
ATOM 7368 N N . THR A 1 945 ? -36.149 -42.914 66.071 1.00 80.94 945 THR A N 1
ATOM 7369 C CA . THR A 1 945 ? -34.729 -42.541 66.091 1.00 80.94 945 THR A CA 1
ATOM 7370 C C . THR A 1 945 ? -33.874 -43.570 66.833 1.00 80.94 945 THR A C 1
ATOM 7372 O O . THR A 1 945 ? -34.372 -44.349 67.644 1.00 80.94 945 THR A O 1
ATOM 7375 N N . GLY A 1 946 ? -32.574 -43.611 66.552 1.00 79.69 946 GLY A N 1
ATOM 7376 C CA . GLY A 1 946 ? -31.614 -44.438 67.290 1.00 79.69 946 GLY A CA 1
ATOM 7377 C C . GLY A 1 946 ? -30.260 -43.746 67.402 1.00 79.69 946 GLY A C 1
ATOM 7378 O O . GLY A 1 946 ? -29.803 -43.164 66.425 1.00 79.69 946 GLY A O 1
ATOM 7379 N N . GLY A 1 947 ? -29.616 -43.758 68.570 1.00 78.38 947 GLY A N 1
ATOM 7380 C CA . GLY A 1 947 ? -28.256 -43.222 68.737 1.00 78.38 947 GLY A CA 1
ATOM 7381 C C . GLY A 1 947 ? -28.091 -41.718 68.461 1.00 78.38 947 GLY A C 1
ATOM 7382 O O . GLY A 1 947 ? -27.009 -41.304 68.057 1.00 78.38 947 GLY A O 1
ATOM 7383 N N . CYS A 1 948 ? -29.148 -40.905 68.584 1.00 83.75 948 CYS A N 1
ATOM 7384 C CA . CYS A 1 948 ? -29.111 -39.467 68.273 1.00 83.75 948 CYS A CA 1
ATOM 7385 C C . CYS A 1 948 ? -28.754 -38.605 69.504 1.00 83.75 948 CYS A C 1
ATOM 7387 O O . CYS A 1 948 ? -29.067 -38.975 70.635 1.00 83.75 948 CYS A O 1
ATOM 7389 N N . ILE A 1 949 ? -28.142 -37.430 69.321 1.00 82.31 949 ILE A N 1
ATOM 7390 C CA . ILE A 1 949 ? -27.756 -36.558 70.452 1.00 82.31 949 ILE A CA 1
ATOM 7391 C C . ILE A 1 949 ? -28.967 -35.801 71.015 1.00 82.31 949 ILE A C 1
ATOM 7393 O O . ILE A 1 949 ? -29.184 -35.827 72.222 1.00 82.31 949 ILE A O 1
ATOM 7397 N N . SER A 1 950 ? -29.761 -35.148 70.166 1.00 83.12 950 SER A N 1
ATOM 7398 C CA . SER A 1 950 ? -30.914 -34.333 70.561 1.00 83.12 950 SER A CA 1
ATOM 7399 C C . SER A 1 950 ? -32.129 -34.634 69.686 1.00 83.12 950 SER A C 1
ATOM 7401 O O . SER A 1 950 ? -32.039 -34.606 68.457 1.00 83.12 950 SER A O 1
ATOM 7403 N N . VAL A 1 951 ? -33.273 -34.911 70.313 1.00 81.69 951 VAL A N 1
ATOM 7404 C CA . VAL A 1 951 ? -34.556 -35.132 69.632 1.00 81.69 951 VAL A CA 1
ATOM 7405 C C . VAL A 1 951 ? -35.634 -34.264 70.279 1.00 81.69 951 VAL A C 1
ATOM 7407 O O . VAL A 1 951 ? -35.905 -34.397 71.470 1.00 81.69 951 VAL A O 1
ATOM 7410 N N . VAL A 1 952 ? -36.273 -33.398 69.492 1.00 84.50 952 VAL A N 1
ATOM 7411 C CA . VAL A 1 952 ? -37.399 -32.551 69.905 1.00 84.50 952 VAL A CA 1
ATOM 7412 C C . VAL A 1 952 ? -38.653 -33.042 69.191 1.00 84.50 952 VAL A C 1
ATOM 7414 O O . VAL A 1 952 ? -38.750 -32.919 67.968 1.00 84.50 952 VAL A O 1
ATOM 7417 N N . SER A 1 953 ? -39.592 -33.620 69.942 1.00 79.94 953 SER A N 1
ATOM 7418 C CA . SER A 1 953 ? -40.834 -34.155 69.380 1.00 79.94 953 SER A CA 1
ATOM 7419 C C . SER A 1 953 ? -41.998 -34.084 70.380 1.00 79.94 953 SER A C 1
ATOM 7421 O O . SER A 1 953 ? -41.981 -34.830 71.357 1.00 79.94 953 SER A O 1
ATOM 7423 N N . PRO A 1 954 ? -42.976 -33.177 70.170 1.00 77.88 954 PRO A N 1
ATOM 7424 C CA . PRO A 1 954 ? -44.189 -33.013 70.972 1.00 77.88 954 PRO A CA 1
ATOM 7425 C C . PRO A 1 954 ? -44.987 -34.294 71.240 1.00 77.88 954 PRO A C 1
ATOM 7427 O O . PRO A 1 954 ? -45.272 -34.559 72.403 1.00 77.88 954 PRO A O 1
ATOM 7430 N N . GLU A 1 955 ? -45.286 -35.087 70.203 1.00 75.44 955 GLU A N 1
ATOM 7431 C CA . GLU A 1 955 ? -46.128 -36.303 70.283 1.00 75.44 955 GLU A CA 1
ATOM 7432 C C . GLU A 1 955 ? -45.402 -37.560 70.810 1.00 75.44 955 GLU A C 1
ATOM 7434 O O . GLU A 1 955 ? -45.955 -38.660 70.873 1.00 75.44 955 GLU A O 1
ATOM 7439 N N . GLY A 1 956 ? -44.127 -37.424 71.181 1.00 70.19 956 GLY A N 1
ATOM 7440 C CA . GLY A 1 956 ? -43.343 -38.498 71.780 1.00 70.19 956 GLY A CA 1
ATOM 7441 C C . GLY A 1 956 ? -42.653 -39.451 70.790 1.00 70.19 956 GLY A C 1
ATOM 7442 O O . GLY A 1 956 ? -43.298 -40.259 70.115 1.00 70.19 956 GLY A O 1
ATOM 7443 N N . PRO A 1 957 ? -41.305 -39.464 70.737 1.00 78.50 957 PRO A N 1
ATOM 7444 C CA . PRO A 1 957 ? -40.565 -40.322 69.815 1.00 78.50 957 PRO A CA 1
ATOM 7445 C C . PRO A 1 957 ? -40.454 -41.781 70.304 1.00 78.50 957 PRO A C 1
ATOM 7447 O O . PRO A 1 957 ? -40.471 -42.076 71.506 1.00 78.50 957 PRO A O 1
ATOM 7450 N N . ARG A 1 958 ? -40.264 -42.716 69.361 1.00 81.00 958 ARG A N 1
ATOM 7451 C CA . ARG A 1 958 ? -39.791 -44.091 69.622 1.00 81.00 958 ARG A CA 1
ATOM 7452 C C . ARG A 1 958 ? -38.284 -44.137 69.406 1.00 81.00 958 ARG A C 1
ATOM 7454 O O . ARG A 1 958 ? -37.829 -43.989 68.273 1.00 81.00 958 ARG A O 1
ATOM 7461 N N . THR A 1 959 ? -37.522 -44.337 70.474 1.00 72.31 959 THR A N 1
ATOM 7462 C CA . THR A 1 959 ? -36.074 -44.093 70.454 1.00 72.31 959 THR A CA 1
ATOM 7463 C C . THR A 1 959 ? -35.274 -45.120 71.255 1.00 72.31 959 THR A C 1
ATOM 7465 O O . THR A 1 959 ? -35.760 -45.683 72.232 1.00 72.31 959 THR A O 1
ATOM 7468 N N . GLY A 1 960 ? -34.038 -45.392 70.834 1.00 70.94 960 GLY A N 1
ATOM 7469 C CA . GLY A 1 960 ? -33.059 -46.162 71.608 1.00 70.94 960 GLY A CA 1
ATOM 7470 C C . GLY A 1 960 ? -31.681 -45.502 71.563 1.00 70.94 960 GLY A C 1
ATOM 7471 O O . GLY A 1 960 ? -31.237 -45.095 70.490 1.00 70.94 960 GLY A O 1
ATOM 7472 N N . GLY A 1 961 ? -31.006 -45.363 72.709 1.00 70.50 961 GLY A N 1
ATOM 7473 C CA . GLY A 1 961 ? -29.629 -44.860 72.781 1.00 70.50 961 GLY A CA 1
ATOM 7474 C C . GLY A 1 961 ? -29.448 -43.365 72.482 1.00 70.50 961 GLY A C 1
ATOM 7475 O O . GLY A 1 961 ? -28.369 -42.971 72.049 1.00 70.50 961 GLY A O 1
ATOM 7476 N N . CYS A 1 962 ? -30.480 -42.529 72.658 1.00 75.31 962 CYS A N 1
ATOM 7477 C CA . CYS A 1 962 ? -30.356 -41.072 72.488 1.00 75.31 962 CYS A CA 1
ATOM 7478 C C . CYS A 1 962 ? -29.875 -40.362 73.770 1.00 75.31 962 CYS A C 1
ATOM 7480 O O . CYS A 1 962 ? -30.173 -40.816 74.877 1.00 75.31 962 CYS A O 1
ATOM 7482 N N . ILE A 1 963 ? -29.159 -39.236 73.631 1.00 76.06 963 ILE A N 1
ATOM 7483 C CA . ILE A 1 963 ? -28.589 -38.490 74.776 1.00 76.06 963 ILE A CA 1
ATOM 7484 C C . ILE A 1 963 ? -29.619 -37.546 75.419 1.00 76.06 963 ILE A C 1
ATOM 7486 O O . ILE A 1 963 ? -29.761 -37.561 76.639 1.00 76.06 963 ILE A O 1
ATOM 7490 N N . SER A 1 964 ? -30.329 -36.747 74.616 1.00 77.19 964 SER A N 1
ATOM 7491 C CA . SER A 1 964 ? -31.302 -35.740 75.057 1.00 77.19 964 SER A CA 1
ATOM 7492 C C . SER A 1 964 ? -32.607 -35.848 74.267 1.00 77.19 964 SER A C 1
ATOM 7494 O O . SER A 1 964 ? -32.602 -35.871 73.033 1.00 77.19 964 SER A O 1
ATOM 7496 N N . ILE A 1 965 ? -33.735 -35.909 74.980 1.00 75.81 965 ILE A N 1
ATOM 7497 C CA . ILE A 1 965 ? -35.082 -35.934 74.396 1.00 75.81 965 ILE A CA 1
ATOM 7498 C C . ILE A 1 965 ? -35.936 -34.848 75.052 1.00 75.81 965 ILE A C 1
ATOM 7500 O O . ILE A 1 965 ? -36.059 -34.810 76.278 1.00 75.81 965 ILE A O 1
ATOM 7504 N N . VAL A 1 966 ? -36.562 -34.008 74.226 1.00 79.19 966 VAL A N 1
ATOM 7505 C CA . VAL A 1 966 ? -37.534 -32.985 74.631 1.00 79.19 966 VAL A CA 1
ATOM 7506 C C . VAL A 1 966 ? -38.900 -33.377 74.066 1.00 79.19 966 VAL A C 1
ATOM 7508 O O . VAL A 1 966 ? -39.141 -33.243 72.865 1.00 79.19 966 VAL A O 1
ATOM 7511 N N . SER A 1 967 ? -39.777 -33.893 74.932 1.00 74.25 967 SER A N 1
ATOM 7512 C CA . SER A 1 967 ? -41.144 -34.311 74.591 1.00 74.25 967 SER A CA 1
ATOM 7513 C C . SER A 1 967 ? -42.109 -34.035 75.760 1.00 74.25 967 SER A C 1
ATOM 7515 O O . SER A 1 967 ? -41.917 -34.617 76.832 1.00 74.25 967 SER A O 1
ATOM 7517 N N . PRO A 1 968 ? -43.132 -33.176 75.598 1.00 68.69 968 PRO A N 1
ATOM 7518 C CA . PRO A 1 968 ? -44.214 -33.003 76.570 1.00 68.69 968 PRO A CA 1
ATOM 7519 C C . PRO A 1 968 ? -45.110 -34.242 76.765 1.00 68.69 968 PRO A C 1
ATOM 7521 O O . PRO A 1 968 ? -45.589 -34.436 77.878 1.00 68.69 968 PRO A O 1
ATOM 7524 N N . GLU A 1 969 ? -45.308 -35.103 75.756 1.00 66.94 969 GLU A N 1
ATOM 7525 C CA . GLU A 1 969 ? -46.178 -36.298 75.863 1.00 66.94 969 GLU A CA 1
ATOM 7526 C C . GLU A 1 969 ? -45.450 -37.582 76.328 1.00 66.94 969 GLU A C 1
ATOM 7528 O O . GLU A 1 969 ? -46.060 -38.642 76.478 1.00 66.94 969 GLU A O 1
ATOM 7533 N N . GLY A 1 970 ? -44.144 -37.503 76.614 1.00 62.62 970 GLY A N 1
ATOM 7534 C CA . GLY A 1 970 ? -43.304 -38.649 76.998 1.00 62.62 970 GLY A CA 1
ATOM 7535 C C . GLY A 1 970 ? -42.642 -39.345 75.798 1.00 62.62 970 GLY A C 1
ATOM 7536 O O . GLY A 1 970 ? -42.794 -38.921 74.660 1.00 62.62 970 GLY A O 1
ATOM 7537 N N . SER A 1 971 ? -41.827 -40.383 76.022 1.00 63.47 971 SER A N 1
ATOM 7538 C CA . SER A 1 971 ? -41.142 -41.135 74.948 1.00 63.47 971 SER A CA 1
ATOM 7539 C C . SER A 1 971 ? -41.144 -42.639 75.236 1.00 63.47 971 SER A C 1
ATOM 7541 O O . SER A 1 971 ? -41.192 -43.048 76.395 1.00 63.47 971 SER A O 1
ATOM 7543 N N . ARG A 1 972 ? -41.111 -43.482 74.193 1.00 65.31 972 ARG A N 1
ATOM 7544 C CA . ARG A 1 972 ? -40.942 -44.941 74.345 1.00 65.31 972 ARG A CA 1
ATOM 7545 C C . ARG A 1 972 ? -39.467 -45.278 74.125 1.00 65.31 972 ARG A C 1
ATOM 7547 O O . ARG A 1 972 ? -39.042 -45.364 72.970 1.00 65.31 972 ARG A O 1
ATOM 7554 N N . THR A 1 973 ? -38.705 -45.418 75.212 1.00 59.09 973 THR A N 1
ATOM 7555 C CA . THR A 1 973 ? -37.244 -45.604 75.185 1.00 59.09 973 THR A CA 1
ATOM 7556 C C . THR A 1 973 ? -36.809 -47.019 75.561 1.00 59.09 973 THR A C 1
ATOM 7558 O O . THR A 1 973 ? -37.405 -47.653 76.427 1.00 59.09 973 THR A O 1
ATOM 7561 N N . GLY A 1 974 ? -35.768 -47.519 74.885 1.00 51.19 974 GLY A N 1
ATOM 7562 C CA . GLY A 1 974 ? -35.119 -48.800 75.208 1.00 51.19 974 GLY A CA 1
ATOM 7563 C C . GLY A 1 974 ? -33.926 -48.698 76.166 1.00 51.19 974 GLY A C 1
ATOM 7564 O O . GLY A 1 974 ? -33.595 -49.699 76.775 1.00 51.19 974 GLY A O 1
ATOM 7565 N N . GLU A 1 975 ? -33.302 -47.518 76.290 1.00 55.16 975 GLU A N 1
ATOM 7566 C CA . GLU A 1 975 ? -32.145 -47.175 77.148 1.00 55.16 975 GLU A CA 1
ATOM 7567 C C . GLU A 1 975 ? -31.779 -45.702 76.828 1.00 55.16 975 GLU A C 1
ATOM 7569 O O . GLU A 1 975 ? -31.424 -45.401 75.685 1.00 55.16 975 GLU A O 1
ATOM 7574 N N . THR A 1 976 ? -31.931 -44.753 77.765 1.00 48.94 976 THR A N 1
ATOM 7575 C CA . THR A 1 976 ? -31.667 -43.303 77.553 1.00 48.94 976 THR A CA 1
ATOM 7576 C C . THR A 1 976 ? -31.180 -42.621 78.833 1.00 48.94 976 THR A C 1
ATOM 7578 O O . THR A 1 976 ? -31.711 -42.913 79.900 1.00 48.94 976 THR A O 1
ATOM 7581 N N . ASN A 1 977 ? -30.231 -41.677 78.725 1.00 49.41 977 ASN A N 1
ATOM 7582 C CA . ASN A 1 977 ? -29.564 -41.054 79.882 1.00 49.41 977 ASN A CA 1
ATOM 7583 C C . ASN A 1 977 ? -30.249 -39.781 80.431 1.00 49.41 977 ASN A C 1
ATOM 7585 O O . ASN A 1 977 ? -30.145 -39.539 81.628 1.00 49.41 977 ASN A O 1
ATOM 7589 N N . TYR A 1 978 ? -30.961 -38.983 79.616 1.00 50.81 978 TYR A N 1
ATOM 7590 C CA . TYR A 1 978 ? -31.664 -37.770 80.076 1.00 50.81 978 TYR A CA 1
ATOM 7591 C C . TYR A 1 978 ? -32.938 -37.485 79.252 1.00 50.81 978 TYR A C 1
ATOM 7593 O O . TYR A 1 978 ? -32.875 -37.219 78.052 1.00 50.81 978 TYR A O 1
ATOM 7601 N N . VAL A 1 979 ? -34.106 -37.503 79.906 1.00 55.41 979 VAL A N 1
ATOM 7602 C CA . VAL A 1 979 ? -35.396 -37.064 79.338 1.00 55.41 979 VAL A CA 1
ATOM 7603 C C . VAL A 1 979 ? -35.781 -35.748 80.010 1.00 55.41 979 VAL A C 1
ATOM 7605 O O . VAL A 1 979 ? -35.975 -35.715 81.224 1.00 55.41 979 VAL A O 1
ATOM 7608 N N . VAL A 1 980 ? -35.894 -34.662 79.244 1.00 50.25 980 VAL A N 1
ATOM 7609 C CA . VAL A 1 980 ? -36.373 -33.372 79.762 1.00 50.25 980 VAL A CA 1
ATOM 7610 C C . VAL A 1 980 ? -37.882 -33.304 79.534 1.00 50.25 980 VAL A C 1
ATOM 7612 O O . VAL A 1 980 ? -38.353 -32.831 78.500 1.00 50.25 980 VAL A O 1
ATOM 7615 N N . SER A 1 981 ? -38.655 -33.804 80.500 1.00 49.41 981 SER A N 1
ATOM 7616 C CA . SER A 1 981 ? -40.095 -33.542 80.596 1.00 49.41 981 SER A CA 1
ATOM 7617 C C . SER A 1 981 ? -40.294 -32.175 81.255 1.00 49.41 981 SER A C 1
ATOM 7619 O O . SER A 1 981 ? -40.035 -32.016 82.449 1.00 49.41 981 SER A O 1
ATOM 7621 N N . GLY A 1 982 ? -40.705 -31.167 80.488 1.00 39.97 982 GLY A N 1
ATOM 7622 C CA . GLY A 1 982 ? -40.968 -29.830 81.019 1.00 39.97 982 GLY A CA 1
ATOM 7623 C C . GLY A 1 982 ? -42.175 -29.815 81.959 1.00 39.97 982 GLY A C 1
ATOM 7624 O O . GLY A 1 982 ? -43.309 -29.719 81.503 1.00 39.97 982 GLY A O 1
ATOM 7625 N N . ILE A 1 983 ? -41.918 -29.855 83.268 1.00 37.38 983 ILE A N 1
ATOM 7626 C CA . ILE A 1 983 ? -42.803 -29.295 84.294 1.00 37.38 983 ILE A CA 1
ATOM 7627 C C . ILE A 1 983 ? -42.572 -27.779 84.290 1.00 37.38 983 ILE A C 1
ATOM 7629 O O . ILE A 1 983 ? -41.490 -27.319 84.646 1.00 37.38 983 ILE A O 1
ATOM 7633 N N . LEU A 1 984 ? -43.589 -26.997 83.925 1.00 31.41 984 LEU A N 1
ATOM 7634 C CA . LEU A 1 984 ? -43.685 -25.581 84.284 1.00 31.41 984 LEU A CA 1
ATOM 7635 C C . LEU A 1 984 ? -44.789 -25.446 85.336 1.00 31.41 984 LEU A C 1
ATOM 7637 O O . LEU A 1 984 ? -45.973 -25.388 85.018 1.00 31.41 984 LEU A O 1
ATOM 7641 N N . ALA A 1 985 ? -44.376 -25.430 86.604 1.00 34.06 985 ALA A N 1
ATOM 7642 C CA . ALA A 1 985 ? -45.183 -24.941 87.711 1.00 34.06 985 ALA A CA 1
ATOM 7643 C C . ALA A 1 985 ? -44.970 -23.422 87.835 1.00 34.06 985 ALA A C 1
ATOM 7645 O O . ALA A 1 985 ? -43.844 -22.958 87.999 1.00 34.06 985 ALA A O 1
ATOM 7646 N N . THR A 1 986 ? -46.047 -22.641 87.769 1.00 31.23 986 THR A N 1
ATOM 7647 C CA . THR A 1 986 ? -46.075 -21.220 88.144 1.00 31.23 986 THR A CA 1
ATOM 7648 C C . THR A 1 986 ? -46.156 -21.089 89.665 1.00 31.23 986 THR A C 1
ATOM 7650 O O . THR A 1 986 ? -47.229 -21.352 90.196 1.00 31.23 986 THR A O 1
ATOM 7653 N N . TRP A 1 987 ? -45.110 -20.645 90.372 1.00 39.56 987 TRP A N 1
ATOM 7654 C CA . TRP A 1 987 ? -45.265 -20.076 91.725 1.00 39.56 987 TRP A CA 1
ATOM 7655 C C . TRP A 1 987 ? -44.387 -18.831 91.900 1.00 39.56 987 TRP A C 1
ATOM 7657 O O . TRP A 1 987 ? -43.163 -18.898 91.848 1.00 39.56 987 TRP A O 1
ATOM 7667 N N . GLY A 1 988 ? -45.067 -17.695 92.080 1.00 30.44 988 GLY A N 1
ATOM 7668 C CA . GLY A 1 988 ? -44.517 -16.356 92.266 1.00 30.44 988 GLY A CA 1
ATOM 7669 C C . GLY A 1 988 ? -45.635 -15.305 92.299 1.00 30.44 988 GLY A C 1
ATOM 7670 O O . GLY A 1 988 ? -46.057 -14.814 91.258 1.00 30.44 988 GLY A O 1
ATOM 7671 N N . ALA A 1 989 ? -46.101 -14.978 93.508 1.00 26.84 989 ALA A N 1
ATOM 7672 C CA . ALA A 1 989 ? -46.125 -13.596 94.003 1.00 26.84 989 ALA A CA 1
ATOM 7673 C C . ALA A 1 989 ? -44.894 -13.431 94.942 1.00 26.84 989 ALA A C 1
ATOM 7675 O O . ALA A 1 989 ? -44.343 -14.452 95.358 1.00 26.84 989 ALA A O 1
ATOM 7676 N N . PRO A 1 990 ? -44.413 -12.204 95.227 1.00 53.84 990 PRO A N 1
ATOM 7677 C CA . PRO A 1 990 ? -42.980 -11.865 95.222 1.00 53.84 990 PRO A CA 1
ATOM 7678 C C . PRO A 1 990 ? -42.303 -11.823 96.604 1.00 53.84 990 PRO A C 1
ATOM 7680 O O . PRO A 1 990 ? -42.987 -11.525 97.580 1.00 53.84 990 PRO A O 1
ATOM 7683 N N . VAL A 1 991 ? -40.967 -11.999 96.635 1.00 32.44 991 VAL A N 1
ATOM 7684 C CA . VAL A 1 991 ? -39.941 -11.156 97.311 1.00 32.44 991 VAL A CA 1
ATOM 7685 C C . VAL A 1 991 ? -38.626 -11.303 96.549 1.00 32.44 991 VAL A C 1
ATOM 7687 O O . VAL A 1 991 ? -38.266 -12.464 96.252 1.00 32.44 991 VAL A O 1
#

Sequence (991 aa):
PNTFGPPLERCMCTMQTGTQMTKLKGKKKGLVRFFYLDEHKSCIRWRPSRKHDKAKITIDSIHEVCEGKKSEIFQRYAESRFDPNCCFSIYHGDRVKSLDLVSTNGDDARTWITGLKYLMAGISDEDNMWSLGFILNSYNTWLQQTFSEADKNGDGNLSLREVLKLLRKLNVKLPKQKVVEMFQKADTDDNQGLLAFEEFCTFYKMISTRRGLYLIMLSYSNNKEFMDLNDLVHFMENEQKMVGVTREYCMETISQFEPCPHNLQNMVLGIDGFTNYMRSPAGDIFNPEHHFVHQDMTQPLCNYFIDSSHNTYLTGDQLLSESRVDMYAYVLQAGCRCVEVDCWDGPDGEPIIHHGYTLTSKILFKDVIETINKYAFTKNPYPVILSIENHCTVPQQKKMAEYLVEVLQEKVDLSTVNMNETRKMPSPELLKGKVLIKGKKLPMNIDDDAEEGDVSDEDSGEEEEEDEEDTRISTDVRFFTTVKIDGRGKTMRLSRALSDLVKYTKSVRVHDIETQAYMSSWQVSSLNESIVNQIMALKPAQLVRFNQRQLLRVYPSNYRVDSSNFNPQPFWNAGIHMVALNYQTEGRMLELNKAKFSTNGNCGYILKPKCMNQGFFNPNLEDPLPGQKKTQLVLKIISGQQLPKPKDSMLGDRGEVIDPSVEVEIIGLPVDCCKQQTRVVDDNGFNPMWEETMVFSLHMAQIALVRFQVWDNDSLGQKFIGQRTIAFISMMPGYRHVYLEGMEEASIFVHVAVHDVSGKPRTGGCISVVSPKGSRTGGCISVVSPEGPRTRGCISIVSPEEPRTRGCISIVSPEGPRTGGCISVVSPEGPRTGGCISVVSPEGPRTGGCISVVSPEGPRTEGCISIVSPEGSRTGGCISVVSPEGPRTGGCISVVSPEGPRTEGCISIVSPEGSRTGGCISVVSPEGPRTGGCISVVSPEGSRTGGCISVVSPEGPRTGGCISIVSPEGSRTGETNYVVSGILATWGAPV

Mean predicted aligned error: 18.81 Å

Radius of gyration: 41.01 Å; Cα contacts (8 Å, |Δi|>4): 2327; chains: 1; bounding box: 88×88×138 Å

Solvent-accessible surface area (backbone atoms only — not comparable to full-atom values): 50981 Å² total; per-residue (Å²): 146,84,89,80,69,67,74,60,64,56,20,49,52,47,36,48,76,37,48,67,29,32,38,58,56,102,53,104,66,62,43,78,30,41,34,28,34,43,98,84,69,52,32,44,35,48,41,90,53,100,46,73,92,70,34,58,45,48,45,90,39,47,78,46,76,46,77,27,67,78,49,76,72,51,68,77,42,69,88,83,77,65,61,50,65,15,24,32,34,40,29,31,50,102,79,65,41,77,49,40,38,35,38,88,42,43,65,60,30,48,34,50,51,55,42,47,50,61,64,33,57,75,78,58,82,92,87,80,91,85,72,91,78,87,82,70,72,70,65,42,52,53,52,51,48,54,47,57,69,39,29,80,86,69,80,74,42,36,40,68,70,34,49,59,50,41,35,46,62,58,19,39,70,70,59,68,68,60,52,50,54,46,47,59,70,27,40,75,66,97,66,75,75,41,28,42,70,72,29,42,51,49,37,50,44,71,75,61,64,56,58,69,58,51,50,53,49,25,68,52,26,81,69,36,85,41,27,42,62,67,31,47,51,48,40,38,42,71,51,38,59,47,79,86,81,49,73,65,59,51,51,52,48,32,68,72,34,30,78,46,67,69,38,48,75,68,56,29,30,37,62,65,12,48,52,44,43,49,71,33,74,84,9,36,26,56,40,70,70,28,65,36,74,72,70,80,47,73,51,39,50,51,40,29,35,38,31,26,35,35,64,31,37,43,60,50,37,63,45,66,27,51,39,41,62,64,38,51,40,52,45,30,70,72,19,41,25,29,44,34,46,42,35,34,71,37,73,99,73,41,42,22,30,44,56,80,100,48,63,32,36,73,39,53,43,63,62,41,50,50,39,44,56,66,36,53,52,71,89,32,54,48,40,34,38,41,39,49,46,82,66,38,51,46,74,34,36,40,50,50,31,49,46,52,47,72,60,38,42,88,25,40,69,84,72,90,76,65,68,88,81,49,82,62,53,67,18,46,57,80,35,49,58,29,47,43,37,29,26,54,58,72,67,90,84,57,62,92,86,51,68,53,48,80,40,48,44,66,36,54,10,50,76,81,85,71,70,73,83,76,69,70,85,70,95,59,89,76,59,82,84,47,77,79,72,98,58,88,64,63,65,46,64,42,30,38,65,42,21,66,47,33,73,67,30,31,26,29,43,87,65,44,66,80,61,52,46,76,75,51,42,49,36,27,30,37,40,46,46,66,61,52,50,52,43,52,74,76,42,41,45,48,49,21,58,23,19,38,38,20,43,38,33,34,34,67,48,83,87,42,45,75,27,61,65,68,76,58,54,68,47,50,58,36,37,41,22,29,61,24,35,38,78,62,41,79,53,73,49,48,47,53,49,55,23,56,36,42,57,25,30,35,50,16,57,44,74,55,58,67,55,52,49,47,80,86,41,35,56,86,42,93,63,50,57,79,87,49,60,29,39,35,43,36,39,32,45,37,32,41,29,51,42,70,75,43,86,84,42,95,50,51,77,76,39,80,56,38,16,39,27,47,37,42,36,37,45,41,46,72,74,37,47,49,75,51,65,56,70,71,35,78,46,25,19,30,63,31,73,68,71,43,78,48,80,45,62,26,74,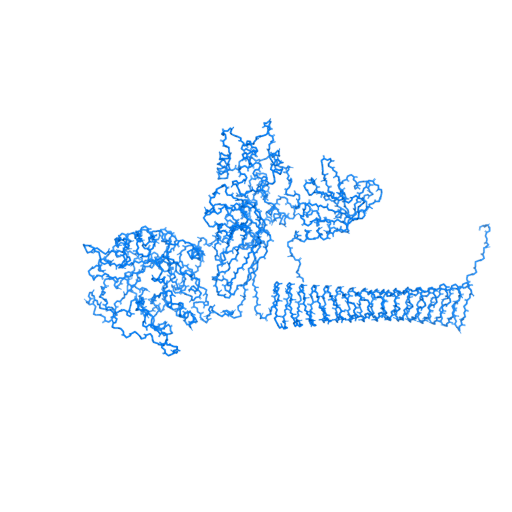56,48,88,68,21,31,40,33,41,33,37,31,28,56,48,101,91,47,81,41,71,56,46,40,36,55,39,30,48,82,37,54,46,49,13,72,23,32,46,60,28,65,98,42,86,83,18,27,37,37,32,35,35,46,79,45,81,42,78,74,66,102,51,62,56,57,40,67,65,42,80,38,98,50,61,44,64,38,26,47,18,49,30,37,42,23,74,31,38,32,41,38,34,44,25,42,33,37,42,23,70,28,54,33,38,40,31,46,25,42,37,39,44,23,62,31,40,34,42,38,31,46,22,46,35,40,42,21,58,29,42,30,40,39,32,46,23,45,32,38,41,20,57,32,41,30,43,39,32,47,24,46,34,39,42,19,56,30,37,32,42,40,33,48,24,43,35,37,42,19,55,28,48,28,40,39,30,48,23,45,34,40,41,18,51,32,38,29,42,39,32,49,23,45,34,40,41,19,59,31,37,33,39,38,33,48,25,43,35,38,42,18,58,29,43,26,42,39,31,49,23,44,34,38,40,15,46,60,17,29,42,38,33,46,24,45,32,38,41,17,60,31,52,25,40,41,30,47,24,45,33,38,40,17,50,62,19,34,42,36,35,53,34,48,37,38,42,20,79,70,41,67,56,70,79,49,70,83,43,75,53,64,79,82,83,81,92,85,80,84,90,133

Nearest PDB structures (foldseek):
  8t7c-assembly1_A  TM=6.900E-01  e=1.819E-51  Homo sapiens
  4qj5-assembly1_B  TM=6.793E-01  e=5.404E-50  Homo sapiens
  8uqn-assembly1_B  TM=6.704E-01  e=3.536E-48  Homo sapiens
  3qr0-assembly1_A  TM=6.377E-01  e=2.390E-49  Sepia officinalis
  8jqi-assembly1_A  TM=6.711E-01  e=9.766E-46  Homo sapiens

pLDDT: mean 80.35, std 17.19, range [23.27, 98.81]

Foldseek 3Di:
DDDDDPLQVVLQVDQAVWAWKWWFDQDPDTDTWTWHQHPVNQWIAIDDDPDRVPRIAGLLFWDDKAQFQPDPRSVSYPPPPADSLQWMWTFGDPVGDITIIGGPDNVNVCSNSVNSVLSNVLRDDDDDPDQDDDDDDPVCVVLVVLQCVLCPVNPQWHALVSVCLSCLLLLHDDDSVVSVVLLQVLQPDPPPGIGHSNSVVSSVCSVVPDSPLQVVQCVLCVNDQWRALVSQVCCCCPFLVDPPDDSVNLLVLCVPQAPGPVCNVVRIHGSRSSVRCCPPPVQAQFFPVLLAFDDDQFAFLLQKAFAAADLQQFQWFQAATEGDLCSLLVCLVLQHQEYEFEWEQDPPLFIWGGRPPGNYDIDTLLSNLLSCLVRNPPQAQFHHEYHYNDPYDQSSLLVNLVSNCVRLPPQQDLDDDDQVVDQTHGTRVVNGSHYAYAAAADDPPPDPPDQKDKDFCQQGLEDDDDPCPPPDDDPDPPCQVFPDDPDPTDIDMHGNSNNSSHDQERRGEPGDLQPPLVPGQSYEHEYEPVVVVVCCVPPLQSLLVSSLRHAYAYDYDPVPRRQDFDACQSVVLSSHHHDHGHPSDDDDRVLLSSQQCSRRSSNRIDRHDPCSNDDTAGLQDLQRDPFFWKKKKKKFFFKKASQADFPPPPCHSNDASFFKKKKKFKGHRPNQTDIDIFDTHPSGRHIGTGRDMDMGIGSCLQGIKIKIWMWGQDPVGIGGRFMHIHRSVRGGARWHWHATPPDPGTTTTMGIDMDIGGDDPAQECDQEDEDADAHRHENYAEYEYQEAHEYEHYAEYEYQYAHHYECYAEYEYQEAHHYENYAEYEYQEAHEYECYAEYEYQEAHEYECYAEYEYQYAHEYENYAEYHYQEAHHYECYAEHEYQHAHEYECYAEYEYQEAHEYENYEEYDYQYAHEYECYAEAEYAHAHQYENYAEYEYQDAHEYECYAEYEYANEYEYENYEEYEYCNYYNYPDYDDYDNDDDDDDDDDD

Secondary structure (DSSP, 8-state):
----S-HHHHHHHHHHH-EEEEE--SSSS-EEEEEEE-TTSSEEEEES-S-GGGSEEEGGGEEEEEESS-SHHHHTS-TTSS-GGGEEEEEETTTTEEEEEE-SSHHHHHHHHHHHHHHHTTT------S---S--SHHHHHHHHHHHHH-SS-SSSEEHHHHHHHHHHTTB---HHHHHHHHHHH--SSSTTEE-HHHHHHHHHHHH--HHHHHHHHHHTTT-SEE-HHHHHHIIIIIS--SS--HHHHHHHHHHH---HHHHHTT-EEHHHHHHHHHSGGGBSB-GGGGS--S---S-GGGEEEEEESSTTBSS-TTTPPB-THHHHHHHHTT--EEEEEEE--GGG--EE--TTS----EEHHHHHHHHHHHTTSS--S-EEEEEEE---HHHHHHHHHHHHHHHGGGB--S---TTT--SPPPTTTTTTPEEEEE----TTS-TT-SEEEEEGGGSSS-----TTS------TTSTTS----S-PPEEEEEHHHHHH-SSEEE---S-TTTGGGT-SSEEEEEEHHHHHHHHHH-HHHHHHHHTTSEEEEE--TT-TT-----SHHHHHTT-SEEEE-TTS-SHHHHHHHHHHGGGTT-SEEEPPHHHHSS---TTSSSSSTTSPEEEEEEEEEEEESPPPPTT-TTGGGSPPP-EEEEEEEESSTTT-EEEEPPP-TTBSSS-EEEEEEEEEES-GGG-EEEEEEEEEETTEEEEEEEEEEEGGGBPPEEEEEEPTT-SS-EEEEEEEEEEE-----EES-SEEE-SS--EEES-SEEE-SS--EEES-SEEE-SS--EEES-SEEE-SS--EEES-SEEE-SS--EEES-SEEE-SS--EEES-SEEE-SS--EEES-SEEE-SS--EEES-SEEE-SS--EEES-SEEE-SS--EEES-SEEE-SS--EEES-SEEE-TT--EEES-SEEE-SS--EEES-SEEE-TT--EEES-SEEE-TT--EESS-SEEE-----------

Organism: Esox lucius (NCBI:txid8010)